Protein AF-A0A160P4H1-F1 (afdb_monomer_lite)

Sequence (996 aa):
MQSASEQPEQPEHAYPDHWEADVVLRDGGTARIRPITADDADRLVGFYEHVSDESKYYRFFAPYPRLSAKDVHRFTHHDFVDRVGLAATIGDDFIATVRYDRIAPDGRPASAPADEAEVAFLVQDAHQGRGVASALLEHIAAVARERGIRRFAAEVLPANTKMIKVFTDAGYTQKRSFEDGSVRLHLDLEPTDRSMAVQRAREQRAEARSVQRLLAPGSVAVIGVGRAPGGVGRTVLRNLLTAGYRGTVHAVNKNLGEGPHTLEGVPAHRGLADIGEPVDLAIVAVPADQVPAAVADCGEHGVRGLVVLSAGYAESGAEGRERQRALVRQARSYGMRIIGPNAFGIINTAEAVRLNASLAPQMPAAGRIGLFAQSGAIGIALLAGLHRHGAGVSSFISAGNRADVSGNDLLQHWYDDPATDVVLLYLESIGNPRKFTRLARRTAAVKPVVVVKGARHSGSAPPGHRVPVTRVPYATVSALLRQAGVIRVDTITELVDTGLLLADQPLPAGPRVAILGNSESLGLLAYDACLTEGLRPQRPLDLTTGATPDDFRAALAAALADDGCDAVVVTAIPRVGEDGAGEGGGEGGRGTSRGVDVLAAALRAAVAAAPGPAKPVVVVHVEMGALAEALSAVTRTRPTGTASVAVAPPQAVAPAPTPTPALVPEPAAPRAAADSAVPVPVPAAEPTTPGAIPAYPAAERAVRALAESVRYADWRRRSATDPGRVPEFDRIDESAAAGLIARVLRTRDAHARGVTLDCDETTDLLGHYGIRVLPTLPAPAPTRPSGPPPASVSRSRSRPPRPICATAPTSAASGSTWPPRGSCAPRTPNSPRPSASPRSSSPSSRRWCRAASTPSSAPPSTPPSAPCSPSAWRVPPPNCSATCPTGWSPPPTGTPPTSSVPSAPRPSSSAGAARRPSTRPRSKSCCCGSPGSSTTIPRSSRSPSNRWSSRRAVCPCSAPASASPRPALTRHRPRPAPPPLLLIGAAGPGPPVRGS

Organism: Streptomyces laurentii (NCBI:txid39478)

Structure (mmCIF, N/CA/C/O backbone):
data_AF-A0A160P4H1-F1
#
_entry.id   AF-A0A160P4H1-F1
#
loop_
_atom_site.group_PDB
_atom_site.id
_atom_site.type_symbol
_atom_site.label_atom_id
_atom_site.label_alt_id
_atom_site.label_comp_id
_atom_site.label_asym_id
_atom_site.label_entity_id
_atom_site.label_seq_id
_atom_site.pdbx_PDB_ins_code
_atom_site.Cartn_x
_atom_site.Cartn_y
_atom_site.Cartn_z
_atom_site.occupancy
_atom_site.B_iso_or_equiv
_atom_site.auth_seq_id
_atom_site.auth_comp_id
_atom_site.auth_asym_id
_atom_site.auth_atom_id
_atom_site.pdbx_PDB_model_num
ATOM 1 N N . MET A 1 1 ? -8.805 -14.725 73.179 1.00 34.69 1 MET A N 1
ATOM 2 C CA . MET A 1 1 ? -8.474 -14.019 71.923 1.00 34.69 1 MET A CA 1
ATOM 3 C C . MET A 1 1 ? -7.742 -14.995 71.022 1.00 34.69 1 MET A C 1
ATOM 5 O O . MET A 1 1 ? -6.741 -15.543 71.460 1.00 34.69 1 MET A O 1
ATOM 9 N N . GLN A 1 2 ? -8.241 -15.232 69.813 1.00 27.00 2 GLN A N 1
ATOM 10 C CA . GLN A 1 2 ? -7.506 -15.879 68.724 1.00 27.00 2 GLN A CA 1
ATOM 11 C C . GLN A 1 2 ? -7.770 -15.028 67.482 1.00 27.00 2 GLN A C 1
ATOM 13 O O . GLN A 1 2 ? -8.910 -14.626 67.250 1.00 27.00 2 GLN A O 1
ATOM 18 N N . SER A 1 3 ? -6.713 -14.669 66.760 1.00 26.88 3 SER A N 1
ATOM 19 C CA . SER A 1 3 ? -6.796 -13.837 65.561 1.00 26.88 3 SER A CA 1
ATOM 20 C C . SER A 1 3 ? -7.458 -14.617 64.431 1.00 26.88 3 SER A C 1
ATOM 22 O O . SER A 1 3 ? -6.998 -15.711 64.099 1.00 26.88 3 SER A O 1
ATOM 24 N N . ALA A 1 4 ? -8.500 -14.049 63.824 1.00 32.16 4 ALA A N 1
ATOM 25 C CA . ALA A 1 4 ? -8.987 -14.540 62.542 1.00 32.16 4 ALA A CA 1
ATOM 26 C C . ALA A 1 4 ? -7.860 -14.421 61.506 1.00 32.16 4 ALA A C 1
ATOM 28 O O . ALA A 1 4 ? -7.157 -13.412 61.466 1.00 32.16 4 ALA A O 1
ATOM 29 N N . SER A 1 5 ? -7.663 -15.463 60.704 1.00 28.73 5 SER A N 1
ATOM 30 C CA . SER A 1 5 ? -6.696 -15.451 59.615 1.00 28.73 5 SER A CA 1
ATOM 31 C C . SER A 1 5 ? -7.258 -14.655 58.442 1.00 28.73 5 SER A C 1
ATOM 33 O O . SER A 1 5 ? -8.178 -15.109 57.764 1.00 28.73 5 SER A O 1
ATOM 35 N N . GLU A 1 6 ? -6.681 -13.482 58.188 1.00 33.12 6 GLU A N 1
ATOM 36 C CA . GLU A 1 6 ? -6.878 -12.763 56.931 1.00 33.12 6 GLU A CA 1
ATOM 37 C C . GLU A 1 6 ? -6.386 -13.657 55.785 1.00 33.12 6 GLU A C 1
ATOM 39 O O . GLU A 1 6 ? -5.189 -13.908 55.627 1.00 33.12 6 GLU A O 1
ATOM 44 N N . GLN A 1 7 ? -7.324 -14.191 55.002 1.00 27.56 7 GLN A N 1
ATOM 45 C CA . GLN A 1 7 ? -6.996 -14.737 53.692 1.00 27.56 7 GLN A CA 1
ATOM 46 C C . GLN A 1 7 ? -6.718 -13.544 52.769 1.00 27.56 7 GLN A C 1
ATOM 48 O O . GLN A 1 7 ? -7.515 -12.606 52.770 1.00 27.56 7 GLN A O 1
ATOM 53 N N . PRO A 1 8 ? -5.619 -13.540 51.996 1.00 32.91 8 PRO A N 1
ATOM 54 C CA . PRO A 1 8 ? -5.377 -12.468 51.045 1.00 32.91 8 PRO A CA 1
ATOM 55 C C . PRO A 1 8 ? -6.467 -12.502 49.973 1.00 32.91 8 PRO A C 1
ATOM 57 O O . PRO A 1 8 ? -6.635 -13.517 49.291 1.00 32.91 8 PRO A O 1
ATOM 60 N N . GLU A 1 9 ? -7.198 -11.398 49.831 1.00 31.25 9 GLU A N 1
ATOM 61 C CA . GLU A 1 9 ? -8.182 -11.224 48.766 1.00 31.25 9 GLU A CA 1
ATOM 62 C C . GLU A 1 9 ? -7.492 -11.424 47.412 1.00 31.25 9 GLU A C 1
ATOM 64 O O . GLU A 1 9 ? -6.486 -10.782 47.094 1.00 31.25 9 GLU A O 1
ATOM 69 N N . GLN A 1 10 ? -8.005 -12.364 46.615 1.00 31.45 10 GLN A N 1
ATOM 70 C CA . GLN A 1 10 ? -7.559 -12.512 45.235 1.00 31.45 10 GLN A CA 1
ATOM 71 C C . GLN A 1 10 ? -8.099 -11.308 44.452 1.00 31.45 10 GLN A C 1
ATOM 73 O O . GLN A 1 10 ? -9.285 -11.010 44.590 1.00 31.45 10 GLN A O 1
ATOM 78 N N . PRO A 1 11 ? -7.272 -10.605 43.656 1.00 40.00 11 PRO A N 1
ATOM 79 C CA . PRO A 1 11 ? -7.713 -9.396 42.974 1.00 40.00 11 PRO A CA 1
ATOM 80 C C . PRO A 1 11 ? -8.852 -9.725 42.007 1.00 40.00 11 PRO A C 1
ATOM 82 O O . PRO A 1 11 ? -8.669 -10.521 41.082 1.00 40.00 11 PRO A O 1
ATOM 85 N N . GLU A 1 12 ? -10.018 -9.113 42.225 1.00 50.41 12 GLU A N 1
ATOM 86 C CA . GLU A 1 12 ? -11.191 -9.305 41.377 1.00 50.41 12 GLU A CA 1
ATOM 87 C C . GLU A 1 12 ? -10.860 -8.940 39.923 1.00 50.41 12 GLU A C 1
ATOM 89 O O . GLU A 1 12 ? -10.504 -7.804 39.619 1.00 50.41 12 GLU A O 1
ATOM 94 N N . HIS A 1 13 ? -10.963 -9.938 39.040 1.00 65.12 13 HIS A N 1
ATOM 95 C CA . HIS A 1 13 ? -11.042 -9.825 37.581 1.00 65.12 13 HIS A CA 1
ATOM 96 C C . HIS A 1 13 ? -10.226 -8.677 36.952 1.00 65.12 13 HIS A C 1
ATOM 98 O O . HIS A 1 13 ? -10.768 -7.711 36.417 1.00 65.12 13 HIS A O 1
ATOM 104 N N . ALA A 1 14 ? -8.895 -8.809 36.994 1.00 76.00 14 ALA A N 1
ATOM 105 C CA . ALA A 1 14 ? -7.962 -7.826 36.442 1.00 76.00 14 ALA A CA 1
ATOM 106 C C . ALA A 1 14 ? -8.272 -7.434 34.978 1.00 76.00 14 ALA A C 1
ATOM 108 O O . ALA A 1 14 ? -8.589 -8.284 34.142 1.00 76.00 14 ALA A O 1
ATOM 109 N N . TYR A 1 15 ? -8.121 -6.139 34.673 1.00 83.31 15 TYR A N 1
ATOM 110 C CA . TYR A 1 15 ? -8.454 -5.536 33.377 1.00 83.31 15 TYR A CA 1
ATOM 111 C C . TYR A 1 15 ? -7.760 -6.245 32.190 1.00 83.31 15 TYR A C 1
ATOM 113 O O . TYR A 1 15 ? -6.530 -6.372 32.184 1.00 83.31 15 TYR A O 1
ATOM 121 N N . PRO A 1 16 ? -8.509 -6.692 31.163 1.00 85.75 16 PRO A N 1
ATOM 122 C CA . PRO A 1 16 ? -7.953 -7.463 30.054 1.00 85.75 16 PRO A CA 1
ATOM 123 C C . PRO A 1 16 ? -7.329 -6.562 28.971 1.00 85.75 16 PRO A C 1
ATOM 125 O O . PRO A 1 16 ? -7.899 -6.357 27.898 1.00 85.75 16 PRO A O 1
ATOM 128 N N . ASP A 1 17 ? -6.110 -6.072 29.229 1.00 81.12 17 ASP A N 1
ATOM 129 C CA . ASP A 1 17 ? -5.276 -5.270 28.304 1.00 81.12 17 ASP A CA 1
ATOM 130 C C . ASP A 1 17 ? -5.196 -5.838 26.870 1.00 81.12 17 ASP A C 1
ATOM 132 O O . ASP A 1 17 ? -5.034 -5.101 25.891 1.00 81.12 17 ASP A O 1
ATOM 136 N N . HIS A 1 18 ? -5.254 -7.166 26.715 1.00 83.69 18 HIS A N 1
ATOM 137 C CA . HIS A 1 18 ? -5.149 -7.835 25.414 1.00 83.69 18 HIS A CA 1
ATOM 138 C C . HIS A 1 18 ? -6.413 -7.716 24.557 1.00 83.69 18 HIS A C 1
ATOM 140 O O . HIS A 1 18 ? -6.346 -8.000 23.360 1.00 83.69 18 HIS A O 1
ATOM 146 N N . TRP A 1 19 ? -7.530 -7.255 25.127 1.00 88.56 19 TRP A N 1
ATOM 147 C CA . TRP A 1 19 ? -8.749 -6.915 24.391 1.00 88.56 19 TRP A CA 1
ATOM 148 C C . TRP A 1 19 ? -8.719 -5.499 23.799 1.00 88.56 19 TRP A C 1
ATOM 150 O O . TRP A 1 19 ? -9.643 -5.146 23.069 1.00 88.56 19 TRP A O 1
ATOM 160 N N . GLU A 1 20 ? -7.682 -4.689 24.038 1.00 89.19 20 GLU A N 1
ATOM 161 C CA . GLU A 1 20 ? -7.561 -3.383 23.381 1.00 89.19 20 GLU A CA 1
ATOM 162 C C . GLU A 1 20 ? -7.050 -3.489 21.935 1.00 89.19 20 GLU A C 1
ATOM 164 O O . GLU A 1 20 ? -5.937 -3.962 21.671 1.00 89.19 20 GLU A O 1
ATOM 169 N N . ALA A 1 21 ? -7.832 -2.971 20.985 1.00 87.94 21 ALA A N 1
ATOM 170 C CA . ALA A 1 21 ? -7.517 -2.992 19.559 1.00 87.94 21 ALA A CA 1
ATOM 171 C C . ALA A 1 21 ? -7.802 -1.651 18.874 1.00 87.94 21 ALA A C 1
ATOM 173 O O . ALA A 1 21 ? -8.761 -0.957 19.190 1.00 87.94 21 ALA A O 1
ATOM 174 N N . ASP A 1 22 ? -6.988 -1.312 17.875 1.00 88.38 22 ASP A N 1
ATOM 175 C CA . ASP A 1 22 ? -7.274 -0.211 16.954 1.00 88.38 22 ASP A CA 1
ATOM 176 C C . ASP A 1 22 ? -7.889 -0.797 15.681 1.00 88.38 22 ASP A C 1
ATOM 178 O O . ASP A 1 22 ? -7.253 -1.626 15.021 1.00 88.38 22 ASP A O 1
ATOM 182 N N . VAL A 1 23 ? -9.101 -0.372 15.329 1.00 89.75 23 VAL A N 1
ATOM 183 C CA . VAL A 1 23 ? -9.818 -0.848 14.136 1.00 89.75 23 VAL A CA 1
ATOM 184 C C . VAL A 1 23 ? -9.884 0.225 13.060 1.00 89.75 23 VAL A C 1
ATOM 186 O O . VAL A 1 23 ? -9.984 1.415 13.356 1.00 89.75 23 VAL A O 1
ATOM 189 N N . VAL A 1 24 ? -9.854 -0.203 11.796 1.00 90.00 24 VAL A N 1
ATOM 190 C CA . VAL A 1 24 ? -10.100 0.663 10.637 1.00 90.00 24 VAL A CA 1
ATOM 191 C C . VAL A 1 24 ? -11.580 0.571 10.275 1.00 90.00 24 VAL A C 1
ATOM 193 O O . VAL A 1 24 ? -12.108 -0.517 10.044 1.00 90.00 24 VAL A O 1
ATOM 196 N N . LEU A 1 25 ? -12.257 1.713 10.241 1.00 90.75 25 LEU A N 1
ATOM 197 C CA . LEU A 1 25 ? -13.679 1.826 9.934 1.00 90.75 25 LEU A CA 1
ATOM 198 C C . LEU A 1 25 ? -13.933 1.790 8.418 1.00 90.75 25 LEU A C 1
ATOM 200 O O . LEU A 1 25 ? -13.047 2.075 7.611 1.00 90.75 25 LEU A O 1
ATOM 204 N N . ARG A 1 26 ? -15.175 1.494 8.011 1.00 88.88 26 ARG A N 1
ATOM 205 C CA . ARG A 1 26 ? -15.593 1.404 6.594 1.00 88.88 26 ARG A CA 1
ATOM 206 C C . ARG A 1 26 ? -15.361 2.706 5.820 1.00 88.88 26 ARG A C 1
ATOM 208 O O . ARG A 1 26 ? -15.195 2.672 4.602 1.00 88.88 26 ARG A O 1
ATOM 215 N N . ASP A 1 27 ? -15.366 3.849 6.507 1.00 85.31 27 ASP A N 1
ATOM 216 C CA . ASP A 1 27 ? -15.073 5.144 5.894 1.00 85.31 27 ASP A CA 1
ATOM 217 C C . ASP A 1 27 ? -13.571 5.363 5.639 1.00 85.31 27 ASP A C 1
ATOM 219 O O . ASP A 1 27 ? -13.232 6.170 4.777 1.00 85.31 27 ASP A O 1
ATOM 223 N N . GLY A 1 28 ? -12.691 4.637 6.342 1.00 84.56 28 GLY A N 1
ATOM 224 C CA . GLY A 1 28 ? -11.228 4.704 6.247 1.00 84.56 28 GLY A CA 1
ATOM 225 C C . GLY A 1 28 ? -10.519 5.367 7.440 1.00 84.56 28 GLY A C 1
ATOM 226 O O . GLY A 1 28 ? -9.289 5.407 7.448 1.00 84.56 28 GLY A O 1
ATOM 227 N N . GLY A 1 29 ? -11.250 5.899 8.430 1.00 84.75 29 GLY A N 1
ATOM 228 C CA . GLY A 1 29 ? -10.671 6.393 9.695 1.00 84.75 29 GLY A CA 1
ATOM 229 C C . GLY A 1 29 ? -10.419 5.264 10.702 1.00 84.75 29 GLY A C 1
ATOM 230 O O . GLY A 1 29 ? -10.773 4.116 10.426 1.00 84.75 29 GLY A O 1
ATOM 231 N N . THR A 1 30 ? -9.843 5.567 11.869 1.00 89.69 30 THR A N 1
ATOM 232 C CA . THR A 1 30 ? -9.703 4.586 12.968 1.00 89.69 30 THR A CA 1
ATOM 233 C C . THR A 1 30 ? -10.606 4.872 14.163 1.00 89.69 30 THR A C 1
ATOM 235 O O . THR A 1 30 ? -11.080 5.990 14.346 1.00 89.69 30 THR A O 1
ATOM 238 N N . ALA A 1 31 ? -10.821 3.844 14.984 1.00 91.25 31 ALA A N 1
ATOM 239 C CA . ALA A 1 31 ? -11.379 3.943 16.331 1.00 91.25 31 ALA A CA 1
ATOM 240 C C . ALA A 1 31 ? -10.651 2.964 17.269 1.00 91.25 31 ALA A C 1
ATOM 242 O O . ALA A 1 31 ? -10.140 1.930 16.819 1.00 91.25 31 ALA A O 1
ATOM 243 N N . ARG A 1 32 ? -10.620 3.271 18.568 1.00 91.88 32 ARG A N 1
ATOM 244 C CA . ARG A 1 32 ? -10.096 2.386 19.619 1.00 91.88 32 ARG A CA 1
ATOM 245 C C . ARG A 1 32 ? -11.233 1.530 20.164 1.00 91.88 32 ARG A C 1
ATOM 247 O O . ARG A 1 32 ? -12.209 2.085 20.645 1.00 91.88 32 ARG A O 1
ATOM 254 N N . ILE A 1 33 ? -11.114 0.206 20.126 1.00 94.06 33 ILE A N 1
ATOM 255 C CA . ILE A 1 33 ? -11.965 -0.701 20.908 1.00 94.06 33 ILE A CA 1
ATOM 256 C C . ILE A 1 33 ? -11.224 -1.041 22.201 1.00 94.06 33 ILE A C 1
ATOM 258 O O . ILE A 1 33 ? -10.061 -1.451 22.150 1.00 94.06 33 ILE A O 1
ATOM 262 N N . ARG A 1 34 ? -11.889 -0.890 23.350 1.00 94.19 34 ARG A N 1
ATOM 263 C CA . ARG A 1 34 ? -11.388 -1.331 24.663 1.00 94.19 34 ARG A CA 1
ATOM 264 C C . ARG A 1 34 ? -12.525 -1.773 25.596 1.00 94.19 34 ARG A C 1
ATOM 266 O O . ARG A 1 34 ? -13.674 -1.397 25.346 1.00 94.19 34 ARG A O 1
ATOM 273 N N . PRO A 1 35 ? -12.238 -2.535 26.667 1.00 95.38 35 PRO A N 1
ATOM 274 C CA . PRO A 1 35 ? -13.194 -2.772 27.746 1.00 95.38 35 PRO A CA 1
ATOM 275 C C . PRO A 1 35 ? -13.682 -1.475 28.408 1.00 95.38 35 PRO A C 1
ATOM 277 O O . PRO A 1 35 ? -12.959 -0.476 28.458 1.00 95.38 35 PRO A O 1
ATOM 280 N N . ILE A 1 36 ? -14.918 -1.508 28.912 1.00 95.25 36 ILE A N 1
ATOM 281 C CA . ILE A 1 36 ? -15.527 -0.431 29.707 1.00 95.25 36 ILE A CA 1
ATOM 282 C C . ILE A 1 36 ? -15.213 -0.670 31.190 1.00 95.25 36 ILE A C 1
ATOM 284 O O . ILE A 1 36 ? -15.453 -1.776 31.685 1.00 95.25 36 ILE A O 1
ATOM 288 N N . THR A 1 37 ? -14.720 0.353 31.891 1.00 93.75 37 THR A N 1
ATOM 289 C CA . THR A 1 37 ? -14.434 0.331 33.339 1.00 93.75 37 THR A CA 1
ATOM 290 C C . THR A 1 37 ? -15.427 1.191 34.124 1.00 93.75 37 THR A C 1
ATOM 292 O O . THR A 1 37 ? -16.198 1.956 33.546 1.00 93.75 37 THR A O 1
ATOM 295 N N . ALA A 1 38 ? -15.391 1.105 35.458 1.00 91.88 38 ALA A N 1
ATOM 296 C CA . ALA A 1 38 ? -16.190 1.949 36.350 1.00 91.88 38 ALA A CA 1
ATOM 297 C C . ALA A 1 38 ? -15.995 3.462 36.097 1.00 91.88 38 ALA A C 1
ATOM 299 O O . ALA A 1 38 ? -16.961 4.221 36.187 1.00 91.88 38 ALA A O 1
ATOM 300 N N . ASP A 1 39 ? -14.779 3.878 35.722 1.00 92.69 39 ASP A N 1
ATOM 301 C CA . ASP A 1 39 ? -14.400 5.276 35.458 1.00 92.69 39 ASP A CA 1
ATOM 302 C C . ASP A 1 39 ? -15.055 5.864 34.195 1.00 92.69 39 ASP A C 1
ATOM 304 O O . ASP A 1 39 ? -15.058 7.078 33.997 1.00 92.69 39 ASP A O 1
ATOM 308 N N . ASP A 1 40 ? -15.640 5.024 33.334 1.00 94.50 40 ASP A N 1
ATOM 309 C CA . ASP A 1 40 ? -16.313 5.453 32.106 1.00 94.50 40 ASP A CA 1
ATOM 310 C C . ASP A 1 40 ? -17.728 6.016 32.338 1.00 94.50 40 ASP A C 1
ATOM 312 O O . ASP A 1 40 ? -18.420 6.332 31.371 1.00 94.50 40 ASP A O 1
ATOM 316 N N . ALA A 1 41 ? -18.181 6.149 33.590 1.00 93.56 41 ALA A N 1
ATOM 317 C CA . ALA A 1 41 ? -19.537 6.589 33.932 1.00 93.56 41 ALA A CA 1
ATOM 318 C C . ALA A 1 41 ? -19.942 7.901 33.232 1.00 93.56 41 ALA A C 1
ATOM 320 O O . ALA A 1 41 ? -20.954 7.933 32.528 1.00 93.56 41 ALA A O 1
ATOM 321 N N . ASP A 1 42 ? -19.120 8.945 33.349 1.00 93.69 42 ASP A N 1
ATOM 322 C CA . ASP A 1 42 ? -19.398 10.254 32.743 1.00 93.69 42 ASP A CA 1
ATOM 323 C C . ASP A 1 42 ? -19.297 10.210 31.208 1.00 93.69 42 ASP A C 1
ATOM 325 O O . ASP A 1 42 ? -20.092 10.841 30.510 1.00 93.69 42 ASP A O 1
ATOM 329 N N . ARG A 1 43 ? -18.372 9.404 30.662 1.00 94.06 43 ARG A N 1
ATOM 330 C CA . ARG A 1 43 ? -18.212 9.203 29.207 1.00 94.06 43 ARG A CA 1
ATOM 331 C C . ARG A 1 43 ? -19.428 8.509 28.602 1.00 94.06 43 ARG A C 1
ATOM 333 O O . ARG A 1 43 ? -19.889 8.891 27.528 1.00 94.06 43 ARG A O 1
ATOM 340 N N . LEU A 1 44 ? -19.958 7.504 29.299 1.00 94.38 44 LEU A N 1
ATOM 341 C CA . LEU A 1 44 ? -21.155 6.771 28.907 1.00 94.38 44 LEU A CA 1
ATOM 342 C C . LEU A 1 44 ? -22.392 7.678 28.928 1.00 94.38 44 LEU A C 1
ATOM 344 O O . LEU A 1 44 ? -23.193 7.608 27.998 1.00 94.38 44 LEU A O 1
ATOM 348 N N . VAL A 1 45 ? -22.534 8.533 29.949 1.00 93.94 45 VAL A N 1
ATOM 349 C CA . VAL A 1 45 ? -23.620 9.525 30.030 1.00 93.94 45 VAL A CA 1
ATOM 350 C C . VAL A 1 45 ? -23.500 10.555 28.905 1.00 93.94 45 VAL A C 1
ATOM 352 O O . VAL A 1 45 ? -24.465 10.736 28.164 1.00 93.94 45 VAL A O 1
ATOM 355 N N . GLY A 1 46 ? -22.320 11.151 28.702 1.00 93.12 46 GLY A N 1
ATOM 356 C CA . GLY A 1 46 ? -22.086 12.124 27.629 1.00 93.12 46 GLY A CA 1
ATOM 357 C C . GLY A 1 46 ? -22.364 11.555 26.234 1.00 93.12 46 GLY A C 1
ATOM 358 O O . GLY A 1 46 ? -23.045 12.190 25.431 1.00 93.12 46 GLY A O 1
ATOM 359 N N . PHE A 1 47 ? -21.936 10.320 25.954 1.00 94.88 47 PHE A N 1
ATOM 360 C CA . PHE A 1 47 ? -22.319 9.604 24.729 1.00 94.88 47 PHE A CA 1
ATOM 361 C C . PHE A 1 47 ? -23.835 9.421 24.618 1.00 94.88 47 PHE A C 1
ATOM 363 O O . PHE A 1 47 ? -24.396 9.667 23.553 1.00 94.88 47 PHE A O 1
ATOM 370 N N . TYR A 1 48 ? -24.510 9.037 25.705 1.00 94.06 48 TYR A N 1
ATOM 371 C CA . TYR A 1 48 ? -25.951 8.782 25.708 1.00 94.06 48 TYR A CA 1
ATOM 372 C C . TYR A 1 48 ? -26.792 10.018 25.357 1.00 94.06 48 TYR A C 1
ATOM 374 O O . TYR A 1 48 ? -27.815 9.897 24.681 1.00 94.06 48 TYR A O 1
ATOM 382 N N . GLU A 1 49 ? -26.353 11.206 25.776 1.00 92.94 49 GLU A N 1
ATOM 383 C CA . GLU A 1 49 ? -26.998 12.479 25.427 1.00 92.94 49 GLU A CA 1
ATOM 384 C C . GLU A 1 49 ? -26.909 12.792 23.923 1.00 92.94 49 GLU A C 1
ATOM 386 O O . GLU A 1 49 ? -27.823 13.404 23.374 1.00 92.94 49 GLU A O 1
ATOM 391 N N . HIS A 1 50 ? -25.871 12.301 23.237 1.00 93.56 50 HIS A N 1
ATOM 392 C CA . HIS A 1 50 ? -25.661 12.483 21.795 1.00 93.56 50 HIS A CA 1
ATOM 393 C C . HIS A 1 50 ? -26.277 11.374 20.915 1.00 93.56 50 HIS A C 1
ATOM 395 O O . HIS A 1 50 ? -26.109 11.402 19.692 1.00 93.56 50 HIS A O 1
ATOM 401 N N . VAL A 1 51 ? -26.978 10.397 21.502 1.00 94.88 51 VAL A N 1
ATOM 402 C CA . VAL A 1 51 ? -27.756 9.382 20.767 1.00 94.88 51 VAL A CA 1
ATOM 403 C C . VAL A 1 51 ? -29.188 9.888 20.547 1.00 94.88 51 VAL A C 1
ATOM 405 O O . VAL A 1 51 ? -29.795 10.469 21.449 1.00 94.88 51 VAL A O 1
ATOM 408 N N . SER A 1 52 ? -29.755 9.643 19.365 1.00 94.00 52 SER A N 1
ATOM 409 C CA . SER A 1 52 ? -31.146 9.988 19.050 1.00 94.00 52 SER A CA 1
ATOM 410 C C . SER A 1 52 ? -32.152 9.157 19.852 1.00 94.00 52 SER A C 1
ATOM 412 O O . SER A 1 52 ? -31.899 8.003 20.205 1.00 94.00 52 SER A O 1
ATOM 414 N N . ASP A 1 53 ? -33.337 9.711 20.105 1.00 92.94 53 ASP A N 1
ATOM 415 C CA . ASP A 1 53 ? -34.384 8.985 20.833 1.00 92.94 53 ASP A CA 1
ATOM 416 C C . ASP A 1 53 ? -34.946 7.793 20.032 1.00 92.94 53 ASP A C 1
ATOM 418 O O . ASP A 1 53 ? -35.383 6.814 20.635 1.00 92.94 53 ASP A O 1
ATOM 422 N N . GLU A 1 54 ? -34.825 7.801 18.695 1.00 92.19 54 GLU A N 1
ATOM 423 C CA . GLU A 1 54 ? -35.052 6.622 17.839 1.00 92.19 54 GLU A CA 1
ATOM 424 C C . GLU A 1 54 ? -34.039 5.508 18.167 1.00 92.19 54 GLU A C 1
ATOM 426 O O . GLU A 1 54 ? -34.422 4.377 18.474 1.00 92.19 54 GLU A O 1
ATOM 431 N N . SER A 1 55 ? -32.740 5.828 18.172 1.00 92.88 55 SER A N 1
ATOM 432 C CA . SER A 1 55 ? -31.673 4.870 18.489 1.00 92.88 55 SER A CA 1
ATOM 433 C C . SER A 1 55 ? -31.733 4.372 19.944 1.00 92.88 55 SER A C 1
ATOM 435 O O . SER A 1 55 ? -31.396 3.213 20.202 1.00 92.88 55 SER A O 1
ATOM 437 N N . LYS A 1 56 ? -32.223 5.186 20.893 1.00 93.38 56 LYS A N 1
ATOM 438 C CA . LYS A 1 56 ? -32.539 4.743 22.267 1.00 93.38 56 LYS A CA 1
ATOM 439 C C . LYS A 1 56 ? -33.743 3.797 22.279 1.00 93.38 56 LYS A C 1
ATOM 441 O O . LYS A 1 56 ? -33.641 2.700 22.830 1.00 93.38 56 LYS A O 1
ATOM 446 N N . TYR A 1 57 ? -34.851 4.164 21.634 1.00 92.12 57 TYR A N 1
ATOM 447 C CA . TYR A 1 57 ? -36.053 3.328 21.555 1.00 92.12 57 TYR A CA 1
ATOM 448 C C . TYR A 1 57 ? -35.756 1.953 20.936 1.00 92.12 57 TYR A C 1
ATOM 450 O O . TYR A 1 57 ? -36.107 0.927 21.514 1.00 92.12 57 TYR A O 1
ATOM 458 N N . TYR A 1 58 ? -34.997 1.897 19.838 1.00 91.06 58 TYR A N 1
ATOM 459 C CA . TYR A 1 58 ? -34.569 0.633 19.230 1.00 91.06 58 TYR A CA 1
ATOM 460 C C . TYR A 1 58 ? -33.610 -0.210 20.091 1.00 91.06 58 TYR A C 1
ATOM 462 O O . TYR A 1 58 ? -33.418 -1.384 19.773 1.00 91.06 58 TYR A O 1
ATOM 470 N N . ARG A 1 59 ? -33.006 0.348 21.152 1.00 90.50 59 ARG A N 1
ATOM 471 C CA . ARG A 1 59 ? -32.157 -0.394 22.101 1.00 90.50 59 ARG A CA 1
ATOM 472 C C . ARG A 1 59 ? -32.916 -0.876 23.338 1.00 90.50 59 ARG A C 1
ATOM 474 O O . ARG A 1 59 ? -32.594 -1.955 23.827 1.00 90.50 59 ARG A O 1
ATOM 481 N N . PHE A 1 60 ? -33.854 -0.094 23.868 1.00 90.19 60 PHE A N 1
ATOM 482 C CA . PHE A 1 60 ? -34.542 -0.395 25.138 1.00 90.19 60 PHE A CA 1
ATOM 483 C C . PHE A 1 60 ? -36.019 -0.786 24.970 1.00 90.19 60 PHE A C 1
ATOM 485 O O . PHE A 1 60 ? -36.682 -1.084 25.957 1.00 90.19 60 PHE A O 1
ATOM 492 N N . PHE A 1 61 ? -36.531 -0.756 23.736 1.00 89.69 61 PHE A N 1
ATOM 493 C CA . PHE A 1 61 ? -37.916 -1.044 23.324 1.00 89.69 61 PHE A CA 1
ATOM 494 C C . PHE A 1 61 ? -38.986 -0.157 23.997 1.00 89.69 61 PHE A C 1
ATOM 496 O O . PHE A 1 61 ? -40.186 -0.374 23.842 1.00 89.69 61 PHE A O 1
ATOM 503 N N . ALA A 1 62 ? -38.550 0.893 24.696 1.00 87.88 62 ALA A N 1
ATOM 504 C CA . ALA A 1 62 ? -39.362 1.863 25.415 1.00 87.88 62 ALA A CA 1
ATOM 505 C C . ALA A 1 62 ? -38.709 3.261 25.345 1.00 87.88 62 ALA A C 1
ATOM 507 O O . ALA A 1 62 ? -37.502 3.356 25.095 1.00 87.88 62 ALA A O 1
ATOM 508 N N . PRO A 1 63 ? -39.462 4.356 25.569 1.00 85.06 63 PRO A N 1
ATOM 509 C CA . PRO A 1 63 ? -38.896 5.699 25.680 1.00 85.06 63 PRO A CA 1
ATOM 510 C C . PRO A 1 63 ? -37.913 5.782 26.856 1.00 85.06 63 PRO A C 1
ATOM 512 O O . PRO A 1 63 ? -38.310 5.698 28.017 1.00 85.06 63 PRO A O 1
ATOM 515 N N . TYR A 1 64 ? -36.624 5.946 26.555 1.00 90.62 64 TYR A N 1
ATOM 516 C CA . TYR A 1 64 ? -35.543 5.876 27.543 1.00 90.62 64 TYR A CA 1
ATOM 517 C C . TYR A 1 64 ? -34.649 7.130 27.469 1.00 90.62 64 TYR A C 1
ATOM 519 O O . TYR A 1 64 ? -33.507 7.055 27.035 1.00 90.62 64 TYR A O 1
ATOM 527 N N . PRO A 1 65 ? -35.158 8.331 27.806 1.00 84.75 65 PRO A N 1
ATOM 528 C CA . PRO A 1 65 ? -34.495 9.594 27.456 1.00 84.75 65 PRO A CA 1
ATOM 529 C C . PRO A 1 65 ? -33.154 9.830 28.174 1.00 84.75 65 PRO A C 1
ATOM 531 O O . PRO A 1 65 ? -32.306 10.554 27.654 1.00 84.75 65 PRO A O 1
ATOM 534 N N . ARG A 1 66 ? -32.952 9.231 29.356 1.00 89.75 66 ARG A N 1
ATOM 535 C CA . ARG A 1 66 ? -31.721 9.299 30.165 1.00 89.75 66 ARG A CA 1
ATOM 536 C C . ARG A 1 66 ? -31.482 7.960 30.864 1.00 89.75 66 ARG A C 1
ATOM 538 O O . ARG A 1 66 ? -32.440 7.264 31.188 1.00 89.75 66 ARG A O 1
ATOM 545 N N . LEU A 1 67 ? -30.221 7.643 31.154 1.00 91.00 67 LEU A N 1
ATOM 546 C CA . LEU A 1 67 ? -29.849 6.523 32.024 1.00 91.00 67 LEU A CA 1
ATOM 547 C C . LEU A 1 67 ? -30.098 6.881 33.499 1.00 91.00 67 LEU A C 1
ATOM 549 O O . LEU A 1 67 ? -29.827 8.012 33.905 1.00 91.00 67 LEU A O 1
ATOM 553 N N . SER A 1 68 ? -30.557 5.932 34.323 1.00 92.38 68 SER A N 1
ATOM 554 C CA . SER A 1 68 ? -30.514 6.106 35.781 1.00 92.38 68 SER A CA 1
ATOM 555 C C . SER A 1 68 ? -29.123 5.762 36.325 1.00 92.38 68 SER A C 1
ATOM 557 O O . SER A 1 68 ? -28.350 5.043 35.688 1.00 92.38 68 SER A O 1
ATOM 559 N N . ALA A 1 69 ? -28.809 6.201 37.548 1.00 90.44 69 ALA A N 1
ATOM 560 C CA . ALA A 1 69 ? -27.551 5.844 38.215 1.00 90.44 69 ALA A CA 1
ATOM 561 C C . ALA A 1 69 ? -27.347 4.316 38.339 1.00 90.44 69 ALA A C 1
ATOM 563 O O . ALA A 1 69 ? -26.216 3.834 38.293 1.00 90.44 69 ALA A O 1
ATOM 564 N N . LYS A 1 70 ? -28.440 3.541 38.436 1.00 91.94 70 LYS A N 1
ATOM 565 C CA . LYS A 1 70 ? -28.406 2.071 38.458 1.00 91.94 70 LYS A CA 1
ATOM 566 C C . LYS A 1 70 ? -27.993 1.486 37.103 1.00 91.94 70 LYS A C 1
ATOM 568 O O . LYS A 1 70 ? -27.266 0.494 37.070 1.00 91.94 70 LYS A O 1
ATOM 573 N N . ASP A 1 71 ? -28.431 2.100 36.006 1.00 91.75 71 ASP A N 1
ATOM 574 C CA . ASP A 1 71 ? -28.093 1.658 34.650 1.00 91.75 71 ASP A CA 1
ATOM 575 C C . ASP A 1 71 ? -26.654 2.026 34.315 1.00 91.75 71 ASP A C 1
ATOM 577 O O . ASP A 1 71 ? -25.912 1.162 33.863 1.00 91.75 71 ASP A O 1
ATOM 581 N N . VAL A 1 72 ? -26.225 3.257 34.628 1.00 93.38 72 VAL A N 1
ATOM 582 C CA . VAL A 1 72 ? -24.821 3.681 34.486 1.00 93.38 72 VAL A CA 1
ATOM 583 C C . VAL A 1 72 ? -23.903 2.709 35.230 1.00 93.38 72 VAL A C 1
ATOM 585 O O . VAL A 1 72 ? -22.986 2.172 34.618 1.00 93.38 72 VAL A O 1
ATOM 588 N N . HIS A 1 73 ? -24.203 2.381 36.493 1.00 92.31 73 HIS A N 1
ATOM 589 C CA . HIS A 1 73 ? -23.448 1.381 37.254 1.00 92.31 73 HIS A CA 1
ATOM 590 C C . HIS A 1 73 ? -23.466 -0.010 36.585 1.00 92.31 73 HIS A C 1
ATOM 592 O O . HIS A 1 73 ? -22.398 -0.563 36.324 1.00 92.31 73 HIS A O 1
ATOM 598 N N . ARG A 1 74 ? -24.637 -0.561 36.206 1.00 89.62 74 ARG A N 1
ATOM 599 C CA . ARG A 1 74 ? -24.725 -1.865 35.501 1.00 89.62 74 ARG A CA 1
ATOM 600 C C . ARG A 1 74 ? -23.963 -1.878 34.167 1.00 89.62 74 ARG A C 1
ATOM 602 O O . ARG A 1 74 ? -23.546 -2.948 33.715 1.00 89.62 74 ARG A O 1
ATOM 609 N N . PHE A 1 75 ? -23.849 -0.727 33.507 1.00 92.88 75 PHE A N 1
ATOM 610 C CA . PHE A 1 75 ? -23.284 -0.573 32.165 1.00 92.88 75 PHE A CA 1
ATOM 611 C C . PHE A 1 75 ? -21.801 -0.175 32.166 1.00 92.88 75 PHE A C 1
ATOM 613 O O . PHE A 1 75 ? -21.213 -0.119 31.087 1.00 92.88 75 PHE A O 1
ATOM 620 N N . THR A 1 76 ? -21.199 0.068 33.335 1.00 93.62 76 THR A N 1
ATOM 621 C CA . THR A 1 76 ? -19.750 0.272 33.509 1.00 93.62 76 THR A CA 1
ATOM 622 C C . THR A 1 76 ? -19.084 -0.817 34.346 1.00 93.62 76 THR A C 1
ATOM 624 O O . THR A 1 76 ? -17.927 -1.151 34.101 1.00 93.62 76 THR A O 1
ATOM 627 N N . HIS A 1 77 ? -19.809 -1.414 35.297 1.00 92.44 77 HIS A N 1
ATOM 628 C CA . HIS A 1 77 ? -19.292 -2.456 36.180 1.00 92.44 77 HIS A CA 1
ATOM 629 C C . HIS A 1 77 ? -19.528 -3.839 35.548 1.00 92.44 77 HIS A C 1
ATOM 631 O O . HIS A 1 77 ? -20.660 -4.336 35.461 1.00 92.44 77 HIS A O 1
ATOM 637 N N . HIS A 1 78 ? -18.429 -4.431 35.081 1.00 91.62 78 HIS A N 1
ATOM 638 C CA . HIS A 1 78 ? -18.344 -5.699 34.359 1.00 91.62 78 HIS A CA 1
ATOM 639 C C . HIS A 1 78 ? -17.351 -6.628 35.070 1.00 91.62 78 HIS A C 1
ATOM 641 O O . HIS A 1 78 ? -16.341 -6.160 35.585 1.00 91.62 78 HIS A O 1
ATOM 647 N N . ASP A 1 79 ? -17.618 -7.933 35.068 1.00 90.56 79 ASP A N 1
ATOM 648 C CA . ASP A 1 79 ? -16.738 -8.958 35.660 1.00 90.56 79 ASP A CA 1
ATOM 649 C C . ASP A 1 79 ? -15.710 -9.528 34.661 1.00 90.56 79 ASP A C 1
ATOM 651 O O . ASP A 1 79 ? -14.836 -10.308 35.030 1.00 90.56 79 ASP A O 1
ATOM 655 N N . PHE A 1 80 ? -15.800 -9.143 33.384 1.00 91.00 80 PHE A N 1
ATOM 656 C CA . PHE A 1 80 ? -14.931 -9.610 32.297 1.00 91.00 80 PHE A CA 1
ATOM 657 C C . PHE A 1 80 ? -14.946 -11.141 32.070 1.00 91.00 80 PHE A C 1
ATOM 659 O O . PHE A 1 80 ? -14.004 -11.681 31.474 1.00 91.00 80 PHE A O 1
ATOM 666 N N . VAL A 1 81 ? -16.000 -11.849 32.499 1.00 88.88 81 VAL A N 1
ATOM 667 C CA . VAL A 1 81 ? -16.170 -13.312 32.369 1.00 88.88 81 VAL A CA 1
ATOM 668 C C . VAL A 1 81 ? -17.570 -13.676 31.861 1.00 88.88 81 VAL A C 1
ATOM 670 O O . VAL A 1 81 ? -17.701 -14.267 30.784 1.00 88.88 81 VAL A O 1
ATOM 673 N N . ASP A 1 82 ? -18.600 -13.297 32.610 1.00 91.62 82 ASP A N 1
ATOM 674 C CA . ASP A 1 82 ? -20.018 -13.545 32.333 1.00 91.62 82 ASP A CA 1
ATOM 675 C C . ASP A 1 82 ? -20.726 -12.270 31.863 1.00 91.62 82 ASP A C 1
ATOM 677 O O . ASP A 1 82 ? -21.640 -12.345 31.041 1.00 91.62 82 ASP A O 1
ATOM 681 N N . ARG A 1 83 ? -20.266 -11.097 32.311 1.00 93.12 83 ARG A N 1
ATOM 682 C CA . ARG A 1 83 ? -20.732 -9.783 31.864 1.00 93.12 83 ARG A CA 1
ATOM 683 C C . ARG A 1 83 ? -19.563 -8.984 31.306 1.00 93.12 83 ARG A C 1
ATOM 685 O O . ARG A 1 83 ? -18.619 -8.651 32.024 1.00 93.12 83 ARG A O 1
ATOM 692 N N . VAL A 1 84 ? -19.634 -8.635 30.024 1.00 95.56 84 VAL A N 1
ATOM 693 C CA . VAL A 1 84 ? -18.565 -7.918 29.312 1.00 95.56 84 VAL A CA 1
ATOM 694 C C . VAL A 1 84 ? -19.135 -6.729 28.559 1.00 95.56 84 VAL A C 1
ATOM 696 O O . VAL A 1 84 ? -20.075 -6.881 27.784 1.00 95.56 84 VAL A O 1
ATOM 699 N N . GLY A 1 85 ? -18.516 -5.560 28.722 1.00 95.94 85 GLY A N 1
ATOM 700 C CA . GLY A 1 85 ? -18.775 -4.381 27.904 1.00 95.94 85 GLY A CA 1
ATOM 701 C C . GLY A 1 85 ? -17.514 -3.866 27.224 1.00 95.94 85 GLY A C 1
ATOM 702 O O . GLY A 1 85 ? -16.451 -3.801 27.841 1.00 95.94 85 GLY A O 1
ATOM 703 N N . LEU A 1 86 ? -17.649 -3.476 25.957 1.00 97.06 86 LEU A N 1
ATOM 704 C CA . LEU A 1 86 ? -16.616 -2.810 25.168 1.00 97.06 86 LEU A CA 1
ATOM 705 C C . LEU A 1 86 ? -17.159 -1.486 24.616 1.00 97.06 86 LEU A C 1
ATOM 707 O O . LEU A 1 86 ? -18.300 -1.419 24.147 1.00 97.06 86 LEU A O 1
ATOM 711 N N . ALA A 1 87 ? -16.319 -0.458 24.600 1.00 96.38 87 ALA A N 1
ATOM 712 C CA . ALA A 1 87 ? -16.579 0.796 23.905 1.00 96.38 87 ALA A CA 1
ATOM 713 C C . ALA A 1 87 ? -15.700 0.907 22.658 1.00 96.38 87 ALA A C 1
ATOM 715 O O . ALA A 1 87 ? -14.547 0.473 22.662 1.00 96.38 87 ALA A O 1
ATOM 716 N N . ALA A 1 88 ? -16.243 1.523 21.608 1.00 96.06 88 ALA A N 1
ATOM 717 C CA . ALA A 1 88 ? -15.457 2.114 20.535 1.00 96.06 88 ALA A CA 1
ATOM 718 C C . ALA A 1 88 ? -15.328 3.618 20.806 1.00 96.06 88 ALA A C 1
ATOM 720 O O . ALA A 1 88 ? -16.350 4.285 20.990 1.00 96.06 88 ALA A O 1
ATOM 721 N N . THR A 1 89 ? -14.106 4.153 20.800 1.00 93.94 89 THR A N 1
ATOM 722 C CA . THR A 1 89 ? -13.832 5.579 21.035 1.00 93.94 89 THR A CA 1
ATOM 723 C C . THR A 1 89 ? -13.086 6.237 19.876 1.00 93.94 89 THR A C 1
ATOM 725 O O . THR A 1 89 ? -12.340 5.584 19.135 1.00 93.94 89 THR A O 1
ATOM 728 N N . ILE A 1 90 ? -13.295 7.545 19.730 1.00 89.81 90 ILE A N 1
ATOM 729 C CA . ILE A 1 90 ? -12.447 8.469 18.964 1.00 89.81 90 ILE A CA 1
ATOM 730 C C . ILE A 1 90 ? -12.191 9.661 19.890 1.00 89.81 90 ILE A C 1
ATOM 732 O O . ILE A 1 90 ? -13.100 10.125 20.565 1.00 89.81 90 ILE A O 1
ATOM 736 N N . GLY A 1 91 ? -10.939 10.099 19.991 1.00 82.62 91 GLY A N 1
ATOM 737 C CA . GLY A 1 91 ? -10.467 10.845 21.151 1.00 82.62 91 GLY A CA 1
ATOM 738 C C . GLY A 1 91 ? -10.654 10.013 22.423 1.00 82.62 91 GLY A C 1
ATOM 739 O O . GLY A 1 91 ? -10.417 8.799 22.433 1.00 82.62 91 GLY A O 1
ATOM 740 N N . ASP A 1 92 ? -11.127 10.673 23.475 1.00 81.50 92 ASP A N 1
ATOM 741 C CA . ASP A 1 92 ? -11.623 10.034 24.693 1.00 81.50 92 ASP A CA 1
ATOM 742 C C . ASP A 1 92 ? -13.134 9.709 24.626 1.00 81.50 92 ASP A C 1
ATOM 744 O O . ASP A 1 92 ? -13.649 9.007 25.504 1.00 81.50 92 ASP A O 1
ATOM 748 N N . ASP A 1 93 ? -13.829 10.160 23.576 1.00 89.25 93 ASP A N 1
ATOM 749 C CA . ASP A 1 93 ? -15.285 10.109 23.444 1.00 89.25 93 ASP A CA 1
ATOM 750 C C . ASP A 1 93 ? -15.787 8.742 22.971 1.00 89.25 93 ASP A C 1
ATOM 752 O O . ASP A 1 93 ? -15.278 8.146 22.017 1.00 89.25 93 ASP A O 1
ATOM 756 N N . PHE A 1 94 ? -16.835 8.244 23.625 1.00 94.94 94 PHE A N 1
ATOM 757 C CA . PHE A 1 94 ? -17.531 7.025 23.220 1.00 94.94 94 PHE A CA 1
ATOM 758 C C . PHE A 1 94 ? -18.365 7.303 21.962 1.00 94.94 94 PHE A C 1
ATOM 760 O O . PHE A 1 94 ? -19.240 8.161 21.977 1.00 94.94 94 PHE A O 1
ATOM 767 N N . ILE A 1 95 ? -18.137 6.541 20.888 1.00 94.88 95 ILE A N 1
ATOM 768 C CA . ILE A 1 95 ? -18.910 6.633 19.632 1.00 94.88 95 ILE A CA 1
ATOM 769 C C . ILE A 1 95 ? -19.885 5.458 19.456 1.00 94.88 95 ILE A C 1
ATOM 771 O O . ILE A 1 95 ? -20.853 5.528 18.693 1.00 94.88 95 ILE A O 1
ATOM 775 N N . ALA A 1 96 ? -19.622 4.352 20.155 1.00 96.62 96 ALA A N 1
ATOM 776 C CA . ALA A 1 96 ? -20.492 3.190 20.247 1.00 96.62 96 ALA A CA 1
ATOM 777 C C . ALA A 1 96 ? -20.120 2.315 21.450 1.00 96.62 96 ALA A C 1
ATOM 779 O O . ALA A 1 96 ? -18.977 2.318 21.908 1.00 96.62 96 ALA A O 1
ATOM 780 N N . THR A 1 97 ? -21.066 1.496 21.899 1.00 97.06 97 THR A N 1
ATOM 781 C CA . THR A 1 97 ? -20.854 0.449 22.904 1.00 97.06 97 THR A CA 1
ATOM 782 C C . THR A 1 97 ? -21.467 -0.872 22.447 1.00 97.06 97 THR A C 1
ATOM 784 O O . THR A 1 97 ? -22.454 -0.905 21.706 1.00 97.06 97 THR A O 1
ATOM 787 N N . VAL A 1 98 ? -20.880 -1.974 22.905 1.00 96.44 98 VAL A N 1
ATOM 788 C CA . VAL A 1 98 ? -21.453 -3.322 22.837 1.00 96.44 98 VAL A CA 1
ATOM 789 C C . VAL A 1 98 ? -21.295 -3.984 24.197 1.00 96.44 98 VAL A C 1
ATOM 791 O O . VAL A 1 98 ? -20.300 -3.755 24.888 1.00 96.44 98 VAL A O 1
ATOM 794 N N . ARG A 1 99 ? -22.262 -4.809 24.589 1.00 96.06 99 ARG A N 1
ATOM 795 C CA . ARG A 1 99 ? -22.144 -5.672 25.766 1.00 96.06 99 ARG A CA 1
ATOM 796 C C . ARG A 1 99 ? -22.682 -7.064 25.476 1.00 96.06 99 ARG A C 1
ATOM 798 O O . ARG A 1 99 ? -23.564 -7.194 24.627 1.00 96.06 99 ARG A O 1
ATOM 805 N N . TYR A 1 100 ? -22.214 -8.050 26.237 1.00 95.62 100 TYR A N 1
ATOM 806 C CA . TYR A 1 100 ? -22.986 -9.260 26.500 1.00 95.62 100 TYR A CA 1
ATOM 807 C C . TYR A 1 100 ? -23.151 -9.509 28.003 1.00 95.62 100 TYR A C 1
ATOM 809 O O . TYR A 1 100 ? -22.260 -9.183 28.789 1.00 95.62 100 TYR A O 1
ATOM 817 N N . ASP A 1 101 ? -24.277 -10.115 28.373 1.00 95.06 101 ASP A N 1
ATOM 818 C CA . ASP A 1 101 ? -24.497 -10.773 29.665 1.00 95.06 101 ASP A CA 1
ATOM 819 C C . ASP A 1 101 ? -24.781 -12.273 29.358 1.00 95.06 101 ASP A C 1
ATOM 821 O O . ASP A 1 101 ? -25.614 -12.579 28.500 1.00 95.06 101 ASP A O 1
ATOM 825 N N . ARG A 1 102 ? -24.064 -13.224 29.980 1.00 95.50 102 ARG A N 1
ATOM 826 C CA . ARG A 1 102 ? -24.240 -14.680 29.759 1.00 95.50 102 ARG A CA 1
ATOM 827 C C . ARG A 1 102 ? -25.606 -15.143 30.276 1.00 95.50 102 ARG A C 1
ATOM 829 O O . ARG A 1 102 ? -26.022 -14.739 31.362 1.00 95.50 102 ARG A O 1
ATOM 836 N N . ILE A 1 103 ? -26.281 -16.012 29.520 1.00 93.81 103 ILE A N 1
ATOM 837 C CA . ILE A 1 103 ? -27.632 -16.498 29.832 1.00 93.81 103 ILE A CA 1
ATOM 838 C C . ILE A 1 103 ? -27.738 -18.027 29.831 1.00 93.81 103 ILE A C 1
ATOM 840 O O . ILE A 1 103 ? -27.004 -18.734 29.142 1.00 93.81 103 ILE A O 1
ATOM 844 N N . ALA A 1 104 ? -28.689 -18.537 30.606 1.00 89.62 104 ALA A N 1
ATOM 845 C CA . ALA A 1 104 ? -29.202 -19.894 30.480 1.00 89.62 104 ALA A CA 1
ATOM 846 C C . ALA A 1 104 ? -30.244 -19.978 29.336 1.00 89.62 104 ALA A C 1
ATOM 848 O O . ALA A 1 104 ? -30.743 -18.945 28.882 1.00 89.62 104 ALA A O 1
ATOM 849 N N . PRO A 1 105 ? -30.634 -21.189 28.883 1.00 82.25 105 PRO A N 1
ATOM 850 C CA . PRO A 1 105 ? -31.627 -21.365 27.813 1.00 82.25 105 PRO A CA 1
ATOM 851 C C . PRO A 1 105 ? -33.037 -20.815 28.104 1.00 82.25 105 PRO A C 1
ATOM 853 O O . PRO A 1 105 ? -33.870 -20.785 27.205 1.00 82.25 105 PRO A O 1
ATOM 856 N N . ASP A 1 106 ? -33.320 -20.394 29.341 1.00 82.75 106 ASP A N 1
ATOM 857 C CA . ASP A 1 106 ? -34.554 -19.708 29.749 1.00 82.75 106 ASP A CA 1
ATOM 858 C C . ASP A 1 106 ? -34.430 -18.167 29.740 1.00 82.75 106 ASP A C 1
ATOM 860 O O . ASP A 1 106 ? -35.323 -17.469 30.221 1.00 82.75 106 ASP A O 1
ATOM 864 N N . GLY A 1 107 ? -33.316 -17.632 29.225 1.00 81.06 107 GLY A N 1
ATOM 865 C CA . GLY A 1 107 ? -33.024 -16.199 29.149 1.00 81.06 107 GLY A CA 1
ATOM 866 C C . GLY A 1 107 ? -32.536 -15.565 30.456 1.00 81.06 107 GLY A C 1
ATOM 867 O O . GLY A 1 107 ? -32.285 -14.360 30.486 1.00 81.06 107 GLY A O 1
ATOM 868 N N . ARG A 1 108 ? -32.392 -16.324 31.551 1.00 88.50 108 ARG A N 1
ATOM 869 C CA . ARG A 1 108 ? -31.924 -15.772 32.835 1.00 88.50 108 ARG A CA 1
ATOM 870 C C . ARG A 1 108 ? -30.395 -15.647 32.874 1.00 88.50 108 ARG A C 1
ATOM 872 O O . ARG A 1 108 ? -29.721 -16.505 32.307 1.00 88.50 108 ARG A O 1
ATOM 879 N N . PRO A 1 109 ? -29.831 -14.643 33.579 1.00 90.25 109 PRO A N 1
ATOM 880 C CA . PRO A 1 109 ? -28.386 -14.529 33.775 1.00 90.25 109 PRO A CA 1
ATOM 881 C C . PRO A 1 109 ? -27.776 -15.805 34.365 1.00 90.25 109 PRO A C 1
ATOM 883 O O . PRO A 1 109 ? -28.315 -16.365 35.323 1.00 90.25 109 PRO A O 1
ATOM 886 N N . ALA A 1 110 ? -26.650 -16.245 33.808 1.00 91.12 110 ALA A N 1
ATOM 887 C CA . ALA A 1 110 ? -25.986 -17.491 34.174 1.00 91.12 110 ALA A CA 1
ATOM 888 C C . ALA A 1 110 ? -24.457 -17.367 34.127 1.00 91.12 110 ALA A C 1
ATOM 890 O O . ALA A 1 110 ? -23.914 -16.454 33.512 1.00 91.12 110 ALA A O 1
ATOM 891 N N . SER A 1 111 ? -23.776 -18.343 34.724 1.00 89.50 111 SER A N 1
ATOM 892 C CA . SER A 1 111 ? -22.322 -18.522 34.647 1.00 89.50 111 SER A CA 1
ATOM 893 C C . SER A 1 111 ? -21.960 -19.765 33.828 1.00 89.50 111 SER A C 1
ATOM 895 O O . SER A 1 111 ? -22.831 -20.535 33.407 1.00 89.50 111 SER A O 1
ATOM 897 N N . ALA A 1 112 ? -20.664 -19.991 33.597 1.00 79.50 112 ALA A N 1
ATOM 898 C CA . ALA A 1 112 ? -20.179 -21.261 33.051 1.00 79.50 112 ALA A CA 1
ATOM 899 C C . ALA A 1 112 ? -20.744 -22.461 33.860 1.00 79.50 112 ALA A C 1
ATOM 901 O O . ALA A 1 112 ? -20.781 -22.395 35.091 1.00 79.50 112 ALA A O 1
ATOM 902 N N . PRO A 1 113 ? -21.186 -23.559 33.212 1.00 85.44 113 PRO A N 1
ATOM 903 C CA . PRO A 1 113 ? -20.853 -23.975 31.848 1.00 85.44 113 PRO A CA 1
ATOM 904 C C . PRO A 1 113 ? -21.826 -23.523 30.740 1.00 85.44 113 PRO A C 1
ATOM 906 O O . PRO A 1 113 ? -21.731 -24.055 29.638 1.00 85.44 113 PRO A O 1
ATOM 909 N N . ALA A 1 114 ? -22.750 -22.583 30.982 1.00 89.50 114 ALA A N 1
ATOM 910 C CA . ALA A 1 114 ? -23.623 -22.076 29.915 1.00 89.50 114 ALA A CA 1
ATOM 911 C C . ALA A 1 114 ? -22.807 -21.411 28.783 1.00 89.50 114 ALA A C 1
ATOM 913 O O . ALA A 1 114 ? -21.870 -20.653 29.054 1.00 89.50 114 ALA A O 1
ATOM 914 N N . ASP A 1 115 ? -23.152 -21.684 27.522 1.00 91.19 115 ASP A N 1
ATOM 915 C CA . ASP A 1 115 ? -22.401 -21.250 26.335 1.00 91.19 115 ASP A CA 1
ATOM 916 C C . ASP A 1 115 ? -23.178 -20.290 25.412 1.00 91.19 115 ASP A C 1
ATOM 918 O O . ASP A 1 115 ? -22.744 -20.028 24.287 1.00 91.19 115 ASP A O 1
ATOM 922 N N . GLU A 1 116 ? -24.273 -19.700 25.901 1.00 93.00 116 GLU A N 1
ATOM 923 C CA . GLU A 1 116 ? -25.044 -18.650 25.225 1.00 93.00 116 GLU A CA 1
ATOM 924 C C . GLU A 1 116 ? -25.018 -17.326 26.022 1.00 93.00 116 GLU A C 1
ATOM 926 O O . GLU A 1 116 ? -24.947 -17.318 27.252 1.00 93.00 116 GLU A O 1
ATOM 931 N N . ALA A 1 117 ? -25.037 -16.184 25.328 1.00 94.69 117 ALA A N 1
ATOM 932 C CA . ALA A 1 117 ? -25.108 -14.852 25.939 1.00 94.69 117 ALA A CA 1
ATOM 933 C C . ALA A 1 117 ? -26.034 -13.910 25.155 1.00 94.69 117 ALA A C 1
ATOM 935 O O . ALA A 1 117 ? -26.056 -13.949 23.924 1.00 94.69 117 ALA A O 1
ATOM 936 N N . GLU A 1 118 ? -26.766 -13.034 25.847 1.00 93.44 118 GLU A N 1
ATOM 937 C CA . GLU A 1 118 ? -27.508 -11.941 25.205 1.00 93.44 118 GLU A CA 1
ATOM 938 C C . GLU A 1 118 ? -26.510 -10.850 24.791 1.00 93.44 118 GLU A C 1
ATOM 940 O O . GLU A 1 118 ? -25.772 -10.355 25.642 1.00 93.44 118 GLU A O 1
ATOM 945 N N . VAL A 1 119 ? -26.476 -10.458 23.512 1.00 94.44 119 VAL A N 1
ATOM 946 C CA . VAL A 1 119 ? -25.591 -9.401 22.990 1.00 94.44 119 VAL A CA 1
ATOM 947 C C . VAL A 1 119 ? -26.387 -8.188 22.509 1.00 94.44 119 VAL A C 1
ATOM 949 O O . VAL A 1 119 ? -27.374 -8.313 21.783 1.00 94.44 119 VAL A O 1
ATOM 952 N N . ALA A 1 120 ? -25.931 -6.986 22.864 1.00 93.06 120 ALA A N 1
ATOM 953 C CA . ALA A 1 120 ? -26.623 -5.751 22.507 1.00 93.06 120 ALA A CA 1
ATOM 954 C C . ALA A 1 120 ? -25.680 -4.568 22.242 1.00 93.06 120 ALA A C 1
ATOM 956 O O . ALA A 1 120 ? -24.614 -4.444 22.844 1.00 93.06 120 ALA A O 1
ATOM 957 N N . PHE A 1 121 ? -26.116 -3.670 21.354 1.00 93.94 121 PHE A N 1
ATOM 958 C CA . PHE A 1 121 ? -25.306 -2.610 20.744 1.00 93.94 121 PHE A CA 1
ATOM 959 C C . PHE A 1 121 ? -25.988 -1.245 20.862 1.00 93.94 121 PHE A C 1
ATOM 961 O O . PHE A 1 121 ? -27.209 -1.156 20.744 1.00 93.94 121 PHE A O 1
ATOM 968 N N . LEU A 1 122 ? -25.205 -0.175 21.006 1.00 95.19 122 LEU A N 1
ATOM 969 C CA . LEU A 1 122 ? -25.671 1.205 20.842 1.00 95.19 122 LEU A CA 1
ATOM 970 C C . LEU A 1 122 ? -24.614 2.006 20.072 1.00 95.19 122 LEU A C 1
ATOM 972 O O . LEU A 1 122 ? -23.432 1.932 20.399 1.00 95.19 122 LEU A O 1
ATOM 976 N N . VAL A 1 123 ? -25.018 2.750 19.040 1.00 95.69 123 VAL A N 1
ATOM 977 C CA . VAL A 1 123 ? -24.113 3.498 18.145 1.00 95.69 123 VAL A CA 1
ATOM 978 C C . VAL A 1 123 ? -24.662 4.903 17.946 1.00 95.69 123 VAL A C 1
ATOM 980 O O . VAL A 1 123 ? -25.803 5.050 17.507 1.00 95.69 123 VAL A O 1
ATOM 983 N N . GLN A 1 124 ? -23.836 5.915 18.218 1.00 95.12 124 GLN A N 1
ATOM 984 C CA . GLN A 1 124 ? -24.182 7.319 18.002 1.00 95.12 124 GLN A CA 1
ATOM 985 C C . GLN A 1 124 ? -24.528 7.557 16.529 1.00 95.12 124 GLN A C 1
ATOM 987 O O . GLN A 1 124 ? -23.834 7.073 15.632 1.00 95.12 124 GLN A O 1
ATOM 992 N N . ASP A 1 125 ? -25.591 8.307 16.262 1.00 93.69 125 ASP A N 1
ATOM 993 C CA . ASP A 1 125 ? -26.194 8.410 14.931 1.00 93.69 125 ASP A CA 1
ATOM 994 C C . ASP A 1 125 ? -25.222 8.980 13.881 1.00 93.69 125 ASP A C 1
ATOM 996 O O . ASP A 1 125 ? -25.111 8.431 12.784 1.00 93.69 125 ASP A O 1
ATOM 1000 N N . ALA A 1 126 ? -24.395 9.962 14.262 1.00 90.81 126 ALA A N 1
ATOM 1001 C CA . ALA A 1 126 ? -23.309 10.511 13.435 1.00 90.81 126 ALA A CA 1
ATOM 1002 C C . ALA A 1 126 ? -22.192 9.495 13.079 1.00 90.81 126 ALA A C 1
ATOM 1004 O O . ALA A 1 126 ? -21.382 9.738 12.183 1.00 90.81 126 ALA A O 1
ATOM 1005 N N . HIS A 1 127 ? -22.140 8.345 13.760 1.00 91.62 127 HIS A N 1
ATOM 1006 C CA . HIS A 1 127 ? -21.167 7.270 13.542 1.00 91.62 127 HIS A CA 1
ATOM 1007 C C . HIS A 1 127 ? -21.790 6.006 12.916 1.00 91.62 127 HIS A C 1
ATOM 1009 O O . HIS A 1 127 ? -21.071 5.046 12.608 1.00 91.62 127 HIS A O 1
ATOM 1015 N N . GLN A 1 128 ? -23.103 6.003 12.651 1.00 91.00 128 GLN A N 1
ATOM 1016 C CA . GLN A 1 128 ? -23.773 4.935 11.902 1.00 91.00 128 GLN A CA 1
ATOM 1017 C C . GLN A 1 128 ? -23.265 4.868 10.445 1.00 91.00 128 GLN A C 1
ATOM 1019 O O . GLN A 1 128 ? -22.626 5.781 9.927 1.00 91.00 128 GLN A O 1
ATOM 1024 N N . GLY A 1 129 ? -23.448 3.723 9.780 1.00 87.81 129 GLY A N 1
ATOM 1025 C CA . GLY A 1 129 ? -22.941 3.479 8.417 1.00 87.81 129 GLY A CA 1
ATOM 1026 C C . GLY A 1 129 ? -21.417 3.275 8.297 1.00 87.81 129 GLY A C 1
ATOM 1027 O O . GLY A 1 129 ? -20.976 2.518 7.428 1.00 87.81 129 GLY A O 1
ATOM 1028 N N . ARG A 1 130 ? -20.610 3.832 9.215 1.00 89.81 130 ARG A N 1
ATOM 1029 C CA . ARG A 1 130 ? -19.134 3.704 9.267 1.00 89.81 130 ARG A CA 1
ATOM 1030 C C . ARG A 1 130 ? -18.628 2.296 9.626 1.00 89.81 130 ARG A C 1
ATOM 1032 O O . ARG A 1 130 ? -17.425 2.063 9.646 1.00 89.81 130 ARG A O 1
ATOM 1039 N N . GLY A 1 131 ? -19.519 1.338 9.887 1.00 89.62 131 GLY A N 1
ATOM 1040 C CA . GLY A 1 131 ? -19.173 -0.062 10.181 1.00 89.62 131 GLY A CA 1
ATOM 1041 C C . GLY A 1 131 ? -18.794 -0.354 11.638 1.00 89.62 131 GLY A C 1
ATOM 1042 O O . GLY A 1 131 ? -18.422 -1.484 11.938 1.00 89.62 131 GLY A O 1
ATOM 1043 N N . VAL A 1 132 ? -18.929 0.623 12.546 1.00 91.94 132 VAL A N 1
ATOM 1044 C CA . VAL A 1 132 ? -18.550 0.500 13.970 1.00 91.94 132 VAL A CA 1
ATOM 1045 C C . VAL A 1 132 ? -19.222 -0.703 14.644 1.00 91.94 132 VAL A C 1
ATOM 1047 O O . VAL A 1 132 ? -18.546 -1.484 15.304 1.00 91.94 132 VAL A O 1
ATOM 1050 N N . ALA A 1 133 ? -20.525 -0.912 14.412 1.00 91.38 133 ALA A N 1
ATOM 1051 C CA . ALA A 1 133 ? -21.261 -2.062 14.948 1.00 91.38 133 ALA A CA 1
ATOM 1052 C C . ALA A 1 133 ? -20.686 -3.412 14.483 1.00 91.38 133 ALA A C 1
ATOM 1054 O O . ALA A 1 133 ? -20.602 -4.341 15.277 1.00 91.38 133 ALA A O 1
ATOM 1055 N N . SER A 1 134 ? -20.249 -3.520 13.222 1.00 89.62 134 SER A N 1
ATOM 1056 C CA . SER A 1 134 ? -19.625 -4.740 12.694 1.00 89.62 134 SER A CA 1
ATOM 1057 C C . SER A 1 134 ? -18.258 -5.002 13.328 1.00 89.62 134 SER A C 1
ATOM 1059 O O . SER A 1 134 ? -17.977 -6.139 13.686 1.00 89.62 134 SER A O 1
ATOM 1061 N N . ALA A 1 135 ? -17.440 -3.963 13.525 1.00 90.38 135 ALA A N 1
ATOM 1062 C CA . ALA A 1 135 ? -16.144 -4.095 14.191 1.00 90.38 135 ALA A CA 1
ATOM 1063 C C . ALA A 1 135 ? -16.294 -4.462 15.680 1.00 90.38 135 ALA A C 1
ATOM 1065 O O . ALA A 1 135 ? -15.610 -5.359 16.164 1.00 90.38 135 ALA A O 1
ATOM 1066 N N . LEU A 1 136 ? -17.234 -3.825 16.392 1.00 93.56 136 LEU A N 1
ATOM 1067 C CA . LEU A 1 136 ? -17.579 -4.182 17.772 1.00 93.56 136 LEU A CA 1
ATOM 1068 C C . LEU A 1 136 ? -18.116 -5.615 17.881 1.00 93.56 136 LEU A C 1
ATOM 1070 O O . LEU A 1 136 ? -17.740 -6.324 18.809 1.00 93.56 136 LEU A O 1
ATOM 1074 N N . LEU A 1 137 ? -18.949 -6.053 16.931 1.00 90.69 137 LEU A N 1
ATOM 1075 C CA . LEU A 1 137 ? -19.475 -7.418 16.860 1.00 90.69 137 LEU A CA 1
ATOM 1076 C C . LEU A 1 137 ? -18.360 -8.453 16.646 1.00 90.69 137 LEU A C 1
ATOM 1078 O O . LEU A 1 137 ? -18.288 -9.447 17.364 1.00 90.69 137 LEU A O 1
ATOM 1082 N N . GLU A 1 138 ? -17.482 -8.221 15.670 1.00 88.81 138 GLU A N 1
ATOM 1083 C CA . GLU A 1 138 ? -16.355 -9.113 15.372 1.00 88.81 138 GLU A CA 1
ATOM 1084 C C . GLU A 1 138 ? -15.395 -9.223 16.573 1.00 88.81 138 GLU A C 1
ATOM 1086 O O . GLU A 1 138 ? -14.885 -10.308 16.859 1.00 88.81 138 GLU A O 1
ATOM 1091 N N . HIS A 1 139 ? -15.211 -8.132 17.325 1.00 91.69 139 HIS A N 1
ATOM 1092 C CA . HIS A 1 139 ? -14.344 -8.105 18.505 1.00 91.69 139 HIS A CA 1
ATOM 1093 C C . HIS A 1 139 ? -14.988 -8.735 19.750 1.00 91.69 139 HIS A C 1
ATOM 1095 O O . HIS A 1 139 ? -14.357 -9.572 20.396 1.00 91.69 139 HIS A O 1
ATOM 1101 N N . ILE A 1 140 ? -16.253 -8.420 20.067 1.00 94.00 140 ILE A N 1
ATOM 1102 C CA . ILE A 1 140 ? -16.957 -9.040 21.205 1.00 94.00 140 ILE A CA 1
ATOM 1103 C C . ILE A 1 140 ? -17.155 -10.549 20.989 1.00 94.00 140 ILE A C 1
ATOM 1105 O O . ILE A 1 140 ? -17.074 -11.313 21.945 1.00 94.00 140 ILE A O 1
ATOM 1109 N N . ALA A 1 141 ? -17.334 -11.005 19.743 1.00 90.75 141 ALA A N 1
ATOM 1110 C CA . ALA A 1 141 ? -17.394 -12.427 19.403 1.00 90.75 141 ALA A CA 1
ATOM 1111 C C . ALA A 1 141 ? -16.078 -13.160 19.724 1.00 90.75 141 ALA A C 1
ATOM 1113 O O . ALA A 1 141 ? -16.100 -14.263 20.271 1.00 90.75 141 ALA A O 1
ATOM 1114 N N . ALA A 1 142 ? -14.924 -12.550 19.431 1.00 89.25 142 ALA A N 1
ATOM 1115 C CA . ALA A 1 142 ? -13.622 -13.115 19.792 1.00 89.25 142 ALA A CA 1
ATOM 1116 C C . ALA A 1 142 ? -13.433 -13.186 21.320 1.00 89.25 142 ALA A C 1
ATOM 1118 O O . ALA A 1 142 ? -12.988 -14.210 21.838 1.00 89.25 142 ALA A O 1
ATOM 1119 N N . VAL A 1 143 ? -13.841 -12.132 22.032 1.00 92.38 143 VAL A N 1
ATOM 1120 C CA . VAL A 1 143 ? -13.821 -12.053 23.502 1.00 92.38 143 VAL A CA 1
ATOM 1121 C C . VAL A 1 143 ? -14.722 -13.113 24.150 1.00 92.38 143 VAL A C 1
ATOM 1123 O O . VAL A 1 143 ? -14.291 -13.829 25.051 1.00 92.38 143 VAL A O 1
ATOM 1126 N N . ALA A 1 144 ? -15.951 -13.276 23.661 1.00 92.25 144 ALA A N 1
ATOM 1127 C CA . ALA A 1 144 ? -16.909 -14.238 24.197 1.00 92.25 144 ALA A CA 1
ATOM 1128 C C . ALA A 1 144 ? -16.438 -15.695 24.014 1.00 92.25 144 ALA A C 1
ATOM 1130 O O . ALA A 1 144 ? -16.587 -16.513 24.925 1.00 92.25 144 ALA A O 1
ATOM 1131 N N . ARG A 1 145 ? -15.774 -16.008 22.892 1.00 89.44 145 ARG A N 1
ATOM 1132 C CA . ARG A 1 145 ? -15.120 -17.314 22.677 1.00 89.44 145 ARG A CA 1
ATOM 1133 C C . ARG A 1 145 ? -13.983 -17.577 23.669 1.00 89.44 145 ARG A C 1
ATOM 1135 O O . ARG A 1 145 ? -13.856 -18.700 24.145 1.00 89.44 145 ARG A O 1
ATOM 1142 N N . GLU A 1 146 ? -13.209 -16.555 24.050 1.00 88.75 146 GLU A N 1
ATOM 1143 C CA . GLU A 1 146 ? -12.206 -16.648 25.134 1.00 88.75 146 GLU A CA 1
ATOM 1144 C C . GLU A 1 146 ? -12.848 -16.951 26.508 1.00 88.75 146 GLU A C 1
ATOM 1146 O O . GLU A 1 146 ? -12.168 -17.384 27.438 1.00 88.75 146 GLU A O 1
ATOM 1151 N N . ARG A 1 147 ? -14.166 -16.750 26.645 1.00 90.12 147 ARG A N 1
ATOM 1152 C CA . ARG A 1 147 ? -14.980 -17.067 27.833 1.00 90.12 147 ARG A CA 1
ATOM 1153 C C . ARG A 1 147 ? -15.929 -18.256 27.633 1.00 90.12 147 ARG A C 1
ATOM 1155 O O . ARG A 1 147 ? -16.867 -18.441 28.415 1.00 90.12 147 ARG A O 1
ATOM 1162 N N . GLY A 1 148 ? -15.670 -19.081 26.616 1.00 88.62 148 GLY A N 1
ATOM 1163 C CA . GLY A 1 148 ? -16.387 -20.332 26.359 1.00 88.62 148 GLY A CA 1
ATOM 1164 C C . GLY A 1 148 ? -17.806 -20.171 25.808 1.00 88.62 148 GLY A C 1
ATOM 1165 O O . GLY A 1 148 ? -18.529 -21.160 25.740 1.00 88.62 148 GLY A O 1
ATOM 1166 N N . ILE A 1 149 ? -18.212 -18.962 25.411 1.00 91.62 149 ILE A N 1
ATOM 1167 C CA . ILE A 1 149 ? -19.473 -18.749 24.695 1.00 91.62 149 ILE A CA 1
ATOM 1168 C C . ILE A 1 149 ? -19.341 -19.337 23.285 1.00 91.62 149 ILE A C 1
ATOM 1170 O O . ILE A 1 149 ? -18.366 -19.067 22.575 1.00 91.62 149 ILE A O 1
ATOM 1174 N N . ARG A 1 150 ? -20.343 -20.116 22.875 1.00 89.50 150 ARG A N 1
ATOM 1175 C CA . ARG A 1 150 ? -20.544 -20.595 21.502 1.00 89.50 150 ARG A CA 1
ATOM 1176 C C . ARG A 1 150 ? -21.601 -19.804 20.750 1.00 89.50 150 ARG A C 1
ATOM 1178 O O . ARG A 1 150 ? -21.517 -19.728 19.530 1.00 89.50 150 ARG A O 1
ATOM 1185 N N . ARG A 1 151 ? -22.579 -19.211 21.441 1.00 89.56 151 ARG A N 1
ATOM 1186 C CA . ARG A 1 151 ? -23.719 -18.543 20.805 1.00 89.56 151 ARG A CA 1
ATOM 1187 C C . ARG A 1 151 ? -23.998 -17.161 21.384 1.00 89.56 151 ARG A C 1
ATOM 1189 O O . ARG A 1 151 ? -23.936 -16.966 22.593 1.00 89.56 151 ARG A O 1
ATOM 1196 N N . PHE A 1 152 ? -24.388 -16.219 20.530 1.00 91.69 152 PHE A N 1
ATOM 1197 C CA . PHE A 1 152 ? -25.127 -15.042 20.988 1.00 91.69 152 PHE A CA 1
ATOM 1198 C C . PHE A 1 152 ? -26.608 -15.152 20.635 1.00 91.69 152 PHE A C 1
ATOM 1200 O O . PHE A 1 152 ? -26.941 -15.522 19.508 1.00 91.69 152 PHE A O 1
ATOM 1207 N N . ALA A 1 153 ? -27.467 -14.736 21.561 1.00 89.56 153 ALA A N 1
ATOM 1208 C CA . ALA A 1 153 ? -28.835 -14.317 21.291 1.00 89.56 153 ALA A CA 1
ATOM 1209 C C . ALA A 1 153 ? -28.881 -12.783 21.182 1.00 89.56 153 ALA A C 1
ATOM 1211 O O . ALA A 1 153 ? -28.164 -12.083 21.896 1.00 89.56 153 ALA A O 1
ATOM 1212 N N . ALA A 1 154 ? -29.720 -12.242 20.305 1.00 88.62 154 ALA A N 1
ATOM 1213 C CA . ALA A 1 154 ? -29.990 -10.809 20.215 1.00 88.62 154 ALA A CA 1
ATOM 1214 C C . ALA A 1 154 ? -31.460 -10.577 19.862 1.00 88.62 154 ALA A C 1
ATOM 1216 O O . ALA A 1 154 ? -31.986 -11.228 18.960 1.00 88.62 154 ALA A O 1
ATOM 1217 N N . GLU A 1 155 ? -32.108 -9.624 20.525 1.00 87.06 155 GLU A N 1
ATOM 1218 C CA . GLU A 1 155 ? -33.461 -9.190 20.173 1.00 87.06 155 GLU A CA 1
ATOM 1219 C C . GLU A 1 155 ? -33.429 -7.833 19.476 1.00 87.06 155 GLU A C 1
ATOM 1221 O O . GLU A 1 155 ? -32.665 -6.937 19.841 1.00 87.06 155 GLU A O 1
ATOM 1226 N N . VAL A 1 156 ? -34.246 -7.690 18.433 1.00 88.25 156 VAL A N 1
ATOM 1227 C CA . VAL A 1 156 ? -34.285 -6.495 17.586 1.00 88.25 156 VAL A CA 1
ATOM 1228 C C . VAL A 1 156 ? -35.727 -6.210 17.185 1.00 88.25 156 VAL A C 1
ATOM 1230 O O . VAL A 1 156 ? -36.402 -7.093 16.663 1.00 88.25 156 VAL A O 1
ATOM 1233 N N . LEU A 1 157 ? -36.211 -4.979 17.372 1.00 88.62 157 LEU A N 1
ATOM 1234 C CA . LEU A 1 157 ? -37.527 -4.591 16.850 1.00 88.62 157 LEU A CA 1
ATOM 1235 C C . LEU A 1 157 ? -37.545 -4.689 15.309 1.00 88.62 157 LEU A C 1
ATOM 1237 O O . LEU A 1 157 ? -36.588 -4.226 14.680 1.00 88.62 157 LEU A O 1
ATOM 1241 N N . PRO A 1 158 ? -38.624 -5.200 14.676 1.00 85.19 158 PRO A N 1
ATOM 1242 C CA . PRO A 1 158 ? -38.717 -5.365 13.219 1.00 85.19 158 PRO A CA 1
ATOM 1243 C C . PRO A 1 158 ? -38.376 -4.107 12.401 1.00 85.19 158 PRO A C 1
ATOM 1245 O O . PRO A 1 158 ? -37.822 -4.210 11.307 1.00 85.19 158 PRO A O 1
ATOM 1248 N N . ALA A 1 159 ? -38.669 -2.919 12.942 1.00 87.31 159 ALA A N 1
ATOM 1249 C CA . ALA A 1 159 ? -38.375 -1.628 12.320 1.00 87.31 159 ALA A CA 1
ATOM 1250 C C . ALA A 1 159 ? -36.867 -1.310 12.212 1.00 87.31 159 ALA A C 1
ATOM 1252 O O . ALA A 1 159 ? -36.455 -0.588 11.302 1.00 87.31 159 ALA A O 1
ATOM 1253 N N . ASN A 1 160 ? -36.017 -1.873 13.083 1.00 88.00 160 ASN A N 1
ATOM 1254 C CA . ASN A 1 160 ? -34.571 -1.625 13.095 1.00 88.00 160 ASN A CA 1
ATOM 1255 C C . ASN A 1 160 ? -33.840 -2.463 12.024 1.00 88.00 160 ASN A C 1
ATOM 1257 O O . ASN A 1 160 ? -32.954 -3.282 12.290 1.00 88.00 160 ASN A O 1
ATOM 1261 N N . THR A 1 161 ? -34.206 -2.209 10.768 1.00 86.69 161 THR A N 1
ATOM 1262 C CA . THR A 1 161 ? -33.606 -2.793 9.560 1.00 86.69 161 THR A CA 1
ATOM 1263 C C . THR A 1 161 ? -32.088 -2.597 9.504 1.00 86.69 161 THR A C 1
ATOM 1265 O O . THR A 1 161 ? -31.381 -3.474 9.006 1.00 86.69 161 THR A O 1
ATOM 1268 N N . LYS A 1 162 ? -31.565 -1.498 10.076 1.00 87.62 162 LYS A N 1
ATOM 1269 C CA . LYS A 1 162 ? -30.124 -1.223 10.221 1.00 87.62 162 LYS A CA 1
ATOM 1270 C C . LYS A 1 162 ? -29.416 -2.346 10.995 1.00 87.62 162 LYS A C 1
ATOM 1272 O O . LYS A 1 162 ? -28.452 -2.914 10.480 1.00 87.62 162 LYS A O 1
ATOM 1277 N N . MET A 1 163 ? -29.889 -2.692 12.197 1.00 86.25 163 MET A N 1
ATOM 1278 C CA . MET A 1 163 ? -29.278 -3.752 13.016 1.00 86.25 163 MET A CA 1
ATOM 1279 C C . MET A 1 163 ? -29.545 -5.150 12.464 1.00 86.25 163 MET A C 1
ATOM 1281 O O . MET A 1 163 ? -28.617 -5.957 12.422 1.00 86.25 163 MET A O 1
ATOM 1285 N N . ILE A 1 164 ? -30.756 -5.414 11.955 1.00 85.00 164 ILE A N 1
ATOM 1286 C CA . ILE A 1 164 ? -31.061 -6.676 11.258 1.00 85.00 164 ILE A CA 1
ATOM 1287 C C . ILE A 1 164 ? -30.046 -6.897 10.126 1.00 85.00 164 ILE A C 1
ATOM 1289 O O . ILE A 1 164 ? -29.461 -7.974 10.035 1.00 85.00 164 ILE A O 1
ATOM 1293 N N . LYS A 1 165 ? -29.736 -5.863 9.328 1.00 84.56 165 LYS A N 1
ATOM 1294 C CA . LYS A 1 165 ? -28.724 -5.955 8.268 1.00 84.56 165 LYS A CA 1
ATOM 1295 C C . LYS A 1 165 ? -27.305 -6.178 8.803 1.00 84.56 165 LYS A C 1
ATOM 1297 O O . LYS A 1 165 ? -26.585 -6.981 8.222 1.00 84.56 165 LYS A O 1
ATOM 1302 N N . VAL A 1 166 ? -26.885 -5.512 9.885 1.00 84.88 166 VAL A N 1
ATOM 1303 C CA . VAL A 1 166 ? -25.551 -5.735 10.496 1.00 84.88 166 VAL A CA 1
ATOM 1304 C C . VAL A 1 166 ? -25.360 -7.205 10.879 1.00 84.88 166 VAL A C 1
ATOM 1306 O O . VAL A 1 166 ? -24.295 -7.771 10.614 1.00 84.88 166 VAL A O 1
ATOM 1309 N N . PHE A 1 167 ? -26.405 -7.817 11.438 1.00 81.56 167 PHE A N 1
ATOM 1310 C CA . PHE A 1 167 ? -26.446 -9.232 11.778 1.00 81.56 167 PHE A CA 1
ATOM 1311 C C . PHE A 1 167 ? -26.485 -10.126 10.526 1.00 81.56 167 PHE A C 1
ATOM 1313 O O . PHE A 1 167 ? -25.568 -10.920 10.319 1.00 81.56 167 PHE A O 1
ATOM 1320 N N . THR A 1 168 ? -27.449 -9.961 9.614 1.00 79.06 168 THR A N 1
ATOM 1321 C CA . THR A 1 168 ? -27.520 -10.765 8.375 1.00 79.06 168 THR A CA 1
ATOM 1322 C C . THR A 1 168 ? -26.229 -10.692 7.548 1.00 79.06 168 THR A C 1
ATOM 1324 O O . THR A 1 168 ? -25.717 -11.732 7.132 1.00 79.06 168 THR A O 1
ATOM 1327 N N . ASP A 1 169 ? -25.636 -9.502 7.381 1.00 77.75 169 ASP A N 1
ATOM 1328 C CA . ASP A 1 169 ? -24.366 -9.315 6.665 1.00 77.75 169 ASP A CA 1
ATOM 1329 C C . ASP A 1 169 ? -23.211 -10.094 7.310 1.00 77.75 169 ASP A C 1
ATOM 1331 O O . ASP A 1 169 ? -22.279 -10.476 6.610 1.00 77.75 169 ASP A O 1
ATOM 1335 N N . ALA A 1 170 ? -23.233 -10.302 8.630 1.00 71.50 170 ALA A N 1
ATOM 1336 C CA . ALA A 1 170 ? -22.208 -11.043 9.363 1.00 71.50 170 ALA A CA 1
ATOM 1337 C C . ALA A 1 170 ? -22.398 -12.579 9.318 1.00 71.50 170 ALA A C 1
ATOM 1339 O O . ALA A 1 170 ? -21.554 -13.301 9.845 1.00 71.50 170 ALA A O 1
ATOM 1340 N N . GLY A 1 171 ? -23.443 -13.081 8.640 1.00 63.69 171 GLY A N 1
ATOM 1341 C CA . GLY A 1 171 ? -23.638 -14.509 8.343 1.00 63.69 171 GLY A CA 1
ATOM 1342 C C . GLY A 1 171 ? -24.692 -15.232 9.190 1.00 63.69 171 GLY A C 1
ATOM 1343 O O . GLY A 1 171 ? -24.590 -16.442 9.363 1.00 63.69 171 GLY A O 1
ATOM 1344 N N . TYR A 1 172 ? -25.673 -14.514 9.740 1.00 65.50 172 TYR A N 1
ATOM 1345 C CA . TYR A 1 172 ? -26.592 -15.040 10.758 1.00 65.50 172 TYR A CA 1
ATOM 1346 C C . TYR A 1 172 ? -27.750 -15.869 10.177 1.00 65.50 172 TYR A C 1
ATOM 1348 O O . TYR A 1 172 ? -28.440 -15.435 9.251 1.00 65.50 172 TYR A O 1
ATOM 1356 N N . THR A 1 173 ? -28.042 -17.013 10.800 1.00 57.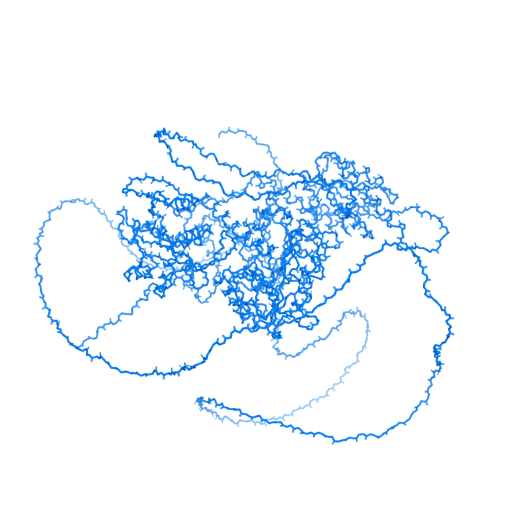75 173 THR A N 1
ATOM 1357 C CA . THR A 1 173 ? -29.175 -17.885 10.445 1.00 57.75 173 THR A CA 1
ATOM 1358 C C . THR A 1 173 ? -30.456 -17.410 11.134 1.00 57.75 173 THR A C 1
ATOM 1360 O O . THR A 1 173 ? -30.674 -17.663 12.319 1.00 57.75 173 THR A O 1
ATOM 1363 N N . GLN A 1 174 ? -31.328 -16.714 10.399 1.00 58.97 174 GLN A N 1
ATOM 1364 C CA . GLN A 1 174 ? -32.514 -16.070 10.973 1.00 58.97 174 GLN A CA 1
ATOM 1365 C C . GLN A 1 174 ? -33.640 -17.064 11.333 1.00 58.97 174 GLN A C 1
ATOM 1367 O O . GLN A 1 174 ? -34.590 -17.251 10.572 1.00 58.97 174 GLN A O 1
ATOM 1372 N N . LYS A 1 175 ? -33.590 -17.646 12.537 1.00 56.97 175 LYS A N 1
ATOM 1373 C CA . LYS A 1 175 ? -34.751 -18.300 13.163 1.00 56.97 175 LYS A CA 1
ATOM 1374 C C . LYS A 1 175 ? -35.737 -17.242 13.674 1.00 56.97 175 LYS A C 1
ATOM 1376 O O . LYS A 1 175 ? -35.643 -16.822 14.819 1.00 56.97 175 LYS A O 1
ATOM 1381 N N . ARG A 1 176 ? -36.672 -16.806 12.824 1.00 55.41 176 ARG A N 1
ATOM 1382 C CA . ARG A 1 176 ? -37.765 -15.906 13.233 1.00 55.41 176 ARG A CA 1
ATOM 1383 C C . ARG A 1 176 ? -38.752 -16.656 14.136 1.00 55.41 176 ARG A C 1
ATOM 1385 O O . ARG A 1 176 ? -39.624 -17.346 13.613 1.00 55.41 176 ARG A O 1
ATOM 1392 N N . SER A 1 177 ? -38.659 -16.487 15.453 1.00 58.47 177 SER A N 1
ATOM 1393 C CA . SER A 1 177 ? -39.881 -16.434 16.260 1.00 58.47 177 SER A CA 1
ATOM 1394 C C . SER A 1 177 ? -40.423 -15.002 16.205 1.00 58.47 177 SER A C 1
ATOM 1396 O O . SER A 1 177 ? -39.658 -14.037 16.212 1.00 58.47 177 SER A O 1
ATOM 1398 N N . PHE A 1 178 ? -41.741 -14.876 16.062 1.00 55.88 178 PHE A N 1
ATOM 1399 C CA . PHE A 1 178 ? -42.467 -13.619 16.236 1.00 55.88 178 PHE A CA 1
ATOM 1400 C C . PHE A 1 178 ? -43.171 -13.699 17.590 1.00 55.88 178 PHE A C 1
ATOM 1402 O O . PHE A 1 178 ? -44.365 -13.975 17.672 1.00 55.88 178 PHE A O 1
ATOM 1409 N N . GLU A 1 179 ? -42.385 -13.535 18.647 1.00 53.59 179 GLU A N 1
ATOM 1410 C CA . GLU A 1 179 ? -42.846 -13.496 20.034 1.00 53.59 179 GLU A CA 1
ATOM 1411 C C . GLU A 1 179 ? -42.792 -12.032 20.498 1.00 53.59 179 GLU A C 1
ATOM 1413 O O . GLU A 1 179 ? -41.837 -11.315 20.200 1.00 53.59 179 GLU A O 1
ATOM 1418 N N . ASP A 1 180 ? -43.863 -11.563 21.142 1.00 57.50 180 ASP A N 1
ATOM 1419 C CA . ASP A 1 180 ? -43.990 -10.243 21.785 1.00 57.50 180 ASP A CA 1
ATOM 1420 C C . ASP A 1 180 ? -43.555 -9.012 20.952 1.00 57.50 180 ASP A C 1
ATOM 1422 O O . ASP A 1 180 ? -43.184 -7.964 21.479 1.00 57.50 180 ASP A O 1
ATOM 1426 N N . GLY A 1 181 ? -43.643 -9.110 19.621 1.00 71.50 181 GLY A N 1
ATOM 1427 C CA . GLY A 1 181 ? -43.370 -8.011 18.688 1.00 71.50 181 GLY A CA 1
ATOM 1428 C C . GLY A 1 181 ? -41.887 -7.715 18.430 1.00 71.50 181 GLY A C 1
ATOM 1429 O O . GLY A 1 181 ? -41.587 -6.789 17.670 1.00 71.50 181 GLY A O 1
ATOM 1430 N N . SER A 1 182 ? -40.961 -8.491 19.001 1.00 75.00 182 SER A N 1
ATOM 1431 C CA . SER A 1 182 ? -39.530 -8.430 18.679 1.00 75.00 182 SER A CA 1
ATOM 1432 C C . SER A 1 182 ? -39.149 -9.498 17.637 1.00 75.00 182 SER A C 1
ATOM 1434 O O . SER A 1 182 ? -39.949 -10.357 17.260 1.00 75.00 182 SER A O 1
ATOM 1436 N N . VAL A 1 183 ? -37.927 -9.420 17.107 1.00 77.50 183 VAL A N 1
ATOM 1437 C CA . VAL A 1 183 ? -37.301 -10.489 16.321 1.00 77.50 183 VAL A CA 1
ATOM 1438 C C . VAL A 1 183 ? -36.096 -10.992 17.102 1.00 77.50 183 VAL A C 1
ATOM 1440 O O . VAL A 1 183 ? -35.081 -10.294 17.192 1.00 77.50 183 VAL A O 1
ATOM 1443 N N . ARG A 1 184 ? -36.183 -12.216 17.630 1.00 79.56 184 ARG A N 1
ATOM 1444 C CA . ARG A 1 184 ? -35.030 -12.903 18.217 1.00 79.56 184 ARG A CA 1
ATOM 1445 C C . ARG A 1 184 ? -34.127 -13.454 17.108 1.00 79.56 184 ARG A C 1
ATOM 1447 O O . ARG A 1 184 ? -34.587 -13.971 16.089 1.00 79.56 184 ARG A O 1
ATOM 1454 N N . LEU A 1 185 ? -32.822 -13.303 17.290 1.00 82.19 185 LEU A N 1
ATOM 1455 C CA . LEU A 1 185 ? -31.762 -13.719 16.376 1.00 82.19 185 LEU A CA 1
ATOM 1456 C C . LEU A 1 185 ? -30.727 -14.523 17.164 1.00 82.19 185 LEU A C 1
ATOM 1458 O O . LEU A 1 185 ? -30.371 -14.132 18.271 1.00 82.19 185 LEU A O 1
ATOM 1462 N N . HIS A 1 186 ? -30.197 -15.594 16.572 1.00 84.88 186 HIS A N 1
ATOM 1463 C CA . HIS A 1 186 ? -29.071 -16.335 17.143 1.00 84.88 186 HIS A CA 1
ATOM 1464 C C . HIS A 1 186 ? -27.868 -16.307 16.189 1.00 84.88 186 HIS A C 1
ATOM 1466 O O . HIS A 1 186 ? -28.026 -16.414 14.969 1.00 84.88 186 HIS A O 1
ATOM 1472 N N . LEU A 1 187 ? -26.669 -16.186 16.755 1.00 82.50 187 LEU A N 1
ATOM 1473 C CA . LEU A 1 187 ? -25.379 -16.269 16.072 1.00 82.50 187 LEU A CA 1
ATOM 1474 C C . LEU A 1 187 ? -24.579 -17.432 16.639 1.00 82.50 187 LEU A C 1
ATOM 1476 O O . LEU A 1 187 ? -24.318 -17.440 17.837 1.00 82.50 187 LEU A O 1
ATOM 1480 N N . ASP A 1 188 ? -24.094 -18.323 15.780 1.00 84.00 188 ASP A N 1
ATOM 1481 C CA . ASP A 1 188 ? -22.995 -19.211 16.152 1.00 84.00 188 ASP A CA 1
ATOM 1482 C C . ASP A 1 188 ? -21.644 -18.481 16.038 1.00 84.00 188 ASP A C 1
ATOM 1484 O O . ASP A 1 188 ? -21.373 -17.813 15.036 1.00 84.00 188 ASP A O 1
ATOM 1488 N N . LEU A 1 189 ? -20.813 -18.564 17.076 1.00 83.06 189 LEU A N 1
ATOM 1489 C CA . LEU A 1 189 ? -19.503 -17.910 17.132 1.00 83.06 189 LEU A CA 1
ATOM 1490 C C . LEU A 1 189 ? -18.402 -18.739 16.450 1.00 83.06 189 LEU A C 1
ATOM 1492 O O . LEU A 1 189 ? -17.287 -18.235 16.276 1.00 83.06 189 LEU A O 1
ATOM 1496 N N . GLU A 1 190 ? -18.678 -19.984 16.051 1.00 78.81 190 GLU A N 1
ATOM 1497 C CA . GLU A 1 190 ? -17.733 -20.798 15.288 1.00 78.81 190 GLU A CA 1
ATOM 1498 C C . GLU A 1 190 ? -17.456 -20.178 13.893 1.00 78.81 190 GLU A C 1
ATOM 1500 O O . GLU A 1 190 ? -18.387 -19.930 13.118 1.00 78.81 190 GLU A O 1
ATOM 1505 N N . PRO A 1 191 ? -16.189 -19.870 13.534 1.00 72.56 191 PRO A N 1
ATOM 1506 C CA . PRO A 1 191 ? -15.895 -19.192 12.272 1.00 72.56 191 PRO A CA 1
ATOM 1507 C C . PRO A 1 191 ? -16.137 -20.082 11.046 1.00 72.56 191 PRO A C 1
ATOM 1509 O O . PRO A 1 191 ? -15.353 -20.978 10.748 1.00 72.56 191 PRO A O 1
ATOM 1512 N N . THR A 1 192 ? -17.182 -19.777 10.278 1.00 76.19 192 THR A N 1
ATOM 1513 C CA . THR A 1 192 ? -17.452 -20.414 8.980 1.00 76.19 192 THR A CA 1
ATOM 1514 C C . THR A 1 192 ? -16.673 -19.734 7.854 1.00 76.19 192 THR A C 1
ATOM 1516 O O . THR A 1 192 ? -16.356 -18.544 7.931 1.00 76.19 192 THR A O 1
ATOM 1519 N N . ASP A 1 193 ? -16.429 -20.433 6.740 1.00 75.25 193 ASP A N 1
ATOM 1520 C CA . ASP A 1 193 ? -15.804 -19.813 5.561 1.00 75.25 193 ASP A CA 1
ATOM 1521 C C . ASP A 1 193 ? -16.583 -18.594 5.046 1.00 75.25 193 ASP A C 1
ATOM 1523 O O . ASP A 1 193 ? -15.975 -17.615 4.609 1.00 75.25 193 ASP A O 1
ATOM 1527 N N . ARG A 1 194 ? -17.920 -18.599 5.162 1.00 75.50 194 ARG A N 1
ATOM 1528 C CA . ARG A 1 194 ? -18.769 -17.458 4.786 1.00 75.50 194 ARG A CA 1
ATOM 1529 C C . ARG A 1 194 ? -18.526 -16.247 5.692 1.00 75.50 194 ARG A C 1
ATOM 1531 O O . ARG A 1 194 ? -18.312 -15.153 5.167 1.00 75.50 194 ARG A O 1
ATOM 1538 N N . SER A 1 195 ? -18.522 -16.410 7.020 1.00 74.06 195 SER A N 1
ATOM 1539 C CA . SER A 1 195 ? -18.272 -15.280 7.930 1.00 74.06 195 SER A CA 1
ATOM 1540 C C . SER A 1 195 ? -16.822 -14.795 7.830 1.00 74.06 195 SER A C 1
ATOM 1542 O O . SER A 1 195 ? -16.582 -13.589 7.735 1.00 74.06 195 SER A O 1
ATOM 1544 N N . MET A 1 196 ? -15.857 -15.710 7.696 1.00 79.75 196 MET A N 1
ATOM 1545 C CA . MET A 1 196 ? -14.449 -15.379 7.453 1.00 79.75 196 MET A CA 1
ATOM 1546 C C . MET A 1 196 ? -14.232 -14.651 6.117 1.00 79.75 196 MET A C 1
ATOM 1548 O O . MET A 1 196 ? -13.425 -13.721 6.056 1.00 79.75 196 MET A O 1
ATOM 1552 N N . ALA A 1 197 ? -14.940 -15.019 5.045 1.00 80.31 197 ALA A N 1
ATOM 1553 C CA . ALA A 1 197 ? -14.888 -14.307 3.765 1.00 80.31 197 ALA A CA 1
ATOM 1554 C C . ALA A 1 197 ? -15.448 -12.880 3.881 1.00 80.31 197 ALA A C 1
ATOM 1556 O O . ALA A 1 197 ? -14.811 -11.938 3.399 1.00 80.31 197 ALA A O 1
ATOM 1557 N N . VAL A 1 198 ? -16.577 -12.696 4.579 1.00 82.12 198 VAL A N 1
ATOM 1558 C CA . VAL A 1 198 ? -17.139 -11.364 4.862 1.00 82.12 198 VAL A CA 1
ATOM 1559 C C . VAL A 1 198 ? -16.154 -10.507 5.657 1.00 82.12 198 VAL A C 1
ATOM 1561 O O . VAL A 1 198 ? -15.868 -9.388 5.234 1.00 82.12 198 VAL A O 1
ATOM 1564 N N . GLN A 1 199 ? -15.592 -11.018 6.758 1.00 82.25 199 GLN A N 1
ATOM 1565 C CA . GLN A 1 199 ? -14.609 -10.297 7.580 1.00 82.25 199 GLN A CA 1
ATOM 1566 C C . GLN A 1 199 ? -13.396 -9.856 6.745 1.00 82.25 199 GLN A C 1
ATOM 1568 O O . GLN A 1 199 ? -13.040 -8.678 6.733 1.00 82.25 199 GLN A O 1
ATOM 1573 N N . ARG A 1 200 ? -12.811 -10.768 5.953 1.00 87.06 200 ARG A N 1
ATOM 1574 C CA . ARG A 1 200 ? -11.683 -10.469 5.044 1.00 87.06 200 ARG A CA 1
ATOM 1575 C C . ARG A 1 200 ? -12.041 -9.397 4.000 1.00 87.06 200 ARG A C 1
ATOM 1577 O O . ARG A 1 200 ? -11.179 -8.602 3.629 1.00 87.06 200 ARG A O 1
ATOM 1584 N N . ALA A 1 201 ? -13.292 -9.353 3.538 1.00 86.19 201 ALA A N 1
ATOM 1585 C CA . ALA A 1 201 ? -13.785 -8.356 2.586 1.00 86.19 201 ALA A CA 1
ATOM 1586 C C . ALA A 1 201 ? -14.220 -7.026 3.248 1.00 86.19 201 ALA A C 1
ATOM 1588 O O . ALA A 1 201 ? -14.297 -5.999 2.569 1.00 86.19 201 ALA A O 1
ATOM 1589 N N . ARG A 1 202 ? -14.504 -7.007 4.557 1.00 87.50 202 ARG A N 1
ATOM 1590 C CA . ARG A 1 202 ? -14.666 -5.778 5.358 1.00 87.50 202 ARG A CA 1
ATOM 1591 C C . ARG A 1 202 ? -13.298 -5.149 5.633 1.00 87.50 202 ARG A C 1
ATOM 1593 O O . ARG A 1 202 ? -13.092 -3.989 5.284 1.00 87.50 202 ARG A O 1
ATOM 1600 N N . GLU A 1 203 ? -12.360 -5.951 6.145 1.00 89.06 203 GLU A N 1
ATOM 1601 C CA . GLU A 1 203 ? -10.951 -5.599 6.379 1.00 89.06 203 GLU A CA 1
ATOM 1602 C C . GLU A 1 203 ? -10.324 -4.960 5.130 1.00 89.06 203 GLU A C 1
ATOM 1604 O O . GLU A 1 203 ? -9.775 -3.863 5.206 1.00 89.06 203 GLU A O 1
ATOM 1609 N N . GLN A 1 204 ? -10.459 -5.612 3.967 1.00 90.50 204 GLN A N 1
ATOM 1610 C CA . GLN A 1 204 ? -9.890 -5.117 2.715 1.00 90.50 204 GLN A CA 1
ATOM 1611 C C . GLN A 1 204 ? -10.426 -3.738 2.323 1.00 90.50 204 GLN A C 1
ATOM 1613 O O . GLN A 1 204 ? -9.621 -2.838 2.100 1.00 90.50 204 GLN A O 1
ATOM 1618 N N . ARG A 1 205 ? -11.749 -3.536 2.287 1.00 90.25 205 ARG A N 1
ATOM 1619 C CA . ARG A 1 205 ? -12.333 -2.251 1.860 1.00 90.25 205 ARG A CA 1
ATOM 1620 C C . ARG A 1 205 ? -12.021 -1.116 2.835 1.00 90.25 205 ARG A C 1
ATOM 1622 O O . ARG A 1 205 ? -11.785 0.009 2.398 1.00 90.25 205 ARG A O 1
ATOM 1629 N N . ALA A 1 206 ? -11.999 -1.408 4.137 1.00 90.69 206 ALA A N 1
ATOM 1630 C CA . ALA A 1 206 ? -11.636 -0.442 5.170 1.00 90.69 206 ALA A CA 1
ATOM 1631 C C . ALA A 1 206 ? -10.166 -0.004 5.032 1.00 90.69 206 ALA A C 1
ATOM 1633 O O . ALA A 1 206 ? -9.888 1.191 4.930 1.00 90.69 206 ALA A O 1
ATOM 1634 N N . GLU A 1 207 ? -9.227 -0.952 4.942 1.00 92.19 207 GLU A N 1
ATOM 1635 C CA . GLU A 1 207 ? -7.793 -0.655 4.796 1.00 92.19 207 GLU A CA 1
ATOM 1636 C C . GLU A 1 207 ? -7.473 0.011 3.445 1.00 92.19 207 GLU A C 1
ATOM 1638 O O . GLU A 1 207 ? -6.758 1.015 3.415 1.00 92.19 207 GLU A O 1
ATOM 1643 N N . ALA A 1 208 ? -8.078 -0.456 2.347 1.00 93.31 208 ALA A N 1
ATOM 1644 C CA . ALA A 1 208 ? -7.932 0.131 1.013 1.00 93.31 208 ALA A CA 1
ATOM 1645 C C . ALA A 1 208 ? -8.375 1.601 0.959 1.00 93.31 208 ALA A C 1
ATOM 1647 O O . ALA A 1 208 ? -7.699 2.432 0.343 1.00 93.31 208 ALA A O 1
ATOM 1648 N N . ARG A 1 209 ? -9.489 1.943 1.624 1.00 92.69 209 ARG A N 1
ATOM 1649 C CA . ARG A 1 209 ? -9.991 3.322 1.701 1.00 92.69 209 ARG A CA 1
ATOM 1650 C C . ARG A 1 209 ? -9.233 4.180 2.717 1.00 92.69 209 ARG A C 1
ATOM 1652 O O . ARG A 1 209 ? -9.071 5.378 2.494 1.00 92.69 209 ARG A O 1
ATOM 1659 N N . SER A 1 210 ? -8.714 3.574 3.784 1.00 93.88 210 SER A N 1
ATOM 1660 C CA . SER A 1 210 ? -7.794 4.226 4.723 1.00 93.88 210 SER A CA 1
ATOM 1661 C C . SER A 1 210 ? -6.526 4.704 4.006 1.00 93.88 210 SER A C 1
ATOM 1663 O O . SER A 1 210 ? -6.142 5.858 4.154 1.00 93.88 210 SER A O 1
ATOM 1665 N N . VAL A 1 211 ? -5.951 3.874 3.126 1.00 95.56 211 VAL A N 1
ATOM 1666 C CA . VAL A 1 211 ? -4.853 4.269 2.222 1.00 95.56 211 VAL A CA 1
ATOM 1667 C C . VAL A 1 211 ? -5.299 5.304 1.185 1.00 95.56 211 VAL A C 1
ATOM 1669 O O . VAL A 1 211 ? -4.595 6.291 0.979 1.00 95.56 211 VAL A O 1
ATOM 1672 N N . GLN A 1 212 ? -6.467 5.123 0.555 1.00 94.06 212 GLN A N 1
ATOM 1673 C CA . GLN A 1 212 ? -6.977 6.038 -0.477 1.00 94.06 212 GLN A CA 1
ATOM 1674 C C . GLN A 1 212 ? -7.044 7.494 0.020 1.00 94.06 212 GLN A C 1
ATOM 1676 O O . GLN A 1 212 ? -6.630 8.398 -0.700 1.00 94.06 212 GLN A O 1
ATOM 1681 N N . ARG A 1 213 ? -7.482 7.717 1.269 1.00 92.62 213 ARG A N 1
ATOM 1682 C CA . ARG A 1 213 ? -7.511 9.045 1.917 1.00 92.62 213 ARG A CA 1
ATOM 1683 C C . ARG A 1 213 ? -6.135 9.710 2.049 1.00 92.62 213 ARG A C 1
ATOM 1685 O O . ARG A 1 213 ? -6.068 10.931 2.111 1.00 92.62 213 ARG A O 1
ATOM 1692 N N . LEU A 1 214 ? -5.059 8.926 2.110 1.00 95.81 214 LEU A N 1
ATOM 1693 C CA . LEU A 1 214 ? -3.686 9.426 2.239 1.00 95.81 214 LEU A CA 1
ATOM 1694 C C . LEU A 1 214 ? -3.063 9.736 0.874 1.00 95.81 214 LEU A C 1
ATOM 1696 O O . LEU A 1 214 ? -2.287 10.678 0.756 1.00 95.81 214 LEU A O 1
ATOM 1700 N N . LEU A 1 215 ? -3.398 8.944 -0.150 1.00 96.62 215 LEU A N 1
ATOM 1701 C CA . LEU A 1 215 ? -2.870 9.097 -1.510 1.00 96.62 215 LEU A CA 1
ATOM 1702 C C . LEU A 1 215 ? -3.667 10.093 -2.364 1.00 96.62 215 LEU A C 1
ATOM 1704 O O . LEU A 1 215 ? -3.120 10.619 -3.331 1.00 96.62 215 LEU A O 1
ATOM 1708 N N . ALA A 1 216 ? -4.932 10.352 -2.031 1.00 96.19 216 ALA A N 1
ATOM 1709 C CA . ALA A 1 216 ? -5.795 11.323 -2.704 1.00 96.19 216 ALA A CA 1
ATOM 1710 C C . ALA A 1 216 ? -6.510 12.254 -1.693 1.00 96.19 216 ALA A C 1
ATOM 1712 O O . ALA A 1 216 ? -7.735 12.183 -1.554 1.00 96.19 216 ALA A O 1
ATOM 1713 N N . PRO A 1 217 ? -5.762 13.103 -0.960 1.00 97.19 217 PRO A N 1
ATOM 1714 C CA . PRO A 1 217 ? -6.344 14.212 -0.207 1.00 97.19 217 PRO A CA 1
ATOM 1715 C C . PRO A 1 217 ? -6.915 15.281 -1.154 1.00 97.19 217 PRO A C 1
ATOM 1717 O O . PRO A 1 217 ? -6.494 15.389 -2.306 1.00 97.19 217 PRO A O 1
ATOM 1720 N N . GLY A 1 218 ? -7.848 16.089 -0.647 1.00 96.38 218 GLY A N 1
ATOM 1721 C CA . GLY A 1 218 ? -8.266 17.359 -1.243 1.00 96.38 218 GLY A CA 1
ATOM 1722 C C . GLY A 1 218 ? -7.538 18.564 -0.635 1.00 96.38 218 GLY A C 1
ATOM 1723 O O . GLY A 1 218 ? -7.263 19.518 -1.354 1.00 96.38 218 GLY A O 1
ATOM 1724 N N . SER A 1 219 ? -7.155 18.505 0.646 1.00 97.75 219 SER A N 1
ATOM 1725 C CA . SER A 1 219 ? -6.452 19.590 1.360 1.00 97.75 219 SER A CA 1
ATOM 1726 C C . SER A 1 219 ? -5.204 19.096 2.105 1.00 97.75 219 SER A C 1
ATOM 1728 O O . SER A 1 219 ? -5.261 18.100 2.835 1.00 97.75 219 SER A O 1
ATOM 1730 N N . VAL A 1 220 ? -4.066 19.781 1.932 1.00 98.38 220 VAL A N 1
ATOM 1731 C CA . VAL A 1 220 ? -2.760 19.404 2.512 1.00 98.38 220 VAL A CA 1
ATOM 1732 C C . VAL A 1 220 ? -2.145 20.552 3.316 1.00 98.38 220 VAL A C 1
ATOM 1734 O O . VAL A 1 220 ? -1.835 21.606 2.765 1.00 98.38 220 VAL A O 1
ATOM 1737 N N . ALA A 1 221 ? -1.855 20.324 4.599 1.00 98.25 221 ALA A N 1
ATOM 1738 C CA . ALA A 1 221 ? -1.071 21.252 5.420 1.00 98.25 221 ALA A CA 1
ATOM 1739 C C . ALA A 1 221 ? 0.386 20.783 5.551 1.00 98.25 221 ALA A C 1
ATOM 1741 O O . ALA A 1 221 ? 0.653 19.630 5.891 1.00 98.25 221 ALA A O 1
ATOM 1742 N N . VAL A 1 222 ? 1.353 21.676 5.332 1.00 98.06 222 VAL A N 1
ATOM 1743 C CA . VAL A 1 222 ? 2.787 21.392 5.505 1.00 98.06 222 VAL A CA 1
ATOM 1744 C C . VAL A 1 222 ? 3.289 22.082 6.772 1.00 98.06 222 VAL A C 1
ATOM 1746 O O . VAL A 1 222 ? 3.394 23.307 6.820 1.00 98.06 222 VAL A O 1
ATOM 1749 N N . ILE A 1 223 ? 3.608 21.305 7.807 1.00 97.31 223 ILE A N 1
ATOM 1750 C CA . ILE A 1 223 ? 3.999 21.799 9.134 1.00 97.31 223 ILE A CA 1
ATOM 1751 C C . ILE A 1 223 ? 5.523 21.818 9.259 1.00 97.31 223 ILE A C 1
ATOM 1753 O O . ILE A 1 223 ? 6.180 20.782 9.146 1.00 97.31 223 ILE A O 1
ATOM 1757 N N . GLY A 1 224 ? 6.088 22.998 9.532 1.00 93.62 224 GLY A N 1
ATOM 1758 C CA . GLY A 1 224 ? 7.539 23.215 9.607 1.00 93.62 224 GLY A CA 1
ATOM 1759 C C . GLY A 1 224 ? 8.130 23.895 8.367 1.00 93.62 224 GLY A C 1
ATOM 1760 O O . GLY A 1 224 ? 9.302 23.689 8.044 1.00 93.62 224 GLY A O 1
ATOM 1761 N N . VAL A 1 225 ? 7.344 24.700 7.643 1.00 92.56 225 VAL A N 1
ATOM 1762 C CA . VAL A 1 225 ? 7.831 25.447 6.470 1.00 92.56 225 VAL A CA 1
ATOM 1763 C C . VAL A 1 225 ? 8.664 26.650 6.923 1.00 92.56 225 VAL A C 1
ATOM 1765 O O . VAL A 1 225 ? 8.136 27.663 7.383 1.00 92.56 225 VAL A O 1
ATOM 1768 N N . GLY A 1 226 ? 9.988 26.550 6.787 1.00 86.62 226 GLY A N 1
ATOM 1769 C CA . GLY A 1 226 ? 10.922 27.624 7.136 1.00 86.62 226 GLY A CA 1
ATOM 1770 C C . GLY A 1 226 ? 10.712 28.912 6.328 1.00 86.62 226 GLY A C 1
ATOM 1771 O O . GLY A 1 226 ? 10.257 28.880 5.184 1.00 86.62 226 GLY A O 1
ATOM 1772 N N . ARG A 1 227 ? 11.070 30.064 6.917 1.00 80.19 227 ARG A N 1
ATOM 1773 C CA . ARG A 1 227 ? 11.089 31.365 6.214 1.00 80.19 227 ARG A CA 1
ATOM 1774 C C . ARG A 1 227 ? 12.304 31.508 5.289 1.00 80.19 227 ARG A C 1
ATOM 1776 O O . ARG A 1 227 ? 12.168 32.077 4.213 1.00 80.19 227 ARG A O 1
ATOM 1783 N N . ALA A 1 228 ? 13.457 30.987 5.710 1.00 78.69 228 ALA A N 1
ATOM 1784 C CA . ALA A 1 228 ? 14.673 30.913 4.904 1.00 78.69 228 ALA A CA 1
ATOM 1785 C C . ALA A 1 228 ? 14.537 29.868 3.773 1.00 78.69 228 ALA A C 1
ATOM 1787 O O . ALA A 1 228 ? 13.755 28.923 3.920 1.00 78.69 228 ALA A O 1
ATOM 1788 N N . PRO A 1 229 ? 15.291 29.998 2.665 1.00 69.19 229 PRO A N 1
ATOM 1789 C CA . PRO A 1 229 ? 15.360 28.960 1.641 1.00 69.19 229 PRO A CA 1
ATOM 1790 C C . PRO A 1 229 ? 16.021 27.684 2.189 1.00 69.19 229 PRO A C 1
ATOM 1792 O O . PRO A 1 229 ? 17.034 27.743 2.885 1.00 69.19 229 PRO A O 1
ATOM 1795 N N . GLY A 1 230 ? 15.459 26.526 1.836 1.00 75.12 230 GLY A N 1
ATOM 1796 C CA . GLY A 1 230 ? 15.908 25.210 2.303 1.00 75.12 230 GLY A CA 1
ATOM 1797 C C . GLY A 1 230 ? 15.148 24.672 3.524 1.00 75.12 230 GLY A C 1
ATOM 1798 O O . GLY A 1 230 ? 14.279 25.328 4.094 1.00 75.12 230 GLY A O 1
ATOM 1799 N N . GLY A 1 231 ? 15.469 23.433 3.909 1.00 88.75 231 GLY A N 1
ATOM 1800 C CA . GLY A 1 231 ? 14.787 22.692 4.976 1.00 88.75 231 GLY A CA 1
ATOM 1801 C C . GLY A 1 231 ? 13.641 21.798 4.480 1.00 88.75 231 GLY A C 1
ATOM 1802 O O . GLY A 1 231 ? 12.988 22.085 3.479 1.00 88.75 231 GLY A O 1
ATOM 1803 N N . VAL A 1 232 ? 13.398 20.697 5.203 1.00 93.31 232 VAL A N 1
ATOM 1804 C CA . VAL A 1 232 ? 12.514 19.579 4.806 1.00 93.31 232 VAL A CA 1
ATOM 1805 C C . VAL A 1 232 ? 11.112 20.050 4.397 1.00 93.31 232 VAL A C 1
ATOM 1807 O O . VAL A 1 232 ? 10.684 19.776 3.278 1.00 93.31 232 VAL A O 1
ATOM 1810 N N . GLY A 1 233 ? 10.419 20.811 5.253 1.00 94.31 233 GLY A N 1
ATOM 1811 C CA . GLY A 1 233 ? 9.067 21.302 4.959 1.00 94.31 233 GLY A CA 1
ATOM 1812 C C . GLY A 1 233 ? 9.008 22.247 3.753 1.00 94.31 233 GLY A C 1
ATOM 1813 O O . GLY A 1 233 ? 8.063 22.188 2.970 1.00 94.31 233 GLY A O 1
ATOM 1814 N N . ARG A 1 234 ? 10.043 23.073 3.543 1.00 93.00 234 ARG A N 1
ATOM 1815 C CA . ARG A 1 234 ? 10.126 23.990 2.393 1.00 93.00 234 ARG A CA 1
ATOM 1816 C C . ARG A 1 234 ? 10.332 23.226 1.081 1.00 93.00 234 ARG A C 1
ATOM 1818 O O . ARG A 1 234 ? 9.693 23.555 0.085 1.00 93.00 234 ARG A O 1
ATOM 1825 N N . THR A 1 235 ? 11.157 22.176 1.098 1.00 94.38 235 THR A N 1
ATOM 1826 C CA . THR A 1 235 ? 11.336 21.266 -0.044 1.00 94.38 235 THR A CA 1
ATOM 1827 C C . THR A 1 235 ? 10.024 20.586 -0.428 1.00 94.38 235 THR A C 1
ATOM 1829 O O . THR A 1 235 ? 9.656 20.626 -1.597 1.00 94.38 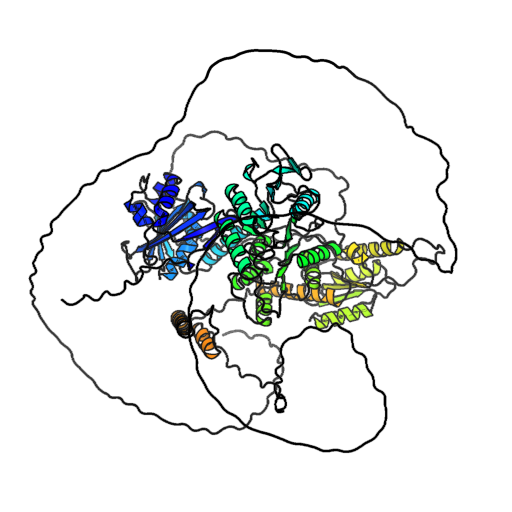235 THR A O 1
ATOM 1832 N N . VAL A 1 236 ? 9.286 20.009 0.530 1.00 95.75 236 VAL A N 1
ATOM 1833 C CA . VAL A 1 236 ? 8.036 19.292 0.210 1.00 95.75 236 VAL A CA 1
ATOM 1834 C C . VAL A 1 236 ? 6.923 20.241 -0.245 1.00 95.75 236 VAL A C 1
ATOM 1836 O O . VAL A 1 236 ? 6.217 19.915 -1.195 1.00 95.75 236 VAL A O 1
ATOM 1839 N N . LEU A 1 237 ? 6.815 21.443 0.339 1.00 96.12 237 LEU A N 1
ATOM 1840 C CA . LEU A 1 237 ? 5.895 22.476 -0.152 1.00 96.12 237 LEU A CA 1
ATOM 1841 C C . LEU A 1 237 ? 6.167 22.813 -1.627 1.00 96.12 237 LEU A C 1
ATOM 1843 O O . LEU A 1 237 ? 5.250 22.787 -2.444 1.00 96.12 237 LEU A O 1
ATOM 1847 N N . ARG A 1 238 ? 7.434 23.056 -1.991 1.00 94.69 238 ARG A N 1
ATOM 1848 C CA . ARG A 1 238 ? 7.813 23.302 -3.389 1.00 94.69 238 ARG A CA 1
ATOM 1849 C C . ARG A 1 238 ? 7.514 22.092 -4.280 1.00 94.69 238 ARG A C 1
ATOM 1851 O O . ARG A 1 238 ? 6.989 22.268 -5.371 1.00 94.69 238 ARG A O 1
ATOM 1858 N N . ASN A 1 239 ? 7.803 20.876 -3.818 1.00 95.38 239 ASN A N 1
ATOM 1859 C CA . ASN A 1 239 ? 7.582 19.650 -4.588 1.00 95.38 239 ASN A CA 1
ATOM 1860 C C . ASN A 1 239 ? 6.094 19.413 -4.914 1.00 95.38 239 ASN A C 1
ATOM 1862 O O . ASN A 1 239 ? 5.791 19.018 -6.038 1.00 95.38 239 ASN A O 1
ATOM 1866 N N . LEU A 1 240 ? 5.175 19.709 -3.984 1.00 96.19 240 LEU A N 1
ATOM 1867 C CA . LEU A 1 240 ? 3.723 19.686 -4.223 1.00 96.19 240 LEU A CA 1
ATOM 1868 C C . LEU A 1 240 ? 3.310 20.664 -5.334 1.00 96.19 240 LEU A C 1
ATOM 1870 O O . LEU A 1 240 ? 2.590 20.290 -6.260 1.00 96.19 240 LEU A O 1
ATOM 1874 N N . LEU A 1 241 ? 3.803 21.903 -5.258 1.00 95.56 241 LEU A N 1
ATOM 1875 C CA . LEU A 1 241 ? 3.483 22.969 -6.211 1.00 95.56 241 LEU A CA 1
ATOM 1876 C C . LEU A 1 241 ? 4.061 22.672 -7.603 1.00 95.56 241 LEU A C 1
ATOM 1878 O O . LEU A 1 241 ? 3.347 22.741 -8.599 1.00 95.56 241 LEU A O 1
ATOM 1882 N N . THR A 1 242 ? 5.331 22.262 -7.681 1.00 94.69 242 THR A N 1
ATOM 1883 C CA . THR A 1 242 ? 6.001 21.896 -8.942 1.00 94.69 242 THR A CA 1
ATOM 1884 C C . THR A 1 242 ? 5.419 20.626 -9.578 1.00 94.69 242 THR A C 1
ATOM 1886 O O . THR A 1 242 ? 5.440 20.499 -10.799 1.00 94.69 242 THR A O 1
ATOM 1889 N N . ALA A 1 243 ? 4.852 19.698 -8.797 1.00 94.25 243 ALA A N 1
ATOM 1890 C CA . ALA A 1 243 ? 4.131 18.543 -9.341 1.00 94.25 243 ALA A CA 1
ATOM 1891 C C . ALA A 1 243 ? 2.782 18.914 -9.990 1.00 94.25 243 ALA A C 1
ATOM 1893 O O . ALA A 1 243 ? 2.275 18.142 -10.814 1.00 94.25 243 ALA A O 1
ATOM 1894 N N . GLY A 1 244 ? 2.223 20.085 -9.660 1.00 95.12 244 GLY A N 1
ATOM 1895 C CA . GLY A 1 244 ? 0.900 20.525 -10.105 1.00 95.12 244 GLY A CA 1
ATOM 1896 C C . GLY A 1 244 ? -0.244 19.863 -9.334 1.00 95.12 244 GLY A C 1
ATOM 1897 O O . GLY A 1 244 ? -1.252 19.514 -9.948 1.00 95.12 244 GLY A O 1
ATOM 1898 N N . TYR A 1 245 ? -0.069 19.647 -8.023 1.00 97.50 245 TYR A N 1
ATOM 1899 C CA . TYR A 1 245 ? -1.090 19.072 -7.139 1.00 97.50 245 TYR A CA 1
ATOM 1900 C C . TYR A 1 245 ? -2.440 19.801 -7.273 1.00 97.50 245 TYR A C 1
ATOM 1902 O O . TYR A 1 245 ? -2.489 21.028 -7.358 1.00 97.50 245 TYR A O 1
ATOM 1910 N N . ARG A 1 246 ? -3.532 19.030 -7.334 1.00 96.62 246 ARG A N 1
ATOM 1911 C CA . ARG A 1 246 ? -4.869 19.521 -7.719 1.00 96.62 246 ARG A CA 1
ATOM 1912 C C . ARG A 1 246 ? -5.733 20.042 -6.565 1.00 96.62 246 ARG A C 1
ATOM 1914 O O . ARG A 1 246 ? -6.758 20.660 -6.832 1.00 96.62 246 ARG A O 1
ATOM 1921 N N . GLY A 1 247 ? -5.346 19.782 -5.318 1.00 96.25 247 GLY A N 1
ATOM 1922 C CA . GLY A 1 247 ? -6.070 20.223 -4.123 1.00 96.25 247 GLY A CA 1
ATOM 1923 C C . GLY A 1 247 ? -5.521 21.511 -3.497 1.00 96.25 247 GLY A C 1
ATOM 1924 O O . GLY A 1 247 ? -4.547 22.090 -3.980 1.00 96.25 247 GLY A O 1
ATOM 1925 N N . THR A 1 248 ? -6.111 21.942 -2.380 1.00 97.06 248 THR A N 1
ATOM 1926 C CA . THR A 1 248 ? -5.621 23.090 -1.601 1.00 97.06 248 THR A CA 1
ATOM 1927 C C . THR A 1 248 ? -4.366 22.735 -0.801 1.00 97.06 248 THR A C 1
ATOM 1929 O O . THR A 1 248 ? -4.163 21.596 -0.369 1.00 97.06 248 THR A O 1
ATOM 1932 N N . VAL A 1 249 ? -3.492 23.726 -0.614 1.00 97.75 249 VAL A N 1
ATOM 1933 C CA . VAL A 1 249 ? -2.246 23.596 0.149 1.00 97.75 249 VAL A CA 1
ATOM 1934 C C . VAL A 1 249 ? -2.167 24.739 1.155 1.00 97.75 249 VAL A C 1
ATOM 1936 O O . VAL A 1 249 ? -2.501 25.874 0.826 1.00 97.75 249 VAL A O 1
ATOM 1939 N N . HIS A 1 250 ? -1.684 24.448 2.362 1.00 97.25 250 HIS A N 1
ATOM 1940 C CA . HIS A 1 250 ? -1.449 25.427 3.423 1.00 97.25 250 HIS A CA 1
ATOM 1941 C C . HIS A 1 250 ? -0.042 25.240 3.997 1.00 97.25 250 HIS A C 1
ATOM 1943 O O . HIS A 1 250 ? 0.395 24.114 4.253 1.00 97.25 250 HIS A O 1
ATOM 1949 N N . ALA A 1 251 ? 0.683 26.331 4.235 1.00 96.81 251 ALA A N 1
ATOM 1950 C CA . ALA A 1 251 ? 1.956 26.298 4.951 1.00 96.81 251 ALA A CA 1
ATOM 1951 C C . ALA A 1 251 ? 1.729 26.615 6.438 1.00 96.81 251 ALA A C 1
ATOM 1953 O O . ALA A 1 251 ? 0.996 27.542 6.765 1.00 96.81 251 ALA A O 1
ATOM 1954 N N . VAL A 1 252 ? 2.373 25.885 7.353 1.00 95.81 252 VAL A N 1
ATOM 1955 C CA . VAL A 1 252 ? 2.219 26.094 8.803 1.00 95.81 252 VAL A CA 1
ATOM 1956 C C . VAL A 1 252 ? 3.581 26.299 9.465 1.00 95.81 252 VAL A C 1
ATOM 1958 O O . VAL A 1 252 ? 4.496 25.471 9.344 1.00 95.81 252 VAL A O 1
ATOM 1961 N N . ASN A 1 253 ? 3.723 27.418 10.177 1.00 93.06 253 ASN A N 1
ATOM 1962 C CA . ASN A 1 253 ? 4.943 27.805 10.880 1.00 93.06 253 ASN A CA 1
ATOM 1963 C C . ASN A 1 253 ? 4.625 28.686 12.103 1.00 93.06 253 ASN A C 1
ATOM 1965 O O . ASN A 1 253 ? 4.318 29.872 11.973 1.00 93.06 253 ASN A O 1
ATOM 1969 N N . LYS A 1 254 ? 4.819 28.124 13.305 1.00 88.19 254 LYS A N 1
ATOM 1970 C CA . LYS A 1 254 ? 4.559 28.780 14.602 1.00 88.19 254 LYS A CA 1
ATOM 1971 C C . LYS A 1 254 ? 5.385 30.064 14.851 1.00 88.19 254 LYS A C 1
ATOM 1973 O O . LYS A 1 254 ? 5.075 30.800 15.780 1.00 88.19 254 LYS A O 1
ATOM 1978 N N . ASN A 1 255 ? 6.397 30.355 14.021 1.00 88.25 255 ASN A N 1
ATOM 1979 C CA . ASN A 1 255 ? 7.265 31.543 14.093 1.00 88.25 255 ASN A CA 1
ATOM 1980 C C . ASN A 1 255 ? 6.908 32.653 13.074 1.00 88.25 255 ASN A C 1
ATOM 1982 O O . ASN A 1 255 ? 7.735 33.528 12.793 1.00 88.25 255 ASN A O 1
ATOM 1986 N N . LEU A 1 256 ? 5.723 32.606 12.459 1.00 87.19 256 LEU A N 1
ATOM 1987 C CA . LEU A 1 256 ? 5.202 33.725 11.664 1.00 87.19 256 LEU A CA 1
ATOM 1988 C C . LEU A 1 256 ? 4.764 34.892 12.564 1.00 87.19 256 LEU A C 1
ATOM 1990 O O . LEU A 1 256 ? 4.589 34.737 13.773 1.00 87.19 256 LEU A O 1
ATOM 1994 N N . GLY A 1 257 ? 4.626 36.080 11.972 1.00 80.88 257 GLY A N 1
ATOM 1995 C CA . GLY A 1 257 ? 4.113 37.262 12.670 1.00 80.88 257 GLY A CA 1
ATOM 1996 C C . GLY A 1 257 ? 2.608 37.171 12.932 1.00 80.88 257 GLY A C 1
ATOM 1997 O O . GLY A 1 257 ? 2.000 36.113 12.788 1.00 80.88 257 GLY A O 1
ATOM 1998 N N . GLU A 1 258 ? 1.999 38.287 13.311 1.00 75.81 258 GLU A N 1
ATOM 1999 C CA . GLU A 1 258 ? 0.550 38.477 13.168 1.00 75.81 258 GLU A CA 1
ATOM 2000 C C . GLU A 1 258 ? 0.228 38.956 11.738 1.00 75.81 258 GLU A C 1
ATOM 2002 O O . GLU A 1 258 ? 1.140 39.287 10.973 1.00 75.81 258 GLU A O 1
ATOM 2007 N N . GLY A 1 259 ? -1.053 38.963 11.358 1.00 76.75 259 GLY A N 1
ATOM 2008 C CA . GLY A 1 259 ? -1.500 39.290 9.997 1.00 76.75 259 GLY A CA 1
ATOM 2009 C C . GLY A 1 259 ? -1.331 38.144 8.981 1.00 76.75 259 GLY A C 1
ATOM 2010 O O . GLY A 1 259 ? -0.906 37.050 9.353 1.00 76.75 259 GLY A O 1
ATOM 2011 N N . PRO A 1 260 ? -1.690 38.366 7.702 1.00 82.31 260 PRO A N 1
ATOM 2012 C CA . PRO A 1 260 ? -1.584 37.358 6.648 1.00 82.31 260 PRO A CA 1
ATOM 2013 C C . PRO A 1 260 ? -0.135 37.180 6.171 1.00 82.31 260 PRO A C 1
ATOM 2015 O O . PRO A 1 260 ? 0.572 38.157 5.922 1.00 82.31 260 PRO A O 1
ATOM 2018 N N . HIS A 1 261 ? 0.291 35.928 5.984 1.00 89.50 261 HIS A N 1
ATOM 2019 C CA . HIS A 1 261 ? 1.609 35.569 5.445 1.00 89.50 261 HIS A CA 1
ATOM 2020 C C . HIS A 1 261 ? 1.459 34.609 4.263 1.00 89.50 261 HIS A C 1
ATOM 2022 O O . HIS A 1 261 ? 0.481 33.868 4.174 1.00 89.50 261 HIS A O 1
ATOM 2028 N N . THR A 1 262 ? 2.459 34.572 3.382 1.00 91.44 262 THR A N 1
ATOM 2029 C CA . THR A 1 262 ? 2.551 33.585 2.293 1.00 91.44 262 THR A CA 1
ATOM 2030 C C . THR A 1 262 ? 3.953 32.992 2.197 1.00 91.44 262 THR A C 1
ATOM 2032 O O . THR A 1 262 ? 4.942 33.706 2.383 1.00 91.44 262 THR A O 1
ATOM 2035 N N . LEU A 1 263 ? 4.061 31.706 1.861 1.00 90.44 263 LEU A N 1
ATOM 2036 C CA . LEU A 1 263 ? 5.327 30.987 1.659 1.00 90.44 263 LEU A CA 1
ATOM 2037 C C . LEU A 1 263 ? 5.214 30.168 0.361 1.00 90.44 263 LEU A C 1
ATOM 2039 O O . LEU A 1 263 ? 4.235 29.456 0.186 1.00 90.44 263 LEU A O 1
ATOM 2043 N N . GLU A 1 264 ? 6.168 30.300 -0.570 1.00 88.44 264 GLU A N 1
ATOM 2044 C CA . GLU A 1 264 ? 6.055 29.762 -1.952 1.00 88.44 264 GLU A CA 1
ATOM 2045 C C . GLU A 1 264 ? 4.752 30.177 -2.686 1.00 88.44 264 GLU A C 1
ATOM 2047 O O . GLU A 1 264 ? 4.227 29.440 -3.512 1.00 88.44 264 GLU A O 1
ATOM 2052 N N . GLY A 1 265 ? 4.197 31.356 -2.366 1.00 89.94 265 GLY A N 1
ATOM 2053 C CA . GLY A 1 265 ? 2.917 31.841 -2.914 1.00 89.94 265 GLY A CA 1
ATOM 2054 C C . GLY A 1 265 ? 1.659 31.247 -2.261 1.00 89.94 265 GLY A C 1
ATOM 2055 O O . GLY A 1 265 ? 0.552 31.656 -2.594 1.00 89.94 265 GLY A O 1
ATOM 2056 N N . VAL A 1 266 ? 1.817 30.327 -1.307 1.00 93.69 266 VAL A N 1
ATOM 2057 C CA . VAL A 1 266 ? 0.731 29.620 -0.610 1.00 93.69 266 VAL A CA 1
ATOM 2058 C C . VAL A 1 266 ? 0.382 30.324 0.712 1.00 93.69 266 VAL A C 1
ATOM 2060 O O . VAL A 1 266 ? 1.309 30.806 1.375 1.00 93.69 266 VAL A O 1
ATOM 2063 N N . PRO A 1 267 ? -0.900 30.373 1.141 1.00 94.62 267 PRO A N 1
ATOM 2064 C CA . PRO A 1 267 ? -1.294 30.879 2.458 1.00 94.62 267 PRO A CA 1
ATOM 2065 C C . PRO A 1 267 ? -0.507 30.228 3.601 1.00 94.62 267 PRO A C 1
ATOM 2067 O O . PRO A 1 267 ? -0.336 29.005 3.642 1.00 94.62 267 PRO A O 1
ATOM 2070 N N . ALA A 1 268 ? -0.004 31.054 4.520 1.00 95.06 268 ALA A N 1
ATOM 2071 C CA . ALA A 1 268 ? 0.862 30.621 5.607 1.00 95.06 268 ALA A CA 1
ATOM 2072 C C . ALA A 1 268 ? 0.306 31.014 6.986 1.00 95.06 268 ALA A C 1
ATOM 2074 O O . ALA A 1 268 ? 0.107 32.191 7.287 1.00 95.06 268 ALA A O 1
ATOM 2075 N N . HIS A 1 269 ? 0.099 30.000 7.821 1.00 94.62 269 HIS A N 1
ATOM 2076 C CA . HIS A 1 269 ? -0.622 30.037 9.092 1.00 94.62 269 HIS A CA 1
ATOM 2077 C C . HIS A 1 269 ? 0.323 29.751 10.275 1.00 94.62 269 HIS A C 1
ATOM 2079 O O . HIS A 1 269 ? 1.373 29.117 10.107 1.00 94.62 269 HIS A O 1
ATOM 2085 N N . ARG A 1 270 ? -0.022 30.201 11.488 1.00 92.75 270 ARG A N 1
ATOM 2086 C CA . ARG A 1 270 ? 0.793 29.957 12.692 1.00 92.75 270 ARG A CA 1
ATOM 2087 C C . ARG A 1 270 ? 0.521 28.557 13.244 1.00 92.75 270 ARG A C 1
ATOM 2089 O O . ARG A 1 270 ? 1.476 27.837 13.532 1.00 92.75 270 ARG A O 1
ATOM 2096 N N . GLY A 1 271 ? -0.747 28.167 13.350 1.00 91.88 271 GLY A N 1
ATOM 2097 C CA . GLY A 1 271 ? -1.218 26.821 13.697 1.00 91.88 271 GLY A CA 1
ATOM 2098 C C . GLY A 1 271 ? -2.199 26.262 12.660 1.00 91.88 271 GLY A C 1
ATOM 2099 O O . GLY A 1 271 ? -2.449 26.892 11.637 1.00 91.88 271 GLY A O 1
ATOM 2100 N N . LEU A 1 272 ? -2.757 25.073 12.920 1.00 93.38 272 LEU A N 1
ATOM 2101 C CA . LEU A 1 272 ? -3.813 24.502 12.067 1.00 93.38 272 LEU A CA 1
ATOM 2102 C C . LEU A 1 272 ? -5.164 25.185 12.300 1.00 93.38 272 LEU A C 1
ATOM 2104 O O . LEU A 1 272 ? -5.859 25.471 11.336 1.00 93.38 272 LEU A O 1
ATOM 2108 N N . ALA A 1 273 ? -5.473 25.557 13.545 1.00 91.69 273 ALA A N 1
ATOM 2109 C CA . ALA A 1 273 ? -6.711 26.252 13.909 1.00 91.69 273 ALA A CA 1
ATOM 2110 C C . ALA A 1 273 ? -6.905 27.631 13.231 1.00 91.69 273 ALA A C 1
ATOM 2112 O O . ALA A 1 273 ? -8.013 28.160 13.239 1.00 91.69 273 ALA A O 1
ATOM 2113 N N . ASP A 1 274 ? -5.861 28.210 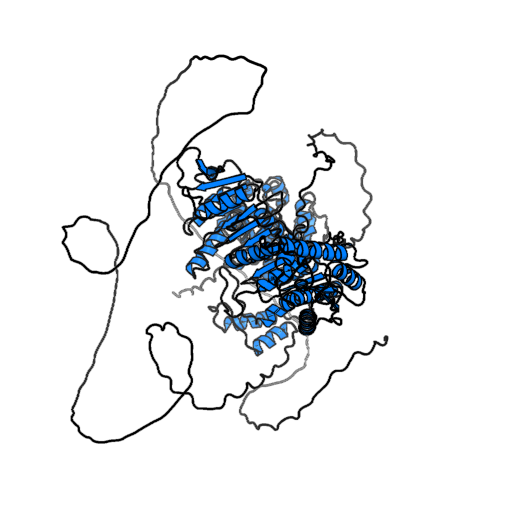12.619 1.00 91.94 274 ASP A N 1
ATOM 2114 C CA . ASP A 1 274 ? -5.978 29.428 11.799 1.00 91.94 274 ASP A CA 1
ATOM 2115 C C . ASP A 1 274 ? -6.512 29.138 10.375 1.00 91.94 274 ASP A C 1
ATOM 2117 O O . ASP A 1 274 ? -6.701 30.066 9.583 1.00 91.94 274 ASP A O 1
ATOM 2121 N N . ILE A 1 275 ? -6.660 27.865 9.990 1.00 93.75 275 ILE A N 1
ATOM 2122 C CA . ILE A 1 275 ? -7.139 27.425 8.676 1.00 93.75 275 ILE A CA 1
ATOM 2123 C C . ILE A 1 275 ? -8.656 27.235 8.779 1.00 93.75 275 ILE A C 1
ATOM 2125 O O . ILE A 1 275 ? -9.122 26.249 9.333 1.00 93.75 275 ILE A O 1
ATOM 2129 N N . GLY A 1 276 ? -9.450 28.151 8.223 1.00 88.50 276 GLY A N 1
ATOM 2130 C CA . GLY A 1 276 ? -10.922 28.080 8.272 1.00 88.50 276 GLY A CA 1
ATOM 2131 C C . GLY A 1 276 ? -11.567 26.939 7.463 1.00 88.50 276 GLY A C 1
ATOM 2132 O O . GLY A 1 276 ? -12.781 26.941 7.281 1.00 88.50 276 GLY A O 1
ATOM 2133 N N . GLU A 1 277 ? -10.775 25.993 6.957 1.00 92.31 277 GLU A N 1
ATOM 2134 C CA . GLU A 1 277 ? -11.177 24.917 6.050 1.00 92.31 277 GLU A CA 1
ATOM 2135 C C . GLU A 1 277 ? -10.672 23.546 6.553 1.00 92.31 277 GLU A C 1
ATOM 2137 O O . GLU A 1 277 ? -9.649 23.472 7.249 1.00 92.31 277 GLU A O 1
ATOM 2142 N N . PRO A 1 278 ? -11.348 22.433 6.203 1.00 93.94 278 PRO A N 1
ATOM 2143 C CA . PRO A 1 278 ? -10.872 21.091 6.529 1.00 93.94 278 PRO A CA 1
ATOM 2144 C C . PRO A 1 278 ? -9.504 20.783 5.904 1.00 93.94 278 PRO A C 1
ATOM 2146 O O . PRO A 1 278 ? -9.251 21.083 4.736 1.00 93.94 278 PRO A O 1
ATOM 2149 N N . VAL A 1 279 ? -8.639 20.110 6.666 1.00 96.94 279 VAL A N 1
ATOM 2150 C CA . VAL A 1 279 ? -7.340 19.601 6.200 1.00 96.94 279 VAL A CA 1
ATOM 2151 C C . VAL A 1 279 ? -7.369 18.078 6.218 1.00 96.94 279 VAL A C 1
ATOM 2153 O O . VAL A 1 279 ? -7.680 17.474 7.238 1.00 96.94 279 VAL A O 1
ATOM 2156 N N . ASP A 1 280 ? -7.014 17.431 5.109 1.00 96.31 280 ASP A N 1
ATOM 2157 C CA . ASP A 1 280 ? -7.049 15.968 5.017 1.00 96.31 280 ASP A CA 1
ATOM 2158 C C . ASP A 1 280 ? -5.752 15.318 5.479 1.00 96.31 280 ASP A C 1
ATOM 2160 O O . ASP A 1 280 ? -5.772 14.309 6.189 1.00 96.31 280 ASP A O 1
ATOM 2164 N N . LEU A 1 281 ? -4.630 15.894 5.052 1.00 98.19 281 LEU A N 1
ATOM 2165 C CA . LEU A 1 281 ? -3.301 15.330 5.224 1.00 98.19 281 LEU A CA 1
ATOM 2166 C C . LEU A 1 281 ? -2.351 16.392 5.779 1.00 98.19 281 LEU A C 1
ATOM 2168 O O . LEU A 1 281 ? -2.123 17.420 5.140 1.00 98.19 281 LEU A O 1
ATOM 2172 N N . ALA A 1 282 ? -1.742 16.124 6.933 1.00 98.38 282 ALA A N 1
ATOM 2173 C CA . ALA A 1 282 ? -0.673 16.960 7.467 1.00 98.38 282 ALA A CA 1
ATOM 2174 C C . ALA A 1 282 ? 0.704 16.323 7.223 1.00 98.38 282 ALA A C 1
ATOM 2176 O O . ALA A 1 282 ? 0.979 15.189 7.625 1.00 98.38 282 ALA A O 1
ATOM 2177 N N . ILE A 1 283 ? 1.598 17.071 6.582 1.00 98.38 283 ILE A N 1
ATOM 2178 C CA . ILE A 1 283 ? 2.999 16.696 6.379 1.00 98.38 283 ILE A CA 1
ATOM 2179 C C . ILE A 1 283 ? 3.813 17.303 7.518 1.00 98.38 283 ILE A C 1
ATOM 2181 O O . ILE A 1 283 ? 3.979 18.520 7.598 1.00 98.38 283 ILE A O 1
ATOM 2185 N N . VAL A 1 284 ? 4.323 16.457 8.409 1.00 98.12 284 VAL A N 1
ATOM 2186 C CA . VAL A 1 284 ? 5.007 16.871 9.636 1.00 98.12 284 VAL A CA 1
ATOM 2187 C C . VAL A 1 284 ? 6.520 16.845 9.415 1.00 98.12 284 VAL A C 1
ATOM 2189 O O . VAL A 1 284 ? 7.128 15.777 9.306 1.00 98.12 284 VAL A O 1
ATOM 2192 N N . ALA A 1 285 ? 7.121 18.037 9.353 1.00 96.75 285 ALA A N 1
ATOM 2193 C CA . ALA A 1 285 ? 8.543 18.268 9.090 1.00 96.75 285 ALA A CA 1
ATOM 2194 C C . ALA A 1 285 ? 9.235 19.091 10.203 1.00 96.75 285 ALA A C 1
ATOM 2196 O O . ALA A 1 285 ? 10.169 19.849 9.939 1.00 96.75 285 ALA A O 1
ATOM 2197 N N . VAL A 1 286 ? 8.771 18.950 11.451 1.00 95.81 286 VAL A N 1
ATOM 2198 C CA . VAL A 1 286 ? 9.317 19.617 12.653 1.00 95.81 286 VAL A CA 1
ATOM 2199 C C . VAL A 1 286 ? 10.239 18.686 13.467 1.00 95.81 286 VAL A C 1
ATOM 2201 O O . VAL A 1 286 ? 10.170 17.466 13.293 1.00 95.81 286 VAL A O 1
ATOM 2204 N N . PRO A 1 287 ? 11.097 19.210 14.366 1.00 94.88 287 PRO A N 1
ATOM 2205 C CA . PRO A 1 287 ? 11.884 18.399 15.302 1.00 94.88 287 PRO A CA 1
ATOM 2206 C C . PRO A 1 287 ? 11.044 17.397 16.119 1.00 94.88 287 PRO A C 1
ATOM 2208 O O . PRO A 1 287 ? 9.881 17.652 16.428 1.00 94.88 287 PRO A O 1
ATOM 2211 N N . ALA A 1 288 ? 11.625 16.242 16.465 1.00 94.38 288 ALA A N 1
ATOM 2212 C CA . ALA A 1 288 ? 10.909 15.095 17.051 1.00 94.38 288 ALA A CA 1
ATOM 2213 C C . ALA A 1 288 ? 10.256 15.371 18.422 1.00 94.38 288 ALA A C 1
ATOM 2215 O O . ALA A 1 288 ? 9.293 14.703 18.797 1.00 94.38 288 ALA A O 1
ATOM 2216 N N . ASP A 1 289 ? 10.778 16.351 19.156 1.00 94.81 289 ASP A N 1
ATOM 2217 C CA . ASP A 1 289 ? 10.240 16.911 20.399 1.00 94.81 289 ASP A CA 1
ATOM 2218 C C . ASP A 1 289 ? 8.978 17.767 20.182 1.00 94.81 289 ASP A C 1
ATOM 2220 O O . ASP A 1 289 ? 8.140 17.862 21.075 1.00 94.81 289 ASP A O 1
ATOM 2224 N N . GLN A 1 290 ? 8.804 18.338 18.986 1.00 95.75 290 GLN A N 1
ATOM 2225 C CA . GLN A 1 290 ? 7.672 19.201 18.618 1.00 95.75 290 GLN A CA 1
ATOM 2226 C C . GLN A 1 290 ? 6.550 18.434 17.908 1.00 95.75 290 GLN A C 1
ATOM 2228 O O . GLN A 1 290 ? 5.411 18.902 17.874 1.00 95.75 290 GLN A O 1
ATOM 2233 N N . VAL A 1 291 ? 6.840 17.241 17.373 1.00 97.12 291 VAL A N 1
ATOM 2234 C CA . VAL A 1 291 ? 5.843 16.381 16.713 1.00 97.12 291 VAL A CA 1
ATOM 2235 C C . VAL A 1 291 ? 4.622 16.090 17.603 1.00 97.12 291 VAL A C 1
ATOM 2237 O O . VAL A 1 291 ? 3.521 16.223 17.080 1.00 97.12 291 VAL A O 1
ATOM 2240 N N . PRO A 1 292 ? 4.725 15.766 18.912 1.00 96.75 292 PRO A N 1
ATOM 2241 C CA . PRO A 1 292 ? 3.538 15.514 19.739 1.00 96.75 292 PRO A CA 1
ATOM 2242 C C . PRO A 1 292 ? 2.576 16.707 19.818 1.00 96.75 292 PRO A C 1
ATOM 2244 O O . PRO A 1 292 ? 1.364 16.512 19.819 1.00 96.75 292 PRO A O 1
ATOM 2247 N N . ALA A 1 293 ? 3.092 17.941 19.819 1.00 95.69 293 ALA A N 1
ATOM 2248 C CA . ALA A 1 293 ? 2.253 19.137 19.757 1.00 95.69 293 ALA A CA 1
ATOM 2249 C C . ALA A 1 293 ? 1.597 19.283 18.375 1.00 95.69 293 ALA A C 1
ATOM 2251 O O . ALA A 1 293 ? 0.395 19.494 18.296 1.00 95.69 293 ALA A O 1
ATOM 2252 N N . ALA A 1 294 ? 2.352 19.076 17.289 1.00 96.38 294 ALA A N 1
ATOM 2253 C CA . ALA A 1 294 ? 1.797 19.089 15.932 1.00 96.38 294 ALA A CA 1
ATOM 2254 C C . ALA A 1 294 ? 0.716 18.009 15.715 1.00 96.38 294 ALA A C 1
ATOM 2256 O O . ALA A 1 294 ? -0.236 18.238 14.979 1.00 96.38 294 ALA A O 1
ATOM 2257 N N . VAL A 1 295 ? 0.834 16.846 16.364 1.00 96.81 295 VAL A N 1
ATOM 2258 C CA . VAL A 1 295 ? -0.171 15.767 16.317 1.00 96.81 295 VAL A CA 1
ATOM 2259 C C . VAL A 1 295 ? -1.437 16.142 17.093 1.00 96.81 295 VAL A C 1
ATOM 2261 O O . VAL A 1 295 ? -2.523 15.794 16.639 1.00 96.81 295 VAL A O 1
ATOM 2264 N N . ALA A 1 296 ? -1.323 16.873 18.208 1.00 95.38 296 ALA A N 1
ATOM 2265 C CA . ALA A 1 296 ? -2.484 17.443 18.897 1.00 95.38 296 ALA A CA 1
ATOM 2266 C C . ALA A 1 296 ? -3.169 18.510 18.025 1.00 95.38 296 ALA A C 1
ATOM 2268 O O . ALA A 1 296 ? -4.355 18.368 17.744 1.00 95.38 296 ALA A O 1
ATOM 2269 N N . ASP A 1 297 ? -2.402 19.471 17.477 1.00 95.50 297 ASP A N 1
ATOM 2270 C CA . ASP A 1 297 ? -2.919 20.492 16.547 1.00 95.50 297 ASP A CA 1
ATOM 2271 C C . ASP A 1 297 ? -3.685 19.846 15.363 1.00 95.50 297 ASP A C 1
ATOM 2273 O O . ASP A 1 297 ? -4.697 20.369 14.908 1.00 95.50 297 ASP A O 1
ATOM 2277 N N . CYS A 1 298 ? -3.202 18.705 14.846 1.00 96.38 298 CYS A N 1
ATOM 2278 C CA . CYS A 1 298 ? -3.854 17.949 13.767 1.00 96.38 298 CYS A CA 1
ATOM 2279 C C . CYS A 1 298 ? -5.125 17.221 14.220 1.00 96.38 298 CYS A C 1
ATOM 2281 O O . CYS A 1 298 ? -6.105 17.188 13.477 1.00 96.38 298 CYS A O 1
ATOM 2283 N N . GLY A 1 299 ? -5.104 16.620 15.410 1.00 93.19 299 GLY A N 1
ATOM 2284 C CA . GLY A 1 299 ? -6.235 15.877 15.960 1.00 93.19 299 GLY A CA 1
ATOM 2285 C C . GLY A 1 299 ? -7.418 16.777 16.305 1.00 93.19 299 GLY A C 1
ATOM 2286 O O . GLY A 1 299 ? -8.551 16.461 15.952 1.00 93.19 299 GLY A O 1
ATOM 2287 N N . GLU A 1 300 ? -7.142 17.932 16.912 1.00 93.06 300 GLU A N 1
ATOM 2288 C CA . GLU A 1 300 ? -8.140 18.966 17.221 1.00 93.06 300 GLU A CA 1
ATOM 2289 C C . GLU A 1 300 ? -8.741 19.588 15.947 1.00 93.06 300 GLU A C 1
ATOM 2291 O O . GLU A 1 300 ? -9.924 19.918 15.924 1.00 93.06 300 GLU A O 1
ATOM 2296 N N . HIS A 1 301 ? -7.968 19.663 14.854 1.00 95.12 301 HIS A N 1
ATOM 2297 C CA . HIS A 1 301 ? -8.446 20.108 13.534 1.00 95.12 301 HIS A CA 1
ATOM 2298 C C . HIS A 1 301 ? -9.168 19.016 12.719 1.00 95.12 301 HIS A C 1
ATOM 2300 O O . HIS A 1 301 ? -9.606 19.264 11.596 1.00 95.12 301 HIS A O 1
ATOM 2306 N N . GLY A 1 302 ? -9.270 17.786 13.235 1.00 92.19 302 GLY A N 1
ATOM 2307 C CA . GLY A 1 302 ? -9.917 16.669 12.535 1.00 92.19 302 GLY A CA 1
ATOM 2308 C C . GLY A 1 302 ? -9.163 16.153 11.299 1.00 92.19 302 GLY A C 1
ATOM 2309 O O . GLY A 1 302 ? -9.784 15.581 10.398 1.00 92.19 302 GLY A O 1
ATOM 2310 N N . VAL A 1 303 ? -7.837 16.344 11.238 1.00 95.75 303 VAL A N 1
ATOM 2311 C CA . VAL A 1 303 ? -6.986 15.840 10.145 1.00 95.75 303 VAL A CA 1
ATOM 2312 C C . VAL A 1 303 ? -7.134 14.324 10.005 1.00 95.75 303 VAL A C 1
ATOM 2314 O O . VAL A 1 303 ? -7.214 13.599 10.990 1.00 95.75 303 VAL A O 1
ATOM 2317 N N . ARG A 1 304 ? -7.159 13.810 8.770 1.00 92.31 304 ARG A N 1
ATOM 2318 C CA . ARG A 1 304 ? -7.433 12.384 8.500 1.00 92.31 304 ARG A CA 1
ATOM 2319 C C . ARG A 1 304 ? -6.164 11.527 8.442 1.00 92.31 304 ARG A C 1
ATOM 2321 O O . ARG A 1 304 ? -6.225 10.318 8.680 1.00 92.31 304 ARG A O 1
ATOM 2328 N N . GLY A 1 305 ? -5.010 12.129 8.149 1.00 95.50 305 GLY A N 1
ATOM 2329 C CA . GLY A 1 305 ? -3.739 11.416 8.052 1.00 95.50 305 GLY A CA 1
ATOM 2330 C C . GLY A 1 305 ? -2.487 12.273 8.204 1.00 95.50 305 GLY A C 1
ATOM 2331 O O . GLY A 1 305 ? -2.485 13.472 7.939 1.00 95.50 305 GLY A O 1
ATOM 2332 N N . LEU A 1 306 ? -1.394 11.620 8.598 1.00 97.88 306 LEU A N 1
ATOM 2333 C CA . LEU A 1 306 ? -0.105 12.241 8.891 1.00 97.88 306 LEU A CA 1
ATOM 2334 C C . LEU A 1 306 ? 1.021 11.614 8.054 1.00 97.88 306 LEU A C 1
ATOM 2336 O O . LEU A 1 306 ? 1.189 10.392 8.043 1.00 97.88 306 LEU A O 1
ATOM 2340 N N . VAL A 1 307 ? 1.855 12.446 7.425 1.00 98.25 307 VAL A N 1
ATOM 2341 C CA . VAL A 1 307 ? 3.140 12.036 6.830 1.00 98.25 307 VAL A CA 1
ATOM 2342 C C . VAL A 1 307 ? 4.263 12.584 7.706 1.00 98.25 307 VAL A C 1
ATOM 2344 O O . VAL A 1 307 ? 4.611 13.759 7.617 1.00 98.25 307 VAL A O 1
ATOM 2347 N N . VAL A 1 308 ? 4.823 11.747 8.581 1.00 97.94 308 VAL A N 1
ATOM 2348 C CA . VAL A 1 308 ? 5.844 12.167 9.555 1.00 97.94 308 VAL A CA 1
ATOM 2349 C C . VAL A 1 308 ? 7.239 11.919 8.983 1.00 97.94 308 VAL A C 1
ATOM 2351 O O . VAL A 1 308 ? 7.768 10.804 9.019 1.00 97.94 308 VAL A O 1
ATOM 2354 N N . LEU A 1 309 ? 7.840 12.981 8.449 1.00 96.75 309 LEU A N 1
ATOM 2355 C CA . LEU A 1 309 ? 9.176 12.952 7.843 1.00 96.75 309 LEU A CA 1
ATOM 2356 C C . LEU A 1 309 ? 10.290 12.957 8.905 1.00 96.75 309 LEU A C 1
ATOM 2358 O O . LEU A 1 309 ? 11.410 12.522 8.648 1.00 96.75 309 LEU A O 1
ATOM 2362 N N . SER A 1 310 ? 9.981 13.428 10.113 1.00 95.94 310 SER A N 1
ATOM 2363 C CA . SER A 1 310 ? 10.912 13.556 11.235 1.00 95.94 310 SER A CA 1
ATOM 2364 C C . SER A 1 310 ? 11.528 12.213 11.656 1.00 95.94 310 SER A C 1
ATOM 2366 O O . SER A 1 310 ? 10.811 11.260 11.969 1.00 95.94 310 SER A O 1
ATOM 2368 N N . ALA A 1 311 ? 12.861 12.154 11.711 1.00 92.88 311 ALA A N 1
ATOM 2369 C CA . ALA A 1 311 ? 13.628 11.088 12.367 1.00 92.88 311 ALA A CA 1
ATOM 2370 C C . ALA A 1 311 ? 13.716 11.318 13.895 1.00 92.88 311 ALA A C 1
ATOM 2372 O O . ALA A 1 311 ? 13.150 12.284 14.405 1.00 92.88 311 ALA A O 1
ATOM 2373 N N . GLY A 1 312 ? 14.420 10.456 14.638 1.00 90.56 312 GLY A N 1
ATOM 2374 C CA . GLY A 1 312 ? 14.526 10.537 16.103 1.00 90.56 312 GLY A CA 1
ATOM 2375 C C . GLY A 1 312 ? 13.567 9.591 16.835 1.00 90.56 312 GLY A C 1
ATOM 2376 O O . GLY A 1 312 ? 13.066 9.924 17.911 1.00 90.56 312 GLY A O 1
ATOM 2377 N N . TYR A 1 313 ? 13.282 8.434 16.241 1.00 92.12 313 TYR A N 1
ATOM 2378 C CA . TYR A 1 313 ? 12.279 7.462 16.668 1.00 92.12 313 TYR A CA 1
ATOM 2379 C C . TYR A 1 313 ? 12.906 6.068 16.819 1.00 92.12 313 TYR A C 1
ATOM 2381 O O . TYR A 1 313 ? 13.967 5.934 17.428 1.00 92.12 313 TYR A O 1
ATOM 2389 N N . ALA A 1 314 ? 12.254 4.990 16.379 1.00 87.50 314 ALA A N 1
ATOM 2390 C CA . ALA A 1 314 ? 12.695 3.635 16.696 1.00 87.50 314 ALA A CA 1
ATOM 2391 C C . ALA A 1 314 ? 14.081 3.249 16.138 1.00 87.50 314 ALA A C 1
ATOM 2393 O O . ALA A 1 314 ? 14.700 2.323 16.665 1.00 87.50 314 ALA A O 1
ATOM 2394 N N . GLU A 1 315 ? 14.577 3.949 15.118 1.00 85.12 315 GLU A N 1
ATOM 2395 C CA . GLU A 1 315 ? 15.948 3.832 14.602 1.00 85.12 315 GLU A CA 1
ATOM 2396 C C . GLU A 1 315 ? 16.994 4.402 15.581 1.00 85.12 315 GLU A C 1
ATOM 2398 O O . GLU A 1 315 ? 18.118 3.912 15.639 1.00 85.12 315 GLU A O 1
ATOM 2403 N N . SER A 1 316 ? 16.585 5.345 16.437 1.00 87.50 316 SER A N 1
ATOM 2404 C CA . SER A 1 316 ? 17.375 5.927 17.530 1.00 87.50 316 SER A CA 1
ATOM 2405 C C . SER A 1 316 ? 17.368 5.074 18.818 1.00 87.50 316 SER A C 1
ATOM 2407 O O . SER A 1 316 ? 17.794 5.525 19.880 1.00 87.50 316 SER A O 1
ATOM 2409 N N . GLY A 1 317 ? 16.899 3.820 18.762 1.00 84.31 317 GLY A N 1
ATOM 2410 C CA . GLY A 1 317 ? 17.127 2.824 19.818 1.00 84.31 317 GLY A CA 1
ATOM 2411 C C . GLY A 1 317 ? 15.957 2.581 20.782 1.00 84.31 317 GLY A C 1
ATOM 2412 O O . GLY A 1 317 ? 14.856 2.214 20.374 1.00 84.31 317 GLY A O 1
ATOM 2413 N N . ALA A 1 318 ? 16.207 2.614 22.096 1.00 84.50 318 ALA A N 1
ATOM 2414 C CA . ALA A 1 318 ? 15.215 2.223 23.111 1.00 84.50 318 ALA A CA 1
ATOM 2415 C C . ALA A 1 318 ? 14.191 3.328 23.414 1.00 84.50 318 ALA A C 1
ATOM 2417 O O . ALA A 1 318 ? 12.992 3.077 23.324 1.00 84.50 318 ALA A O 1
ATOM 2418 N N . GLU A 1 319 ? 14.658 4.540 23.706 1.00 87.00 319 GLU A N 1
ATOM 2419 C CA . GLU A 1 319 ? 13.802 5.692 24.011 1.00 87.00 319 GLU A CA 1
ATOM 2420 C C . GLU A 1 319 ? 12.942 6.085 22.800 1.00 87.00 319 GLU A C 1
ATOM 2422 O O . GLU A 1 319 ? 11.720 6.172 22.896 1.00 87.00 319 GLU A O 1
ATOM 2427 N N . GLY A 1 320 ? 13.561 6.208 21.621 1.00 89.56 320 GLY A N 1
ATOM 2428 C CA . GLY A 1 320 ? 12.857 6.542 20.384 1.00 89.56 320 GLY A CA 1
ATOM 2429 C C . GLY A 1 320 ? 11.821 5.493 19.947 1.00 89.56 320 GLY A C 1
ATOM 2430 O O . GLY A 1 320 ? 10.844 5.839 19.282 1.00 89.56 320 GLY A O 1
ATOM 2431 N N . ARG A 1 321 ? 11.943 4.227 20.387 1.00 86.12 321 ARG A N 1
ATOM 2432 C CA . ARG A 1 321 ? 10.868 3.225 20.241 1.00 86.12 321 ARG A CA 1
ATOM 2433 C C . ARG A 1 321 ? 9.654 3.534 21.114 1.00 86.12 321 ARG A C 1
ATOM 2435 O O . ARG A 1 321 ? 8.541 3.299 20.654 1.00 86.12 321 ARG A O 1
ATOM 2442 N N . GLU A 1 322 ? 9.828 4.053 22.330 1.00 87.88 322 GLU A N 1
ATOM 2443 C CA . GLU A 1 322 ? 8.686 4.495 23.143 1.00 87.88 322 GLU A CA 1
ATOM 2444 C C . GLU A 1 322 ? 8.102 5.806 22.613 1.00 87.88 322 GLU A C 1
ATOM 2446 O O . GLU A 1 322 ? 6.886 5.908 22.471 1.00 87.88 322 GLU A O 1
ATOM 2451 N N . ARG A 1 323 ? 8.949 6.748 22.177 1.00 92.19 323 ARG A N 1
ATOM 2452 C CA . ARG A 1 323 ? 8.521 7.968 21.469 1.00 92.19 323 ARG A CA 1
ATOM 2453 C C . ARG A 1 323 ? 7.659 7.643 20.239 1.00 92.19 323 ARG A C 1
ATOM 2455 O O . ARG A 1 323 ? 6.647 8.295 20.003 1.00 92.19 323 ARG A O 1
ATOM 2462 N N . GLN A 1 324 ? 8.004 6.586 19.496 1.00 92.75 324 GLN A N 1
ATOM 2463 C CA . GLN A 1 324 ? 7.211 6.111 18.357 1.00 92.75 324 GLN A CA 1
ATOM 2464 C C . GLN A 1 324 ? 5.891 5.443 18.774 1.00 92.75 324 GLN A C 1
ATOM 2466 O O . GLN A 1 324 ? 4.887 5.610 18.086 1.00 92.75 324 GLN A O 1
ATOM 2471 N N . ARG A 1 325 ? 5.854 4.712 19.897 1.00 88.69 325 ARG A N 1
ATOM 2472 C CA . ARG A 1 325 ? 4.594 4.169 20.441 1.00 88.69 325 ARG A CA 1
ATOM 2473 C C . ARG A 1 325 ? 3.671 5.284 20.919 1.00 88.69 325 ARG A C 1
ATOM 2475 O O . ARG A 1 325 ? 2.481 5.213 20.647 1.00 88.69 325 ARG A O 1
ATOM 2482 N N . ALA A 1 326 ? 4.210 6.309 21.580 1.00 91.88 326 ALA A N 1
ATOM 2483 C CA . ALA A 1 326 ? 3.455 7.489 21.994 1.00 91.88 326 ALA A CA 1
ATOM 2484 C C . ALA A 1 326 ? 2.833 8.202 20.784 1.00 91.88 326 ALA A C 1
ATOM 2486 O O . ALA A 1 326 ? 1.623 8.398 20.772 1.00 91.88 326 ALA A O 1
ATOM 2487 N N . LEU A 1 327 ? 3.626 8.458 19.735 1.00 94.75 327 LEU A N 1
ATOM 2488 C CA . LEU A 1 327 ? 3.156 9.012 18.460 1.00 94.75 327 LEU A CA 1
ATOM 2489 C C . LEU A 1 327 ? 1.996 8.197 17.851 1.00 94.75 327 LEU A C 1
ATOM 2491 O O . LEU A 1 327 ? 0.974 8.770 17.488 1.00 94.75 327 LEU A O 1
ATOM 2495 N N . VAL A 1 328 ? 2.121 6.865 17.766 1.00 91.75 328 VAL A N 1
ATOM 2496 C CA . VAL A 1 328 ? 1.053 6.017 17.200 1.00 91.75 328 VAL A CA 1
ATOM 2497 C C . VAL A 1 328 ? -0.193 5.980 18.087 1.00 91.75 328 VAL A C 1
ATOM 2499 O O . VAL A 1 328 ? -1.294 6.059 17.552 1.00 91.75 328 VAL A O 1
ATOM 2502 N N . ARG A 1 329 ? -0.045 5.900 19.419 1.00 87.94 329 ARG A N 1
ATOM 2503 C CA . ARG A 1 329 ? -1.183 5.966 20.358 1.00 87.94 329 ARG A CA 1
ATOM 2504 C C . ARG A 1 329 ? -1.939 7.290 20.207 1.00 87.94 329 ARG A C 1
ATOM 2506 O O . ARG A 1 329 ? -3.151 7.263 20.042 1.00 87.94 329 ARG A O 1
ATOM 2513 N N . GLN A 1 330 ? -1.217 8.412 20.196 1.00 92.19 330 GLN A N 1
ATOM 2514 C CA . GLN A 1 330 ? -1.791 9.755 20.092 1.00 92.19 330 GLN A CA 1
ATOM 2515 C C . GLN A 1 330 ? -2.488 9.988 18.744 1.00 92.19 330 GLN A C 1
ATOM 2517 O O . GLN A 1 330 ? -3.586 10.524 18.709 1.00 92.19 330 GLN A O 1
ATOM 2522 N N . ALA A 1 331 ? -1.898 9.574 17.620 1.00 92.62 331 ALA A N 1
ATOM 2523 C CA . ALA A 1 331 ? -2.557 9.749 16.325 1.00 92.62 331 ALA A CA 1
ATOM 2524 C C . ALA A 1 331 ? -3.815 8.871 16.192 1.00 92.62 331 ALA A C 1
ATOM 2526 O O . ALA A 1 331 ? -4.849 9.342 15.720 1.00 92.62 331 ALA A O 1
ATOM 2527 N N . ARG A 1 332 ? -3.747 7.611 16.649 1.00 87.62 332 ARG A N 1
ATOM 2528 C CA . ARG A 1 332 ? -4.873 6.672 16.556 1.00 87.62 332 ARG A CA 1
ATOM 2529 C C . ARG A 1 332 ? -6.035 7.018 17.482 1.00 87.62 332 ARG A C 1
ATOM 2531 O O . ARG A 1 332 ? -7.164 6.723 17.095 1.00 87.62 332 ARG A O 1
ATOM 2538 N N . SER A 1 333 ? -5.799 7.659 18.637 1.00 86.81 333 SER A N 1
ATOM 2539 C CA . SER A 1 333 ? -6.898 8.166 19.471 1.00 86.81 333 SER A CA 1
ATOM 2540 C C . SER A 1 333 ? -7.721 9.191 18.692 1.00 86.81 333 SER A C 1
ATOM 2542 O O . SER A 1 333 ? -8.914 8.978 18.527 1.00 86.81 333 SER A O 1
ATOM 2544 N N . TYR A 1 334 ? -7.103 10.199 18.067 1.00 89.38 334 TYR A N 1
ATOM 2545 C CA . TYR A 1 334 ? -7.796 11.151 17.176 1.00 89.38 334 TYR A CA 1
ATOM 2546 C C . TYR A 1 334 ? -8.300 10.547 15.839 1.00 89.38 334 TYR A C 1
ATOM 2548 O O . TYR A 1 334 ? -8.696 11.279 14.938 1.00 89.38 334 TYR A O 1
ATOM 2556 N N . GLY A 1 335 ? -8.287 9.220 15.662 1.00 87.31 335 GLY A N 1
ATOM 2557 C CA . GLY A 1 335 ? -8.792 8.559 14.452 1.00 87.31 335 GLY A CA 1
ATOM 2558 C C . GLY A 1 335 ? -7.865 8.622 13.225 1.00 87.31 335 GLY A C 1
ATOM 2559 O O . GLY A 1 335 ? -8.284 8.220 12.133 1.00 87.31 335 GLY A O 1
ATOM 2560 N N . MET A 1 336 ? -6.630 9.118 13.387 1.00 92.06 336 MET A N 1
ATOM 2561 C CA . MET A 1 336 ? -5.675 9.387 12.304 1.00 92.06 336 MET A CA 1
ATOM 2562 C C . MET A 1 336 ? -4.783 8.185 11.961 1.00 92.06 336 MET A C 1
ATOM 2564 O O . MET A 1 336 ? -4.384 7.404 12.829 1.00 92.06 336 MET A O 1
ATOM 2568 N N . ARG A 1 337 ? -4.364 8.098 10.690 1.00 94.19 337 ARG A N 1
ATOM 2569 C CA . ARG A 1 337 ? -3.287 7.193 10.233 1.00 94.19 337 ARG A CA 1
ATOM 2570 C C . ARG A 1 337 ? -1.935 7.907 10.122 1.00 94.19 337 ARG A C 1
ATOM 2572 O O . ARG A 1 337 ? -1.889 9.097 9.817 1.00 94.19 337 ARG A O 1
ATOM 2579 N N . ILE A 1 338 ? -0.831 7.172 10.284 1.00 95.19 338 ILE A N 1
ATOM 2580 C CA . ILE A 1 338 ? 0.547 7.664 10.100 1.00 95.19 338 ILE A CA 1
ATOM 2581 C C . ILE A 1 338 ? 1.287 6.879 9.011 1.00 95.19 338 ILE A C 1
ATOM 2583 O O . ILE A 1 338 ? 1.455 5.658 9.093 1.00 95.19 338 ILE A O 1
ATOM 2587 N N . ILE A 1 339 ? 1.869 7.616 8.067 1.00 96.12 339 ILE A N 1
ATOM 2588 C CA . ILE A 1 339 ? 2.994 7.180 7.237 1.00 96.12 339 ILE A CA 1
ATOM 2589 C C . ILE A 1 339 ? 4.280 7.719 7.881 1.00 96.12 339 ILE A C 1
ATOM 2591 O O . ILE A 1 339 ? 4.424 8.927 8.067 1.00 96.12 339 ILE A O 1
ATOM 2595 N N . GLY A 1 340 ? 5.210 6.829 8.240 1.00 92.12 340 GLY A N 1
ATOM 2596 C CA . GLY A 1 340 ? 6.413 7.168 9.011 1.00 92.12 340 GLY A CA 1
ATOM 2597 C C . GLY A 1 340 ? 6.440 6.537 10.413 1.00 92.12 340 GLY A C 1
ATOM 2598 O O . GLY A 1 340 ? 5.868 5.457 10.606 1.00 92.12 340 GLY A O 1
ATOM 2599 N N . PRO A 1 341 ? 7.115 7.166 11.399 1.00 94.19 341 PRO A N 1
ATOM 2600 C CA . PRO A 1 341 ? 7.985 8.337 11.253 1.00 94.19 341 PRO A CA 1
ATOM 2601 C C . PRO A 1 341 ? 9.267 7.990 10.476 1.00 94.19 341 PRO A C 1
ATOM 2603 O O . PRO A 1 341 ? 9.429 6.849 10.028 1.00 94.19 341 PRO A O 1
ATOM 2606 N N . ASN A 1 342 ? 10.173 8.959 10.305 1.00 94.25 342 ASN A N 1
ATOM 2607 C CA . ASN A 1 342 ? 11.351 8.833 9.438 1.00 94.25 342 ASN A CA 1
ATOM 2608 C C . ASN A 1 342 ? 10.959 8.467 7.984 1.00 94.25 342 ASN A C 1
ATOM 2610 O O . ASN A 1 342 ? 11.648 7.707 7.302 1.00 94.25 342 ASN A O 1
ATOM 2614 N N . ALA A 1 343 ? 9.790 8.940 7.530 1.00 94.75 343 ALA A N 1
ATOM 2615 C CA . ALA A 1 343 ? 9.323 8.736 6.163 1.00 94.75 343 ALA A CA 1
ATOM 2616 C C . ALA A 1 343 ? 10.077 9.643 5.180 1.00 94.75 343 ALA A C 1
ATOM 2618 O O . ALA A 1 343 ? 10.478 10.755 5.511 1.00 94.75 343 ALA A O 1
ATOM 2619 N N . PHE A 1 344 ? 10.195 9.192 3.933 1.00 95.12 344 PHE A N 1
ATOM 2620 C CA . PHE A 1 344 ? 10.636 10.039 2.814 1.00 95.12 344 PHE A CA 1
ATOM 2621 C C . PHE A 1 344 ? 9.438 10.666 2.068 1.00 95.12 344 PHE A C 1
ATOM 2623 O O . PHE A 1 344 ? 9.604 11.631 1.323 1.00 95.12 344 PHE A O 1
ATOM 2630 N N . GLY A 1 345 ? 8.226 10.158 2.327 1.00 95.69 345 GLY A N 1
ATOM 2631 C CA . GLY A 1 345 ? 6.950 10.723 1.887 1.00 95.69 345 GLY A CA 1
ATOM 2632 C C . GLY A 1 345 ? 6.166 9.821 0.934 1.00 95.69 345 GLY A C 1
ATOM 2633 O O . GLY A 1 345 ? 6.422 8.613 0.859 1.00 95.69 345 GLY A O 1
ATOM 2634 N N . ILE A 1 346 ? 5.201 10.422 0.234 1.00 97.56 346 ILE A N 1
ATOM 2635 C CA . ILE A 1 346 ? 4.295 9.752 -0.711 1.00 97.56 346 ILE A CA 1
ATOM 2636 C C . ILE A 1 346 ? 4.112 10.535 -2.014 1.00 97.56 346 ILE A C 1
ATOM 2638 O O . ILE A 1 346 ? 4.232 11.760 -2.043 1.00 97.56 346 ILE A O 1
ATOM 2642 N N . ILE A 1 347 ? 3.789 9.811 -3.083 1.00 97.88 347 ILE A N 1
ATOM 2643 C CA . ILE A 1 347 ? 3.494 10.338 -4.417 1.00 97.88 347 ILE A CA 1
ATOM 2644 C C . ILE A 1 347 ? 2.255 9.621 -4.969 1.00 97.88 347 ILE A C 1
ATOM 2646 O O . ILE A 1 347 ? 2.131 8.406 -4.808 1.00 97.88 347 ILE A O 1
ATOM 2650 N N . ASN A 1 348 ? 1.377 10.355 -5.653 1.00 97.69 348 ASN A N 1
ATOM 2651 C CA . ASN A 1 348 ? 0.294 9.820 -6.483 1.00 97.69 348 ASN A CA 1
ATOM 2652 C C . ASN A 1 348 ? 0.293 10.561 -7.828 1.00 97.69 348 ASN A C 1
ATOM 2654 O O . ASN A 1 348 ? 0.154 11.787 -7.862 1.00 97.69 348 ASN A O 1
ATOM 2658 N N . THR A 1 349 ? 0.482 9.829 -8.927 1.00 96.81 349 THR A N 1
ATOM 2659 C CA . THR A 1 349 ? 0.661 10.413 -10.267 1.00 96.81 349 THR A CA 1
ATOM 2660 C C . THR A 1 349 ? -0.642 10.622 -11.030 1.00 96.81 349 THR A C 1
ATOM 2662 O O . THR A 1 349 ? -0.616 11.299 -12.057 1.00 96.81 349 THR A O 1
ATOM 2665 N N . ALA A 1 350 ? -1.774 10.116 -10.523 1.00 95.62 350 ALA A N 1
ATOM 2666 C CA . ALA A 1 350 ? -3.080 10.274 -11.156 1.00 95.62 350 ALA A CA 1
ATOM 2667 C C . ALA A 1 350 ? -3.384 11.755 -11.442 1.00 95.62 350 ALA A C 1
ATOM 2669 O O . ALA A 1 350 ? -3.254 12.606 -10.560 1.00 95.62 350 ALA A O 1
ATOM 2670 N N . GLU A 1 351 ? -3.810 12.065 -12.670 1.00 93.69 351 GLU A N 1
ATOM 2671 C CA . GLU A 1 351 ? -3.899 13.446 -13.176 1.00 93.69 351 GLU A CA 1
ATOM 2672 C C . GLU A 1 351 ? -4.890 14.330 -12.395 1.00 93.69 351 GLU A C 1
ATOM 2674 O O . GLU A 1 351 ? -4.684 15.537 -12.249 1.00 93.69 351 GLU A O 1
ATOM 2679 N N . ALA A 1 352 ? -5.921 13.709 -11.816 1.00 95.06 352 ALA A N 1
ATOM 2680 C CA . ALA A 1 352 ? -6.891 14.349 -10.927 1.00 95.06 352 ALA A CA 1
ATOM 2681 C C . ALA A 1 352 ? -6.341 14.682 -9.522 1.00 95.06 352 ALA A C 1
ATOM 2683 O O . ALA A 1 352 ? -7.035 15.329 -8.744 1.00 95.06 352 ALA A O 1
ATOM 2684 N N . VAL A 1 353 ? -5.120 14.246 -9.180 1.00 96.25 353 VAL A N 1
ATOM 2685 C CA . VAL A 1 353 ? -4.518 14.404 -7.843 1.00 96.25 353 VAL A CA 1
ATOM 2686 C C . VAL A 1 353 ? -3.142 15.071 -7.915 1.00 96.25 353 VAL A C 1
ATOM 2688 O O . VAL A 1 353 ? -2.953 16.128 -7.318 1.00 96.25 353 VAL A O 1
ATOM 2691 N N . ARG A 1 354 ? -2.187 14.486 -8.656 1.00 96.44 354 ARG A N 1
ATOM 2692 C CA . ARG A 1 354 ? -0.825 15.021 -8.881 1.00 96.44 354 ARG A CA 1
ATOM 2693 C C . ARG A 1 354 ? -0.029 15.327 -7.596 1.00 96.44 354 ARG A C 1
ATOM 2695 O O . ARG A 1 354 ? 0.713 16.303 -7.518 1.00 96.44 354 ARG A O 1
ATOM 2702 N N . LEU A 1 355 ? -0.169 14.481 -6.575 1.00 97.69 355 LEU A N 1
ATOM 2703 C CA . LEU A 1 355 ? 0.468 14.649 -5.263 1.00 97.69 355 LEU A CA 1
ATOM 2704 C C . LEU A 1 355 ? 1.959 14.271 -5.305 1.00 97.69 355 LEU A C 1
ATOM 2706 O O . LEU A 1 355 ? 2.289 13.122 -5.586 1.00 97.69 355 LEU A O 1
ATOM 2710 N N . ASN A 1 356 ? 2.847 15.187 -4.905 1.00 97.19 356 ASN A N 1
ATOM 2711 C CA . ASN A 1 356 ? 4.231 14.881 -4.506 1.00 97.19 356 ASN A CA 1
ATOM 2712 C C . ASN A 1 356 ? 4.502 15.359 -3.069 1.00 97.19 356 ASN A C 1
ATOM 2714 O O . ASN A 1 356 ? 5.240 16.313 -2.825 1.00 97.19 356 ASN A O 1
ATOM 2718 N N . ALA A 1 357 ? 3.892 14.675 -2.102 1.00 96.88 357 ALA A N 1
ATOM 2719 C CA . ALA A 1 357 ? 4.110 14.867 -0.670 1.00 96.88 357 ALA A CA 1
ATOM 2720 C C . ALA A 1 357 ? 5.383 14.127 -0.204 1.00 96.88 357 ALA A C 1
ATOM 2722 O O . ALA A 1 357 ? 5.355 13.337 0.746 1.00 96.88 357 ALA A O 1
ATOM 2723 N N . SER A 1 358 ? 6.501 14.328 -0.910 1.00 95.44 358 SER A N 1
ATOM 2724 C CA . SER A 1 358 ? 7.755 13.609 -0.674 1.00 95.44 358 SER A CA 1
ATOM 2725 C C . SER A 1 358 ? 9.002 14.457 -0.911 1.00 95.44 358 SER A C 1
ATOM 2727 O O . SER A 1 358 ? 8.953 15.544 -1.488 1.00 95.44 358 SER A O 1
ATOM 2729 N N . LEU A 1 359 ? 10.147 13.926 -0.485 1.00 93.12 359 LEU A N 1
ATOM 2730 C CA . LEU A 1 359 ? 11.470 14.500 -0.730 1.00 93.12 359 LEU A CA 1
ATOM 2731 C C . LEU A 1 359 ? 12.071 14.092 -2.094 1.00 93.12 359 LEU A C 1
ATOM 2733 O O . LEU A 1 359 ? 13.252 14.345 -2.335 1.00 93.12 359 LEU A O 1
ATOM 2737 N N . ALA A 1 360 ? 11.289 13.494 -3.003 1.00 90.06 360 ALA A N 1
ATOM 2738 C CA . ALA A 1 360 ? 11.719 13.252 -4.380 1.00 90.06 360 ALA A CA 1
ATOM 2739 C C . ALA A 1 360 ? 11.900 14.591 -5.126 1.00 90.06 360 ALA A C 1
ATOM 2741 O O . ALA A 1 360 ? 10.972 15.401 -5.137 1.00 90.06 360 ALA A O 1
ATOM 2742 N N . PRO A 1 361 ? 13.062 14.849 -5.761 1.00 77.56 361 PRO A N 1
ATOM 2743 C CA . PRO A 1 361 ? 13.384 16.161 -6.335 1.00 77.56 361 PRO A CA 1
ATOM 2744 C C . PRO A 1 361 ? 12.569 16.510 -7.589 1.00 77.56 361 PRO A C 1
ATOM 2746 O O . PRO A 1 361 ? 12.527 17.671 -7.983 1.00 77.56 361 PRO A O 1
ATOM 2749 N N . GLN A 1 362 ? 11.932 15.515 -8.207 1.00 84.31 362 GLN A N 1
ATOM 2750 C CA . GLN A 1 362 ? 11.083 15.651 -9.384 1.00 84.31 362 GLN A CA 1
ATOM 2751 C C . GLN A 1 362 ? 9.865 14.733 -9.254 1.00 84.31 362 GLN A C 1
ATOM 2753 O O . GLN A 1 362 ? 9.923 13.708 -8.571 1.00 84.31 362 GLN A O 1
ATOM 2758 N N . MET A 1 363 ? 8.777 15.092 -9.932 1.00 90.00 363 MET A N 1
ATOM 2759 C CA . MET A 1 363 ? 7.608 14.228 -10.071 1.00 90.00 363 MET A CA 1
ATOM 2760 C C . MET A 1 363 ? 7.948 13.064 -11.024 1.00 90.00 363 MET A C 1
ATOM 2762 O O . MET A 1 363 ? 8.424 13.329 -12.130 1.00 90.00 363 MET A O 1
ATOM 2766 N N . PRO A 1 364 ? 7.742 11.791 -10.639 1.00 90.88 364 PRO A N 1
ATOM 2767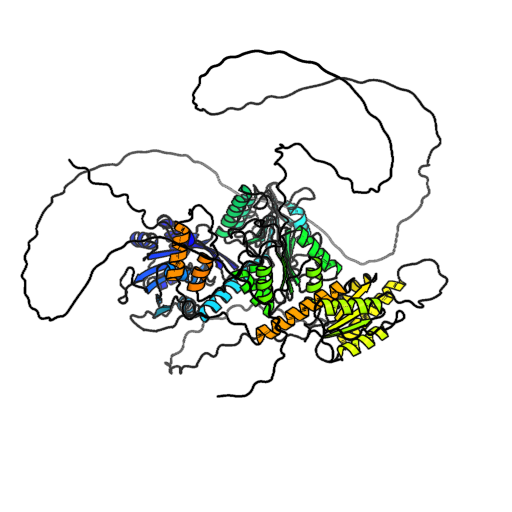 C CA . PRO A 1 364 ? 7.831 10.662 -11.562 1.00 90.88 364 PRO A CA 1
ATOM 2768 C C . PRO A 1 364 ? 6.808 10.782 -12.697 1.00 90.88 364 PRO A C 1
ATOM 2770 O O . PRO A 1 364 ? 5.769 11.424 -12.540 1.00 90.88 364 PRO A O 1
ATOM 2773 N N . ALA A 1 365 ? 7.065 10.104 -13.817 1.00 90.00 365 ALA A N 1
ATOM 2774 C CA . ALA A 1 365 ? 6.029 9.888 -14.821 1.00 90.00 365 ALA A CA 1
ATOM 2775 C C . ALA A 1 365 ? 4.854 9.094 -14.219 1.00 90.00 365 ALA A C 1
ATOM 2777 O O . ALA A 1 365 ? 5.042 8.300 -13.290 1.00 90.00 365 ALA A O 1
ATOM 2778 N N . ALA A 1 366 ? 3.653 9.282 -14.769 1.00 92.00 366 ALA A N 1
ATOM 2779 C CA . ALA A 1 366 ? 2.541 8.379 -14.502 1.00 92.00 366 ALA A CA 1
ATOM 2780 C C . ALA A 1 366 ? 2.808 7.013 -15.154 1.00 92.00 366 ALA A C 1
ATOM 2782 O O . ALA A 1 366 ? 3.388 6.936 -16.236 1.00 92.00 366 ALA A O 1
ATOM 2783 N N . GLY A 1 367 ? 2.421 5.936 -14.477 1.00 90.69 367 GLY A N 1
ATOM 2784 C CA . GLY A 1 367 ? 2.603 4.565 -14.945 1.00 90.69 367 GLY A CA 1
ATOM 2785 C C . GLY A 1 367 ? 1.827 3.570 -14.086 1.00 90.69 367 GLY A C 1
ATOM 2786 O O . GLY A 1 367 ? 1.104 3.963 -13.177 1.00 90.69 367 GLY A O 1
ATOM 2787 N N . ARG A 1 368 ? 1.992 2.277 -14.371 1.00 91.88 368 ARG A N 1
ATOM 2788 C CA . ARG A 1 368 ? 1.139 1.186 -13.854 1.00 91.88 368 ARG A CA 1
ATOM 2789 C C . ARG A 1 368 ? 1.697 0.482 -12.606 1.00 91.88 368 ARG A C 1
ATOM 2791 O O . ARG A 1 368 ? 1.201 -0.566 -12.192 1.00 91.88 368 ARG A O 1
ATOM 2798 N N . ILE A 1 369 ? 2.768 1.031 -12.030 1.00 96.25 369 ILE A N 1
ATOM 2799 C CA . ILE A 1 369 ? 3.573 0.399 -10.976 1.00 96.25 369 ILE A CA 1
ATOM 2800 C C . ILE A 1 369 ? 3.291 1.041 -9.611 1.00 96.25 369 ILE A C 1
ATOM 2802 O O . ILE A 1 369 ? 3.586 2.219 -9.401 1.00 96.25 369 ILE A O 1
ATOM 2806 N N . GLY A 1 370 ? 2.792 0.252 -8.660 1.00 97.75 370 GLY A N 1
ATOM 2807 C CA . GLY A 1 370 ? 2.670 0.624 -7.249 1.00 97.75 370 GLY A CA 1
ATOM 2808 C C . GLY A 1 370 ? 3.957 0.294 -6.492 1.00 97.75 370 GLY A C 1
ATOM 2809 O O . GLY A 1 370 ? 4.361 -0.870 -6.429 1.00 97.75 370 GLY A O 1
ATOM 2810 N N . LEU A 1 371 ? 4.624 1.302 -5.922 1.00 97.62 371 LEU A N 1
ATOM 2811 C CA . LEU A 1 371 ? 5.978 1.171 -5.367 1.00 97.62 371 LEU A CA 1
ATOM 2812 C C . LEU A 1 371 ? 6.027 1.431 -3.852 1.00 97.62 371 LEU A C 1
ATOM 2814 O O . LEU A 1 371 ? 5.735 2.530 -3.380 1.00 97.62 371 LEU A O 1
ATOM 2818 N N . PHE A 1 372 ? 6.469 0.441 -3.072 1.00 97.06 372 PHE A N 1
ATOM 2819 C CA . PHE A 1 372 ? 6.635 0.551 -1.619 1.00 97.06 372 PHE A CA 1
ATOM 2820 C C . PHE A 1 372 ? 8.097 0.394 -1.189 1.00 97.06 372 PHE A C 1
ATOM 2822 O O . PHE A 1 372 ? 8.746 -0.596 -1.532 1.00 97.06 372 PHE A O 1
ATOM 2829 N N . ALA A 1 373 ? 8.595 1.304 -0.349 1.00 93.81 373 ALA A N 1
ATOM 2830 C CA . ALA A 1 373 ? 9.928 1.208 0.246 1.00 93.81 373 ALA A CA 1
ATOM 2831 C C . ALA A 1 373 ? 9.913 1.445 1.766 1.00 93.81 373 ALA A C 1
ATOM 2833 O O . ALA A 1 373 ? 9.299 2.382 2.272 1.00 93.81 373 ALA A O 1
ATOM 2834 N N . GLN A 1 374 ? 10.635 0.612 2.521 1.00 89.50 374 GLN A N 1
ATOM 2835 C CA . GLN A 1 374 ? 10.885 0.861 3.952 1.00 89.50 374 GLN A CA 1
ATOM 2836 C C . GLN A 1 374 ? 12.069 1.819 4.190 1.00 89.50 374 GLN A C 1
ATOM 2838 O O . GLN A 1 374 ? 12.111 2.488 5.215 1.00 89.50 374 GLN A O 1
ATOM 2843 N N . SER A 1 375 ? 12.986 1.955 3.225 1.00 88.31 375 SER A N 1
ATOM 2844 C CA . SER A 1 375 ? 14.122 2.883 3.287 1.00 88.31 375 SER A CA 1
ATOM 2845 C C . SER A 1 375 ? 14.013 3.963 2.211 1.00 88.31 375 SER A C 1
ATOM 2847 O O . SER A 1 375 ? 13.898 3.647 1.025 1.00 88.31 375 SER A O 1
ATOM 2849 N N . GLY A 1 376 ? 14.102 5.235 2.615 1.00 87.62 376 GLY A N 1
ATOM 2850 C CA . GLY A 1 376 ? 14.013 6.383 1.705 1.00 87.62 376 GLY A CA 1
ATOM 2851 C C . GLY A 1 376 ? 15.121 6.411 0.650 1.00 87.62 376 GLY A C 1
ATOM 2852 O O . GLY A 1 376 ? 14.842 6.666 -0.516 1.00 87.62 376 GLY A O 1
ATOM 2853 N N . ALA A 1 377 ? 16.356 6.052 1.019 1.00 88.06 377 ALA A N 1
ATOM 2854 C CA . ALA A 1 377 ? 17.473 5.969 0.074 1.00 88.06 377 ALA A CA 1
ATOM 2855 C C . ALA A 1 377 ? 17.233 4.913 -1.022 1.00 88.06 377 ALA A C 1
ATOM 2857 O O . ALA A 1 377 ? 17.559 5.135 -2.187 1.00 88.06 377 ALA A O 1
ATOM 2858 N N . ILE A 1 378 ? 16.603 3.788 -0.663 1.00 90.00 378 ILE A N 1
ATOM 2859 C CA . ILE A 1 378 ? 16.223 2.749 -1.628 1.00 90.00 378 ILE A CA 1
ATOM 2860 C C . ILE A 1 378 ? 15.012 3.191 -2.462 1.00 90.00 378 ILE A C 1
ATOM 2862 O O . ILE A 1 378 ? 14.971 2.919 -3.657 1.00 90.00 378 ILE A O 1
ATOM 2866 N N . GLY A 1 379 ? 14.077 3.949 -1.878 1.00 91.25 379 GLY A N 1
ATOM 2867 C CA . GLY A 1 379 ? 12.992 4.608 -2.612 1.00 91.25 379 GLY A CA 1
ATOM 2868 C C . GLY A 1 379 ? 13.500 5.556 -3.706 1.00 91.25 379 GLY A C 1
ATOM 2869 O O . GLY A 1 379 ? 13.054 5.454 -4.846 1.00 91.25 379 GLY A O 1
ATOM 2870 N N . ILE A 1 380 ? 14.491 6.406 -3.400 1.00 90.38 380 ILE A N 1
ATOM 2871 C CA . ILE A 1 380 ? 15.168 7.261 -4.395 1.00 90.38 380 ILE A CA 1
ATOM 2872 C C . ILE A 1 380 ? 15.797 6.404 -5.501 1.00 90.38 380 ILE A C 1
ATOM 2874 O O . ILE A 1 380 ? 15.589 6.682 -6.680 1.00 90.38 380 ILE A O 1
ATOM 2878 N N . ALA A 1 381 ? 16.541 5.353 -5.137 1.00 90.81 381 ALA A N 1
ATOM 2879 C CA . ALA A 1 381 ? 17.210 4.482 -6.104 1.00 90.81 381 ALA A CA 1
ATOM 2880 C C . ALA A 1 381 ? 16.224 3.757 -7.041 1.00 90.81 381 ALA A C 1
ATOM 2882 O O . ALA A 1 381 ? 16.504 3.625 -8.231 1.00 90.81 381 ALA A O 1
ATOM 2883 N N . LEU A 1 382 ? 15.063 3.337 -6.524 1.00 92.88 382 LEU A N 1
ATOM 2884 C CA . LEU A 1 382 ? 13.993 2.695 -7.292 1.00 92.88 382 LEU A CA 1
ATOM 2885 C C . LEU A 1 382 ? 13.280 3.681 -8.229 1.00 92.88 382 LEU A C 1
ATOM 2887 O O . LEU A 1 382 ? 13.134 3.382 -9.412 1.00 92.88 382 LEU A O 1
ATOM 2891 N N . LEU A 1 383 ? 12.911 4.874 -7.745 1.00 92.62 383 LEU A N 1
ATOM 2892 C CA . LEU A 1 383 ? 12.313 5.926 -8.580 1.00 92.62 383 LEU A CA 1
ATOM 2893 C C . LEU A 1 383 ? 13.268 6.384 -9.692 1.00 92.62 383 LEU A C 1
ATOM 2895 O O . LEU A 1 383 ? 12.862 6.505 -10.845 1.00 92.62 383 LEU A O 1
ATOM 2899 N N . ALA A 1 384 ? 14.548 6.589 -9.368 1.00 88.56 384 ALA A N 1
ATOM 2900 C CA . ALA A 1 384 ? 15.575 6.919 -10.354 1.00 88.56 384 ALA A CA 1
ATOM 2901 C C . ALA A 1 384 ? 15.846 5.755 -11.325 1.00 88.56 384 ALA A C 1
ATOM 2903 O O . ALA A 1 384 ? 16.216 5.996 -12.470 1.00 88.56 384 ALA A O 1
ATOM 2904 N N . GLY A 1 385 ? 15.673 4.506 -10.879 1.00 87.62 385 GLY A N 1
ATOM 2905 C CA . GLY A 1 385 ? 15.712 3.312 -11.723 1.00 87.62 385 GLY A CA 1
ATOM 2906 C C . GLY A 1 385 ? 14.616 3.337 -12.781 1.00 87.62 385 GLY A C 1
ATOM 2907 O O . GLY A 1 385 ? 14.928 3.415 -13.965 1.00 87.62 385 GLY A O 1
ATOM 2908 N N . LEU A 1 386 ? 13.351 3.353 -12.350 1.00 88.62 386 LEU A N 1
ATOM 2909 C CA . LEU A 1 386 ? 12.185 3.409 -13.240 1.00 88.62 386 LEU A CA 1
ATOM 2910 C C . LEU A 1 386 ? 12.277 4.583 -14.227 1.00 88.62 386 LEU A C 1
ATOM 2912 O O . LEU A 1 386 ? 12.126 4.383 -15.429 1.00 88.62 386 LEU A O 1
ATOM 2916 N N . HIS A 1 387 ? 12.646 5.775 -13.742 1.00 84.56 387 HIS A N 1
ATOM 2917 C CA . HIS A 1 387 ? 12.783 6.968 -14.577 1.00 84.56 387 HIS A CA 1
ATOM 2918 C C . HIS A 1 387 ? 13.823 6.824 -15.703 1.00 84.56 387 HIS A C 1
ATOM 2920 O O . HIS A 1 387 ? 13.546 7.247 -16.823 1.00 84.56 387 HIS A O 1
ATOM 2926 N N . ARG A 1 388 ? 14.984 6.190 -15.454 1.00 81.88 388 ARG A N 1
ATOM 2927 C CA . ARG A 1 388 ? 15.986 5.915 -16.510 1.00 81.88 388 ARG A CA 1
ATOM 2928 C C . ARG A 1 388 ? 15.491 4.930 -17.569 1.00 81.88 388 ARG A C 1
ATOM 2930 O O . ARG A 1 388 ? 15.948 4.990 -18.699 1.00 81.88 388 ARG A O 1
ATOM 2937 N N . HIS A 1 389 ? 14.560 4.048 -17.217 1.00 78.25 389 HIS A N 1
ATOM 2938 C CA . HIS A 1 389 ? 13.906 3.140 -18.162 1.00 78.25 389 HIS A CA 1
ATOM 2939 C C . HIS A 1 389 ? 12.615 3.739 -18.755 1.00 78.25 389 HIS A C 1
ATOM 2941 O O . HIS A 1 389 ? 11.807 3.011 -19.323 1.00 78.25 389 HIS A O 1
ATOM 2947 N N . GLY A 1 390 ? 12.397 5.055 -18.618 1.00 75.19 390 GLY A N 1
ATOM 2948 C CA . GLY A 1 390 ? 11.221 5.771 -19.130 1.00 75.19 390 GLY A CA 1
ATOM 2949 C C . GLY A 1 390 ? 9.912 5.505 -18.376 1.00 75.19 390 GLY A C 1
ATOM 2950 O O . GLY A 1 390 ? 8.895 6.111 -18.705 1.00 75.19 390 GLY A O 1
ATOM 2951 N N . ALA A 1 391 ? 9.928 4.637 -17.363 1.00 83.12 391 ALA A N 1
ATOM 2952 C CA . ALA A 1 391 ? 8.735 4.141 -16.696 1.00 83.12 391 ALA A CA 1
ATOM 2953 C C . ALA A 1 391 ? 8.255 5.046 -15.554 1.00 83.12 391 ALA A C 1
ATOM 2955 O O . ALA A 1 391 ? 9.035 5.679 -14.832 1.00 83.12 391 ALA A O 1
ATOM 2956 N N . GLY A 1 392 ? 6.936 5.060 -15.374 1.00 89.12 392 GLY A N 1
ATOM 2957 C CA . GLY A 1 392 ? 6.257 5.761 -14.294 1.00 89.12 392 GLY A CA 1
ATOM 2958 C C . GLY A 1 392 ? 5.820 4.861 -13.140 1.00 89.12 392 GLY A C 1
ATOM 2959 O O . GLY A 1 392 ? 5.869 3.634 -13.216 1.00 89.12 392 GLY A O 1
ATOM 2960 N N . VAL A 1 393 ? 5.325 5.493 -12.079 1.00 95.19 393 VAL A N 1
ATOM 2961 C CA . VAL A 1 393 ? 4.584 4.827 -10.993 1.00 95.19 393 VAL A CA 1
ATOM 2962 C C . VAL A 1 393 ? 3.138 5.307 -10.992 1.00 95.19 393 VAL A C 1
ATOM 2964 O O . VAL A 1 393 ? 2.868 6.414 -11.445 1.00 95.19 393 VAL A O 1
ATOM 2967 N N . SER A 1 394 ? 2.220 4.519 -10.442 1.00 96.62 394 SER A N 1
ATOM 2968 C CA . SER A 1 394 ? 0.853 4.963 -10.127 1.00 96.62 394 SER A CA 1
ATOM 2969 C C . SER A 1 394 ? 0.869 5.736 -8.806 1.00 96.62 394 SER A C 1
ATOM 2971 O O . SER A 1 394 ? 0.387 6.861 -8.674 1.00 96.62 394 SER A O 1
ATOM 2973 N N . SER A 1 395 ? 1.538 5.140 -7.823 1.00 97.38 395 SER A N 1
ATOM 2974 C CA . SER A 1 395 ? 1.718 5.649 -6.476 1.00 97.38 395 SER A CA 1
ATOM 2975 C C . SER A 1 395 ? 3.018 5.113 -5.880 1.00 97.38 395 SER A C 1
ATOM 2977 O O . SER A 1 395 ? 3.417 3.970 -6.114 1.00 97.38 395 SER A O 1
ATOM 2979 N N . PHE A 1 396 ? 3.688 5.948 -5.091 1.00 97.56 396 PHE A N 1
ATOM 2980 C CA . PHE A 1 396 ? 4.901 5.580 -4.366 1.00 97.56 396 PHE A CA 1
ATOM 2981 C C . PHE A 1 396 ? 4.779 5.962 -2.894 1.00 97.56 396 PHE A C 1
ATOM 2983 O O . PHE A 1 396 ? 4.345 7.065 -2.564 1.00 97.56 396 PHE A O 1
ATOM 2990 N N . ILE A 1 397 ? 5.176 5.048 -2.008 1.00 97.06 397 ILE A N 1
ATOM 2991 C CA . ILE A 1 397 ? 5.112 5.225 -0.559 1.00 97.06 397 ILE A CA 1
ATOM 2992 C C . ILE A 1 397 ? 6.433 4.786 0.067 1.00 97.06 397 ILE A C 1
ATOM 2994 O O . ILE A 1 397 ? 6.797 3.608 0.012 1.00 97.06 397 ILE A O 1
ATOM 2998 N N . SER A 1 398 ? 7.116 5.714 0.742 1.00 94.69 398 SER A N 1
ATOM 2999 C CA . SER A 1 398 ? 8.290 5.399 1.559 1.00 94.69 398 SER A CA 1
ATOM 3000 C C . SER A 1 398 ? 8.004 5.595 3.046 1.00 94.69 398 SER A C 1
ATOM 3002 O O . SER A 1 398 ? 8.268 6.658 3.615 1.00 94.69 398 SER A O 1
ATOM 3004 N N . ALA A 1 399 ? 7.488 4.538 3.677 1.00 88.69 399 ALA A N 1
ATOM 3005 C CA . ALA A 1 399 ? 6.924 4.558 5.029 1.00 88.69 399 ALA A CA 1
ATOM 3006 C C . ALA A 1 399 ? 7.948 4.610 6.182 1.00 88.69 399 ALA A C 1
ATOM 3008 O O . ALA A 1 399 ? 7.535 4.639 7.342 1.00 88.69 399 ALA A O 1
ATOM 3009 N N . GLY A 1 400 ? 9.255 4.598 5.897 1.00 89.94 400 GLY A N 1
ATOM 3010 C CA . GLY A 1 400 ? 10.305 4.712 6.915 1.00 89.94 400 GLY A CA 1
ATOM 3011 C C . GLY A 1 400 ? 10.206 3.621 7.984 1.00 89.94 400 GLY A C 1
ATOM 3012 O O . GLY A 1 400 ? 10.099 2.432 7.676 1.00 89.94 400 GLY A O 1
ATOM 3013 N N . ASN A 1 401 ? 10.136 4.034 9.253 1.00 88.44 401 ASN A N 1
ATOM 3014 C CA . ASN A 1 401 ? 9.970 3.128 10.395 1.00 88.44 401 ASN A CA 1
ATOM 3015 C C . ASN A 1 401 ? 8.624 2.372 10.406 1.00 88.44 401 ASN A C 1
ATOM 3017 O O . ASN A 1 401 ? 8.434 1.504 11.262 1.00 88.44 401 ASN A O 1
ATOM 3021 N N . ARG A 1 402 ? 7.688 2.701 9.500 1.00 89.50 402 ARG A N 1
ATOM 3022 C CA . ARG A 1 402 ? 6.457 1.943 9.215 1.00 89.50 402 ARG A CA 1
ATOM 3023 C C . ARG A 1 402 ? 5.671 1.604 10.490 1.00 89.50 402 ARG A C 1
ATOM 3025 O O . ARG A 1 402 ? 5.392 0.437 10.778 1.00 89.50 402 ARG A O 1
ATOM 3032 N N . ALA A 1 403 ? 5.394 2.639 11.286 1.00 87.62 403 ALA A N 1
ATOM 3033 C CA . ALA A 1 403 ? 4.829 2.526 12.630 1.00 87.62 403 ALA A CA 1
ATOM 3034 C C . ALA A 1 403 ? 3.348 2.129 12.652 1.00 87.62 403 ALA A C 1
ATOM 3036 O O . ALA A 1 403 ? 2.899 1.494 13.604 1.00 87.62 403 ALA A O 1
ATOM 3037 N N . ASP A 1 404 ? 2.616 2.524 11.611 1.00 89.75 404 ASP A N 1
ATOM 3038 C CA . ASP A 1 404 ? 1.182 2.305 11.454 1.00 89.75 404 ASP A CA 1
ATOM 3039 C C . ASP A 1 404 ? 0.872 1.791 10.039 1.00 89.75 404 ASP A C 1
ATOM 3041 O O . ASP A 1 404 ? 0.747 0.580 9.858 1.00 89.75 404 ASP A O 1
ATOM 3045 N N . VAL A 1 405 ? 0.815 2.669 9.028 1.00 91.56 405 VAL A N 1
ATOM 3046 C CA . VAL A 1 405 ? 0.548 2.263 7.636 1.00 91.56 405 VAL A CA 1
ATOM 3047 C C . VAL A 1 405 ? 1.698 1.405 7.105 1.00 91.56 405 VAL A C 1
ATOM 3049 O O . VAL A 1 405 ? 2.877 1.745 7.246 1.00 91.56 405 VAL A O 1
ATOM 3052 N N . SER A 1 406 ? 1.364 0.272 6.486 1.00 89.06 406 SER A N 1
ATOM 3053 C CA . SER A 1 406 ? 2.318 -0.754 6.072 1.00 89.06 406 SER A CA 1
ATOM 3054 C C . SER A 1 406 ? 2.046 -1.297 4.667 1.00 89.06 406 SER A C 1
ATOM 3056 O O . SER A 1 406 ? 0.979 -1.096 4.099 1.00 89.06 406 SER A O 1
ATOM 3058 N N . GLY A 1 407 ? 2.991 -2.072 4.120 1.00 89.94 407 GLY A N 1
ATOM 3059 C CA . GLY A 1 407 ? 2.800 -2.768 2.842 1.00 89.94 407 GLY A CA 1
ATOM 3060 C C . GLY A 1 407 ? 1.595 -3.726 2.814 1.00 89.94 407 GLY A C 1
ATOM 3061 O O . GLY A 1 407 ? 1.140 -4.069 1.731 1.00 89.94 407 GLY A O 1
ATOM 3062 N N . ASN A 1 408 ? 1.044 -4.125 3.970 1.00 91.31 408 ASN A N 1
ATOM 3063 C CA . ASN A 1 408 ? -0.225 -4.860 4.024 1.00 91.31 408 ASN A CA 1
ATOM 3064 C C . ASN A 1 408 ? -1.401 -3.960 3.624 1.00 91.31 408 ASN A C 1
ATOM 3066 O O . ASN A 1 408 ? -2.206 -4.353 2.789 1.00 91.31 408 ASN A O 1
ATOM 3070 N N . ASP A 1 409 ? -1.473 -2.752 4.187 1.00 92.38 409 ASP A N 1
ATOM 3071 C CA . ASP A 1 409 ? -2.485 -1.743 3.871 1.00 92.38 409 ASP A CA 1
ATOM 3072 C C . ASP A 1 409 ? -2.408 -1.371 2.374 1.00 92.38 409 ASP A C 1
ATOM 3074 O O . ASP A 1 409 ? -3.428 -1.336 1.687 1.00 92.38 409 ASP A O 1
ATOM 3078 N N . LEU A 1 410 ? -1.192 -1.189 1.835 1.00 95.06 410 LEU A N 1
ATOM 3079 C CA . LEU A 1 410 ? -0.990 -0.924 0.403 1.00 95.06 410 LEU A CA 1
ATOM 3080 C C . LEU A 1 410 ? -1.406 -2.109 -0.487 1.00 95.06 410 LEU A C 1
ATOM 3082 O O . LEU A 1 410 ? -2.047 -1.890 -1.510 1.00 95.06 410 LEU A O 1
ATOM 3086 N N . LEU A 1 411 ? -1.133 -3.362 -0.098 1.00 95.75 411 LEU A N 1
ATOM 3087 C CA . LEU A 1 411 ? -1.622 -4.543 -0.831 1.00 95.75 411 LEU A CA 1
ATOM 3088 C C . LEU A 1 411 ? -3.158 -4.652 -0.838 1.00 95.75 411 LEU A C 1
ATOM 3090 O O . LEU A 1 411 ? -3.714 -5.215 -1.780 1.00 95.75 411 LEU A O 1
ATOM 3094 N N . GLN A 1 412 ? -3.852 -4.128 0.179 1.00 94.12 412 GLN A N 1
ATOM 3095 C CA . GLN A 1 412 ? -5.322 -4.073 0.212 1.00 94.12 412 GLN A CA 1
ATOM 3096 C C . GLN A 1 412 ? -5.870 -3.016 -0.754 1.00 94.12 412 GLN A C 1
ATOM 3098 O O . GLN A 1 412 ? -6.896 -3.259 -1.388 1.00 94.12 412 GLN A O 1
ATOM 3103 N N . HIS A 1 413 ? -5.171 -1.883 -0.880 1.00 95.62 413 HIS A N 1
ATOM 3104 C CA . HIS A 1 413 ? -5.478 -0.795 -1.809 1.00 95.62 413 HIS A CA 1
ATOM 3105 C C . HIS A 1 413 ? -5.211 -1.186 -3.272 1.00 95.62 413 HIS A C 1
ATOM 3107 O O . HIS A 1 413 ? -6.132 -1.196 -4.086 1.00 95.62 413 HIS A O 1
ATOM 3113 N N . TRP A 1 414 ? -3.982 -1.605 -3.589 1.00 96.75 414 TRP A N 1
ATOM 3114 C CA . TRP A 1 414 ? -3.570 -1.980 -4.948 1.00 96.75 414 TRP A CA 1
ATOM 3115 C C . TRP A 1 414 ? -4.271 -3.226 -5.500 1.00 96.75 414 TRP A C 1
ATOM 3117 O O . TRP A 1 414 ? -4.245 -3.456 -6.706 1.00 96.75 414 TRP A O 1
ATOM 3127 N N . TYR A 1 415 ? -4.931 -4.017 -4.649 1.00 95.06 415 TYR A N 1
ATOM 3128 C CA . TYR A 1 415 ? -5.798 -5.109 -5.091 1.00 95.06 415 TYR A CA 1
ATOM 3129 C C . TYR A 1 415 ? -6.931 -4.602 -6.005 1.00 95.06 415 TYR A C 1
ATOM 3131 O O . TYR A 1 415 ? -7.062 -5.107 -7.118 1.00 95.06 415 TYR A O 1
ATOM 3139 N N . ASP A 1 416 ? -7.655 -3.556 -5.586 1.00 91.00 416 ASP A N 1
ATOM 3140 C CA . ASP A 1 416 ? -8.801 -2.998 -6.328 1.00 91.00 416 ASP A CA 1
ATOM 3141 C C . ASP A 1 416 ? -8.436 -1.793 -7.219 1.00 91.00 416 ASP A C 1
ATOM 3143 O O . ASP A 1 416 ? -9.180 -1.483 -8.143 1.00 91.00 416 ASP A O 1
ATOM 3147 N N . ASP A 1 417 ? -7.322 -1.095 -6.960 1.00 94.12 417 ASP A N 1
ATOM 3148 C CA . ASP A 1 417 ? -6.937 0.124 -7.697 1.00 94.12 417 ASP A CA 1
ATOM 3149 C C . ASP A 1 417 ? -6.676 -0.139 -9.200 1.00 94.12 417 ASP A C 1
ATOM 3151 O O . ASP A 1 417 ? -5.698 -0.821 -9.521 1.00 94.12 417 ASP A O 1
ATOM 3155 N N . PRO A 1 418 ? -7.474 0.409 -10.137 1.00 92.50 418 PRO A N 1
ATOM 3156 C CA . PRO A 1 418 ? -7.283 0.187 -11.570 1.00 92.50 418 PRO A CA 1
ATOM 3157 C C . PRO A 1 418 ? -6.061 0.917 -12.149 1.00 92.50 418 PRO A C 1
ATOM 3159 O O . PRO A 1 418 ? -5.664 0.609 -13.266 1.00 92.50 418 PRO A O 1
ATOM 3162 N N . ALA A 1 419 ? -5.444 1.858 -11.422 1.00 92.94 419 ALA A N 1
ATOM 3163 C CA . ALA A 1 419 ? -4.216 2.521 -11.868 1.00 92.94 419 ALA A CA 1
ATOM 3164 C C . ALA A 1 419 ? -2.942 1.692 -11.598 1.00 92.94 419 ALA A C 1
ATOM 3166 O O . ALA A 1 419 ? -1.864 2.066 -12.059 1.00 92.94 419 ALA A O 1
ATOM 3167 N N . THR A 1 420 ? -3.042 0.590 -10.844 1.00 96.19 420 THR A N 1
ATOM 3168 C CA . THR A 1 420 ? -1.903 -0.256 -10.465 1.00 96.19 420 THR A CA 1
ATOM 3169 C C . THR A 1 420 ? -2.089 -1.686 -10.955 1.00 96.19 420 THR A C 1
ATOM 3171 O O . THR A 1 420 ? -2.984 -2.388 -10.485 1.00 96.19 420 THR A O 1
ATOM 3174 N N . ASP A 1 421 ? -1.182 -2.151 -11.810 1.00 95.19 421 ASP A N 1
ATOM 3175 C CA . ASP A 1 421 ? -1.137 -3.527 -12.316 1.00 95.19 421 ASP A CA 1
ATOM 3176 C C . ASP A 1 421 ? -0.016 -4.349 -11.669 1.00 95.19 421 ASP A C 1
ATOM 3178 O O . ASP A 1 421 ? -0.208 -5.529 -11.383 1.00 95.19 421 ASP A O 1
ATOM 3182 N N . VAL A 1 422 ? 1.137 -3.728 -11.390 1.00 97.12 422 VAL A N 1
ATOM 3183 C CA . VAL A 1 422 ? 2.313 -4.388 -10.799 1.00 97.12 422 VAL A CA 1
ATOM 3184 C C . VAL A 1 422 ? 2.675 -3.742 -9.470 1.00 97.12 422 VAL A C 1
ATOM 3186 O O . VAL A 1 422 ? 2.739 -2.519 -9.351 1.00 97.12 422 VAL A O 1
ATOM 3189 N N . VAL A 1 423 ? 2.956 -4.569 -8.464 1.00 98.19 423 VAL A N 1
ATOM 3190 C CA . VAL A 1 423 ? 3.308 -4.134 -7.109 1.00 98.19 423 VAL A CA 1
ATOM 3191 C C . VAL A 1 423 ? 4.766 -4.476 -6.806 1.00 98.19 423 VAL A C 1
ATOM 3193 O O . VAL A 1 423 ? 5.134 -5.650 -6.758 1.00 98.19 423 VAL A O 1
ATOM 3196 N N . LEU A 1 424 ? 5.589 -3.460 -6.537 1.00 97.81 424 LEU A N 1
ATOM 3197 C CA . LEU A 1 424 ? 7.007 -3.601 -6.187 1.00 97.81 424 LEU A CA 1
ATOM 3198 C C . LEU A 1 424 ? 7.239 -3.223 -4.718 1.00 97.81 424 LEU A C 1
ATOM 3200 O O . LEU A 1 424 ? 6.991 -2.086 -4.312 1.00 97.81 424 LEU A O 1
ATOM 3204 N N . LEU A 1 425 ? 7.746 -4.159 -3.910 1.00 96.00 425 LEU A N 1
ATOM 3205 C CA . LEU A 1 425 ? 7.960 -3.960 -2.473 1.00 96.00 425 LEU A CA 1
ATOM 3206 C C . LEU A 1 425 ? 9.434 -4.164 -2.078 1.00 96.00 425 LEU A C 1
ATOM 3208 O O . LEU A 1 425 ? 9.947 -5.286 -2.079 1.00 96.00 425 LEU A O 1
ATOM 3212 N N . TYR A 1 426 ? 10.098 -3.104 -1.613 1.00 93.56 426 TYR A N 1
ATOM 3213 C CA . TYR A 1 426 ? 11.325 -3.224 -0.822 1.00 93.56 426 TYR A CA 1
ATOM 3214 C C . TYR A 1 426 ? 10.976 -3.341 0.672 1.00 93.56 426 TYR A C 1
ATOM 3216 O O . TYR A 1 426 ? 10.495 -2.390 1.302 1.00 93.56 426 TYR A O 1
ATOM 3224 N N . LEU A 1 427 ? 11.218 -4.523 1.246 1.00 87.81 427 LEU A N 1
ATOM 3225 C CA . LEU A 1 427 ? 10.835 -4.883 2.613 1.00 87.81 427 LEU A CA 1
ATOM 3226 C C . LEU A 1 427 ? 12.058 -5.234 3.469 1.00 87.81 427 LEU A C 1
ATOM 3228 O O . LEU A 1 427 ? 12.812 -6.152 3.153 1.00 87.81 427 LEU A O 1
ATOM 3232 N N . GLU A 1 428 ? 12.206 -4.586 4.623 1.00 80.38 428 GLU A N 1
ATOM 3233 C CA . GLU A 1 428 ? 13.177 -4.978 5.654 1.00 80.38 428 GLU A CA 1
ATOM 3234 C C . GLU A 1 428 ? 12.518 -5.880 6.706 1.00 80.38 428 GLU A C 1
ATOM 3236 O O . GLU A 1 428 ? 13.111 -6.876 7.126 1.00 80.38 428 GLU A O 1
ATOM 3241 N N . SER A 1 429 ? 11.243 -5.622 7.026 1.00 75.75 429 SER A N 1
ATOM 3242 C CA . SER A 1 429 ? 10.346 -6.554 7.722 1.00 75.75 429 SER A CA 1
ATOM 3243 C C . SER A 1 429 ? 9.080 -6.858 6.927 1.00 75.75 429 SER A C 1
ATOM 3245 O O . SER A 1 429 ? 8.576 -6.007 6.194 1.00 75.75 429 SER A O 1
ATOM 3247 N N . ILE A 1 430 ? 8.520 -8.041 7.178 1.00 72.44 430 ILE A N 1
ATOM 3248 C CA . ILE A 1 430 ? 7.187 -8.467 6.726 1.00 72.44 430 ILE A CA 1
ATOM 3249 C C . ILE A 1 430 ? 6.110 -8.122 7.786 1.00 72.44 430 ILE A C 1
ATOM 3251 O O . ILE A 1 430 ? 4.923 -8.024 7.482 1.00 72.44 430 ILE A O 1
ATOM 3255 N N . GLY A 1 431 ? 6.505 -7.864 9.041 1.00 71.88 431 GLY A N 1
ATOM 3256 C CA . GLY A 1 431 ? 5.576 -7.542 10.128 1.00 71.88 431 GLY A CA 1
ATOM 3257 C C . GLY A 1 431 ? 4.801 -8.773 10.604 1.00 71.88 431 GLY A C 1
ATOM 3258 O O . GLY A 1 431 ? 5.367 -9.615 11.293 1.00 71.88 431 GLY A O 1
ATOM 3259 N N . ASN A 1 432 ? 3.518 -8.880 10.248 1.00 74.06 432 ASN A N 1
ATOM 3260 C CA . ASN A 1 432 ? 2.706 -10.077 10.490 1.00 74.06 432 ASN A CA 1
ATOM 3261 C C . ASN A 1 432 ? 2.765 -10.989 9.246 1.00 74.06 432 ASN A C 1
ATOM 3263 O O . ASN A 1 432 ? 2.087 -10.686 8.261 1.00 74.06 432 ASN A O 1
ATOM 3267 N N . PRO A 1 433 ? 3.523 -12.105 9.263 1.00 75.75 433 PRO A N 1
ATOM 3268 C CA . PRO A 1 433 ? 3.675 -12.957 8.086 1.00 75.75 433 PRO A CA 1
ATOM 3269 C C . PRO A 1 433 ? 2.375 -13.669 7.694 1.00 75.75 433 PRO A C 1
ATOM 3271 O O . PRO A 1 433 ? 2.125 -13.829 6.507 1.00 75.75 433 PRO A O 1
ATOM 3274 N N . ARG A 1 434 ? 1.500 -14.036 8.646 1.00 78.88 434 ARG A N 1
ATOM 3275 C CA . ARG A 1 434 ? 0.206 -14.669 8.323 1.00 78.88 434 ARG A CA 1
ATOM 3276 C C . ARG A 1 434 ? -0.704 -13.711 7.545 1.00 78.88 434 ARG A C 1
ATOM 3278 O O . ARG A 1 434 ? -1.305 -14.119 6.554 1.00 78.88 434 ARG A O 1
ATOM 3285 N N . LYS A 1 435 ? -0.780 -12.435 7.956 1.00 84.50 435 LYS A N 1
ATOM 3286 C CA . LYS A 1 435 ? -1.529 -11.405 7.212 1.00 84.50 435 LYS A CA 1
ATOM 3287 C C . LYS A 1 435 ? -0.866 -11.107 5.866 1.00 84.50 435 LYS A C 1
ATOM 3289 O O . LYS A 1 435 ? -1.556 -11.175 4.855 1.00 84.50 435 LYS A O 1
ATOM 3294 N N . PHE A 1 436 ? 0.449 -10.879 5.832 1.00 87.44 436 PHE A N 1
ATOM 3295 C CA . PHE A 1 436 ? 1.159 -10.594 4.582 1.00 87.44 436 PHE A CA 1
ATOM 3296 C C . PHE A 1 436 ? 0.983 -11.707 3.545 1.00 87.44 436 PHE A C 1
ATOM 3298 O O . PHE A 1 436 ? 0.536 -11.428 2.441 1.00 87.44 436 PHE A O 1
ATOM 3305 N N . THR A 1 437 ? 1.257 -12.970 3.889 1.00 87.38 437 THR A N 1
ATOM 3306 C CA . THR A 1 437 ? 1.162 -14.098 2.945 1.00 87.38 437 THR A CA 1
ATOM 3307 C C . THR A 1 437 ? -0.268 -14.288 2.420 1.00 87.38 437 THR A C 1
ATOM 3309 O O . THR A 1 437 ? -0.446 -14.565 1.236 1.00 87.38 437 THR A O 1
ATOM 3312 N N . ARG A 1 438 ? -1.299 -14.068 3.254 1.00 89.56 438 ARG A N 1
ATOM 3313 C CA . ARG A 1 438 ? -2.712 -14.070 2.821 1.00 89.56 438 ARG A CA 1
ATOM 3314 C C . ARG A 1 438 ? -3.005 -12.964 1.805 1.00 89.56 438 ARG A C 1
ATOM 3316 O O . ARG A 1 438 ? -3.630 -13.232 0.781 1.00 89.56 438 ARG A O 1
ATOM 3323 N N . LEU A 1 439 ? -2.590 -11.733 2.101 1.00 92.69 439 LEU A N 1
ATOM 3324 C CA . LEU A 1 439 ? -2.847 -10.579 1.238 1.00 92.69 439 LEU A CA 1
ATOM 3325 C C . LEU A 1 439 ? -2.059 -10.671 -0.066 1.00 92.69 439 LEU A C 1
ATOM 3327 O O . LEU A 1 439 ? -2.640 -10.528 -1.135 1.00 92.69 439 LEU A O 1
ATOM 3331 N N . ALA A 1 440 ? -0.776 -11.015 0.021 1.00 93.31 440 ALA A N 1
ATOM 3332 C CA . ALA A 1 440 ? 0.084 -11.234 -1.127 1.00 93.31 440 ALA A CA 1
ATOM 3333 C C . ALA A 1 440 ? -0.456 -12.344 -2.043 1.00 93.31 440 ALA A C 1
ATOM 3335 O O . ALA A 1 440 ? -0.530 -12.105 -3.239 1.00 93.31 440 ALA A O 1
ATOM 3336 N N . ARG A 1 441 ? -0.944 -13.485 -1.514 1.00 92.94 441 ARG A N 1
ATOM 3337 C CA . ARG A 1 441 ? -1.584 -14.536 -2.339 1.00 92.94 441 ARG A CA 1
ATOM 3338 C C . ARG A 1 441 ? -2.835 -14.030 -3.061 1.00 92.94 441 ARG A C 1
ATOM 3340 O O . ARG A 1 441 ? -3.038 -14.376 -4.222 1.00 92.94 441 ARG A O 1
ATOM 3347 N N . ARG A 1 442 ? -3.667 -13.213 -2.399 1.00 91.88 442 ARG A N 1
ATOM 3348 C CA . ARG A 1 442 ? -4.874 -12.635 -3.017 1.00 91.88 442 ARG A CA 1
ATOM 3349 C C . ARG A 1 442 ? -4.519 -11.626 -4.114 1.00 91.88 442 ARG A C 1
ATOM 3351 O O . ARG A 1 442 ? -5.133 -11.661 -5.173 1.00 91.88 442 ARG A O 1
ATOM 3358 N N . THR A 1 443 ? -3.527 -10.765 -3.884 1.00 94.88 443 THR A N 1
ATOM 3359 C CA . THR A 1 443 ? -3.067 -9.791 -4.886 1.00 94.88 443 THR A CA 1
ATOM 3360 C C . THR A 1 443 ? -2.349 -10.482 -6.045 1.00 94.88 443 THR A C 1
ATOM 3362 O O . THR A 1 443 ? -2.741 -10.268 -7.185 1.00 94.88 443 THR A O 1
ATOM 3365 N N . ALA A 1 444 ? -1.420 -11.404 -5.780 1.00 95.06 444 ALA A N 1
ATOM 3366 C CA . ALA A 1 444 ? -0.677 -12.157 -6.795 1.00 95.06 444 ALA A CA 1
ATOM 3367 C C . ALA A 1 444 ? -1.570 -12.955 -7.762 1.00 95.06 444 ALA A C 1
ATOM 3369 O O . ALA A 1 444 ? -1.184 -13.159 -8.910 1.00 95.06 444 ALA A O 1
ATOM 3370 N N . ALA A 1 445 ? -2.772 -13.377 -7.352 1.00 92.50 445 ALA A N 1
ATOM 3371 C CA . ALA A 1 445 ? -3.727 -14.042 -8.244 1.00 92.50 445 ALA A CA 1
ATOM 3372 C C . ALA A 1 445 ? -4.222 -13.139 -9.400 1.00 92.50 445 ALA A C 1
ATOM 3374 O O . ALA A 1 445 ? -4.538 -13.638 -10.485 1.00 92.50 445 ALA A O 1
ATOM 3375 N N . VAL A 1 446 ? -4.265 -11.818 -9.185 1.00 92.31 446 VAL A N 1
ATOM 3376 C CA . VAL A 1 446 ? -4.748 -10.823 -10.161 1.00 92.31 446 VAL A CA 1
ATOM 3377 C C . VAL A 1 446 ? -3.641 -9.927 -10.726 1.00 92.31 446 VAL A C 1
ATOM 3379 O O . VAL A 1 446 ? -3.703 -9.589 -11.902 1.00 92.31 446 VAL A O 1
ATOM 3382 N N . LYS A 1 447 ? -2.640 -9.573 -9.912 1.00 95.56 447 LYS A N 1
ATOM 3383 C CA . LYS A 1 447 ? -1.638 -8.524 -10.158 1.00 95.56 447 LYS A CA 1
ATOM 3384 C C . LYS A 1 447 ? -0.260 -8.969 -9.645 1.00 95.56 447 LYS A C 1
ATOM 3386 O O . LYS A 1 447 ? -0.177 -9.350 -8.474 1.00 95.56 447 LYS A O 1
ATOM 3391 N N . PRO A 1 448 ? 0.820 -8.946 -10.448 1.00 97.44 448 PRO A N 1
ATOM 3392 C CA . PRO A 1 448 ? 2.126 -9.434 -10.008 1.00 97.44 448 PRO A CA 1
ATOM 3393 C C . PRO A 1 448 ? 2.670 -8.676 -8.787 1.00 97.44 448 PRO A C 1
ATOM 3395 O O . PRO A 1 448 ? 2.667 -7.445 -8.748 1.00 97.44 448 PRO A O 1
ATOM 3398 N N . VAL A 1 449 ? 3.177 -9.417 -7.795 1.00 97.88 449 VAL A N 1
ATOM 3399 C CA . VAL A 1 449 ? 3.792 -8.859 -6.577 1.00 97.88 449 VAL A CA 1
ATOM 3400 C C . VAL A 1 449 ? 5.265 -9.255 -6.538 1.00 97.88 449 VAL A C 1
ATOM 3402 O O . VAL A 1 449 ? 5.586 -10.420 -6.297 1.00 97.88 449 VAL A O 1
ATOM 3405 N N . VAL A 1 450 ? 6.161 -8.289 -6.743 1.00 97.56 450 VAL A N 1
ATOM 3406 C CA . VAL A 1 450 ? 7.617 -8.483 -6.722 1.00 97.56 450 VAL A CA 1
ATOM 3407 C C . VAL A 1 450 ? 8.201 -7.931 -5.416 1.00 97.56 450 VAL A C 1
ATOM 3409 O O . VAL A 1 450 ? 7.890 -6.814 -5.000 1.00 97.56 450 VAL A O 1
ATOM 3412 N N . VAL A 1 451 ? 9.048 -8.711 -4.739 1.00 94.69 451 VAL A N 1
ATOM 3413 C CA . VAL A 1 451 ? 9.596 -8.390 -3.411 1.00 94.69 451 VAL A CA 1
ATOM 3414 C C . VAL A 1 451 ? 11.115 -8.519 -3.376 1.00 94.69 451 VAL A C 1
ATOM 3416 O O . VAL A 1 451 ? 11.653 -9.611 -3.556 1.00 94.69 451 VAL A O 1
ATOM 3419 N N . VAL A 1 452 ? 11.793 -7.441 -2.966 1.00 91.50 452 VAL A N 1
ATOM 3420 C CA . VAL A 1 452 ? 13.155 -7.513 -2.413 1.00 91.50 452 VAL A CA 1
ATOM 3421 C C . VAL A 1 452 ? 13.074 -7.538 -0.895 1.00 91.50 452 VAL A C 1
ATOM 3423 O O . VAL A 1 452 ? 12.682 -6.561 -0.254 1.00 91.50 452 VAL A O 1
ATOM 3426 N N . LYS A 1 453 ? 13.529 -8.643 -0.297 1.00 83.88 453 LYS A N 1
ATOM 3427 C CA . LYS A 1 453 ? 13.793 -8.718 1.144 1.00 83.88 453 LYS A CA 1
ATOM 3428 C C . LYS A 1 453 ? 15.200 -8.183 1.434 1.00 83.88 453 LYS A C 1
ATOM 3430 O O . LYS A 1 453 ? 16.191 -8.867 1.163 1.00 83.88 453 LYS A O 1
ATOM 3435 N N . GLY A 1 454 ? 15.290 -6.982 2.005 1.00 73.00 454 GLY A N 1
ATOM 3436 C CA . GLY A 1 454 ? 16.509 -6.454 2.632 1.00 73.00 454 GLY A CA 1
ATOM 3437 C C . GLY A 1 454 ? 16.842 -7.193 3.937 1.00 73.00 454 GLY A C 1
ATOM 3438 O O . GLY A 1 454 ? 16.108 -8.096 4.342 1.00 73.00 454 GLY A O 1
ATOM 3439 N N . ALA A 1 455 ? 17.933 -6.825 4.621 1.00 64.38 455 ALA A N 1
ATOM 3440 C CA . ALA A 1 455 ? 18.287 -7.344 5.957 1.00 64.38 455 ALA A CA 1
ATOM 3441 C C . ALA A 1 455 ? 18.181 -8.888 6.086 1.00 64.38 455 ALA A C 1
ATOM 3443 O O . ALA A 1 455 ? 17.407 -9.417 6.888 1.00 64.38 455 ALA A O 1
ATOM 3444 N N . ARG A 1 456 ? 18.898 -9.624 5.221 1.00 57.50 456 ARG A N 1
ATOM 3445 C CA . ARG A 1 456 ? 18.759 -11.091 5.057 1.00 57.50 456 ARG A CA 1
ATOM 3446 C C . ARG A 1 456 ? 19.428 -11.910 6.155 1.00 57.50 456 ARG A C 1
ATOM 3448 O O . ARG A 1 456 ? 18.894 -12.935 6.558 1.00 57.50 456 ARG A O 1
ATOM 3455 N N . HIS A 1 457 ? 20.584 -11.442 6.622 1.00 51.75 457 HIS A N 1
ATOM 3456 C CA . HIS A 1 457 ? 21.465 -12.175 7.539 1.00 51.75 457 HIS A CA 1
ATOM 3457 C C . HIS A 1 457 ? 21.679 -11.457 8.879 1.00 51.75 457 HIS A C 1
ATOM 3459 O O . HIS A 1 457 ? 22.265 -12.024 9.791 1.00 51.75 457 HIS A O 1
ATOM 3465 N N . SER A 1 458 ? 21.212 -10.212 9.018 1.00 48.47 458 SER A N 1
ATOM 3466 C CA . SER A 1 458 ? 21.512 -9.365 10.181 1.00 48.47 458 SER A CA 1
ATOM 3467 C C . SER A 1 458 ? 20.756 -9.751 11.454 1.00 48.47 458 SER A C 1
ATOM 3469 O O . SER A 1 458 ? 21.152 -9.324 12.534 1.00 48.47 458 SER A O 1
ATOM 3471 N N . GLY A 1 459 ? 19.631 -10.475 11.348 1.00 44.91 459 GLY A N 1
ATOM 3472 C CA . GLY A 1 459 ? 18.742 -10.777 12.485 1.00 44.91 459 GLY A CA 1
ATOM 3473 C C . GLY A 1 459 ? 18.202 -9.533 13.215 1.00 44.91 459 GLY A C 1
ATOM 3474 O O . GLY A 1 459 ? 17.639 -9.639 14.303 1.00 44.91 459 GLY A O 1
ATOM 3475 N N . SER A 1 460 ? 18.402 -8.347 12.639 1.00 42.69 460 SER A N 1
ATOM 3476 C CA . SER A 1 460 ? 18.157 -7.052 13.261 1.00 42.69 460 SER A CA 1
ATOM 3477 C C . SER A 1 460 ? 16.666 -6.761 13.303 1.00 42.69 460 SER A C 1
ATOM 3479 O O . SER A 1 460 ? 16.027 -6.762 12.253 1.00 42.69 460 SER A O 1
ATOM 3481 N N . ALA A 1 461 ? 16.128 -6.464 14.489 1.00 50.56 461 ALA A N 1
ATOM 3482 C CA . ALA A 1 461 ? 14.753 -5.999 14.650 1.00 50.56 461 ALA A CA 1
ATOM 3483 C C . ALA A 1 461 ? 14.527 -4.729 13.813 1.00 50.56 461 ALA A C 1
ATOM 3485 O O . ALA A 1 461 ? 15.109 -3.696 14.153 1.00 50.56 461 ALA A O 1
ATOM 3486 N N . PRO A 1 462 ? 13.706 -4.763 12.747 1.00 50.78 462 PRO A N 1
ATOM 3487 C CA . PRO A 1 462 ? 13.452 -3.561 11.969 1.00 50.78 462 PRO A CA 1
ATOM 3488 C C . PRO A 1 462 ? 12.697 -2.557 12.857 1.00 50.78 462 PRO A C 1
ATOM 3490 O O . PRO A 1 462 ? 11.822 -2.986 13.623 1.00 50.78 462 PRO A O 1
ATOM 3493 N N . PRO A 1 463 ? 13.053 -1.259 12.827 1.00 49.31 463 PRO A N 1
ATOM 3494 C CA . PRO A 1 463 ? 12.504 -0.265 13.742 1.00 49.31 463 PRO A CA 1
ATOM 3495 C C . PRO A 1 463 ? 10.971 -0.298 13.851 1.00 49.31 463 PRO A C 1
ATOM 3497 O O . PRO A 1 463 ? 10.259 -0.472 12.868 1.00 49.31 463 PRO A O 1
ATOM 3500 N N . GLY A 1 464 ? 10.454 -0.103 15.068 1.00 46.50 464 GLY A N 1
ATOM 3501 C CA . GLY A 1 464 ? 9.067 0.331 15.266 1.00 46.50 464 GLY A CA 1
ATOM 3502 C C . GLY A 1 464 ? 7.993 -0.724 15.534 1.00 46.50 464 GLY A C 1
ATOM 3503 O O . GLY A 1 464 ? 6.822 -0.365 15.559 1.00 46.50 464 GLY A O 1
ATOM 3504 N N . HIS A 1 465 ? 8.324 -2.005 15.719 1.00 53.44 465 HIS A N 1
ATOM 3505 C CA . HIS A 1 465 ? 7.315 -3.078 15.814 1.00 53.44 465 HIS A CA 1
ATOM 3506 C C . HIS A 1 465 ? 7.015 -3.599 17.234 1.00 53.44 465 HIS A C 1
ATOM 3508 O O . HIS A 1 465 ? 7.907 -3.695 18.078 1.00 53.44 465 HIS A O 1
ATOM 3514 N N . ARG A 1 466 ? 5.745 -3.989 17.473 1.00 47.50 466 ARG A N 1
ATOM 3515 C CA . ARG A 1 466 ? 5.327 -4.851 18.609 1.00 47.50 466 ARG A CA 1
ATOM 3516 C C . ARG A 1 466 ? 5.673 -6.329 18.369 1.00 47.50 466 ARG A C 1
ATOM 3518 O O . ARG A 1 466 ? 5.958 -7.039 19.325 1.00 47.50 466 ARG A O 1
ATOM 3525 N N . VAL A 1 467 ? 5.637 -6.787 17.113 1.00 49.12 467 VAL A N 1
ATOM 3526 C CA . VAL A 1 467 ? 5.879 -8.194 16.743 1.00 49.12 467 VAL A CA 1
ATOM 3527 C C . VAL A 1 467 ? 7.352 -8.568 17.000 1.00 49.12 467 VAL A C 1
ATOM 3529 O O . VAL A 1 467 ? 8.230 -7.819 16.563 1.00 49.12 467 VAL A O 1
ATOM 3532 N N . PRO A 1 468 ? 7.650 -9.701 17.670 1.00 48.50 468 PRO A N 1
ATOM 3533 C CA . PRO A 1 468 ? 9.019 -10.185 17.857 1.00 48.50 468 PRO A CA 1
ATOM 3534 C C . PRO A 1 468 ? 9.765 -10.415 16.539 1.00 48.50 468 PRO A C 1
ATOM 3536 O O . PRO A 1 468 ? 9.162 -10.715 15.508 1.00 48.50 468 PRO A O 1
ATOM 3539 N N . VAL A 1 469 ? 11.101 -10.346 16.578 1.00 52.38 469 VAL A N 1
ATOM 3540 C CA . VAL A 1 469 ? 11.927 -10.685 15.411 1.00 52.38 469 VAL A CA 1
ATOM 3541 C C . VAL A 1 469 ? 11.742 -12.157 15.077 1.00 52.38 469 VAL A C 1
ATOM 3543 O O . VAL A 1 469 ? 12.148 -13.039 15.834 1.00 52.38 469 VAL A O 1
ATOM 3546 N N . THR A 1 470 ? 11.139 -12.427 13.927 1.00 51.22 470 THR A N 1
ATOM 3547 C CA . THR A 1 470 ? 10.897 -13.787 13.463 1.00 51.22 470 THR A CA 1
ATOM 3548 C C . THR A 1 470 ? 12.225 -14.433 13.056 1.00 51.22 470 THR A C 1
ATOM 3550 O O . THR A 1 470 ? 12.753 -14.141 11.988 1.00 51.22 470 THR A O 1
ATOM 3553 N N . ARG A 1 471 ? 12.763 -15.335 13.888 1.00 57.56 471 ARG A N 1
ATOM 3554 C CA . ARG A 1 471 ? 13.991 -16.116 13.605 1.00 57.56 471 ARG A CA 1
ATOM 3555 C C . ARG A 1 471 ? 13.786 -17.253 12.582 1.00 57.56 471 ARG A C 1
ATOM 3557 O O . ARG A 1 471 ? 14.593 -18.173 12.518 1.00 57.56 471 ARG A O 1
ATOM 3564 N N . VAL A 1 472 ? 12.697 -17.222 11.813 1.00 62.56 472 VAL A N 1
ATOM 3565 C CA . VAL A 1 472 ? 12.379 -18.248 10.808 1.00 62.56 472 VAL A CA 1
ATOM 3566 C C . VAL A 1 472 ? 13.456 -18.241 9.711 1.00 62.56 472 VAL A C 1
ATOM 3568 O O . VAL A 1 472 ? 13.803 -17.158 9.232 1.00 62.56 472 VAL A O 1
ATOM 3571 N N . PRO A 1 473 ? 13.986 -19.409 9.295 1.00 67.81 473 PRO A N 1
ATOM 3572 C CA . PRO A 1 473 ? 15.035 -19.482 8.284 1.00 67.81 473 PRO A CA 1
ATOM 3573 C C . PRO A 1 473 ? 14.665 -18.786 6.971 1.00 67.81 473 PRO A C 1
ATOM 3575 O O . PRO A 1 473 ? 13.529 -18.855 6.498 1.00 67.81 473 PRO A O 1
ATOM 3578 N N . TYR A 1 474 ? 15.665 -18.175 6.332 1.00 70.31 474 TYR A N 1
ATOM 3579 C CA . TYR A 1 474 ? 15.530 -17.488 5.042 1.00 70.31 474 TYR A CA 1
ATOM 3580 C C . TYR A 1 474 ? 14.854 -18.359 3.971 1.00 70.31 474 TYR A C 1
ATOM 3582 O O . TYR A 1 474 ? 13.976 -17.880 3.256 1.00 70.31 474 TYR A O 1
ATOM 3590 N N . ALA A 1 475 ? 15.210 -19.646 3.903 1.00 76.56 475 ALA A N 1
ATOM 3591 C CA . ALA A 1 475 ? 14.607 -20.609 2.983 1.00 76.56 475 ALA A CA 1
ATOM 3592 C C . ALA A 1 475 ? 13.093 -20.777 3.214 1.00 76.56 475 ALA A C 1
ATOM 3594 O O . ALA A 1 475 ? 12.324 -20.766 2.257 1.00 76.56 475 ALA A O 1
ATOM 3595 N N . THR A 1 476 ? 12.649 -20.848 4.473 1.00 77.25 476 THR A N 1
ATOM 3596 C CA . THR A 1 476 ? 11.228 -20.941 4.839 1.00 77.25 476 THR A CA 1
ATOM 3597 C C . THR A 1 476 ? 10.465 -19.673 4.451 1.00 77.25 476 THR A C 1
ATOM 3599 O O . THR A 1 476 ? 9.367 -19.767 3.908 1.00 77.25 476 THR A O 1
ATOM 3602 N N . VAL A 1 477 ? 11.051 -18.485 4.653 1.00 75.75 477 VAL A N 1
ATOM 3603 C CA . VAL A 1 477 ? 10.442 -17.220 4.196 1.00 75.75 477 VAL A CA 1
ATOM 3604 C C . VAL A 1 477 ? 10.319 -17.200 2.669 1.00 75.75 477 VAL A C 1
ATOM 3606 O O . VAL A 1 477 ? 9.246 -16.901 2.153 1.00 75.75 477 VAL A O 1
ATOM 3609 N N . SER A 1 478 ? 11.373 -17.574 1.938 1.00 79.81 478 SER A N 1
ATOM 3610 C CA . SER A 1 478 ? 11.344 -17.665 0.471 1.00 79.81 478 SER A CA 1
ATOM 3611 C C . SER A 1 478 ? 10.304 -18.673 -0.036 1.00 79.81 478 SER A C 1
ATOM 3613 O O . SER A 1 478 ? 9.595 -18.380 -0.995 1.00 79.81 478 SER A O 1
ATOM 3615 N N . ALA A 1 479 ? 10.162 -19.829 0.623 1.00 83.38 479 ALA A N 1
ATOM 3616 C CA . ALA A 1 479 ? 9.163 -20.837 0.273 1.00 83.38 479 ALA A CA 1
ATOM 3617 C C . ALA A 1 479 ? 7.725 -20.329 0.475 1.00 83.38 479 ALA A C 1
ATOM 3619 O O . ALA A 1 479 ? 6.901 -20.483 -0.425 1.00 83.38 479 ALA A O 1
ATOM 3620 N N . LEU A 1 480 ? 7.440 -19.667 1.604 1.00 83.69 480 LEU A N 1
ATOM 3621 C CA . LEU A 1 480 ? 6.125 -19.078 1.892 1.00 83.69 480 LEU A CA 1
ATOM 3622 C C . LEU A 1 480 ? 5.762 -17.950 0.914 1.00 83.69 480 LEU A C 1
ATOM 3624 O O . LEU A 1 480 ? 4.614 -17.863 0.484 1.00 83.69 480 LEU A O 1
ATOM 3628 N N . LEU A 1 481 ? 6.733 -17.110 0.537 1.00 86.75 481 LEU A N 1
ATOM 3629 C CA . LEU A 1 481 ? 6.543 -16.069 -0.479 1.00 86.75 481 LEU A CA 1
ATOM 3630 C C . LEU A 1 481 ? 6.222 -16.691 -1.848 1.00 86.75 481 LEU A C 1
ATOM 3632 O O . LEU A 1 481 ? 5.202 -16.353 -2.447 1.00 86.75 481 LEU A O 1
ATOM 3636 N N . ARG A 1 482 ? 7.016 -17.674 -2.295 1.00 87.88 482 ARG A N 1
ATOM 3637 C CA . ARG A 1 482 ? 6.795 -18.381 -3.569 1.00 87.88 482 ARG A CA 1
ATOM 3638 C C . ARG A 1 482 ? 5.460 -19.136 -3.605 1.00 87.88 482 ARG A C 1
ATOM 3640 O O . ARG A 1 482 ? 4.796 -19.149 -4.634 1.00 87.88 482 ARG A O 1
ATOM 3647 N N . GLN A 1 483 ? 5.033 -19.739 -2.492 1.00 87.06 483 GLN A N 1
ATOM 3648 C CA . GLN A 1 483 ? 3.721 -20.394 -2.383 1.00 87.06 483 GLN A CA 1
ATOM 3649 C C . GLN A 1 483 ? 2.560 -19.391 -2.515 1.00 87.06 483 GLN A C 1
ATOM 3651 O O . GLN A 1 483 ? 1.510 -19.734 -3.057 1.00 87.06 483 GLN A O 1
ATOM 3656 N N . ALA A 1 484 ? 2.761 -18.148 -2.073 1.00 90.00 484 ALA A N 1
ATOM 3657 C CA . ALA A 1 484 ? 1.826 -17.039 -2.234 1.00 90.00 484 ALA A CA 1
ATOM 3658 C C . ALA A 1 484 ? 1.955 -16.290 -3.576 1.00 90.00 484 ALA A C 1
ATOM 3660 O O . ALA A 1 484 ? 1.395 -15.206 -3.701 1.00 90.00 484 ALA A O 1
ATOM 3661 N N . GLY A 1 485 ? 2.686 -16.824 -4.561 1.00 92.69 485 GLY A N 1
ATOM 3662 C CA . GLY A 1 485 ? 2.828 -16.200 -5.883 1.00 92.69 485 GLY A CA 1
ATOM 3663 C C . GLY A 1 485 ? 3.677 -14.931 -5.898 1.00 92.69 485 GLY A C 1
ATOM 3664 O O . GLY A 1 485 ? 3.674 -14.205 -6.888 1.00 92.69 485 GLY A O 1
ATOM 3665 N N . VAL A 1 486 ? 4.401 -14.651 -4.810 1.00 95.00 486 VAL A N 1
ATOM 3666 C CA . VAL A 1 486 ? 5.309 -13.508 -4.730 1.00 95.00 486 VAL A CA 1
ATOM 3667 C C . VAL A 1 486 ? 6.595 -13.827 -5.480 1.00 95.00 486 VAL A C 1
ATOM 3669 O O . VAL A 1 486 ? 7.325 -14.755 -5.121 1.00 95.00 486 VAL A O 1
ATOM 3672 N N . ILE A 1 487 ? 6.901 -12.992 -6.466 1.00 96.19 487 ILE A N 1
ATOM 3673 C CA . ILE A 1 487 ? 8.154 -13.017 -7.213 1.00 96.19 487 ILE A CA 1
ATOM 3674 C C . ILE A 1 487 ? 9.241 -12.419 -6.317 1.00 96.19 487 ILE A C 1
ATOM 3676 O O . ILE A 1 487 ? 9.144 -11.279 -5.864 1.00 96.19 487 ILE A O 1
ATOM 3680 N N . ARG A 1 488 ? 10.260 -13.206 -5.978 1.00 92.31 488 ARG A N 1
ATOM 3681 C CA . ARG A 1 488 ? 11.116 -12.948 -4.810 1.00 92.31 488 ARG A CA 1
ATOM 3682 C C . ARG A 1 488 ? 12.572 -12.767 -5.229 1.00 92.31 488 ARG A C 1
ATOM 3684 O O . ARG A 1 488 ? 13.404 -13.645 -5.017 1.00 92.31 488 ARG A O 1
ATOM 3691 N N . VAL A 1 489 ? 12.861 -11.602 -5.799 1.00 93.25 489 VAL A N 1
ATOM 3692 C CA . VAL A 1 489 ? 14.153 -11.273 -6.422 1.00 93.25 489 VAL A CA 1
ATOM 3693 C C . VAL A 1 489 ? 15.248 -10.899 -5.412 1.00 93.25 489 VAL A C 1
ATOM 3695 O O . VAL A 1 489 ? 14.999 -10.680 -4.216 1.00 93.25 489 VAL A O 1
ATOM 3698 N N . ASP A 1 490 ? 16.494 -10.856 -5.882 1.00 88.81 490 ASP A N 1
ATOM 3699 C CA . ASP A 1 490 ? 17.678 -10.684 -5.051 1.00 88.81 490 ASP A CA 1
ATOM 3700 C C . ASP A 1 490 ? 18.226 -9.256 -5.008 1.00 88.81 490 ASP A C 1
ATOM 3702 O O . ASP A 1 490 ? 18.675 -8.845 -3.933 1.00 88.81 490 ASP A O 1
ATOM 3706 N N . THR A 1 491 ? 18.128 -8.471 -6.080 1.00 91.12 491 THR A N 1
ATOM 3707 C CA . THR A 1 491 ? 18.641 -7.087 -6.115 1.00 91.12 491 THR A CA 1
ATOM 3708 C C . THR A 1 491 ? 17.567 -6.032 -6.391 1.00 91.12 491 THR A C 1
ATOM 3710 O O . THR A 1 491 ? 16.476 -6.311 -6.877 1.00 91.12 491 THR A O 1
ATOM 3713 N N . ILE A 1 492 ? 17.897 -4.775 -6.069 1.00 91.06 492 ILE A N 1
ATOM 3714 C CA . ILE A 1 492 ? 17.101 -3.586 -6.428 1.00 91.06 492 ILE A CA 1
ATOM 3715 C C . ILE A 1 492 ? 16.989 -3.455 -7.955 1.00 91.06 492 ILE A C 1
ATOM 3717 O O . ILE A 1 492 ? 15.944 -3.057 -8.457 1.00 91.06 492 ILE A O 1
ATOM 3721 N N . THR A 1 493 ? 18.047 -3.836 -8.675 1.00 91.06 493 THR A N 1
ATOM 3722 C CA . THR A 1 493 ? 18.083 -3.903 -10.138 1.00 91.06 493 THR A CA 1
ATOM 3723 C C . THR A 1 493 ? 17.050 -4.899 -10.658 1.00 91.06 493 THR A C 1
ATOM 3725 O O . THR A 1 493 ? 16.175 -4.506 -11.417 1.00 91.06 493 THR A O 1
ATOM 3728 N N . GLU A 1 494 ? 17.054 -6.139 -10.158 1.00 93.81 494 GLU A N 1
ATOM 3729 C CA . GLU A 1 494 ? 16.055 -7.155 -10.531 1.00 93.81 494 GLU A CA 1
ATOM 3730 C C . GLU A 1 494 ? 14.613 -6.739 -10.195 1.00 93.81 494 GLU A C 1
ATOM 3732 O O . GLU A 1 494 ? 13.690 -7.117 -10.913 1.00 93.81 494 GLU A O 1
ATOM 3737 N N . LEU A 1 495 ? 14.397 -5.957 -9.127 1.00 95.31 495 LEU A N 1
ATOM 3738 C CA . LEU A 1 495 ? 13.066 -5.451 -8.763 1.00 95.31 495 LEU A CA 1
ATOM 3739 C C . LEU A 1 495 ? 12.512 -4.481 -9.811 1.00 95.31 495 LEU A C 1
ATOM 3741 O O . LEU A 1 495 ? 11.316 -4.511 -10.089 1.00 95.31 495 LEU A O 1
ATOM 3745 N N . VAL A 1 496 ? 13.378 -3.647 -10.392 1.00 93.44 496 VAL A N 1
ATOM 3746 C CA . VAL A 1 496 ? 13.031 -2.774 -11.521 1.00 93.44 496 VAL A CA 1
ATOM 3747 C C . VAL A 1 496 ? 12.897 -3.608 -12.794 1.00 93.44 496 VAL A C 1
ATOM 3749 O O . VAL A 1 496 ? 11.836 -3.593 -13.406 1.00 93.44 496 VAL A O 1
ATOM 3752 N N . ASP A 1 497 ? 13.911 -4.401 -13.140 1.00 93.38 497 ASP A N 1
ATOM 3753 C CA . ASP A 1 497 ? 13.977 -5.203 -14.370 1.00 93.38 497 ASP A CA 1
ATOM 3754 C C . ASP A 1 497 ? 12.760 -6.119 -14.563 1.00 93.38 497 ASP A C 1
ATOM 3756 O O . ASP A 1 497 ? 12.185 -6.184 -15.652 1.00 93.38 497 ASP A O 1
ATOM 3760 N N . THR A 1 498 ? 12.359 -6.806 -13.491 1.00 95.69 498 THR A N 1
ATOM 3761 C CA . THR A 1 498 ? 11.204 -7.716 -13.478 1.00 95.69 498 THR A CA 1
ATOM 3762 C C . THR A 1 498 ? 9.891 -6.936 -13.399 1.00 95.69 498 THR A C 1
ATOM 3764 O O . THR A 1 498 ? 8.893 -7.343 -13.986 1.00 95.69 498 THR A O 1
ATOM 3767 N N . GLY A 1 499 ? 9.882 -5.796 -12.700 1.00 94.31 499 GLY A N 1
ATOM 3768 C CA . GLY A 1 499 ? 8.714 -4.925 -12.583 1.00 94.31 499 GLY A CA 1
ATOM 3769 C C . GLY A 1 499 ? 8.299 -4.274 -13.901 1.00 94.31 499 GLY A C 1
ATOM 3770 O O . GLY A 1 499 ? 7.109 -4.225 -14.193 1.00 94.31 499 GLY A O 1
ATOM 3771 N N . LEU A 1 500 ? 9.277 -3.834 -14.700 1.00 90.94 500 LEU A N 1
ATOM 3772 C CA . LEU A 1 500 ? 9.077 -3.310 -16.055 1.00 90.94 500 LEU A CA 1
ATOM 3773 C C . LEU A 1 500 ? 8.475 -4.384 -16.968 1.00 90.94 500 LEU A C 1
ATOM 3775 O O . LEU A 1 500 ? 7.409 -4.180 -17.542 1.00 90.94 500 LEU A O 1
ATOM 3779 N N . LEU A 1 501 ? 9.096 -5.571 -17.015 1.00 93.50 501 LEU A N 1
ATOM 3780 C CA . LEU A 1 501 ? 8.605 -6.689 -17.826 1.00 93.50 501 LEU A CA 1
ATOM 3781 C C . LEU A 1 501 ? 7.133 -7.007 -17.544 1.00 93.50 501 LEU A C 1
ATOM 3783 O O . LEU A 1 501 ? 6.343 -7.174 -18.464 1.00 93.50 501 LEU A O 1
ATOM 3787 N N . LEU A 1 502 ? 6.760 -7.071 -16.268 1.00 94.44 502 LEU A N 1
ATOM 3788 C CA . LEU A 1 502 ? 5.408 -7.429 -15.841 1.00 94.44 502 LEU A CA 1
ATOM 3789 C C . LEU A 1 502 ? 4.371 -6.311 -16.041 1.00 94.44 502 LEU A C 1
ATOM 3791 O O . LEU A 1 502 ? 3.177 -6.591 -15.955 1.00 94.44 502 LEU A O 1
ATOM 3795 N N . ALA A 1 503 ? 4.805 -5.063 -16.248 1.00 90.56 503 ALA A N 1
ATOM 3796 C CA . ALA A 1 503 ? 3.925 -3.914 -16.468 1.00 90.56 503 ALA A CA 1
ATOM 3797 C C . ALA A 1 503 ? 3.654 -3.666 -17.961 1.00 90.56 503 ALA A C 1
ATOM 3799 O O . ALA A 1 503 ? 2.555 -3.229 -18.323 1.00 90.56 503 ALA A O 1
ATOM 3800 N N . ASP A 1 504 ? 4.648 -3.963 -18.804 1.00 88.00 504 ASP A N 1
ATOM 3801 C CA . ASP A 1 504 ? 4.664 -3.608 -20.223 1.00 88.00 504 ASP A CA 1
ATOM 3802 C C . ASP A 1 504 ? 4.555 -4.813 -21.183 1.00 88.00 504 ASP A C 1
ATOM 3804 O O . ASP A 1 504 ? 4.275 -4.614 -22.364 1.00 88.00 504 ASP A O 1
ATOM 3808 N N . GLN A 1 505 ? 4.736 -6.057 -20.714 1.00 90.75 505 GLN A N 1
ATOM 3809 C CA . GLN A 1 505 ? 4.669 -7.271 -21.546 1.00 90.75 505 GLN A CA 1
ATOM 3810 C C . GLN A 1 505 ? 3.661 -8.316 -21.017 1.00 90.75 505 GLN A C 1
ATOM 3812 O O . GLN A 1 505 ? 3.424 -8.411 -19.809 1.00 90.75 505 GLN A O 1
ATOM 3817 N N . PRO A 1 506 ? 3.057 -9.133 -21.905 1.00 92.31 506 PRO A N 1
ATOM 3818 C CA . PRO A 1 506 ? 2.117 -10.189 -21.527 1.00 92.31 506 PRO A CA 1
ATOM 3819 C C . PRO A 1 506 ? 2.799 -11.353 -20.788 1.00 92.31 506 PRO A C 1
ATOM 3821 O O . PRO A 1 506 ? 4.000 -11.593 -20.907 1.00 92.31 506 PRO A O 1
ATOM 3824 N N . LEU A 1 507 ? 2.015 -12.128 -20.033 1.00 93.69 507 LEU A N 1
ATOM 3825 C CA . LEU A 1 507 ? 2.521 -13.308 -19.327 1.00 93.69 507 LEU A CA 1
ATOM 3826 C C . LEU A 1 507 ? 2.742 -14.485 -20.299 1.00 93.69 507 LEU A C 1
ATOM 3828 O O . LEU A 1 507 ? 1.798 -14.863 -20.994 1.00 93.69 507 LEU A O 1
ATOM 3832 N N . PRO A 1 508 ? 3.925 -15.127 -20.309 1.00 94.12 508 PRO A N 1
ATOM 3833 C CA . PRO A 1 508 ? 4.229 -16.198 -21.255 1.00 94.12 508 PRO A CA 1
ATOM 3834 C C . PRO A 1 508 ? 3.407 -17.472 -21.000 1.00 94.12 508 PRO A C 1
ATOM 3836 O O . PRO A 1 508 ? 3.147 -17.881 -19.857 1.00 94.12 508 PRO A O 1
ATOM 3839 N N . ALA A 1 509 ? 3.021 -18.142 -22.088 1.00 93.19 509 ALA A N 1
ATOM 3840 C CA . ALA A 1 509 ? 2.236 -19.379 -22.053 1.00 93.19 509 ALA A CA 1
ATOM 3841 C C . ALA A 1 509 ? 3.007 -20.560 -21.427 1.00 93.19 509 ALA A C 1
ATOM 3843 O O . ALA A 1 509 ? 2.415 -21.403 -20.751 1.00 93.19 509 ALA A O 1
ATOM 3844 N N . GLY A 1 510 ? 4.332 -20.570 -21.565 1.00 94.69 510 GLY A N 1
ATOM 3845 C CA . GLY A 1 510 ? 5.226 -21.634 -21.118 1.00 94.69 510 GLY A CA 1
ATOM 3846 C C . GLY A 1 510 ? 6.693 -21.178 -21.082 1.00 94.69 510 GLY A C 1
ATOM 3847 O O . GLY A 1 510 ? 6.957 -19.977 -21.106 1.00 94.69 510 GLY A O 1
ATOM 3848 N N . PRO A 1 511 ? 7.653 -22.113 -20.965 1.00 96.88 511 PRO A N 1
ATOM 3849 C CA . PRO A 1 511 ? 9.074 -21.808 -20.806 1.00 96.88 511 PRO A CA 1
ATOM 3850 C C . PRO A 1 511 ? 9.866 -21.738 -22.126 1.00 96.88 511 PRO A C 1
ATOM 3852 O O . PRO A 1 511 ? 11.094 -21.685 -22.066 1.00 96.88 511 PRO A O 1
ATOM 3855 N N . ARG A 1 512 ? 9.231 -21.836 -23.302 1.00 97.81 512 ARG A N 1
ATOM 3856 C CA . ARG A 1 512 ? 9.930 -21.924 -24.598 1.00 97.81 512 ARG A CA 1
ATOM 3857 C C . ARG A 1 512 ? 10.306 -20.536 -25.108 1.00 97.81 512 ARG A C 1
ATOM 3859 O O . ARG A 1 512 ? 9.448 -19.662 -25.178 1.00 97.81 512 ARG A O 1
ATOM 3866 N N . VAL A 1 513 ? 11.562 -20.337 -25.496 1.00 98.12 513 VAL A N 1
ATOM 3867 C CA . VAL A 1 513 ? 12.095 -19.011 -25.852 1.00 98.12 513 VAL A CA 1
ATOM 3868 C C . VAL A 1 513 ? 12.715 -19.041 -27.245 1.00 98.12 513 VAL A C 1
ATOM 3870 O O . VAL A 1 513 ? 13.648 -19.804 -27.475 1.00 98.12 513 VAL A O 1
ATOM 3873 N N . ALA A 1 514 ? 12.240 -18.204 -28.164 1.00 98.00 514 ALA A N 1
ATOM 3874 C CA . ALA A 1 514 ? 12.970 -17.912 -29.396 1.00 98.00 514 ALA A CA 1
ATOM 3875 C C . ALA A 1 514 ? 14.067 -16.872 -29.107 1.00 98.00 514 ALA A C 1
ATOM 3877 O O . ALA A 1 514 ? 13.837 -15.926 -28.353 1.00 98.00 514 ALA A O 1
ATOM 3878 N N . ILE A 1 515 ? 15.253 -17.036 -29.695 1.00 98.19 515 ILE A N 1
ATOM 3879 C CA . ILE A 1 515 ? 16.373 -16.092 -29.567 1.00 98.19 515 ILE A CA 1
ATOM 3880 C C . ILE A 1 515 ? 16.779 -15.663 -30.976 1.00 98.19 515 ILE A C 1
ATOM 3882 O O . ILE A 1 515 ? 17.054 -16.523 -31.810 1.00 98.19 515 ILE A O 1
ATOM 3886 N N . LEU A 1 516 ? 16.819 -14.359 -31.250 1.00 97.69 516 LEU A N 1
ATOM 3887 C CA . LEU A 1 516 ? 17.205 -13.809 -32.555 1.00 97.69 516 LEU A CA 1
ATOM 3888 C C . LEU A 1 516 ? 18.014 -12.519 -32.398 1.00 97.69 516 LEU A C 1
ATOM 3890 O O . LEU A 1 516 ? 17.782 -11.775 -31.449 1.00 97.69 516 LEU A O 1
ATOM 3894 N N . GLY A 1 517 ? 18.922 -12.211 -33.320 1.00 95.62 517 GLY A N 1
ATOM 3895 C CA . GLY A 1 517 ? 19.633 -10.930 -33.290 1.00 95.62 517 GLY A CA 1
ATOM 3896 C C . GLY A 1 517 ? 20.912 -10.888 -34.112 1.00 95.62 517 GLY A C 1
ATOM 3897 O O . GLY A 1 517 ? 21.272 -11.869 -34.744 1.00 95.62 517 GLY A O 1
ATOM 3898 N N . ASN A 1 518 ? 21.608 -9.751 -34.110 1.00 94.00 518 ASN A N 1
ATOM 3899 C CA . ASN A 1 518 ? 22.776 -9.491 -34.969 1.00 94.00 518 ASN A CA 1
ATOM 3900 C C . ASN A 1 518 ? 24.133 -9.820 -34.309 1.00 94.00 518 ASN A C 1
ATOM 3902 O O . ASN A 1 518 ? 25.150 -9.185 -34.604 1.00 94.00 518 ASN A O 1
ATOM 3906 N N . SER A 1 519 ? 24.144 -10.762 -33.363 1.00 92.75 519 SER A N 1
ATOM 3907 C CA . SER A 1 519 ? 25.343 -11.177 -32.631 1.00 92.75 519 SER A CA 1
ATOM 3908 C C . SER A 1 519 ? 25.199 -12.600 -32.088 1.00 92.75 519 SER A C 1
ATOM 3910 O O . SER A 1 519 ? 24.531 -12.817 -31.071 1.00 92.75 519 SER A O 1
ATOM 3912 N N . GLU A 1 520 ? 25.885 -13.556 -32.724 1.00 92.44 520 GLU A N 1
ATOM 3913 C CA . GLU A 1 520 ? 25.975 -14.951 -32.268 1.00 92.44 520 GLU A CA 1
ATOM 3914 C C . GLU A 1 520 ? 26.409 -15.045 -30.794 1.00 92.44 520 GLU A C 1
ATOM 3916 O O . GLU A 1 520 ? 25.743 -15.705 -29.998 1.00 92.44 520 GLU A O 1
ATOM 3921 N N . SER A 1 521 ? 27.454 -14.314 -30.386 1.00 92.06 521 SER A N 1
ATOM 3922 C CA . SER A 1 521 ? 27.973 -14.334 -29.009 1.00 92.06 521 SER A CA 1
ATOM 3923 C C . SER A 1 521 ? 26.940 -13.906 -27.958 1.00 92.06 521 SER A C 1
ATOM 3925 O O . SER A 1 521 ? 26.869 -14.514 -26.890 1.00 92.06 521 SER A O 1
ATOM 3927 N N . LEU A 1 522 ? 26.110 -12.892 -28.241 1.00 92.31 522 LEU A N 1
ATOM 3928 C CA . LEU A 1 522 ? 25.003 -12.526 -27.346 1.00 92.31 522 LEU A CA 1
ATOM 3929 C C . LEU A 1 522 ? 23.863 -13.549 -27.399 1.00 92.31 522 LEU A C 1
ATOM 3931 O O . LEU A 1 522 ? 23.230 -13.797 -26.374 1.00 92.31 522 LEU A O 1
ATOM 3935 N N . GLY A 1 523 ? 23.610 -14.150 -28.565 1.00 95.19 523 GLY A N 1
ATOM 3936 C CA . GLY A 1 523 ? 22.647 -15.241 -28.717 1.00 95.19 523 GLY A CA 1
ATOM 3937 C C . GLY A 1 523 ? 23.012 -16.460 -27.865 1.00 95.19 523 GLY A C 1
ATOM 3938 O O . GLY A 1 523 ? 22.147 -17.008 -27.185 1.00 95.19 523 GLY A O 1
ATOM 3939 N N . LEU A 1 524 ? 24.296 -16.831 -27.830 1.00 95.75 524 LEU A N 1
ATOM 3940 C CA . LEU A 1 524 ? 24.830 -17.906 -26.988 1.00 95.75 524 LEU A CA 1
ATOM 3941 C C . LEU A 1 524 ? 24.742 -17.567 -25.491 1.00 95.75 524 LEU A C 1
ATOM 3943 O O . LEU A 1 524 ? 24.238 -18.378 -24.719 1.00 95.75 524 LEU A O 1
ATOM 3947 N N . LEU A 1 525 ? 25.118 -16.351 -25.076 1.00 96.12 525 LEU A N 1
ATOM 3948 C CA . LEU A 1 525 ? 24.961 -15.920 -23.677 1.00 96.12 525 LEU A CA 1
ATOM 3949 C C . LEU A 1 525 ? 23.487 -15.915 -23.228 1.00 96.12 525 LEU A C 1
ATOM 3951 O O . LEU A 1 525 ? 23.179 -16.322 -22.108 1.00 96.12 525 LEU A O 1
ATOM 3955 N N . ALA A 1 526 ? 22.560 -15.507 -24.100 1.00 96.69 526 ALA A N 1
ATOM 3956 C CA . ALA A 1 526 ? 21.125 -15.595 -23.832 1.00 96.69 526 ALA A CA 1
ATOM 3957 C C . ALA A 1 526 ? 20.627 -17.051 -23.761 1.00 96.69 526 ALA A C 1
ATOM 3959 O O . ALA A 1 526 ? 19.778 -17.364 -22.924 1.00 96.69 526 ALA A O 1
ATOM 3960 N N . TYR A 1 527 ? 21.167 -17.943 -24.594 1.00 97.88 527 TYR A N 1
ATOM 3961 C CA . TYR A 1 527 ? 20.845 -19.371 -24.614 1.00 97.88 527 TYR A CA 1
ATOM 3962 C C . TYR A 1 527 ? 21.294 -20.077 -23.322 1.00 97.88 527 TYR A C 1
ATOM 3964 O O . TYR A 1 527 ? 20.480 -20.724 -22.657 1.00 97.88 527 TYR A O 1
ATOM 3972 N N . ASP A 1 528 ? 22.543 -19.874 -22.898 1.00 97.50 528 ASP A N 1
ATOM 3973 C CA . ASP A 1 528 ? 23.091 -20.462 -21.668 1.00 97.50 528 ASP A CA 1
ATOM 3974 C C . ASP A 1 528 ? 22.419 -19.894 -20.408 1.00 97.50 528 ASP A C 1
ATOM 3976 O O . ASP A 1 528 ? 22.109 -20.640 -19.470 1.00 97.50 528 ASP A O 1
ATOM 3980 N N . ALA A 1 529 ? 22.097 -18.595 -20.397 1.00 97.19 529 ALA A N 1
ATOM 3981 C CA . ALA A 1 529 ? 21.278 -17.999 -19.344 1.00 97.19 529 ALA A CA 1
ATOM 3982 C C . ALA A 1 529 ? 19.873 -18.630 -19.289 1.00 97.19 529 ALA A C 1
ATOM 3984 O O . ALA A 1 529 ? 19.364 -18.897 -18.197 1.00 97.19 529 ALA A O 1
ATOM 3985 N N . CYS A 1 530 ? 19.251 -18.911 -20.444 1.00 98.06 530 CYS A N 1
ATOM 3986 C CA . CYS A 1 530 ? 17.927 -19.538 -20.500 1.00 98.06 530 CYS A CA 1
ATOM 3987 C C . CYS A 1 530 ? 17.961 -20.947 -19.902 1.00 98.06 530 CYS A C 1
ATOM 3989 O O . CYS A 1 530 ? 17.118 -21.266 -19.063 1.00 98.06 530 CYS A O 1
ATOM 3991 N N . LEU A 1 531 ? 18.955 -21.762 -20.265 1.00 97.62 531 LEU A N 1
ATOM 3992 C CA . LEU A 1 531 ? 19.143 -23.091 -19.675 1.00 97.62 531 LEU A CA 1
ATOM 3993 C C . LEU A 1 531 ? 19.398 -23.016 -18.160 1.00 97.62 531 LEU A C 1
ATOM 3995 O O . LEU A 1 531 ? 18.819 -23.795 -17.402 1.00 97.62 531 LEU A O 1
ATOM 3999 N N . THR A 1 532 ? 20.202 -22.048 -17.709 1.00 97.25 532 THR A N 1
ATOM 4000 C CA . THR A 1 532 ? 20.546 -21.848 -16.289 1.00 97.25 532 THR A CA 1
ATOM 4001 C C . THR A 1 532 ? 19.326 -21.506 -15.425 1.00 97.25 532 THR A C 1
ATOM 4003 O O . THR A 1 532 ? 19.193 -22.019 -14.315 1.00 97.25 532 THR A O 1
ATOM 4006 N N . GLU A 1 533 ? 18.405 -20.682 -15.929 1.00 96.44 533 GLU A N 1
ATOM 4007 C CA . GLU A 1 533 ? 17.157 -20.319 -15.234 1.00 96.44 533 GLU A CA 1
ATOM 4008 C C . GLU A 1 533 ? 16.001 -21.328 -15.455 1.00 96.44 533 GLU A C 1
ATOM 4010 O O . GLU A 1 533 ? 14.898 -21.146 -14.925 1.00 96.44 533 GLU A O 1
ATOM 4015 N N . GLY A 1 534 ? 16.243 -22.422 -16.192 1.00 96.06 534 GLY A N 1
ATOM 4016 C CA . GLY A 1 534 ? 15.283 -23.510 -16.425 1.00 96.06 534 GLY A CA 1
ATOM 4017 C C . GLY A 1 534 ? 14.285 -23.274 -17.567 1.00 96.06 534 GLY A C 1
ATOM 4018 O O . GLY A 1 534 ? 13.261 -23.960 -17.640 1.00 96.06 534 GLY A O 1
ATOM 4019 N N . LEU A 1 535 ? 14.565 -22.312 -18.448 1.00 97.75 535 LEU A N 1
ATOM 4020 C CA . LEU A 1 535 ? 13.827 -22.081 -19.690 1.00 97.75 535 LEU A CA 1
ATOM 4021 C C . LEU A 1 535 ? 14.274 -23.057 -20.792 1.00 97.75 535 LEU A C 1
ATOM 4023 O O . LEU A 1 535 ? 15.246 -23.801 -20.654 1.00 97.75 535 LEU A O 1
ATOM 4027 N N . ARG A 1 536 ? 13.529 -23.080 -21.899 1.00 98.06 536 ARG A N 1
ATOM 4028 C CA . ARG A 1 536 ? 13.754 -23.957 -23.056 1.00 98.06 536 ARG A CA 1
ATOM 4029 C C . ARG A 1 536 ? 14.023 -23.107 -24.301 1.00 98.06 536 ARG A C 1
ATOM 4031 O O . ARG A 1 536 ? 13.086 -22.845 -25.059 1.00 98.06 536 ARG A O 1
ATOM 4038 N N . PRO A 1 537 ? 15.257 -22.622 -24.496 1.00 97.56 537 PRO A N 1
ATOM 4039 C CA . PRO A 1 537 ? 15.586 -21.831 -25.668 1.00 97.56 537 PRO A CA 1
ATOM 4040 C C . PRO A 1 537 ? 15.580 -22.697 -26.937 1.00 97.56 537 PRO A C 1
ATOM 4042 O O . PRO A 1 537 ? 16.018 -23.848 -26.929 1.00 97.56 537 PRO A O 1
ATOM 4045 N N . GLN A 1 538 ? 15.086 -22.132 -28.035 1.00 96.38 538 GLN A N 1
ATOM 4046 C CA . GLN A 1 538 ? 15.358 -22.612 -29.388 1.00 96.38 538 GLN A CA 1
ATOM 4047 C C . GLN A 1 538 ? 16.812 -22.274 -29.771 1.00 96.38 538 GLN A C 1
ATOM 4049 O O . GLN A 1 538 ? 17.472 -21.478 -29.098 1.00 96.38 538 GLN A O 1
ATOM 4054 N N . ARG A 1 539 ? 17.325 -22.852 -30.866 1.00 94.62 539 ARG A N 1
ATOM 4055 C CA . ARG A 1 539 ? 18.634 -22.454 -31.412 1.00 94.62 539 ARG A CA 1
ATOM 4056 C C . ARG A 1 539 ? 18.600 -20.954 -31.770 1.00 94.62 539 ARG A C 1
ATOM 4058 O O . ARG A 1 539 ? 17.670 -20.563 -32.472 1.00 94.62 539 ARG A O 1
ATOM 4065 N N . PRO A 1 540 ? 19.590 -20.137 -31.357 1.00 96.06 540 PRO A N 1
ATOM 4066 C CA . PRO A 1 540 ? 19.635 -18.728 -31.731 1.00 96.06 540 PRO A CA 1
ATOM 4067 C C . PRO A 1 540 ? 19.684 -18.521 -33.250 1.00 96.06 540 PRO A C 1
ATOM 4069 O O . PRO A 1 540 ? 20.455 -19.183 -33.950 1.00 96.06 540 PRO A O 1
ATOM 4072 N N . LEU A 1 541 ? 18.874 -17.583 -33.736 1.00 96.88 541 LEU A N 1
ATOM 4073 C CA . LEU A 1 541 ? 18.877 -17.086 -35.108 1.00 96.88 541 LEU A CA 1
ATOM 4074 C C . LEU A 1 541 ? 19.808 -15.870 -35.200 1.00 96.88 541 LEU A C 1
ATOM 4076 O O . LEU A 1 541 ? 19.415 -14.758 -34.841 1.00 96.88 541 LEU A O 1
ATOM 4080 N N . ASP A 1 542 ? 21.038 -16.082 -35.671 1.00 94.81 542 ASP A N 1
ATOM 4081 C CA . ASP A 1 542 ? 21.930 -14.971 -36.012 1.00 94.81 542 ASP A CA 1
ATOM 4082 C C . ASP A 1 542 ? 21.494 -14.328 -37.338 1.00 94.81 542 ASP A C 1
ATOM 4084 O O . ASP A 1 542 ? 21.336 -15.001 -38.357 1.00 94.81 542 ASP A O 1
ATOM 4088 N N . LEU A 1 543 ? 21.295 -13.012 -37.302 1.00 94.31 543 LEU A N 1
ATOM 4089 C CA . LEU A 1 543 ? 20.978 -12.151 -38.442 1.00 94.31 543 LEU A CA 1
ATOM 4090 C C . LEU A 1 543 ? 22.247 -11.539 -39.066 1.00 94.31 543 LEU A C 1
ATOM 4092 O O . LEU A 1 543 ? 22.160 -10.830 -40.068 1.00 94.31 543 LEU A O 1
ATOM 4096 N N . THR A 1 544 ? 23.422 -11.834 -38.497 1.00 91.44 544 THR A N 1
ATOM 4097 C CA . THR A 1 544 ? 24.743 -11.253 -38.787 1.00 91.44 544 THR A CA 1
ATOM 4098 C C . THR A 1 544 ? 24.869 -9.777 -38.403 1.00 91.44 544 THR A C 1
ATOM 4100 O O . THR A 1 544 ? 23.894 -9.028 -38.355 1.00 91.44 544 THR A O 1
ATOM 4103 N N . THR A 1 545 ? 26.098 -9.313 -38.171 1.00 89.06 545 THR A N 1
ATOM 4104 C CA . THR A 1 545 ? 26.399 -7.942 -37.709 1.00 89.06 545 THR A CA 1
ATOM 4105 C C . THR A 1 545 ? 25.962 -6.826 -38.672 1.00 89.06 545 THR A C 1
ATOM 4107 O O . THR A 1 545 ? 25.860 -5.667 -38.259 1.00 89.06 545 THR A O 1
ATOM 4110 N N . GLY A 1 546 ? 25.685 -7.158 -39.939 1.00 87.62 546 GLY A N 1
ATOM 4111 C CA . GLY A 1 546 ? 25.202 -6.233 -40.968 1.00 87.62 546 GLY A CA 1
ATOM 4112 C C . GLY A 1 546 ? 23.683 -6.009 -40.986 1.00 87.62 546 GLY A C 1
ATOM 4113 O O . GLY A 1 546 ? 23.232 -5.138 -41.738 1.00 87.62 546 GLY A O 1
ATOM 4114 N N . ALA A 1 547 ? 22.915 -6.758 -40.180 1.00 90.38 547 ALA A N 1
ATOM 4115 C CA . ALA A 1 547 ? 21.448 -6.770 -40.183 1.00 90.38 547 ALA A CA 1
ATOM 4116 C C . ALA A 1 547 ? 20.808 -5.374 -40.132 1.00 90.38 547 ALA A C 1
ATOM 4118 O O . ALA A 1 547 ? 21.225 -4.488 -39.376 1.00 90.38 547 ALA A O 1
ATOM 4119 N N . THR A 1 548 ? 19.751 -5.196 -40.918 1.00 92.19 548 THR A N 1
ATOM 4120 C CA . THR A 1 548 ? 18.945 -3.975 -40.971 1.00 92.19 548 THR A CA 1
ATOM 4121 C C . THR A 1 548 ? 17.761 -4.043 -39.993 1.00 92.19 548 THR A C 1
ATOM 4123 O O . THR A 1 548 ? 17.345 -5.130 -39.581 1.00 92.19 548 THR A O 1
ATOM 4126 N N . PRO A 1 549 ? 17.146 -2.897 -39.639 1.00 92.62 549 PRO A N 1
ATOM 4127 C CA . PRO A 1 549 ? 15.880 -2.867 -38.901 1.00 92.62 549 PRO A CA 1
ATOM 4128 C C . PRO A 1 549 ? 14.759 -3.710 -39.532 1.00 92.62 549 PRO A C 1
ATOM 4130 O O . PRO A 1 549 ? 13.911 -4.240 -38.815 1.00 92.62 549 PRO A O 1
ATOM 4133 N N . ASP A 1 550 ? 14.764 -3.865 -40.857 1.00 92.88 550 ASP A N 1
ATOM 4134 C CA . ASP A 1 550 ? 13.768 -4.643 -41.594 1.00 92.88 550 ASP A CA 1
ATOM 4135 C C . ASP A 1 550 ? 13.973 -6.156 -41.420 1.00 92.88 550 ASP A C 1
ATOM 4137 O O . ASP A 1 550 ? 12.988 -6.879 -41.249 1.00 92.88 550 ASP A O 1
ATOM 4141 N N . ASP A 1 551 ? 15.226 -6.620 -41.340 1.00 94.69 551 ASP A N 1
ATOM 4142 C CA . ASP A 1 551 ? 15.564 -8.013 -41.012 1.00 94.69 551 ASP A CA 1
ATOM 4143 C C . ASP A 1 551 ? 15.125 -8.356 -39.581 1.00 94.69 551 ASP A C 1
ATOM 4145 O O . ASP A 1 551 ? 14.473 -9.376 -39.347 1.00 94.69 551 ASP A O 1
ATOM 4149 N N . PHE A 1 552 ? 15.392 -7.455 -38.626 1.00 95.69 552 PHE A N 1
ATOM 4150 C CA . PHE A 1 552 ? 14.899 -7.569 -37.249 1.00 95.69 552 PHE A CA 1
ATOM 4151 C C . PHE A 1 552 ? 13.364 -7.624 -37.185 1.00 95.69 552 PHE A C 1
ATOM 4153 O O . PHE A 1 552 ? 12.814 -8.437 -36.440 1.00 95.69 552 PHE A O 1
ATOM 4160 N N . ARG A 1 553 ? 12.658 -6.795 -37.971 1.00 95.50 553 ARG A N 1
ATOM 4161 C CA . ARG A 1 553 ? 11.186 -6.812 -38.049 1.00 95.50 553 ARG A CA 1
ATOM 4162 C C . ARG A 1 553 ? 10.669 -8.141 -38.598 1.00 95.50 553 ARG A C 1
ATOM 4164 O O . ARG A 1 553 ? 9.734 -8.699 -38.027 1.00 95.50 553 ARG A O 1
ATOM 4171 N N . ALA A 1 554 ? 11.263 -8.646 -39.679 1.00 95.81 554 ALA A N 1
ATOM 4172 C CA . ALA A 1 554 ? 10.861 -9.903 -40.305 1.00 95.81 554 ALA A CA 1
ATOM 4173 C C . ALA A 1 554 ? 11.107 -11.107 -39.380 1.00 95.81 554 ALA A C 1
ATOM 4175 O O . ALA A 1 554 ? 10.199 -11.910 -39.160 1.00 95.81 554 ALA A O 1
ATOM 4176 N N . ALA A 1 555 ? 12.296 -11.193 -38.777 1.00 96.56 555 ALA A N 1
ATOM 4177 C CA . ALA A 1 555 ? 12.656 -12.259 -37.846 1.00 96.56 555 ALA A CA 1
ATOM 4178 C C . ALA A 1 555 ? 11.778 -12.251 -36.582 1.00 96.56 555 ALA A C 1
ATOM 4180 O O . ALA A 1 555 ? 11.299 -13.305 -36.161 1.00 96.56 555 ALA A O 1
ATOM 4181 N N . LEU A 1 556 ? 11.509 -11.074 -36.002 1.00 96.25 556 LEU A N 1
ATOM 4182 C CA . LEU A 1 556 ? 10.638 -10.958 -34.830 1.00 96.25 556 LEU A CA 1
ATOM 4183 C C . LEU A 1 556 ? 9.177 -11.294 -35.161 1.00 96.25 556 LEU A C 1
ATOM 4185 O O . LEU A 1 556 ? 8.533 -11.988 -34.380 1.00 96.25 556 LEU A O 1
ATOM 4189 N N . ALA A 1 557 ? 8.658 -10.873 -36.319 1.00 95.38 557 ALA A N 1
ATOM 4190 C CA . ALA A 1 557 ? 7.309 -11.245 -36.750 1.00 95.38 557 ALA A CA 1
ATOM 4191 C C . ALA A 1 557 ? 7.168 -12.766 -36.960 1.00 95.38 557 ALA A C 1
ATOM 4193 O O . ALA A 1 557 ? 6.176 -13.352 -36.526 1.00 95.38 557 ALA A O 1
ATOM 4194 N N . ALA A 1 558 ? 8.176 -13.417 -37.552 1.00 95.00 558 ALA A N 1
ATOM 4195 C CA . ALA A 1 558 ? 8.206 -14.870 -37.715 1.00 95.00 558 ALA A CA 1
ATOM 4196 C C . ALA A 1 558 ? 8.265 -15.609 -36.364 1.00 95.00 558 ALA A C 1
ATOM 4198 O O . ALA A 1 558 ? 7.491 -16.537 -36.143 1.00 95.00 558 ALA A O 1
ATOM 4199 N N . ALA A 1 559 ? 9.118 -15.165 -35.433 1.00 95.44 559 ALA A N 1
ATOM 4200 C CA . ALA A 1 559 ? 9.197 -15.739 -34.088 1.00 95.44 559 ALA A CA 1
ATOM 4201 C C . ALA A 1 559 ? 7.886 -15.558 -33.299 1.00 95.44 559 ALA A C 1
ATOM 4203 O O . ALA A 1 559 ? 7.422 -16.484 -32.641 1.00 95.44 559 ALA A O 1
ATOM 4204 N N . LEU A 1 560 ? 7.239 -14.392 -33.399 1.00 94.50 560 LEU A N 1
ATOM 4205 C CA . LEU A 1 560 ? 5.951 -14.151 -32.745 1.00 94.50 560 LEU A CA 1
ATOM 4206 C C . LEU A 1 560 ? 4.824 -15.020 -33.328 1.00 94.50 560 LEU A C 1
ATOM 4208 O O . LEU A 1 560 ? 3.965 -15.465 -32.567 1.00 94.50 560 LEU A O 1
ATOM 4212 N N . ALA A 1 561 ? 4.868 -15.342 -34.622 1.00 93.56 561 ALA A N 1
ATOM 4213 C CA . ALA A 1 561 ? 3.945 -16.285 -35.256 1.00 93.56 561 ALA A CA 1
ATOM 4214 C C . ALA A 1 561 ? 4.245 -17.772 -34.944 1.00 93.56 561 ALA A C 1
ATOM 4216 O O . ALA A 1 561 ? 3.348 -18.601 -35.068 1.00 93.56 561 ALA A O 1
ATOM 4217 N N . ASP A 1 562 ? 5.460 -18.132 -34.511 1.00 93.56 562 ASP A N 1
ATOM 4218 C CA . ASP A 1 562 ? 5.830 -19.524 -34.211 1.00 93.56 562 ASP A CA 1
ATOM 4219 C C . ASP A 1 562 ? 5.208 -20.028 -32.896 1.00 93.56 562 ASP A C 1
ATOM 4221 O O . ASP A 1 562 ? 5.649 -19.676 -31.797 1.00 93.56 562 ASP A O 1
ATOM 4225 N N . ASP A 1 563 ? 4.209 -20.907 -32.991 1.00 92.00 563 ASP A N 1
ATOM 4226 C CA . ASP A 1 563 ? 3.637 -21.643 -31.852 1.00 92.00 563 ASP A CA 1
ATOM 4227 C C . ASP A 1 563 ? 4.638 -22.588 -31.163 1.00 92.00 563 ASP A C 1
ATOM 4229 O O . ASP A 1 563 ? 4.356 -23.097 -30.073 1.00 92.00 563 ASP A O 1
ATOM 4233 N N . GLY A 1 564 ? 5.822 -22.802 -31.743 1.00 93.69 564 GLY A N 1
ATOM 4234 C CA . GLY A 1 564 ? 6.992 -23.428 -31.133 1.00 93.69 564 GLY A CA 1
ATOM 4235 C C . GLY A 1 564 ? 7.622 -22.635 -29.978 1.00 93.69 564 GLY A C 1
ATOM 4236 O O . GLY A 1 564 ? 8.334 -23.247 -29.171 1.00 93.69 564 GLY A O 1
ATOM 4237 N N . CYS A 1 565 ? 7.331 -21.336 -29.823 1.00 94.44 565 CYS A N 1
ATOM 4238 C CA . CYS A 1 565 ? 7.822 -20.498 -28.721 1.00 94.44 565 CYS A CA 1
ATOM 4239 C C . CYS A 1 565 ? 6.702 -19.846 -27.880 1.00 94.44 565 CYS A C 1
ATOM 4241 O O . CYS A 1 565 ? 5.572 -19.654 -28.329 1.00 94.44 565 CYS A O 1
ATOM 4243 N N . ASP A 1 566 ? 7.033 -19.504 -26.630 1.00 96.25 566 ASP A N 1
ATOM 4244 C CA . ASP A 1 566 ? 6.152 -18.834 -25.663 1.00 96.25 566 ASP A CA 1
ATOM 4245 C C . ASP A 1 566 ? 6.591 -17.385 -25.356 1.00 96.25 566 ASP A C 1
ATOM 4247 O O . ASP A 1 566 ? 5.847 -16.653 -24.703 1.00 96.25 566 ASP A O 1
ATOM 4251 N N . ALA A 1 567 ? 7.801 -16.996 -25.778 1.00 97.00 567 ALA A N 1
ATOM 4252 C CA . ALA A 1 567 ? 8.464 -15.709 -25.544 1.00 97.00 567 ALA A CA 1
ATOM 4253 C C . ALA A 1 567 ? 9.616 -15.496 -26.551 1.00 97.00 567 ALA A C 1
ATOM 4255 O O . ALA A 1 567 ? 10.146 -16.475 -27.086 1.00 97.00 567 ALA A O 1
ATOM 4256 N N . VAL A 1 568 ? 10.054 -14.247 -26.757 1.00 97.56 568 VAL A N 1
ATOM 4257 C CA . VAL A 1 568 ? 11.168 -13.905 -27.667 1.00 97.56 568 VAL A CA 1
ATOM 4258 C C . VAL A 1 568 ? 12.222 -13.023 -26.983 1.00 97.56 568 VAL A C 1
ATOM 4260 O O . VAL A 1 568 ? 11.896 -12.007 -26.368 1.00 97.56 568 VAL A O 1
ATOM 4263 N N . VAL A 1 569 ? 13.498 -13.385 -27.132 1.00 97.88 569 VAL A N 1
ATOM 4264 C CA . VAL A 1 569 ? 14.666 -12.573 -26.756 1.00 97.88 569 VAL A CA 1
ATOM 4265 C C . VAL A 1 569 ? 15.329 -12.048 -28.028 1.00 97.88 569 VAL A C 1
ATOM 4267 O O . VAL A 1 569 ? 15.754 -12.829 -28.880 1.00 97.88 569 VAL A O 1
ATOM 4270 N N . VAL A 1 570 ? 15.447 -10.727 -28.144 1.00 97.31 570 VAL A N 1
ATOM 4271 C CA . VAL A 1 570 ? 16.110 -10.050 -29.266 1.00 97.31 570 VAL A CA 1
ATOM 4272 C C . VAL A 1 570 ? 17.477 -9.536 -28.813 1.00 97.31 570 VAL A C 1
ATOM 4274 O O . VAL A 1 570 ? 17.537 -8.743 -27.876 1.00 97.31 570 VAL A O 1
ATOM 4277 N N . THR A 1 571 ? 18.573 -9.942 -29.456 1.00 95.38 571 THR A N 1
ATOM 4278 C CA . THR A 1 571 ? 19.926 -9.431 -29.166 1.00 95.38 571 THR A CA 1
ATOM 4279 C C . THR A 1 571 ? 20.338 -8.352 -30.175 1.00 95.38 571 THR A C 1
ATOM 4281 O O . THR A 1 571 ? 20.160 -8.505 -31.382 1.00 95.38 571 THR A O 1
ATOM 4284 N N . ALA A 1 572 ? 20.862 -7.227 -29.682 1.00 92.44 572 ALA A N 1
ATOM 4285 C CA . ALA A 1 572 ? 21.191 -6.058 -30.494 1.00 92.44 572 ALA A CA 1
ATOM 4286 C C . ALA A 1 572 ? 22.564 -5.464 -30.134 1.00 92.44 572 ALA A C 1
ATOM 4288 O O . ALA A 1 572 ? 22.801 -5.016 -29.008 1.00 92.44 572 ALA A O 1
ATOM 4289 N N . ILE A 1 573 ? 23.453 -5.410 -31.122 1.00 89.62 573 ILE A N 1
ATOM 4290 C CA . ILE A 1 573 ? 24.680 -4.602 -31.116 1.00 89.62 573 ILE A CA 1
ATOM 4291 C C . ILE A 1 573 ? 24.603 -3.519 -32.206 1.00 89.62 573 ILE A C 1
ATOM 4293 O O . ILE A 1 573 ? 23.810 -3.658 -33.144 1.00 89.62 573 ILE A O 1
ATOM 4297 N N . PRO A 1 574 ? 25.420 -2.449 -32.138 1.00 83.94 574 PRO A N 1
ATOM 4298 C CA . PRO A 1 574 ? 25.544 -1.496 -33.236 1.00 83.94 574 PRO A CA 1
ATOM 4299 C C . PRO A 1 574 ? 25.887 -2.205 -34.557 1.00 83.94 574 PRO A C 1
ATOM 4301 O O . PRO A 1 574 ? 26.773 -3.059 -34.591 1.00 83.94 574 PRO A O 1
ATOM 4304 N N . ARG A 1 575 ? 25.179 -1.853 -35.637 1.00 79.50 575 ARG A N 1
ATOM 4305 C CA . ARG A 1 575 ? 25.379 -2.424 -36.979 1.00 79.50 575 ARG A CA 1
ATOM 4306 C C . ARG A 1 575 ? 26.806 -2.161 -37.466 1.00 79.50 575 ARG A C 1
ATOM 4308 O O . ARG A 1 575 ? 27.287 -1.031 -37.390 1.00 79.50 575 ARG A O 1
ATOM 4315 N N . VAL A 1 576 ? 27.457 -3.187 -38.011 1.00 68.81 576 VAL A N 1
ATOM 4316 C CA . VAL A 1 576 ? 28.818 -3.096 -38.561 1.00 68.81 576 VAL A CA 1
ATOM 4317 C C . VAL A 1 576 ? 28.749 -3.183 -40.084 1.00 68.81 576 VAL A C 1
ATOM 4319 O O . VAL A 1 576 ? 28.792 -4.267 -40.657 1.00 68.81 576 VAL A O 1
ATOM 4322 N N . GLY A 1 577 ? 28.616 -2.032 -40.743 1.00 61.22 577 GLY A N 1
ATOM 4323 C CA . GLY A 1 577 ? 28.615 -1.936 -42.205 1.00 61.22 577 GLY A CA 1
ATOM 4324 C C . GLY A 1 577 ? 28.036 -0.614 -42.706 1.00 61.22 577 GLY A C 1
ATOM 4325 O O . GLY A 1 577 ? 26.971 -0.210 -42.255 1.00 61.22 577 GLY A O 1
ATOM 4326 N N . GLU A 1 578 ? 28.768 0.028 -43.617 1.00 45.44 578 GLU A N 1
ATOM 4327 C CA . GLU A 1 578 ? 28.434 1.221 -44.417 1.00 45.44 578 GLU A CA 1
ATOM 4328 C C . GLU A 1 578 ? 27.205 2.051 -43.990 1.00 45.44 578 GLU A C 1
ATOM 4330 O O . GLU A 1 578 ? 26.095 1.872 -44.494 1.00 45.44 578 GLU A O 1
ATOM 4335 N N . ASP A 1 579 ? 27.466 3.048 -43.141 1.00 46.94 579 ASP A N 1
ATOM 4336 C CA . ASP A 1 579 ? 26.824 4.366 -43.206 1.00 46.94 579 ASP A CA 1
ATOM 4337 C C . ASP A 1 579 ? 27.882 5.372 -43.702 1.00 46.94 579 ASP A C 1
ATOM 4339 O O . ASP A 1 579 ? 28.607 5.972 -42.913 1.00 46.94 579 ASP A O 1
ATOM 4343 N N . GLY A 1 580 ? 27.994 5.517 -45.027 1.00 41.34 580 GLY A N 1
ATOM 4344 C CA . GLY A 1 580 ? 28.665 6.635 -45.705 1.00 41.34 580 GLY A CA 1
ATOM 4345 C C . GLY A 1 580 ? 30.167 6.847 -45.452 1.00 41.34 580 GLY A C 1
ATOM 4346 O O . GLY A 1 580 ? 30.562 7.580 -44.547 1.00 41.34 580 GLY A O 1
ATOM 4347 N N . ALA A 1 581 ? 31.004 6.395 -46.392 1.00 34.91 581 ALA A N 1
ATOM 4348 C CA . ALA A 1 581 ? 32.325 6.988 -46.624 1.00 34.91 581 ALA A CA 1
ATOM 4349 C C . ALA A 1 581 ? 32.179 8.397 -47.249 1.00 34.91 581 ALA A C 1
ATOM 4351 O O . ALA A 1 581 ? 32.424 8.601 -48.435 1.00 34.91 581 ALA A O 1
ATOM 4352 N N . GLY A 1 582 ? 31.704 9.359 -46.453 1.00 36.41 582 GLY A N 1
ATOM 4353 C CA . GLY A 1 582 ? 31.573 10.768 -46.823 1.00 36.41 582 GLY A CA 1
ATOM 4354 C C . GLY A 1 582 ? 32.625 11.612 -46.112 1.00 36.41 582 GLY A C 1
ATOM 4355 O O . GLY A 1 582 ? 32.582 11.761 -44.892 1.00 36.41 582 GLY A O 1
ATOM 4356 N N . GLU A 1 583 ? 33.567 12.180 -46.864 1.00 43.03 583 GLU A N 1
ATOM 4357 C CA . GLU A 1 583 ? 34.601 13.061 -46.317 1.00 43.03 583 GLU A CA 1
ATOM 4358 C C . GLU A 1 583 ? 33.972 14.364 -45.790 1.00 43.03 583 GLU A C 1
ATOM 4360 O O . GLU A 1 583 ? 33.555 15.236 -46.550 1.00 43.03 583 GLU A O 1
ATOM 4365 N N . GLY A 1 584 ? 33.866 14.483 -44.464 1.00 33.75 584 GLY A N 1
ATOM 4366 C CA . GLY A 1 584 ? 33.137 15.574 -43.812 1.00 33.75 584 GLY A CA 1
ATOM 4367 C C . GLY A 1 584 ? 33.369 15.606 -42.304 1.00 33.75 584 GLY A C 1
ATOM 4368 O O . GLY A 1 584 ? 32.480 15.292 -41.514 1.00 33.75 584 GLY A O 1
ATOM 4369 N N . GLY A 1 585 ? 34.589 15.947 -41.887 1.00 41.53 585 GLY A N 1
ATOM 4370 C CA . GLY A 1 585 ? 34.967 15.957 -40.474 1.00 41.53 585 GLY A CA 1
ATOM 4371 C C . GLY A 1 585 ? 34.279 17.063 -39.667 1.00 41.53 585 GLY A C 1
ATOM 4372 O O . GLY A 1 585 ? 34.780 18.183 -39.634 1.00 41.53 585 GLY A O 1
ATOM 4373 N N . GLY A 1 586 ? 33.192 16.735 -38.955 1.00 38.22 586 GLY A N 1
ATOM 4374 C CA . GLY A 1 586 ? 32.676 17.584 -37.872 1.00 38.22 586 GLY A CA 1
ATOM 4375 C C . GLY A 1 586 ? 31.162 17.612 -37.638 1.00 38.22 586 GLY A C 1
ATOM 4376 O O . GLY A 1 586 ? 30.568 18.663 -37.821 1.00 38.22 586 GLY A O 1
ATOM 4377 N N . GLU A 1 587 ? 30.554 16.519 -37.152 1.00 37.03 587 GLU A N 1
ATOM 4378 C CA . GLU A 1 587 ? 29.401 16.549 -36.214 1.00 37.03 587 GLU A CA 1
ATOM 4379 C C . GLU A 1 587 ? 29.062 15.123 -35.701 1.00 37.03 587 GLU A C 1
ATOM 4381 O O . GLU A 1 587 ? 28.089 14.474 -36.094 1.00 37.03 587 GLU A O 1
ATOM 4386 N N . GLY A 1 588 ? 29.904 14.588 -34.811 1.00 36.44 588 GLY A N 1
ATOM 4387 C CA . GLY A 1 588 ? 29.724 13.245 -34.247 1.00 36.44 588 GLY A CA 1
ATOM 4388 C C . GLY A 1 588 ? 28.559 13.159 -33.254 1.00 36.44 588 GLY A C 1
ATOM 4389 O O . GLY A 1 588 ? 28.754 13.402 -32.067 1.00 36.44 588 GLY A O 1
ATOM 4390 N N . GLY A 1 589 ? 27.361 12.783 -33.720 1.00 42.25 589 GLY A N 1
ATOM 4391 C CA . GLY A 1 589 ? 26.240 12.455 -32.824 1.00 42.25 589 GLY A CA 1
ATOM 4392 C C . GLY A 1 589 ? 24.863 12.214 -33.458 1.00 42.25 589 GLY A C 1
ATOM 4393 O O . GLY A 1 589 ? 24.056 11.497 -32.872 1.00 42.25 589 GLY A O 1
ATOM 4394 N N . ARG A 1 590 ? 24.556 12.768 -34.644 1.00 39.97 590 ARG A N 1
ATOM 4395 C CA . ARG A 1 590 ? 23.182 12.685 -35.200 1.00 39.97 590 ARG A CA 1
ATOM 4396 C C . ARG A 1 590 ? 22.852 11.372 -35.924 1.00 39.97 590 ARG A C 1
ATOM 4398 O O . ARG A 1 590 ? 21.699 10.948 -35.895 1.00 39.97 590 ARG A O 1
ATOM 4405 N N . GLY A 1 591 ? 23.832 10.733 -36.569 1.00 44.31 591 GLY A N 1
ATOM 4406 C CA . GLY A 1 591 ? 23.607 9.520 -37.373 1.00 44.31 591 GLY A CA 1
ATOM 4407 C C . GLY A 1 591 ? 23.172 8.311 -36.537 1.00 44.31 591 GLY A C 1
ATOM 4408 O O . GLY A 1 591 ? 22.142 7.698 -36.811 1.00 44.31 591 GLY A O 1
ATOM 4409 N N . THR A 1 592 ? 23.906 8.027 -35.459 1.00 55.28 592 THR A N 1
ATOM 4410 C CA . THR A 1 592 ? 23.667 6.871 -34.577 1.00 55.28 592 THR A CA 1
ATOM 4411 C C . THR A 1 592 ? 22.304 6.905 -33.885 1.00 55.28 592 THR A C 1
ATOM 4413 O O . THR A 1 592 ? 21.662 5.862 -33.783 1.00 55.28 592 THR A O 1
ATOM 4416 N N . SER A 1 593 ? 21.811 8.085 -33.479 1.00 61.47 593 SER A N 1
ATOM 4417 C CA . SER A 1 593 ? 20.449 8.232 -32.933 1.00 61.47 593 SER A CA 1
ATOM 4418 C C . SER A 1 593 ? 19.394 7.753 -33.930 1.00 61.47 593 SER A C 1
ATOM 4420 O O . SER A 1 593 ? 18.531 6.952 -33.583 1.00 61.47 593 SER A O 1
ATOM 4422 N N . ARG A 1 594 ? 19.496 8.180 -35.196 1.00 68.62 594 ARG A N 1
ATOM 4423 C CA . ARG A 1 594 ? 18.487 7.878 -36.219 1.00 68.62 594 ARG A CA 1
ATOM 4424 C C . ARG A 1 594 ? 18.395 6.380 -36.524 1.00 68.62 594 ARG A C 1
ATOM 4426 O O . ARG A 1 594 ? 17.290 5.874 -36.693 1.00 68.62 594 ARG A O 1
ATOM 4433 N N . GLY A 1 595 ? 19.525 5.669 -36.559 1.00 75.75 595 GLY A N 1
ATOM 4434 C CA . GLY A 1 595 ? 19.536 4.209 -36.721 1.00 75.75 595 GLY A CA 1
ATOM 4435 C C . GLY A 1 595 ? 18.863 3.477 -35.552 1.00 75.75 595 GLY A C 1
ATOM 4436 O O . GLY A 1 595 ? 18.089 2.544 -35.764 1.00 75.75 595 GLY A O 1
ATOM 4437 N N . VAL A 1 596 ? 19.096 3.949 -34.322 1.00 81.75 596 VAL A N 1
ATOM 4438 C CA . VAL A 1 596 ? 18.464 3.423 -33.101 1.00 81.75 596 VAL A CA 1
ATOM 4439 C C . VAL A 1 596 ? 16.948 3.648 -33.100 1.00 81.75 596 VAL A C 1
ATOM 4441 O O . VAL A 1 596 ? 16.199 2.712 -32.813 1.00 81.75 596 VAL A O 1
ATOM 4444 N N . ASP A 1 597 ? 16.483 4.843 -33.472 1.00 82.94 597 ASP A N 1
ATOM 4445 C CA . ASP A 1 597 ? 15.052 5.165 -33.546 1.00 82.94 597 ASP A CA 1
ATOM 4446 C C . ASP A 1 597 ? 14.319 4.301 -34.590 1.00 82.94 597 ASP A C 1
ATOM 4448 O O . ASP A 1 597 ? 13.218 3.807 -34.330 1.00 82.94 597 ASP A O 1
ATOM 4452 N N . VAL A 1 598 ? 14.939 4.057 -35.753 1.00 86.50 598 VAL A N 1
ATOM 4453 C CA . VAL A 1 598 ? 14.370 3.189 -36.800 1.00 86.50 598 VAL A CA 1
ATOM 4454 C C . VAL A 1 598 ? 14.328 1.724 -36.350 1.00 86.50 598 VAL A C 1
ATOM 4456 O O . VAL A 1 598 ? 13.309 1.066 -36.559 1.00 86.50 598 VAL A O 1
ATOM 4459 N N . LEU A 1 599 ? 15.362 1.216 -35.666 1.00 88.12 599 LEU A N 1
ATOM 4460 C CA . LEU A 1 599 ? 15.332 -0.129 -35.072 1.00 88.12 599 LEU A CA 1
ATOM 4461 C C . LEU A 1 599 ? 14.225 -0.257 -34.012 1.00 88.12 599 LEU A C 1
ATOM 4463 O O . LEU A 1 599 ? 13.460 -1.223 -34.029 1.00 88.12 599 LEU A O 1
ATOM 4467 N N . ALA A 1 600 ? 14.074 0.739 -33.135 1.00 88.69 600 ALA A N 1
ATOM 4468 C CA . ALA A 1 600 ? 13.013 0.759 -32.129 1.00 88.69 600 ALA A CA 1
ATOM 4469 C C . ALA A 1 600 ? 11.604 0.814 -32.750 1.00 88.69 600 ALA A C 1
ATOM 4471 O O . ALA A 1 600 ? 10.672 0.193 -32.232 1.00 88.69 600 ALA A O 1
ATOM 4472 N N . ALA A 1 601 ? 11.430 1.536 -33.860 1.00 88.31 601 ALA A N 1
ATOM 4473 C CA . ALA A 1 601 ? 10.180 1.559 -34.616 1.00 88.31 601 ALA A CA 1
ATOM 4474 C C . ALA A 1 601 ? 9.896 0.212 -35.307 1.00 88.31 601 ALA A C 1
ATOM 4476 O O . ALA A 1 601 ? 8.770 -0.280 -35.246 1.00 88.31 601 ALA A O 1
ATOM 4477 N N . ALA A 1 602 ? 10.912 -0.413 -35.907 1.00 90.88 602 ALA A N 1
ATOM 4478 C CA . ALA A 1 602 ? 10.785 -1.685 -36.613 1.00 90.88 602 ALA A CA 1
ATOM 4479 C C . ALA A 1 602 ? 10.430 -2.854 -35.674 1.00 90.88 602 ALA A C 1
ATOM 4481 O O . ALA A 1 602 ? 9.524 -3.633 -35.978 1.00 90.88 602 ALA A O 1
ATOM 4482 N N . LEU A 1 603 ? 11.063 -2.927 -34.495 1.00 91.94 603 LEU A N 1
ATOM 4483 C CA . LEU A 1 603 ? 10.738 -3.917 -33.459 1.00 91.94 603 LEU A CA 1
ATOM 4484 C C . LEU A 1 603 ? 9.304 -3.740 -32.931 1.00 91.94 603 LEU A C 1
ATOM 4486 O O . LEU A 1 603 ? 8.559 -4.715 -32.828 1.00 91.94 603 LEU A O 1
ATOM 4490 N N . ARG A 1 604 ? 8.869 -2.497 -32.670 1.00 89.81 604 ARG A N 1
ATOM 4491 C CA . ARG A 1 604 ? 7.469 -2.212 -32.300 1.00 89.81 604 ARG A CA 1
ATOM 4492 C C . ARG A 1 604 ? 6.477 -2.589 -33.395 1.00 89.81 604 ARG A C 1
ATOM 4494 O O . ARG A 1 604 ? 5.412 -3.104 -33.074 1.00 89.81 604 ARG A O 1
ATOM 4501 N N . ALA A 1 605 ? 6.807 -2.341 -34.663 1.00 89.00 605 ALA A N 1
ATOM 4502 C CA . ALA A 1 605 ? 5.940 -2.687 -35.785 1.00 89.00 605 ALA A CA 1
ATOM 4503 C C . ALA A 1 605 ? 5.714 -4.205 -35.881 1.00 89.00 605 ALA A C 1
ATOM 4505 O O . ALA A 1 605 ? 4.584 -4.627 -36.108 1.00 89.00 605 ALA A O 1
ATOM 4506 N N . ALA A 1 606 ? 6.745 -5.024 -35.632 1.00 90.81 606 ALA A N 1
ATOM 4507 C CA . ALA A 1 606 ? 6.594 -6.479 -35.549 1.00 90.81 606 ALA A CA 1
ATOM 4508 C C . ALA A 1 606 ? 5.683 -6.910 -34.385 1.00 90.81 606 ALA A C 1
ATOM 4510 O O . ALA A 1 606 ? 4.794 -7.731 -34.588 1.00 90.81 606 ALA A O 1
ATOM 4511 N N . VAL A 1 607 ? 5.850 -6.326 -33.189 1.00 90.00 607 VAL A N 1
ATOM 4512 C CA . VAL A 1 607 ? 4.995 -6.629 -32.022 1.00 90.00 607 VAL A CA 1
ATOM 4513 C C . VAL A 1 607 ? 3.541 -6.205 -32.251 1.00 90.00 607 VAL A C 1
ATOM 4515 O O . VAL A 1 607 ? 2.626 -6.954 -31.924 1.00 90.00 607 VAL A O 1
ATOM 4518 N N . ALA A 1 608 ? 3.308 -5.032 -32.844 1.00 86.94 608 ALA A N 1
ATOM 4519 C CA . ALA A 1 608 ? 1.964 -4.520 -33.119 1.00 86.94 608 ALA A CA 1
ATOM 4520 C C . ALA A 1 608 ? 1.243 -5.252 -34.270 1.00 86.94 608 ALA A C 1
ATOM 4522 O O . ALA A 1 608 ? 0.017 -5.214 -34.332 1.00 86.94 608 ALA A O 1
ATOM 4523 N N . ALA A 1 609 ? 1.985 -5.908 -35.169 1.00 86.50 609 ALA A N 1
ATOM 4524 C CA . ALA A 1 609 ? 1.449 -6.695 -36.283 1.00 86.50 609 ALA A CA 1
ATOM 4525 C C . ALA A 1 609 ? 1.401 -8.214 -36.006 1.00 86.50 609 ALA A C 1
ATOM 4527 O O . ALA A 1 609 ? 1.066 -8.987 -36.904 1.00 86.50 609 ALA A O 1
ATOM 4528 N N . ALA A 1 610 ? 1.758 -8.654 -34.795 1.00 84.38 610 ALA A N 1
ATOM 4529 C CA . ALA A 1 610 ? 1.889 -10.066 -34.454 1.00 84.38 610 ALA A CA 1
ATOM 4530 C C . ALA A 1 610 ? 0.532 -10.808 -34.478 1.00 84.38 610 ALA A C 1
ATOM 4532 O O . ALA A 1 610 ? -0.382 -10.429 -33.740 1.00 84.38 610 ALA A O 1
ATOM 4533 N N . PRO A 1 611 ? 0.379 -11.883 -35.275 1.00 68.50 611 PRO A N 1
ATOM 4534 C CA . PRO A 1 611 ? -0.827 -12.701 -35.260 1.00 68.50 611 PRO A CA 1
ATOM 4535 C C . PRO A 1 611 ? -0.821 -13.680 -34.075 1.00 68.50 611 PRO A C 1
ATOM 4537 O O . PRO A 1 611 ? 0.190 -14.317 -33.789 1.00 68.50 611 PRO A O 1
ATOM 4540 N N . GLY A 1 612 ? -1.978 -13.863 -33.432 1.00 64.25 612 GLY A N 1
ATOM 4541 C CA . GLY A 1 612 ? -2.172 -14.864 -32.375 1.00 64.25 612 GLY A CA 1
ATOM 4542 C C . GLY A 1 612 ? -2.082 -14.312 -30.941 1.00 64.25 612 GLY A C 1
ATOM 4543 O O . GLY A 1 612 ? -2.281 -13.115 -30.722 1.00 64.25 612 GLY A O 1
ATOM 4544 N N . PRO A 1 613 ? -1.865 -15.176 -29.930 1.00 68.75 613 PRO A N 1
ATOM 4545 C CA . PRO A 1 613 ? -1.770 -14.755 -28.535 1.00 68.75 613 PRO A CA 1
ATOM 4546 C C . PRO A 1 613 ? -0.470 -13.978 -28.285 1.00 68.75 613 PRO A C 1
ATOM 4548 O O . PRO A 1 613 ? 0.611 -14.419 -28.668 1.00 68.75 613 PRO A O 1
ATOM 4551 N N . ALA A 1 614 ? -0.566 -12.836 -27.602 1.00 84.94 614 ALA A N 1
ATOM 4552 C CA . ALA A 1 614 ? 0.577 -11.958 -27.368 1.00 84.94 614 ALA A CA 1
ATOM 4553 C C . ALA A 1 614 ? 1.667 -12.645 -26.515 1.00 84.94 614 ALA A C 1
ATOM 4555 O O . ALA A 1 614 ? 1.445 -12.978 -25.348 1.00 84.94 614 ALA A O 1
ATOM 4556 N N . LYS A 1 615 ? 2.854 -12.830 -27.103 1.00 92.81 615 LYS A N 1
ATOM 4557 C CA . LYS A 1 615 ? 4.061 -13.387 -26.465 1.00 92.81 615 LYS A CA 1
ATOM 4558 C C . LYS A 1 615 ? 4.959 -12.235 -25.978 1.00 92.81 615 LYS A C 1
ATOM 4560 O O . LYS A 1 615 ? 5.094 -11.254 -26.709 1.00 92.81 615 LYS A O 1
ATOM 4565 N N . PRO A 1 616 ? 5.578 -12.310 -24.784 1.00 94.94 616 PRO A N 1
ATOM 4566 C CA . PRO A 1 616 ? 6.483 -11.268 -24.313 1.00 94.94 616 PRO A CA 1
ATOM 4567 C C . PRO A 1 616 ? 7.759 -11.202 -25.155 1.00 94.94 616 PRO A C 1
ATOM 4569 O O . PRO A 1 616 ? 8.364 -12.231 -25.470 1.00 94.94 616 PRO A O 1
ATOM 4572 N N . VAL A 1 617 ? 8.190 -9.977 -25.448 1.00 95.19 617 VAL A N 1
ATOM 4573 C CA . VAL A 1 617 ? 9.450 -9.665 -26.130 1.00 95.19 617 VAL A CA 1
ATOM 4574 C C . VAL A 1 617 ? 10.364 -8.898 -25.183 1.00 95.19 617 VAL A C 1
ATOM 4576 O O . VAL A 1 617 ? 9.941 -7.935 -24.544 1.00 95.19 617 VAL A O 1
ATOM 4579 N N . VAL A 1 618 ? 11.632 -9.302 -25.114 1.00 94.94 618 VAL A N 1
ATOM 4580 C CA . VAL A 1 618 ? 12.684 -8.591 -24.371 1.00 94.94 618 VAL A CA 1
ATOM 4581 C C . VAL A 1 618 ? 13.874 -8.303 -25.277 1.00 94.94 618 VAL A C 1
ATOM 4583 O O . VAL A 1 618 ? 14.240 -9.135 -26.106 1.00 94.94 618 VAL A O 1
ATOM 4586 N N . VAL A 1 619 ? 14.499 -7.137 -25.112 1.00 94.38 619 VAL A N 1
ATOM 4587 C CA . VAL A 1 619 ? 15.698 -6.745 -25.870 1.00 94.38 619 VAL A CA 1
ATOM 4588 C C . VAL A 1 619 ? 16.931 -6.809 -24.971 1.00 94.38 619 VAL A C 1
ATOM 4590 O O . VAL A 1 619 ? 16.940 -6.269 -23.867 1.00 94.38 619 VAL A O 1
ATOM 4593 N N . VAL A 1 620 ? 17.994 -7.440 -25.453 1.00 92.94 620 VAL A N 1
ATOM 4594 C CA . VAL A 1 620 ? 19.333 -7.443 -24.855 1.00 92.94 620 VAL A CA 1
ATOM 4595 C C . VAL A 1 620 ? 20.227 -6.572 -25.725 1.00 92.94 620 VAL A C 1
ATOM 4597 O O . VAL A 1 620 ? 20.328 -6.820 -26.924 1.00 92.94 620 VAL A O 1
ATOM 4600 N N . HIS A 1 621 ? 20.884 -5.570 -25.144 1.00 88.56 621 HIS A N 1
ATOM 4601 C CA . HIS A 1 621 ? 21.721 -4.636 -25.897 1.00 88.56 621 HIS A CA 1
ATOM 4602 C C . HIS A 1 621 ? 23.092 -4.399 -25.255 1.00 88.56 621 HIS A C 1
ATOM 4604 O O . HIS A 1 621 ? 23.237 -4.464 -24.037 1.00 88.56 621 HIS A O 1
ATOM 4610 N N . VAL A 1 622 ? 24.091 -4.062 -26.074 1.00 82.38 622 VAL A N 1
ATOM 4611 C CA . VAL A 1 622 ? 25.437 -3.651 -25.628 1.00 82.38 622 VAL A CA 1
ATOM 4612 C C . VAL A 1 622 ? 25.756 -2.279 -26.218 1.00 82.38 622 VAL A C 1
ATOM 4614 O O . VAL A 1 622 ? 25.534 -2.061 -27.404 1.00 82.38 622 VAL A O 1
ATOM 4617 N N . GLU A 1 623 ? 26.195 -1.330 -25.384 1.00 71.56 623 GLU A N 1
ATOM 4618 C CA . GLU A 1 623 ? 26.461 0.095 -25.698 1.00 71.56 623 GLU A CA 1
ATOM 4619 C C . GLU A 1 623 ? 25.315 0.914 -26.346 1.00 71.56 623 GLU A C 1
ATOM 4621 O O . GLU A 1 623 ? 25.373 2.139 -26.409 1.00 71.56 623 GLU A O 1
ATOM 4626 N N . MET A 1 624 ? 24.196 0.296 -26.734 1.00 72.50 624 MET A N 1
ATOM 4627 C CA . MET A 1 624 ? 23.026 0.982 -27.303 1.00 72.50 624 MET A CA 1
ATOM 4628 C C . MET A 1 624 ? 22.074 1.532 -26.224 1.00 72.50 624 MET A C 1
ATOM 4630 O O . MET A 1 624 ? 20.883 1.237 -26.238 1.00 72.50 624 MET A O 1
ATOM 4634 N N . GLY A 1 625 ? 22.566 2.329 -25.269 1.00 65.12 625 GLY A N 1
ATOM 4635 C CA . GLY A 1 625 ? 21.732 2.885 -24.184 1.00 65.12 625 GLY A CA 1
ATOM 4636 C C . GLY A 1 625 ? 20.496 3.655 -24.682 1.00 65.12 625 GLY A C 1
ATOM 4637 O O . GLY A 1 625 ? 19.404 3.503 -24.137 1.00 65.12 625 GLY A O 1
ATOM 4638 N N . ALA A 1 626 ? 20.641 4.386 -25.791 1.00 75.62 626 ALA A N 1
ATOM 4639 C CA . ALA A 1 626 ? 19.540 5.085 -26.454 1.00 75.62 626 ALA A CA 1
ATOM 4640 C C . ALA A 1 626 ? 18.440 4.145 -26.988 1.00 75.62 626 ALA A C 1
ATOM 4642 O O . ALA A 1 626 ? 17.294 4.569 -27.089 1.00 75.62 626 ALA A O 1
ATOM 4643 N N . LEU A 1 627 ? 18.739 2.871 -27.289 1.00 76.25 627 LEU A N 1
ATOM 4644 C CA . LEU A 1 627 ? 17.734 1.903 -27.749 1.00 76.25 627 LEU A CA 1
ATOM 4645 C C . LEU A 1 627 ? 16.734 1.574 -26.637 1.00 76.25 627 LEU A C 1
ATOM 4647 O O . LEU A 1 627 ? 15.547 1.428 -26.915 1.00 76.25 627 LEU A O 1
ATOM 4651 N N . ALA A 1 628 ? 17.182 1.534 -25.379 1.00 75.25 628 ALA A N 1
ATOM 4652 C CA . ALA A 1 628 ? 16.288 1.347 -24.242 1.00 75.25 628 ALA A CA 1
ATOM 4653 C C . ALA A 1 628 ? 15.323 2.531 -24.078 1.00 75.25 628 ALA A C 1
ATOM 4655 O O . ALA A 1 628 ? 14.118 2.326 -23.952 1.00 75.25 628 ALA A O 1
ATOM 4656 N N . GLU A 1 629 ? 15.816 3.770 -24.164 1.00 74.81 629 GLU A N 1
ATOM 4657 C CA . GLU A 1 629 ? 14.949 4.956 -24.150 1.00 74.81 629 GLU A CA 1
ATOM 4658 C C . GLU A 1 629 ? 13.994 4.980 -25.353 1.00 74.81 629 GLU A C 1
ATOM 4660 O O . GLU A 1 629 ? 12.790 5.204 -25.187 1.00 74.81 629 GLU A O 1
ATOM 4665 N N . ALA A 1 630 ? 14.509 4.694 -26.553 1.00 78.69 630 ALA A N 1
ATOM 4666 C CA . ALA A 1 630 ? 13.745 4.686 -27.794 1.00 78.69 630 ALA A CA 1
ATOM 4667 C C . ALA A 1 630 ? 12.639 3.620 -27.797 1.00 78.69 630 ALA A C 1
ATOM 4669 O O . ALA A 1 630 ? 11.567 3.893 -28.338 1.00 78.69 630 ALA A O 1
ATOM 4670 N N . LEU A 1 631 ? 12.840 2.455 -27.162 1.00 78.44 631 LEU A N 1
ATOM 4671 C CA . LEU A 1 631 ? 11.837 1.389 -26.986 1.00 78.44 631 LEU A CA 1
ATOM 4672 C C . LEU A 1 631 ? 10.845 1.667 -25.840 1.00 78.44 631 LEU A C 1
ATOM 4674 O O . LEU A 1 631 ? 9.649 1.394 -25.996 1.00 78.44 631 LEU A O 1
ATOM 4678 N N . SER A 1 632 ? 11.284 2.294 -24.746 1.00 68.31 632 SER A N 1
ATOM 4679 C CA . SER A 1 632 ? 10.402 2.704 -23.641 1.00 68.31 632 SER A CA 1
ATOM 4680 C C . SER A 1 632 ? 9.496 3.898 -23.962 1.00 68.31 632 SER A C 1
ATOM 4682 O O . SER A 1 632 ? 8.460 4.064 -23.328 1.00 68.31 632 SER A O 1
ATOM 4684 N N . ALA A 1 633 ? 9.835 4.738 -24.946 1.00 60.28 633 ALA A N 1
ATOM 4685 C CA . ALA A 1 633 ? 9.146 6.008 -25.232 1.00 60.28 633 ALA A CA 1
ATOM 4686 C C . ALA A 1 633 ? 7.718 5.919 -25.843 1.00 60.28 633 ALA A C 1
ATOM 4688 O O . ALA A 1 633 ? 7.297 6.837 -26.555 1.00 60.28 633 ALA A O 1
ATOM 4689 N N . VAL A 1 634 ? 6.953 4.854 -25.579 1.00 47.34 634 VAL A N 1
ATOM 4690 C CA . VAL A 1 634 ? 5.563 4.722 -26.053 1.00 47.34 634 VAL A CA 1
ATOM 4691 C C . VAL A 1 634 ? 4.698 5.850 -25.464 1.00 47.34 634 VAL A C 1
ATOM 4693 O O . VAL A 1 634 ? 4.758 6.154 -24.276 1.00 47.34 634 VAL A O 1
ATOM 4696 N N . THR A 1 635 ? 3.895 6.503 -26.311 1.00 39.31 635 THR A N 1
ATOM 4697 C CA . THR A 1 635 ? 3.005 7.633 -25.955 1.00 39.31 635 THR A CA 1
ATOM 4698 C C . THR A 1 635 ? 3.674 8.865 -25.317 1.00 39.31 635 THR A C 1
ATOM 4700 O O . THR A 1 635 ? 3.155 9.455 -24.374 1.00 39.31 635 THR A O 1
ATOM 4703 N N . ARG A 1 636 ? 4.767 9.366 -25.917 1.00 28.75 636 ARG A N 1
ATOM 4704 C CA . ARG A 1 636 ? 5.180 10.785 -25.758 1.00 28.75 636 ARG A CA 1
ATOM 4705 C C . ARG A 1 636 ? 4.590 11.737 -26.820 1.00 28.75 636 ARG A C 1
ATOM 4707 O O . ARG A 1 636 ? 4.975 12.902 -26.907 1.00 28.75 636 ARG A O 1
ATOM 4714 N N . THR A 1 637 ? 3.630 11.261 -27.615 1.00 23.62 637 THR A N 1
ATOM 4715 C CA . THR A 1 637 ? 2.875 12.038 -28.609 1.00 23.62 637 THR A CA 1
ATOM 4716 C C . THR A 1 637 ? 1.890 12.998 -27.941 1.00 23.62 637 THR A C 1
ATOM 4718 O O . THR A 1 637 ? 0.764 12.632 -27.607 1.00 23.62 637 THR A O 1
ATOM 4721 N N . ARG A 1 638 ? 2.314 14.257 -27.786 1.00 22.19 638 ARG A N 1
ATOM 4722 C CA . ARG A 1 638 ? 1.439 15.411 -27.523 1.00 22.19 638 ARG A CA 1
ATOM 4723 C C . ARG A 1 638 ? 0.258 15.396 -28.513 1.00 22.19 638 ARG A C 1
ATOM 4725 O O . ARG A 1 638 ? 0.526 15.319 -29.711 1.00 22.19 638 ARG A O 1
ATOM 4732 N N . PRO A 1 639 ? -1.008 15.505 -28.068 1.00 24.34 639 PRO A N 1
ATOM 4733 C CA . PRO A 1 639 ? -2.142 15.475 -28.983 1.00 24.34 639 PRO A CA 1
ATOM 4734 C C . PRO A 1 639 ? -2.122 16.700 -29.904 1.00 24.34 639 PRO A C 1
ATOM 4736 O O . PRO A 1 639 ? -2.293 17.839 -29.463 1.00 24.34 639 PRO A O 1
ATOM 4739 N N . THR A 1 640 ? -1.918 16.459 -31.198 1.00 23.12 640 THR A N 1
ATOM 4740 C CA . THR A 1 640 ? -2.352 17.369 -32.258 1.00 23.12 640 THR A CA 1
ATOM 4741 C C . THR A 1 640 ? -3.879 17.414 -32.252 1.00 23.12 640 THR A C 1
ATOM 4743 O O . THR A 1 640 ? -4.543 16.384 -32.134 1.00 23.12 640 THR A O 1
ATOM 4746 N N . GLY A 1 641 ? -4.445 18.621 -32.304 1.00 30.33 641 GLY A N 1
ATOM 4747 C CA . GLY A 1 641 ? -5.868 18.830 -32.045 1.00 30.33 641 GLY A CA 1
ATOM 4748 C C . GLY A 1 641 ? -6.775 18.135 -33.060 1.00 30.33 641 GLY A C 1
ATOM 4749 O O . GLY A 1 641 ? -6.779 18.489 -34.235 1.00 30.33 641 GLY A O 1
ATOM 4750 N N . THR A 1 642 ? -7.591 17.201 -32.579 1.00 23.53 642 THR A N 1
ATOM 4751 C CA . THR A 1 642 ? -8.791 16.688 -33.257 1.00 23.53 642 THR A CA 1
ATOM 4752 C C . THR A 1 642 ? -9.996 16.869 -32.328 1.00 23.53 642 THR A C 1
ATOM 4754 O O . THR A 1 642 ? -9.829 17.086 -31.126 1.00 23.53 642 THR A O 1
ATOM 4757 N N . ALA A 1 643 ? -11.199 16.952 -32.900 1.00 25.81 643 ALA A N 1
ATOM 4758 C CA . ALA A 1 643 ? -12.310 17.676 -32.281 1.00 25.81 643 ALA A CA 1
ATOM 4759 C C . ALA A 1 643 ? -12.859 17.054 -30.982 1.00 25.81 643 ALA A C 1
ATOM 4761 O O . ALA A 1 643 ? -12.964 15.839 -30.834 1.00 25.81 643 ALA A O 1
ATOM 4762 N N . SER A 1 644 ? -13.285 17.929 -30.067 1.00 22.61 644 SER A N 1
ATOM 4763 C CA . SER A 1 644 ? -14.009 17.554 -28.850 1.00 22.61 644 SER A CA 1
ATOM 4764 C C . SER A 1 644 ? -15.400 17.006 -29.180 1.00 22.61 644 SER A C 1
ATOM 4766 O O . SER A 1 644 ? -16.205 17.700 -29.803 1.00 22.61 644 SER A O 1
ATOM 4768 N N . VAL A 1 645 ? -15.711 15.805 -28.688 1.00 26.33 645 VAL A N 1
ATOM 4769 C CA . VAL A 1 645 ? -17.096 15.358 -28.488 1.00 26.33 645 VAL A CA 1
ATOM 4770 C C . VAL A 1 645 ? -17.462 15.676 -27.041 1.00 26.33 645 VAL A C 1
ATOM 4772 O O . VAL A 1 645 ? -16.999 15.020 -26.109 1.00 26.33 645 VAL A O 1
ATOM 4775 N N . ALA A 1 646 ? -18.258 16.726 -26.845 1.00 24.58 646 ALA A N 1
ATOM 4776 C CA . ALA A 1 646 ? -18.600 17.215 -25.517 1.00 24.58 646 ALA A CA 1
ATOM 4777 C C . ALA A 1 646 ? -19.622 16.299 -24.820 1.00 24.58 646 ALA A C 1
ATOM 4779 O O . ALA A 1 646 ? -20.805 16.300 -25.159 1.00 24.58 646 ALA A O 1
ATOM 4780 N N . VAL A 1 647 ? -19.180 15.566 -23.796 1.00 28.16 647 VAL A N 1
ATOM 4781 C CA . VAL A 1 647 ? -20.083 14.945 -22.816 1.00 28.16 647 VAL A CA 1
ATOM 4782 C C . VAL A 1 647 ? -20.491 16.018 -21.805 1.00 28.16 647 VAL A C 1
ATOM 4784 O O . VAL A 1 647 ? -19.642 16.585 -21.118 1.00 28.16 647 VAL A O 1
ATOM 4787 N N . ALA A 1 648 ? -21.786 16.329 -21.740 1.00 24.12 648 ALA A N 1
ATOM 4788 C CA . ALA A 1 648 ? -22.309 17.364 -20.852 1.00 24.12 648 ALA A CA 1
ATOM 4789 C C . ALA A 1 648 ? -22.216 16.953 -19.363 1.00 24.12 648 ALA A C 1
ATOM 4791 O O . ALA A 1 648 ? -22.398 15.776 -19.042 1.00 24.12 648 ALA A O 1
ATOM 4792 N N . PRO A 1 649 ? -21.965 17.899 -18.436 1.00 24.97 649 PRO A N 1
ATOM 4793 C CA . PRO A 1 649 ? -21.933 17.605 -17.007 1.00 24.97 649 PRO A CA 1
ATOM 4794 C C . PRO A 1 649 ? -23.340 17.280 -16.466 1.00 24.97 649 PRO A C 1
ATOM 4796 O O . PRO A 1 649 ? -24.325 17.860 -16.934 1.00 24.97 649 PRO A O 1
ATOM 4799 N N . PRO A 1 650 ? -23.462 16.404 -15.451 1.00 26.48 650 PRO A N 1
ATOM 4800 C CA . PRO A 1 650 ? -24.745 16.107 -14.824 1.00 26.48 650 PRO A CA 1
ATOM 4801 C C . PRO A 1 650 ? -25.277 17.339 -14.078 1.00 26.48 650 PRO A C 1
ATOM 4803 O O . PRO A 1 650 ? -24.604 17.891 -13.207 1.00 26.48 650 PRO A O 1
ATOM 4806 N N . GLN A 1 651 ? -26.496 17.767 -14.408 1.00 25.94 651 GLN A N 1
ATOM 4807 C CA . GLN A 1 651 ? -27.166 18.863 -13.707 1.00 25.94 651 GLN A CA 1
ATOM 4808 C C . GLN A 1 651 ? -27.648 18.421 -12.317 1.00 25.94 651 GLN A C 1
ATOM 4810 O O . GLN A 1 651 ? -28.105 17.293 -12.129 1.00 25.94 651 GLN A O 1
ATOM 4815 N N . ALA A 1 652 ? -27.574 19.329 -11.343 1.00 27.59 652 ALA A N 1
ATOM 4816 C CA . ALA A 1 652 ? -28.125 19.106 -10.012 1.00 27.59 652 ALA A CA 1
ATOM 4817 C C . ALA A 1 652 ? -29.661 19.190 -10.044 1.00 27.59 652 ALA A C 1
ATOM 4819 O O . ALA A 1 652 ? -30.222 20.178 -10.516 1.00 27.59 652 ALA A O 1
ATOM 4820 N N . VAL A 1 653 ? -30.337 18.170 -9.512 1.00 27.98 653 VAL A N 1
ATOM 4821 C CA . VAL A 1 653 ? -31.804 18.112 -9.432 1.00 27.98 653 VAL A CA 1
ATOM 4822 C C . VAL A 1 653 ? -32.266 18.599 -8.058 1.00 27.98 653 VAL A C 1
ATOM 4824 O O . VAL A 1 653 ? -31.903 18.025 -7.032 1.00 27.98 653 VAL A O 1
ATOM 4827 N N . ALA A 1 654 ? -33.074 19.660 -8.044 1.00 27.27 654 ALA A N 1
ATOM 4828 C CA . ALA A 1 654 ? -33.769 20.159 -6.857 1.00 27.27 654 ALA A CA 1
ATOM 4829 C C . ALA A 1 654 ? -35.024 19.304 -6.546 1.00 27.27 654 ALA A C 1
ATOM 4831 O O . ALA A 1 654 ? -35.565 18.672 -7.456 1.00 27.27 654 ALA A O 1
ATOM 4832 N N . PRO A 1 655 ? -35.503 19.249 -5.286 1.00 29.80 655 PRO A N 1
ATOM 4833 C CA . PRO A 1 655 ? -36.571 18.329 -4.893 1.00 29.80 655 PRO A CA 1
ATOM 4834 C C . PRO A 1 655 ? -37.959 18.732 -5.420 1.00 29.80 655 PRO A C 1
ATOM 4836 O O . PRO A 1 655 ? -38.312 19.910 -5.448 1.00 29.80 655 PRO A O 1
ATOM 4839 N N . ALA A 1 656 ? -38.764 17.723 -5.763 1.00 26.97 656 ALA A N 1
ATOM 4840 C CA . ALA A 1 656 ? -40.175 17.832 -6.147 1.00 26.97 656 ALA A CA 1
ATOM 4841 C C . ALA A 1 656 ? -41.089 17.195 -5.064 1.00 26.97 656 ALA A C 1
ATOM 4843 O O . ALA A 1 656 ? -40.591 16.420 -4.243 1.00 26.97 656 ALA A O 1
ATOM 4844 N N . PRO A 1 657 ? -42.390 17.550 -4.991 1.00 29.09 657 PRO A N 1
ATOM 4845 C CA . PRO A 1 657 ? -43.152 17.480 -3.738 1.00 29.09 657 PRO A CA 1
ATOM 4846 C C . PRO A 1 657 ? -43.844 16.140 -3.418 1.00 29.09 657 PRO A C 1
ATOM 4848 O O . PRO A 1 657 ? -43.990 15.247 -4.249 1.00 29.09 657 PRO A O 1
ATOM 4851 N N . THR A 1 658 ? -44.300 16.053 -2.167 1.00 33.84 658 THR A N 1
ATOM 4852 C CA . THR A 1 658 ? -44.951 14.912 -1.506 1.00 33.84 658 THR A CA 1
ATOM 4853 C C . THR A 1 658 ? -46.302 14.500 -2.120 1.00 33.84 658 THR A C 1
ATOM 4855 O O . THR A 1 658 ? -47.161 15.363 -2.304 1.00 33.84 658 THR A O 1
ATOM 4858 N N . PRO A 1 659 ? -46.565 13.192 -2.313 1.00 29.06 659 PRO A N 1
ATOM 4859 C CA . PRO A 1 659 ? -47.909 12.649 -2.511 1.00 29.06 659 PRO A CA 1
ATOM 4860 C C . PRO A 1 659 ? -48.535 12.114 -1.203 1.00 29.06 659 PRO A C 1
ATOM 4862 O O . PRO A 1 659 ? -47.867 11.500 -0.372 1.00 29.06 659 PRO A O 1
ATOM 4865 N N . THR A 1 660 ? -49.846 12.309 -1.055 1.00 24.55 660 THR A N 1
ATOM 4866 C CA . THR A 1 660 ? -50.701 11.808 0.047 1.00 24.55 660 THR A CA 1
ATOM 4867 C C . THR A 1 660 ? -51.315 10.443 -0.354 1.00 24.55 660 THR A C 1
ATOM 4869 O O . THR A 1 660 ? -51.507 10.222 -1.551 1.00 24.55 660 THR A O 1
ATOM 4872 N N . PRO A 1 661 ? -51.567 9.482 0.566 1.00 36.28 661 PRO A N 1
ATOM 4873 C CA . PRO A 1 661 ? -51.619 8.057 0.200 1.00 36.28 661 PRO A CA 1
ATOM 4874 C C . PRO A 1 661 ? -52.961 7.545 -0.355 1.00 36.28 661 PRO A C 1
ATOM 4876 O O . PRO A 1 661 ? -54.025 8.105 -0.098 1.00 36.28 661 PRO A O 1
ATOM 4879 N N . ALA A 1 662 ? -52.888 6.400 -1.044 1.00 25.25 662 ALA A N 1
ATOM 4880 C CA . ALA A 1 662 ? -54.015 5.573 -1.488 1.00 25.25 662 ALA A CA 1
ATOM 4881 C C . ALA A 1 662 ? -53.838 4.101 -1.034 1.00 25.25 662 ALA A C 1
ATOM 4883 O O . ALA A 1 662 ? -52.799 3.741 -0.481 1.00 25.25 662 ALA A O 1
ATOM 4884 N N . LEU A 1 663 ? -54.883 3.280 -1.197 1.00 27.03 663 LEU A N 1
ATOM 4885 C CA . LEU A 1 663 ? -55.131 2.075 -0.388 1.00 27.03 663 LEU A CA 1
ATOM 4886 C C . LEU A 1 663 ? -54.225 0.848 -0.638 1.00 27.03 663 LEU A C 1
ATOM 4888 O O . LEU A 1 663 ? -53.699 0.616 -1.723 1.00 27.03 663 LEU A O 1
ATOM 4892 N N . VAL A 1 664 ? -54.157 0.021 0.411 1.00 32.81 664 VAL A N 1
ATOM 4893 C CA . VAL A 1 664 ? -53.559 -1.324 0.488 1.00 32.81 664 VAL A CA 1
ATOM 4894 C C . VAL A 1 664 ? -54.438 -2.377 -0.210 1.00 32.81 664 VAL A C 1
ATOM 4896 O O . VAL A 1 664 ? -55.664 -2.320 -0.101 1.00 32.81 664 VAL A O 1
ATOM 4899 N N . PRO A 1 665 ? -53.821 -3.397 -0.831 1.00 25.38 665 PRO A N 1
ATOM 4900 C CA . PRO A 1 665 ? -54.245 -4.787 -0.626 1.00 25.38 665 PRO A CA 1
ATOM 4901 C C . PRO A 1 665 ? -53.120 -5.665 -0.033 1.00 25.38 665 PRO A C 1
ATOM 4903 O O . PRO A 1 665 ? -51.934 -5.408 -0.235 1.00 25.38 665 PRO A O 1
ATOM 4906 N N . GLU A 1 666 ? -53.507 -6.693 0.727 1.00 26.02 666 GLU A N 1
ATOM 4907 C CA . GLU A 1 666 ? -52.610 -7.560 1.515 1.00 26.02 666 GLU A CA 1
ATOM 4908 C C . GLU A 1 666 ? -52.014 -8.763 0.727 1.00 26.02 666 GLU A C 1
ATOM 4910 O O . GLU A 1 666 ? -52.359 -8.962 -0.442 1.00 26.02 666 GLU A O 1
ATOM 4915 N N . PRO A 1 667 ? -51.041 -9.521 1.288 1.00 30.23 667 PRO A N 1
ATOM 4916 C CA . PRO A 1 667 ? -49.994 -10.156 0.481 1.00 30.23 667 PRO A CA 1
ATOM 4917 C C . PRO A 1 667 ? -50.257 -11.600 0.022 1.00 30.23 667 PRO A C 1
ATOM 4919 O O . PRO A 1 667 ? -50.867 -12.412 0.713 1.00 30.23 667 PRO A O 1
ATOM 4922 N N . ALA A 1 668 ? -49.622 -11.966 -1.097 1.00 24.09 668 ALA A N 1
ATOM 4923 C CA . ALA A 1 668 ? -49.353 -13.356 -1.467 1.00 24.09 668 ALA A CA 1
ATOM 4924 C C . ALA A 1 668 ? -47.973 -13.805 -0.938 1.00 24.09 668 ALA A C 1
ATOM 4926 O O . ALA A 1 668 ? -46.998 -13.053 -0.995 1.00 24.09 668 ALA A O 1
ATOM 4927 N N . ALA A 1 669 ? -47.878 -15.035 -0.425 1.00 25.77 669 ALA A N 1
ATOM 4928 C CA . ALA A 1 669 ? -46.679 -15.526 0.260 1.00 25.77 669 ALA A CA 1
ATOM 4929 C C . ALA A 1 669 ? -45.484 -15.800 -0.689 1.00 25.77 669 ALA A C 1
ATOM 4931 O O . ALA A 1 669 ? -45.673 -16.355 -1.777 1.00 25.77 669 ALA A O 1
ATOM 4932 N N . PRO A 1 670 ? -44.235 -15.495 -0.279 1.00 26.53 670 PRO A N 1
ATOM 4933 C CA . PRO A 1 670 ? -43.052 -15.760 -1.092 1.00 26.53 670 PRO A CA 1
ATOM 4934 C C . PRO A 1 670 ? -42.691 -17.253 -1.095 1.00 26.53 670 PRO A C 1
ATOM 4936 O O . PRO A 1 670 ? -42.409 -17.847 -0.053 1.00 26.53 670 PRO A O 1
ATOM 4939 N N . ARG A 1 671 ? -42.620 -17.860 -2.285 1.00 23.00 671 ARG A N 1
ATOM 4940 C CA . ARG A 1 671 ? -41.961 -19.164 -2.469 1.00 23.00 671 ARG A CA 1
ATOM 4941 C C . ARG A 1 671 ? -40.450 -18.974 -2.329 1.00 23.00 671 ARG A C 1
ATOM 4943 O O . ARG A 1 671 ? -39.895 -18.042 -2.905 1.00 23.00 671 ARG A O 1
ATOM 4950 N N . ALA A 1 672 ? -39.787 -19.860 -1.590 1.00 26.86 672 ALA A N 1
ATOM 4951 C CA . ALA A 1 672 ? -38.340 -19.799 -1.413 1.00 26.86 672 ALA A CA 1
ATOM 4952 C C . ALA A 1 672 ? -37.608 -20.010 -2.751 1.00 26.86 672 ALA A C 1
ATOM 4954 O O . ALA A 1 672 ? -37.768 -21.047 -3.394 1.00 26.86 672 ALA A O 1
ATOM 4955 N N . ALA A 1 673 ? -36.781 -19.038 -3.137 1.00 24.12 673 ALA A N 1
ATOM 4956 C CA . ALA A 1 673 ? -35.755 -19.194 -4.160 1.00 24.12 673 ALA A CA 1
ATOM 4957 C C . ALA A 1 673 ? -34.408 -19.442 -3.466 1.00 24.12 673 ALA A C 1
ATOM 4959 O O . ALA A 1 673 ? -34.117 -18.826 -2.441 1.00 24.12 673 ALA A O 1
ATOM 4960 N N . ALA A 1 674 ? -33.598 -20.356 -3.999 1.00 24.34 674 ALA A N 1
ATOM 4961 C CA . ALA A 1 674 ? -32.271 -20.625 -3.458 1.00 24.34 674 ALA A CA 1
ATOM 4962 C C . ALA A 1 674 ? -31.269 -19.581 -3.974 1.00 24.34 674 ALA A C 1
ATOM 4964 O O . ALA A 1 674 ? -31.080 -19.463 -5.185 1.00 24.34 674 ALA A O 1
ATOM 4965 N N . ASP A 1 675 ? -30.602 -18.866 -3.064 1.00 24.02 675 ASP A N 1
ATOM 4966 C CA . ASP A 1 675 ? -29.491 -17.970 -3.402 1.00 24.02 675 ASP A CA 1
ATOM 4967 C C . ASP A 1 675 ? -28.327 -18.775 -4.005 1.00 24.02 675 ASP A C 1
ATOM 4969 O O . ASP A 1 675 ? -27.512 -19.365 -3.289 1.00 24.02 675 ASP A O 1
ATOM 4973 N N . SER A 1 676 ? -28.207 -18.773 -5.333 1.00 24.36 676 SER A N 1
ATOM 4974 C CA . SER A 1 676 ? -26.964 -19.169 -5.991 1.00 24.36 676 SER A CA 1
ATOM 4975 C C . SER A 1 676 ? -25.875 -18.153 -5.645 1.00 24.36 676 SER A C 1
ATOM 4977 O O . SER A 1 676 ? -26.089 -16.947 -5.785 1.00 24.36 676 SER A O 1
ATOM 4979 N N . ALA A 1 677 ? -24.697 -18.620 -5.231 1.00 25.39 677 ALA A N 1
ATOM 4980 C CA . ALA A 1 677 ? -23.573 -17.739 -4.934 1.00 25.39 677 ALA A CA 1
ATOM 4981 C C . ALA A 1 677 ? -23.149 -16.970 -6.197 1.00 25.39 677 ALA A C 1
ATOM 4983 O O . ALA A 1 677 ? -22.536 -17.545 -7.094 1.00 25.39 677 ALA A O 1
ATOM 4984 N N . VAL A 1 678 ? -23.480 -15.675 -6.259 1.00 23.56 678 VAL A N 1
ATOM 4985 C CA . VAL A 1 678 ? -23.114 -14.786 -7.371 1.00 23.56 678 VAL A CA 1
ATOM 4986 C C . VAL A 1 678 ? -21.588 -14.780 -7.518 1.00 23.56 678 VAL A C 1
ATOM 4988 O O . VAL A 1 678 ? -20.901 -14.321 -6.597 1.00 23.56 678 VAL A O 1
ATOM 4991 N N . PRO A 1 679 ? -21.028 -15.261 -8.645 1.00 23.86 679 PRO A N 1
ATOM 4992 C CA . PRO A 1 679 ? -19.601 -15.149 -8.893 1.00 23.86 679 PRO A CA 1
ATOM 4993 C C . PRO A 1 679 ? -19.244 -13.668 -9.004 1.00 23.86 679 PRO A C 1
ATOM 4995 O O . PRO A 1 679 ? -19.884 -12.931 -9.753 1.00 23.86 679 PRO A O 1
ATOM 4998 N N . VAL A 1 680 ? -18.218 -13.222 -8.278 1.00 28.78 680 VAL A N 1
ATOM 4999 C CA . VAL A 1 680 ? -17.652 -11.889 -8.519 1.00 28.78 680 VAL A CA 1
ATOM 5000 C C . VAL A 1 680 ? -17.094 -11.901 -9.945 1.00 28.78 680 VAL A C 1
ATOM 5002 O O . VAL A 1 680 ? -16.219 -12.730 -10.216 1.00 28.78 680 VAL A O 1
ATOM 5005 N N . PRO A 1 681 ? -17.574 -11.041 -10.862 1.00 23.25 681 PRO A N 1
ATOM 5006 C CA . PRO A 1 681 ? -17.049 -11.016 -12.214 1.00 23.25 681 PRO A CA 1
ATOM 5007 C C . PRO A 1 681 ? -15.592 -10.564 -12.153 1.00 23.25 681 PRO A C 1
ATOM 5009 O O . PRO A 1 681 ? -15.292 -9.425 -11.792 1.00 23.25 681 PRO A O 1
ATOM 5012 N N . VAL A 1 682 ? -14.679 -11.470 -12.501 1.00 27.09 682 VAL A N 1
ATOM 5013 C CA . VAL A 1 682 ? -13.317 -11.081 -12.865 1.00 27.09 682 VAL A CA 1
ATOM 5014 C C . VAL A 1 682 ? -13.463 -10.196 -14.105 1.00 27.09 682 VAL A C 1
ATOM 5016 O O . VAL A 1 682 ? -14.059 -10.667 -15.078 1.00 27.09 682 VAL A O 1
ATOM 5019 N N . PRO A 1 683 ? -12.990 -8.936 -14.098 1.00 26.56 683 PRO A N 1
ATOM 5020 C CA . PRO A 1 683 ? -13.044 -8.114 -15.296 1.00 26.56 683 PRO A CA 1
ATOM 5021 C C . PRO A 1 683 ? -12.270 -8.834 -16.400 1.00 26.56 683 PRO A C 1
ATOM 5023 O O . PRO A 1 683 ? -11.129 -9.258 -16.193 1.00 26.56 683 PRO A O 1
ATOM 5026 N N . ALA A 1 684 ? -12.913 -9.017 -17.554 1.00 24.86 684 ALA A N 1
ATOM 5027 C CA . ALA A 1 684 ? -12.229 -9.530 -18.730 1.00 24.86 684 ALA A CA 1
ATOM 5028 C C . ALA A 1 684 ? -11.054 -8.597 -19.046 1.00 24.86 684 ALA A C 1
ATOM 5030 O O . ALA A 1 684 ? -11.185 -7.379 -18.928 1.00 24.86 684 ALA A O 1
ATOM 5031 N N . ALA A 1 685 ? -9.904 -9.163 -19.409 1.00 28.25 685 ALA A N 1
ATOM 5032 C CA . ALA A 1 685 ? -8.753 -8.356 -19.782 1.00 28.25 685 ALA A CA 1
ATOM 5033 C C . ALA A 1 685 ? -9.092 -7.577 -21.059 1.00 28.25 685 ALA A C 1
ATOM 5035 O O . ALA A 1 685 ? -9.212 -8.170 -22.133 1.00 28.25 685 ALA A O 1
ATOM 5036 N N . GLU A 1 686 ? -9.268 -6.262 -20.931 1.00 23.73 686 GLU A N 1
ATOM 5037 C CA . GLU A 1 686 ? -9.360 -5.365 -22.080 1.00 23.73 686 GLU A CA 1
ATOM 5038 C C . GLU A 1 686 ? -8.085 -5.503 -22.933 1.00 23.73 686 GLU A C 1
ATOM 5040 O O . GLU A 1 686 ? -7.006 -5.763 -22.384 1.00 23.73 686 GLU A O 1
ATOM 5045 N N . PRO A 1 687 ? -8.183 -5.381 -24.271 1.00 26.59 687 PRO A N 1
ATOM 5046 C CA . PRO A 1 687 ? -7.049 -5.601 -25.158 1.00 26.59 687 PRO A CA 1
ATOM 5047 C C . PRO A 1 687 ? -5.923 -4.625 -24.820 1.00 26.59 687 PRO A C 1
ATOM 5049 O O . PRO A 1 687 ? -6.058 -3.412 -24.976 1.00 26.59 687 PRO A O 1
ATOM 5052 N N . THR A 1 688 ? -4.801 -5.163 -24.344 1.00 32.88 688 THR A N 1
ATOM 5053 C CA . THR A 1 688 ? -3.648 -4.365 -23.930 1.00 32.88 688 THR A CA 1
ATOM 5054 C C . THR A 1 688 ? -3.079 -3.603 -25.119 1.00 32.88 688 THR A C 1
ATOM 5056 O O . THR A 1 688 ? -2.543 -4.218 -26.044 1.00 32.88 688 THR A O 1
ATOM 5059 N N . THR A 1 689 ? -3.135 -2.270 -25.062 1.00 35.44 689 THR A N 1
ATOM 5060 C CA . THR A 1 689 ? -2.335 -1.381 -25.915 1.00 35.44 689 THR A CA 1
ATOM 5061 C C . THR A 1 689 ? -0.888 -1.889 -25.967 1.00 35.44 689 THR A C 1
ATOM 5063 O O . THR A 1 689 ? -0.362 -2.219 -24.900 1.00 35.44 689 THR A O 1
ATOM 5066 N N . PRO A 1 690 ? -0.228 -1.958 -27.143 1.00 47.25 690 PRO A N 1
ATOM 5067 C CA . PRO A 1 690 ? 1.143 -2.455 -27.244 1.00 47.25 690 PRO A CA 1
ATOM 5068 C C . PRO A 1 690 ? 2.081 -1.713 -26.285 1.00 47.25 690 PRO A C 1
ATOM 5070 O O . PRO A 1 690 ? 2.327 -0.515 -26.444 1.00 47.25 690 PRO A O 1
ATOM 5073 N N . GLY A 1 691 ? 2.550 -2.423 -25.257 1.00 60.44 691 GLY A N 1
ATOM 5074 C CA . GLY A 1 691 ? 3.378 -1.854 -24.199 1.00 60.44 691 GLY A CA 1
ATOM 5075 C C . GLY A 1 691 ? 4.797 -1.534 -24.663 1.00 60.44 691 GLY A C 1
ATOM 5076 O O . GLY A 1 691 ? 5.200 -1.834 -25.792 1.00 60.44 691 GLY A O 1
ATOM 5077 N N . ALA A 1 692 ? 5.579 -0.917 -23.778 1.00 80.69 692 ALA A N 1
ATOM 5078 C CA . ALA A 1 692 ? 7.008 -0.755 -24.012 1.00 80.69 692 ALA A CA 1
ATOM 5079 C C . ALA A 1 692 ? 7.690 -2.125 -24.178 1.00 80.69 692 ALA A C 1
ATOM 5081 O O . ALA A 1 692 ? 7.347 -3.094 -23.502 1.00 80.69 692 ALA A O 1
ATOM 5082 N N . ILE A 1 693 ? 8.681 -2.213 -25.067 1.00 88.81 693 ILE A N 1
ATOM 5083 C CA . ILE A 1 693 ? 9.527 -3.408 -25.167 1.00 88.81 693 ILE A CA 1
ATOM 5084 C C . ILE A 1 693 ? 10.699 -3.194 -24.198 1.00 88.81 693 ILE A C 1
ATOM 5086 O O . ILE A 1 693 ? 11.529 -2.319 -24.459 1.00 88.81 693 ILE A O 1
ATOM 5090 N N . PRO A 1 694 ? 10.781 -3.924 -23.071 1.00 90.12 694 PRO A N 1
ATOM 5091 C CA . PRO A 1 694 ? 11.820 -3.699 -22.079 1.00 90.12 694 PRO A CA 1
ATOM 5092 C C . PRO A 1 694 ? 13.188 -4.123 -22.622 1.00 90.12 694 PRO A C 1
ATOM 5094 O O . PRO A 1 694 ? 13.353 -5.203 -23.199 1.00 90.12 694 PRO A O 1
ATOM 5097 N N . ALA A 1 695 ? 14.176 -3.254 -22.412 1.00 90.31 695 ALA A N 1
ATOM 5098 C CA . ALA A 1 695 ? 15.537 -3.421 -22.897 1.00 90.31 695 ALA A CA 1
ATOM 5099 C C . ALA A 1 695 ? 16.541 -3.471 -21.736 1.00 90.31 695 ALA A C 1
ATOM 5101 O O . ALA A 1 695 ? 16.480 -2.669 -20.799 1.00 90.31 695 ALA A O 1
ATOM 5102 N N . TYR A 1 696 ? 17.474 -4.417 -21.820 1.00 91.38 696 TYR A N 1
ATOM 5103 C CA . TYR A 1 696 ? 18.409 -4.774 -20.759 1.00 91.38 696 TYR A CA 1
ATOM 5104 C C . TYR A 1 696 ? 19.858 -4.755 -21.271 1.00 91.38 696 TYR A C 1
ATOM 5106 O O . TYR A 1 696 ? 20.129 -5.300 -22.341 1.00 91.38 696 TYR A O 1
ATOM 5114 N N . PRO A 1 697 ? 20.822 -4.235 -20.490 1.00 90.44 697 PRO A N 1
ATOM 5115 C CA . PRO A 1 697 ? 22.224 -4.138 -20.907 1.00 90.44 697 PRO A CA 1
ATOM 5116 C C . PRO A 1 697 ? 23.024 -5.447 -20.723 1.00 90.44 697 PRO A C 1
ATOM 5118 O O . PRO A 1 697 ? 24.250 -5.420 -20.710 1.00 90.44 697 PRO A O 1
ATOM 5121 N N . ALA A 1 698 ? 22.350 -6.572 -20.455 1.00 91.81 698 ALA A N 1
ATOM 5122 C CA . ALA A 1 698 ? 22.955 -7.882 -20.209 1.00 91.81 698 ALA A CA 1
ATOM 5123 C C . ALA A 1 698 ? 21.920 -8.998 -20.437 1.00 91.81 698 ALA A C 1
ATOM 5125 O O . ALA A 1 698 ? 20.744 -8.831 -20.086 1.00 91.81 698 ALA A O 1
ATOM 5126 N N . ALA A 1 699 ? 22.350 -10.133 -20.992 1.00 93.56 699 ALA A N 1
ATOM 5127 C CA . ALA A 1 699 ? 21.466 -11.243 -21.351 1.00 93.56 699 ALA A CA 1
ATOM 5128 C C . ALA A 1 699 ? 20.836 -11.896 -20.112 1.00 93.56 699 ALA A C 1
ATOM 5130 O O . ALA A 1 699 ? 19.630 -12.130 -20.055 1.00 93.56 699 ALA A O 1
ATOM 5131 N N . GLU A 1 700 ? 21.641 -12.092 -19.073 1.00 94.19 700 GLU A N 1
ATOM 5132 C CA . GLU A 1 700 ? 21.272 -12.700 -17.799 1.00 94.19 700 GLU A CA 1
ATOM 5133 C C . GLU A 1 700 ? 20.181 -11.893 -17.084 1.00 94.19 700 GLU A C 1
ATOM 5135 O O . GLU A 1 700 ? 19.317 -12.471 -16.430 1.00 94.19 700 GLU A O 1
ATOM 5140 N N . ARG A 1 701 ? 20.170 -10.560 -17.234 1.00 94.31 701 ARG A N 1
ATOM 5141 C CA . ARG A 1 701 ? 19.136 -9.688 -16.647 1.00 94.31 701 ARG A CA 1
ATOM 5142 C C . ARG A 1 701 ? 17.789 -9.850 -17.351 1.00 94.31 701 ARG A C 1
ATOM 5144 O O . ARG A 1 701 ? 16.784 -10.065 -16.675 1.00 94.31 701 ARG A O 1
ATOM 5151 N N . ALA A 1 702 ? 17.780 -9.809 -18.685 1.00 94.75 702 ALA A N 1
ATOM 5152 C CA . ALA A 1 702 ? 16.572 -10.025 -19.484 1.00 94.75 702 ALA A CA 1
ATOM 5153 C C . ALA A 1 702 ? 15.976 -11.417 -19.229 1.00 94.75 702 ALA A C 1
ATOM 5155 O O . ALA A 1 702 ? 14.788 -11.562 -18.938 1.00 94.75 702 ALA A O 1
ATOM 5156 N N . VAL A 1 703 ? 16.830 -12.441 -19.282 1.00 97.06 703 VAL A N 1
ATOM 5157 C CA . VAL A 1 703 ? 16.432 -13.838 -19.118 1.00 97.06 703 VAL A CA 1
ATOM 5158 C C . VAL A 1 703 ? 15.965 -14.136 -17.694 1.00 97.06 703 VAL A C 1
ATOM 5160 O O . VAL A 1 703 ? 14.980 -14.848 -17.530 1.00 97.06 703 VAL A O 1
ATOM 5163 N N . ARG A 1 704 ? 16.589 -13.563 -16.656 1.00 96.38 704 ARG A N 1
ATOM 5164 C CA . ARG A 1 704 ? 16.150 -13.761 -15.264 1.00 96.38 704 ARG A CA 1
ATOM 5165 C C . ARG A 1 704 ? 14.808 -13.086 -14.973 1.00 96.38 704 ARG A C 1
ATOM 5167 O O . ARG A 1 704 ? 13.968 -13.689 -14.308 1.00 96.38 704 ARG A O 1
ATOM 5174 N N . ALA A 1 705 ? 14.559 -11.898 -15.530 1.00 96.31 705 ALA A N 1
ATOM 5175 C CA . ALA A 1 705 ? 13.238 -11.264 -15.481 1.00 96.31 705 ALA A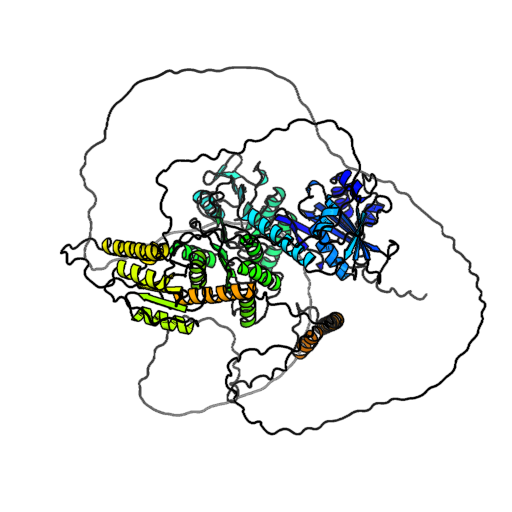 CA 1
ATOM 5176 C C . ALA A 1 705 ? 12.173 -12.121 -16.201 1.00 96.31 705 ALA A C 1
ATOM 5178 O O . ALA A 1 705 ? 11.099 -12.368 -15.645 1.00 96.31 705 ALA A O 1
ATOM 5179 N N . LEU A 1 706 ? 12.490 -12.637 -17.395 1.00 97.31 706 LEU A N 1
ATOM 5180 C CA . LEU A 1 706 ? 11.619 -13.538 -18.160 1.00 97.31 706 LEU A CA 1
ATOM 5181 C C . LEU A 1 706 ? 11.357 -14.861 -17.425 1.00 97.31 706 LEU A C 1
ATOM 5183 O O . LEU A 1 706 ? 10.225 -15.334 -17.379 1.00 97.31 706 LEU A O 1
ATOM 5187 N N . ALA A 1 707 ? 12.369 -15.440 -16.784 1.00 97.25 707 ALA A N 1
ATOM 5188 C CA . ALA A 1 707 ? 12.220 -16.660 -16.004 1.00 97.25 707 ALA A CA 1
ATOM 5189 C C . ALA A 1 707 ? 11.286 -16.466 -14.803 1.00 97.25 707 ALA A C 1
ATOM 5191 O O . ALA A 1 707 ? 10.449 -17.330 -14.535 1.00 97.25 707 ALA A O 1
ATOM 5192 N N . GLU A 1 708 ? 11.354 -15.323 -14.116 1.00 96.88 708 GLU A N 1
ATOM 5193 C CA . GLU A 1 708 ? 10.387 -15.003 -13.065 1.00 96.88 708 GLU A CA 1
ATOM 5194 C C . GLU A 1 708 ? 8.963 -14.787 -13.601 1.00 96.88 708 GLU A C 1
ATOM 5196 O O . GLU A 1 708 ? 8.008 -15.232 -12.958 1.00 96.88 708 GLU A O 1
ATOM 5201 N N . SER A 1 709 ? 8.785 -14.182 -14.784 1.00 96.56 709 SER A N 1
ATOM 5202 C CA . SER A 1 709 ? 7.446 -14.043 -15.380 1.00 96.56 709 SER A CA 1
ATOM 5203 C C . SER A 1 709 ? 6.862 -15.399 -15.807 1.00 96.56 709 SER A C 1
ATOM 5205 O O . SER A 1 709 ? 5.681 -15.645 -15.556 1.00 96.56 709 SER A O 1
ATOM 5207 N N . VAL A 1 710 ? 7.682 -16.330 -16.316 1.00 96.69 710 VAL A N 1
ATOM 5208 C CA . VAL A 1 710 ? 7.303 -17.739 -16.565 1.00 96.69 710 VAL A CA 1
ATOM 5209 C C . VAL A 1 710 ? 6.926 -18.454 -15.263 1.00 96.69 710 VAL A C 1
ATOM 5211 O O . VAL A 1 710 ? 5.855 -19.065 -15.188 1.00 96.69 710 VAL A O 1
ATOM 5214 N N . ARG A 1 711 ? 7.762 -18.355 -14.216 1.00 95.62 711 ARG A N 1
ATOM 5215 C CA . ARG A 1 711 ? 7.507 -18.968 -12.896 1.00 95.62 711 ARG A CA 1
ATOM 5216 C C . ARG A 1 711 ? 6.206 -18.456 -12.268 1.00 95.62 711 ARG A C 1
ATOM 5218 O O . ARG A 1 711 ? 5.450 -19.242 -11.692 1.00 95.62 711 ARG A O 1
ATOM 5225 N N . TYR A 1 712 ? 5.919 -17.164 -12.408 1.00 96.12 712 TYR A N 1
ATOM 5226 C CA . TYR A 1 712 ? 4.678 -16.545 -11.945 1.00 96.12 712 TYR A CA 1
ATOM 5227 C C . TYR A 1 712 ? 3.459 -16.927 -12.798 1.00 96.12 712 TYR A C 1
ATOM 5229 O O . TYR A 1 712 ? 2.416 -17.269 -12.240 1.00 96.12 712 TYR A O 1
ATOM 5237 N N . ALA A 1 713 ? 3.576 -16.928 -14.129 1.00 94.88 713 ALA A N 1
ATOM 5238 C CA . ALA A 1 713 ? 2.487 -17.302 -15.032 1.00 94.88 713 ALA A CA 1
ATOM 5239 C C . ALA A 1 713 ? 2.032 -18.755 -14.801 1.00 94.88 713 ALA A C 1
ATOM 5241 O O . ALA A 1 713 ? 0.833 -19.031 -14.727 1.00 94.88 713 ALA A O 1
ATOM 5242 N N . ASP A 1 714 ? 2.982 -19.672 -14.601 1.00 93.62 714 ASP A N 1
ATOM 5243 C CA . ASP A 1 714 ? 2.704 -21.057 -14.219 1.00 93.62 714 ASP A CA 1
ATOM 5244 C C . ASP A 1 714 ? 2.067 -21.166 -12.820 1.00 93.62 714 ASP A C 1
ATOM 5246 O O . ASP A 1 714 ? 1.043 -21.834 -12.664 1.00 93.62 714 ASP A O 1
ATOM 5250 N N . TRP A 1 715 ? 2.589 -20.454 -11.811 1.00 93.88 715 TRP A N 1
ATOM 5251 C CA . TRP A 1 715 ? 1.955 -20.402 -10.485 1.00 93.88 715 TRP A CA 1
ATOM 5252 C C . TRP A 1 715 ? 0.508 -19.888 -10.554 1.00 93.88 715 TRP A C 1
ATOM 5254 O O . TRP A 1 715 ? -0.365 -20.436 -9.874 1.00 93.88 715 TRP A O 1
ATOM 5264 N N . ARG A 1 716 ? 0.238 -18.872 -11.384 1.00 93.06 716 ARG A N 1
ATOM 5265 C CA . ARG A 1 716 ? -1.090 -18.266 -11.556 1.00 93.06 716 ARG A CA 1
ATOM 5266 C C . ARG A 1 716 ? -2.061 -19.239 -12.226 1.00 93.06 716 ARG A C 1
ATOM 5268 O O . ARG A 1 716 ? -3.167 -19.410 -11.720 1.00 93.06 716 ARG A O 1
ATOM 5275 N N . ARG A 1 717 ? -1.632 -19.930 -13.293 1.00 91.00 717 ARG A N 1
ATOM 5276 C CA . ARG A 1 717 ? -2.408 -21.006 -13.941 1.00 91.00 717 ARG A CA 1
ATOM 5277 C C . ARG A 1 717 ? -2.738 -22.123 -12.948 1.00 91.00 717 ARG A C 1
ATOM 5279 O O . ARG A 1 717 ? -3.911 -22.421 -12.737 1.00 91.00 717 ARG A O 1
ATOM 5286 N N . ARG A 1 718 ? -1.725 -22.679 -12.272 1.00 87.44 718 ARG A N 1
ATOM 5287 C CA . ARG A 1 718 ? -1.914 -23.784 -11.316 1.00 87.44 718 ARG A CA 1
ATOM 5288 C C . ARG A 1 718 ? -2.780 -23.394 -10.119 1.00 87.44 718 ARG A C 1
ATOM 5290 O O . ARG A 1 718 ? -3.624 -24.184 -9.719 1.00 87.44 718 ARG A O 1
ATOM 5297 N N . SER A 1 719 ? -2.642 -22.172 -9.600 1.00 82.88 719 SER A N 1
ATOM 5298 C CA . SER A 1 719 ? -3.465 -21.674 -8.484 1.00 82.88 719 SER A CA 1
ATOM 5299 C C . SER A 1 719 ? -4.927 -21.408 -8.853 1.00 82.88 719 SER A C 1
ATOM 5301 O O . SER A 1 719 ? -5.756 -21.320 -7.950 1.00 82.88 719 SER A O 1
ATOM 5303 N N . ALA A 1 720 ? -5.243 -21.260 -10.144 1.00 78.31 720 ALA A N 1
ATOM 5304 C CA . ALA A 1 720 ? -6.614 -21.141 -10.636 1.00 78.31 720 ALA A CA 1
ATOM 5305 C C . ALA A 1 720 ? -7.278 -22.515 -10.849 1.00 78.31 720 ALA A C 1
ATOM 5307 O O . ALA A 1 720 ? -8.476 -22.646 -10.615 1.00 78.31 720 ALA A O 1
ATOM 5308 N N . THR A 1 721 ? -6.515 -23.537 -11.258 1.00 75.88 721 THR A N 1
ATOM 5309 C CA . THR A 1 721 ? -7.027 -24.907 -11.464 1.00 75.88 721 THR A CA 1
ATOM 5310 C C . THR A 1 721 ? -7.074 -25.738 -10.181 1.00 75.88 721 THR A C 1
ATOM 5312 O O . THR A 1 721 ? -8.019 -26.492 -9.976 1.00 75.88 721 THR A O 1
ATOM 5315 N N . ASP A 1 722 ? -6.069 -25.598 -9.313 1.00 69.88 722 ASP A N 1
ATOM 5316 C CA . ASP A 1 722 ? -6.025 -26.182 -7.971 1.00 69.88 722 ASP A CA 1
ATOM 5317 C C . ASP A 1 722 ? -5.600 -25.092 -6.969 1.00 69.88 722 ASP A C 1
ATOM 5319 O O . ASP A 1 722 ? -4.403 -24.824 -6.788 1.00 69.88 722 ASP A O 1
ATOM 5323 N N . PRO A 1 723 ? -6.558 -24.416 -6.308 1.00 63.72 723 PRO A N 1
ATOM 5324 C CA . PRO A 1 723 ? -6.272 -23.462 -5.245 1.00 63.72 723 PRO A CA 1
ATOM 5325 C C . PRO A 1 723 ? -5.840 -24.213 -3.974 1.00 63.72 723 PRO A C 1
ATOM 5327 O O . PRO A 1 723 ? -6.559 -24.228 -2.977 1.00 63.72 723 PRO A O 1
ATOM 5330 N N . GLY A 1 724 ? -4.633 -24.795 -4.020 1.00 59.38 724 GLY A N 1
ATOM 5331 C CA . GLY A 1 724 ? -4.124 -25.827 -3.109 1.00 59.38 724 GLY A CA 1
ATOM 5332 C C . GLY A 1 724 ? -4.602 -25.695 -1.664 1.00 59.38 724 GLY A C 1
ATOM 5333 O O . GLY A 1 724 ? -4.338 -24.678 -1.003 1.00 59.38 724 GLY A O 1
ATOM 5334 N N . ARG A 1 725 ? -5.331 -26.730 -1.227 1.00 54.50 725 ARG A N 1
ATOM 5335 C CA . ARG A 1 725 ? -6.112 -26.770 0.016 1.00 54.50 725 ARG A CA 1
ATOM 5336 C C . ARG A 1 725 ? -5.229 -26.667 1.260 1.00 54.50 725 ARG A C 1
ATOM 5338 O O . ARG A 1 725 ? -4.083 -27.116 1.276 1.00 54.50 725 ARG A O 1
ATOM 5345 N N . VAL A 1 726 ? -5.791 -26.105 2.329 1.00 59.91 726 VAL A N 1
ATOM 5346 C CA . VAL A 1 726 ? -5.247 -26.298 3.679 1.00 59.91 726 VAL A CA 1
ATOM 5347 C C . VAL A 1 726 ? -5.560 -27.743 4.083 1.00 59.91 726 VAL A C 1
ATOM 5349 O O . VAL A 1 726 ? -6.701 -28.157 3.889 1.00 59.91 726 VAL A O 1
ATOM 5352 N N . PRO A 1 727 ? -4.600 -28.526 4.608 1.00 61.22 727 PRO A N 1
ATOM 5353 C CA . PRO A 1 727 ? -4.909 -29.841 5.153 1.00 61.22 727 PRO A CA 1
ATOM 5354 C C . PRO A 1 727 ? -5.835 -29.703 6.363 1.00 61.22 727 PRO A C 1
ATOM 5356 O O . PRO A 1 727 ? -5.487 -29.045 7.345 1.00 61.22 727 PRO A O 1
ATOM 5359 N N . GLU A 1 728 ? -7.006 -30.321 6.277 1.00 60.41 728 GLU A N 1
ATOM 5360 C CA . GLU A 1 728 ? -7.872 -30.568 7.424 1.00 60.41 728 GLU A CA 1
ATOM 5361 C C . GLU A 1 728 ? -7.314 -31.776 8.192 1.00 60.41 728 GLU A C 1
ATOM 5363 O O . GLU A 1 728 ? -6.830 -32.738 7.592 1.00 60.41 728 GLU A O 1
ATOM 5368 N N . PHE A 1 729 ? -7.319 -31.698 9.523 1.00 74.62 729 PHE A N 1
ATOM 5369 C CA . PHE A 1 729 ? -6.812 -32.748 10.403 1.00 74.62 729 PHE A CA 1
ATOM 5370 C C . PHE A 1 729 ? -7.943 -33.186 11.334 1.00 74.62 729 PHE A C 1
ATOM 5372 O O . PHE A 1 729 ? -8.317 -32.444 12.238 1.00 74.62 729 PHE A O 1
ATOM 5379 N N . ASP A 1 730 ? -8.451 -34.407 11.149 1.00 61.03 730 ASP A N 1
ATOM 5380 C CA . ASP A 1 730 ? -9.655 -34.933 11.824 1.00 61.03 730 ASP A CA 1
ATOM 5381 C C . ASP A 1 730 ? -9.571 -34.998 13.365 1.00 61.03 730 ASP A C 1
ATOM 5383 O O . ASP A 1 730 ? -10.539 -35.363 14.033 1.00 61.03 730 ASP A O 1
ATOM 5387 N N . ARG A 1 731 ? -8.388 -34.745 13.943 1.00 67.12 731 ARG A N 1
ATOM 5388 C CA . ARG A 1 731 ? -8.076 -34.894 15.373 1.00 67.12 731 ARG A CA 1
ATOM 5389 C C . ARG A 1 731 ? -7.080 -33.832 15.838 1.00 67.12 731 ARG A C 1
ATOM 5391 O O . ARG A 1 731 ? -5.921 -34.140 16.110 1.00 67.12 731 ARG A O 1
ATOM 5398 N N . ILE A 1 732 ? -7.537 -32.586 15.928 1.00 80.31 732 ILE A N 1
ATOM 5399 C CA . ILE A 1 732 ? -6.808 -31.526 16.635 1.00 80.31 732 ILE A CA 1
ATOM 5400 C C . ILE A 1 732 ? -7.209 -31.556 18.116 1.00 80.31 732 ILE A C 1
ATOM 5402 O O . ILE A 1 732 ? -8.374 -31.357 18.451 1.00 80.31 732 ILE A O 1
ATOM 5406 N N . ASP A 1 733 ? -6.238 -31.767 19.002 1.00 81.38 733 ASP A N 1
ATOM 5407 C CA . ASP A 1 733 ? -6.403 -31.654 20.453 1.00 81.38 733 ASP A CA 1
ATOM 5408 C C . ASP A 1 733 ? -5.861 -30.300 20.938 1.00 81.38 733 ASP A C 1
ATOM 5410 O O . ASP A 1 733 ? -4.742 -30.176 21.448 1.00 81.38 733 ASP A O 1
ATOM 5414 N N . GLU A 1 734 ? -6.673 -29.252 20.760 1.00 79.44 734 GLU A N 1
ATOM 5415 C CA . GLU A 1 734 ? -6.332 -27.904 21.232 1.00 79.44 734 GLU A CA 1
ATOM 5416 C C . GLU A 1 734 ? -6.145 -27.851 22.757 1.00 79.44 734 GLU A C 1
ATOM 5418 O O . GLU A 1 734 ? -5.377 -27.024 23.252 1.00 79.44 734 GLU A O 1
ATOM 5423 N N . SER A 1 735 ? -6.799 -28.744 23.510 1.00 75.00 735 SER A N 1
ATOM 5424 C CA . SER A 1 735 ? -6.734 -28.774 24.973 1.00 75.00 735 SER A CA 1
ATOM 5425 C C . SER A 1 735 ? -5.378 -29.286 25.460 1.00 75.00 735 SER A C 1
ATOM 5427 O O . SER A 1 735 ? -4.728 -28.635 26.284 1.00 75.00 735 SER A O 1
ATOM 5429 N N . ALA A 1 736 ? -4.890 -30.397 24.904 1.00 82.62 736 ALA A N 1
ATOM 5430 C CA . ALA A 1 736 ? -3.560 -30.909 25.213 1.00 82.62 736 ALA A CA 1
ATOM 5431 C C . ALA A 1 736 ? -2.451 -29.999 24.661 1.00 82.62 736 ALA A C 1
ATOM 5433 O O . ALA A 1 736 ? -1.477 -29.747 25.375 1.00 82.62 736 ALA A O 1
ATOM 5434 N N . ALA A 1 737 ? -2.625 -29.413 23.468 1.00 85.69 737 ALA A N 1
ATOM 5435 C CA . ALA A 1 737 ? -1.707 -28.405 22.931 1.00 85.69 737 ALA A CA 1
ATOM 5436 C C . ALA A 1 737 ? -1.592 -27.179 23.861 1.00 85.69 737 ALA A C 1
ATOM 5438 O O . ALA A 1 737 ? -0.485 -26.778 24.234 1.00 85.69 737 ALA A O 1
ATOM 5439 N N . ALA A 1 738 ? -2.722 -26.620 24.312 1.00 80.25 738 ALA A N 1
ATOM 5440 C CA . ALA A 1 738 ? -2.746 -25.531 25.288 1.00 80.25 738 ALA A CA 1
ATOM 5441 C C . ALA A 1 738 ? -2.153 -25.959 26.642 1.00 80.25 738 ALA A C 1
ATOM 5443 O O . ALA A 1 738 ? -1.386 -25.208 27.246 1.00 80.25 738 ALA A O 1
ATOM 5444 N N . GLY A 1 739 ? -2.435 -27.183 27.098 1.00 84.75 739 GLY A N 1
ATOM 5445 C CA . GLY A 1 739 ? -1.878 -27.765 28.320 1.00 84.75 739 GLY A CA 1
ATOM 5446 C C . GLY A 1 739 ? -0.361 -27.988 28.269 1.00 84.75 739 GLY A C 1
ATOM 5447 O O . GLY A 1 739 ? 0.311 -27.857 29.296 1.00 84.75 739 GLY A O 1
ATOM 5448 N N . LEU A 1 740 ? 0.203 -28.281 27.093 1.00 86.44 740 LEU A N 1
ATOM 5449 C CA . LEU A 1 740 ? 1.646 -28.338 26.841 1.00 86.44 740 LEU A CA 1
ATOM 5450 C C . LEU A 1 740 ? 2.244 -26.926 26.871 1.00 86.44 740 LEU A C 1
ATOM 5452 O O . LEU A 1 740 ? 3.165 -26.672 27.649 1.00 86.44 740 LEU A O 1
ATOM 5456 N N . ILE A 1 741 ? 1.674 -25.979 26.121 1.00 85.56 741 ILE A N 1
ATOM 5457 C CA . ILE A 1 741 ? 2.134 -24.579 26.077 1.00 85.56 741 ILE A CA 1
ATOM 5458 C C . ILE A 1 741 ? 2.113 -23.948 27.481 1.00 85.56 741 ILE A C 1
ATOM 5460 O O . ILE A 1 741 ? 3.120 -23.405 27.938 1.00 85.56 741 ILE A O 1
ATOM 5464 N N . ALA A 1 742 ? 1.009 -24.089 28.219 1.00 82.62 742 ALA A N 1
ATOM 5465 C CA . ALA A 1 742 ? 0.865 -23.576 29.580 1.00 82.62 742 ALA A CA 1
ATOM 5466 C C . ALA A 1 742 ? 1.768 -24.292 30.602 1.00 82.62 742 ALA A C 1
ATOM 5468 O O . ALA A 1 742 ? 2.034 -23.751 31.675 1.00 82.62 742 ALA A O 1
ATOM 5469 N N . ARG A 1 743 ? 2.248 -25.509 30.318 1.00 84.88 743 ARG A N 1
ATOM 5470 C CA . ARG A 1 743 ? 3.268 -26.200 31.128 1.00 84.88 743 ARG A CA 1
ATOM 5471 C C . ARG A 1 743 ? 4.645 -25.590 30.867 1.00 84.88 743 ARG A C 1
ATOM 5473 O O . ARG A 1 743 ? 5.282 -25.127 31.810 1.00 84.88 743 ARG A O 1
ATOM 5480 N N . VAL A 1 744 ? 5.040 -25.496 29.597 1.00 83.81 744 VAL A N 1
ATOM 5481 C CA . VAL A 1 744 ? 6.327 -24.932 29.159 1.00 83.81 744 VAL A CA 1
ATOM 5482 C C . VAL A 1 744 ? 6.506 -23.492 29.660 1.00 83.81 744 VAL A C 1
ATOM 5484 O O . VAL A 1 744 ? 7.528 -23.191 30.280 1.00 83.81 744 VAL A O 1
ATOM 5487 N N . LEU A 1 745 ? 5.488 -22.637 29.495 1.00 80.19 745 LEU A N 1
ATOM 5488 C CA . LEU A 1 745 ? 5.500 -21.236 29.950 1.00 80.19 745 LEU A CA 1
ATOM 5489 C C . LEU A 1 745 ? 5.561 -21.071 31.481 1.00 80.19 745 LEU A C 1
ATOM 5491 O O . LEU A 1 745 ? 6.056 -20.054 31.955 1.00 80.19 745 LEU A O 1
ATOM 5495 N N . ARG A 1 746 ? 5.092 -22.056 32.263 1.00 78.06 746 ARG A N 1
ATOM 5496 C CA . ARG A 1 746 ? 5.238 -22.053 33.733 1.00 78.06 746 ARG A CA 1
ATOM 5497 C C . ARG A 1 746 ? 6.604 -22.559 34.194 1.00 78.06 746 ARG A C 1
ATOM 5499 O O . ARG A 1 746 ? 7.087 -22.121 35.230 1.00 78.06 746 ARG A O 1
ATOM 5506 N N . THR A 1 747 ? 7.222 -23.481 33.453 1.00 72.31 747 THR A N 1
ATOM 5507 C CA . THR A 1 747 ? 8.525 -24.068 33.826 1.00 72.31 747 THR A CA 1
ATOM 5508 C C . THR A 1 747 ? 9.738 -23.250 33.382 1.00 72.31 747 THR A C 1
ATOM 5510 O O . THR A 1 747 ? 10.787 -23.334 34.016 1.00 72.31 747 THR A O 1
ATOM 5513 N N . ARG A 1 748 ? 9.625 -22.470 32.299 1.00 72.06 748 ARG A N 1
ATOM 5514 C CA . ARG A 1 748 ? 10.723 -21.677 31.721 1.00 72.06 748 ARG A CA 1
ATOM 5515 C C . ARG A 1 748 ? 10.408 -20.182 31.906 1.00 72.06 748 ARG A C 1
ATOM 5517 O O . ARG A 1 748 ? 9.759 -19.593 31.052 1.00 72.06 748 ARG A O 1
ATOM 5524 N N . ASP A 1 749 ? 10.842 -19.641 33.054 1.00 53.12 749 ASP A N 1
ATOM 5525 C CA . ASP A 1 749 ? 10.648 -18.275 33.598 1.00 53.12 749 ASP A CA 1
ATOM 5526 C C . ASP A 1 749 ? 9.930 -17.255 32.681 1.00 53.12 749 ASP A C 1
ATOM 5528 O O . ASP A 1 749 ? 10.487 -16.743 31.704 1.00 53.12 749 ASP A O 1
ATOM 5532 N N . ALA A 1 750 ? 8.696 -16.908 33.064 1.00 50.69 750 ALA A N 1
ATOM 5533 C CA . ALA A 1 750 ? 7.767 -16.070 32.305 1.00 50.69 750 ALA A CA 1
ATOM 5534 C C . ALA A 1 750 ? 8.235 -14.619 32.056 1.00 50.69 750 ALA A C 1
ATOM 5536 O O . ALA A 1 750 ? 7.623 -13.908 31.258 1.00 50.69 750 ALA A O 1
ATOM 5537 N N . HIS A 1 751 ? 9.335 -14.168 32.671 1.00 46.59 751 HIS A N 1
ATOM 5538 C CA . HIS A 1 751 ? 9.970 -12.888 32.326 1.00 46.59 751 HIS A CA 1
ATOM 5539 C C . HIS A 1 751 ? 10.615 -12.894 30.922 1.00 46.59 751 HIS A C 1
ATOM 5541 O O . HIS A 1 751 ? 10.884 -11.829 30.348 1.00 46.59 751 HIS A O 1
ATOM 5547 N N . ALA A 1 752 ? 10.855 -14.071 30.332 1.00 43.84 752 ALA A N 1
ATOM 5548 C CA . ALA A 1 752 ? 11.316 -14.204 28.955 1.00 43.84 752 ALA A CA 1
ATOM 5549 C C . ALA A 1 752 ? 10.187 -13.914 27.944 1.00 43.84 752 ALA A C 1
ATOM 5551 O O . ALA A 1 752 ? 9.092 -14.464 28.019 1.00 43.84 752 ALA A O 1
ATOM 5552 N N . ARG A 1 753 ? 10.470 -13.088 26.923 1.00 52.53 753 ARG A N 1
ATOM 5553 C CA . ARG A 1 753 ? 9.504 -12.663 25.881 1.00 52.53 753 ARG A CA 1
ATOM 5554 C C . ARG A 1 753 ? 9.217 -13.743 24.819 1.00 52.53 753 ARG A C 1
ATOM 5556 O O . ARG A 1 753 ? 9.258 -13.460 23.620 1.00 52.53 753 ARG A O 1
ATOM 5563 N N . GLY A 1 754 ? 8.954 -14.967 25.263 1.00 58.69 754 GLY A N 1
ATOM 5564 C CA . GLY A 1 754 ? 8.739 -16.155 24.441 1.00 58.69 754 GLY A CA 1
ATOM 5565 C C . GLY A 1 754 ? 9.788 -17.238 24.694 1.00 58.69 754 GLY A C 1
ATOM 5566 O O . GLY A 1 754 ? 10.976 -16.954 24.854 1.00 58.69 754 GLY A O 1
ATOM 5567 N N . VAL A 1 755 ? 9.330 -18.488 24.694 1.00 69.31 755 VAL A N 1
ATOM 5568 C CA . VAL A 1 755 ? 10.147 -19.694 24.866 1.00 69.31 755 VAL A CA 1
ATOM 5569 C C . VAL A 1 755 ? 10.413 -20.330 23.498 1.00 69.31 755 VAL A C 1
ATOM 5571 O O . VAL A 1 755 ? 9.565 -20.284 22.610 1.00 69.31 755 VAL A O 1
ATOM 5574 N N . THR A 1 756 ? 11.599 -20.912 23.312 1.00 76.31 756 THR A N 1
ATOM 5575 C CA . THR A 1 756 ? 11.897 -21.782 22.161 1.00 76.31 756 THR A CA 1
ATOM 5576 C C . THR A 1 756 ? 11.724 -23.229 22.601 1.00 76.31 756 THR A C 1
ATOM 5578 O O . THR A 1 756 ? 12.351 -23.629 23.580 1.00 76.31 756 THR A O 1
ATOM 5581 N N . LEU A 1 757 ? 10.879 -23.981 21.898 1.00 82.31 757 LEU A N 1
ATOM 5582 C CA . LEU A 1 757 ? 10.712 -25.414 22.126 1.00 82.31 757 LEU A CA 1
ATOM 5583 C C . LEU A 1 757 ? 11.943 -26.182 21.629 1.00 82.31 757 LEU A C 1
ATOM 5585 O O . LEU A 1 757 ? 12.580 -25.768 20.656 1.00 82.31 757 LEU A O 1
ATOM 5589 N N . ASP A 1 758 ? 12.269 -27.292 22.281 1.00 84.12 758 ASP A N 1
ATOM 5590 C CA . ASP A 1 758 ? 13.206 -28.280 21.731 1.00 84.12 758 ASP A CA 1
ATOM 5591 C C . ASP A 1 758 ? 12.516 -29.210 20.708 1.00 84.12 758 ASP A C 1
ATOM 5593 O O . ASP A 1 758 ? 11.346 -29.023 20.363 1.00 84.12 758 ASP A O 1
ATOM 5597 N N . CYS A 1 759 ? 13.258 -30.160 20.130 1.00 82.06 759 CYS A N 1
ATOM 5598 C CA . CYS A 1 759 ? 12.750 -31.016 19.053 1.00 82.06 759 CYS A CA 1
ATOM 5599 C C . CYS A 1 759 ? 11.624 -31.953 19.510 1.00 82.06 759 CYS A C 1
ATOM 5601 O O . CYS A 1 759 ? 10.717 -32.230 18.723 1.00 82.06 759 CYS A O 1
ATOM 5603 N N . ASP A 1 760 ? 11.665 -32.402 20.764 1.00 85.31 760 ASP A N 1
ATOM 5604 C CA . ASP A 1 760 ? 10.689 -33.339 21.316 1.00 85.31 760 ASP A CA 1
ATOM 5605 C C . ASP A 1 760 ? 9.428 -32.562 21.725 1.00 85.31 760 ASP A C 1
ATOM 5607 O O . ASP A 1 760 ? 8.340 -32.878 21.248 1.00 85.31 760 ASP A O 1
ATOM 5611 N N . GLU A 1 761 ? 9.578 -31.433 22.436 1.00 88.06 761 GLU A N 1
ATOM 5612 C CA . GLU A 1 761 ? 8.482 -30.484 22.710 1.00 88.06 761 GLU A CA 1
ATOM 5613 C C . GLU A 1 761 ? 7.781 -29.994 21.426 1.00 88.06 761 GLU A C 1
ATOM 5615 O O . GLU A 1 761 ? 6.563 -29.804 21.407 1.00 88.06 761 GLU A O 1
ATOM 5620 N N . THR A 1 762 ? 8.538 -29.783 20.343 1.00 87.69 762 THR A N 1
ATOM 5621 C CA . THR A 1 762 ? 7.988 -29.402 19.030 1.00 87.69 762 THR A CA 1
ATOM 5622 C C . THR A 1 762 ? 7.243 -30.562 18.370 1.00 87.69 762 THR A C 1
ATOM 5624 O O . THR A 1 762 ? 6.211 -30.337 17.737 1.00 87.69 762 THR A O 1
ATOM 5627 N N . THR A 1 763 ? 7.742 -31.792 18.509 1.00 88.69 763 THR A N 1
ATOM 5628 C CA . THR A 1 763 ? 7.118 -32.993 17.932 1.00 88.69 763 THR A CA 1
ATOM 5629 C C . THR A 1 763 ? 5.817 -33.340 18.648 1.00 88.69 763 THR A C 1
ATOM 5631 O O . THR A 1 763 ? 4.816 -33.571 17.972 1.00 88.69 763 THR A O 1
ATOM 5634 N N . ASP A 1 764 ? 5.790 -33.281 19.981 1.00 88.25 764 ASP A N 1
ATOM 5635 C CA . ASP A 1 764 ? 4.577 -33.467 20.786 1.00 88.25 764 ASP A CA 1
ATOM 5636 C C . ASP A 1 764 ? 3.521 -32.403 20.448 1.00 88.25 764 ASP A C 1
ATOM 5638 O O . ASP A 1 764 ? 2.369 -32.732 20.152 1.00 88.25 764 ASP A O 1
ATOM 5642 N N . LEU A 1 765 ? 3.915 -31.120 20.406 1.00 91.06 765 LEU A N 1
ATOM 5643 C CA . LEU A 1 765 ? 2.992 -30.033 20.071 1.00 91.06 765 LEU A CA 1
ATOM 5644 C C . LEU A 1 765 ? 2.411 -30.182 18.658 1.00 91.06 765 LEU A C 1
ATOM 5646 O O . LEU A 1 765 ? 1.215 -29.981 18.474 1.00 91.06 765 LEU A O 1
ATOM 5650 N N . LEU A 1 766 ? 3.227 -30.544 17.664 1.00 89.62 766 LEU A N 1
ATOM 5651 C CA . LEU A 1 766 ? 2.752 -30.797 16.300 1.00 89.62 766 LEU A CA 1
ATOM 5652 C C . LEU A 1 766 ? 1.890 -32.068 16.216 1.00 89.62 766 LEU A C 1
ATOM 5654 O O . LEU A 1 766 ? 0.902 -32.079 15.479 1.00 89.62 766 LEU A O 1
ATOM 5658 N N . GLY A 1 767 ? 2.185 -33.086 17.027 1.00 88.31 767 GLY A N 1
ATOM 5659 C CA . GLY A 1 767 ? 1.372 -34.292 17.181 1.00 88.31 767 GLY A CA 1
ATOM 5660 C C . GLY A 1 767 ? -0.057 -34.002 17.650 1.00 88.31 767 GLY A C 1
ATOM 5661 O O . GLY A 1 767 ? -0.994 -34.588 17.111 1.00 88.31 767 GLY A O 1
ATOM 5662 N N . HIS A 1 768 ? -0.251 -33.034 18.556 1.00 89.56 768 HIS A N 1
ATOM 5663 C CA . HIS A 1 768 ? -1.586 -32.567 18.964 1.00 89.56 768 HIS A CA 1
ATOM 5664 C C . HIS A 1 768 ? -2.387 -31.888 17.833 1.00 89.56 768 HIS A C 1
ATOM 5666 O O . HIS A 1 768 ? -3.606 -31.794 17.932 1.00 89.56 768 HIS A O 1
ATOM 5672 N N . TYR A 1 769 ? -1.741 -31.464 16.740 1.00 85.62 769 TYR A N 1
ATOM 5673 C CA . TYR A 1 769 ? -2.398 -30.979 15.515 1.00 85.62 769 TYR A CA 1
ATOM 5674 C C . TYR A 1 769 ? -2.444 -32.042 14.397 1.00 85.62 769 TYR A C 1
ATOM 5676 O O . TYR A 1 769 ? -2.694 -31.706 13.244 1.00 85.62 769 TYR A O 1
ATOM 5684 N N . GLY A 1 770 ? -2.151 -33.314 14.698 1.00 82.94 770 GLY A N 1
ATOM 5685 C CA . GLY A 1 770 ? -2.074 -34.398 13.708 1.00 82.94 770 GLY A CA 1
ATOM 5686 C C . GLY A 1 770 ? -0.833 -34.360 12.800 1.00 82.94 770 GLY A C 1
ATOM 5687 O O . GLY A 1 770 ? -0.687 -35.199 11.909 1.00 82.94 770 GLY A O 1
ATOM 5688 N N . ILE A 1 771 ? 0.091 -33.418 13.014 1.00 86.50 771 ILE A N 1
ATOM 5689 C CA . ILE A 1 771 ? 1.267 -33.205 12.164 1.00 86.50 771 ILE A CA 1
ATOM 5690 C C . ILE A 1 771 ? 2.397 -34.139 12.617 1.00 86.50 771 ILE A C 1
ATOM 5692 O O . ILE A 1 771 ? 3.182 -33.830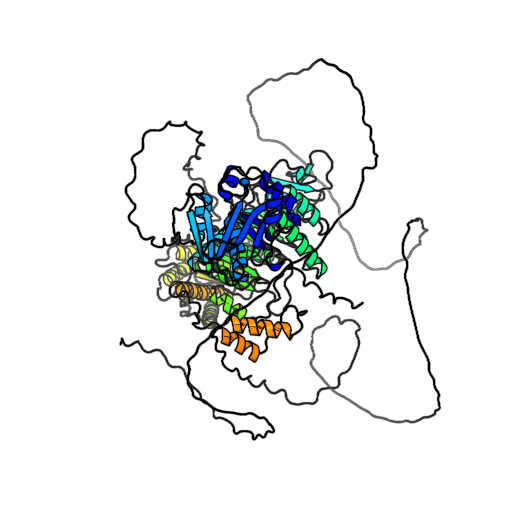 13.515 1.00 86.50 771 ILE A O 1
ATOM 5696 N N . ARG A 1 772 ? 2.506 -35.299 11.960 1.00 84.00 772 ARG A N 1
ATOM 5697 C CA . ARG A 1 772 ? 3.583 -36.267 12.207 1.00 84.00 772 ARG A CA 1
ATOM 5698 C C . ARG A 1 772 ? 4.933 -35.746 11.700 1.00 84.00 772 ARG A C 1
ATOM 5700 O O . ARG A 1 772 ? 5.239 -35.845 10.512 1.00 84.00 772 ARG A O 1
ATOM 5707 N N . VAL A 1 773 ? 5.775 -35.267 12.612 1.00 83.38 773 VAL A N 1
ATOM 5708 C CA . VAL A 1 773 ? 7.195 -35.000 12.335 1.00 83.38 773 VAL A CA 1
ATOM 5709 C C . VAL A 1 773 ? 7.922 -36.329 12.079 1.00 83.38 773 VAL A C 1
ATOM 5711 O O . VAL A 1 773 ? 7.732 -37.303 12.809 1.00 83.38 773 VAL A O 1
ATOM 5714 N N . LEU A 1 774 ? 8.750 -36.391 11.033 1.00 82.38 774 LEU A N 1
ATOM 5715 C CA . LEU A 1 774 ? 9.627 -37.540 10.782 1.00 82.38 774 LEU A CA 1
ATOM 5716 C C . LEU A 1 774 ? 10.939 -37.386 11.574 1.00 82.38 774 LEU A C 1
ATOM 5718 O O . LEU A 1 774 ? 11.499 -36.288 11.569 1.00 82.38 774 LEU A O 1
ATOM 5722 N N . PRO A 1 775 ? 11.474 -38.448 12.211 1.00 73.19 775 PRO A N 1
ATOM 5723 C CA . PRO A 1 775 ? 12.727 -38.363 12.961 1.00 73.19 775 PRO A CA 1
ATOM 5724 C C . PRO A 1 775 ? 13.908 -37.926 12.082 1.00 73.19 775 PRO A C 1
ATOM 5726 O O . PRO A 1 775 ? 14.347 -38.657 11.194 1.00 73.19 775 PRO A O 1
ATOM 5729 N N . THR A 1 776 ? 14.454 -36.738 12.343 1.00 70.69 776 THR A N 1
ATOM 5730 C CA . THR A 1 776 ? 15.623 -36.217 11.624 1.00 70.69 776 THR A CA 1
ATOM 5731 C C . THR A 1 776 ? 16.915 -36.652 12.308 1.00 70.69 776 THR A C 1
ATOM 5733 O O . THR A 1 776 ? 17.246 -36.158 13.387 1.00 70.69 776 THR A O 1
ATOM 5736 N N . LEU A 1 777 ? 17.689 -37.528 11.666 1.00 71.44 777 LEU A N 1
ATOM 5737 C CA . LEU A 1 777 ? 19.065 -37.791 12.085 1.00 71.44 777 LEU A CA 1
ATOM 5738 C C . LEU A 1 777 ? 19.966 -36.623 11.641 1.00 71.44 777 LEU A C 1
ATOM 5740 O O . LEU A 1 777 ? 19.947 -36.272 10.458 1.00 71.44 777 LEU A O 1
ATOM 5744 N N . PRO A 1 778 ? 20.766 -36.013 12.536 1.00 65.00 778 PRO A N 1
ATOM 5745 C CA . PRO A 1 778 ? 21.722 -34.992 12.130 1.00 65.00 778 PRO A CA 1
ATOM 5746 C C . PRO A 1 778 ? 22.808 -35.629 11.259 1.00 65.00 778 PRO A C 1
ATOM 5748 O O . PRO A 1 778 ? 23.482 -36.570 11.683 1.00 65.00 778 PRO A O 1
ATOM 5751 N N . ALA A 1 779 ? 22.993 -35.107 10.046 1.00 64.31 779 ALA A N 1
ATOM 5752 C CA . ALA A 1 779 ? 24.103 -35.515 9.192 1.00 64.31 779 ALA A CA 1
ATOM 5753 C C . ALA A 1 779 ? 25.440 -35.258 9.919 1.00 64.31 779 ALA A C 1
ATOM 5755 O O . ALA A 1 779 ? 25.590 -34.205 10.551 1.00 64.31 779 ALA A O 1
ATOM 5756 N N . PRO A 1 780 ? 26.415 -36.184 9.855 1.00 67.50 780 PRO A N 1
ATOM 5757 C CA . PRO A 1 780 ? 27.710 -35.977 10.486 1.00 67.50 780 PRO A CA 1
ATOM 5758 C C . PRO A 1 780 ? 28.384 -34.750 9.867 1.00 67.50 780 PRO A C 1
ATOM 5760 O O . PRO A 1 780 ? 28.615 -34.695 8.659 1.00 67.50 780 PRO A O 1
ATOM 5763 N N . ALA A 1 781 ? 28.696 -33.755 10.699 1.00 53.34 781 ALA A N 1
ATOM 5764 C CA . ALA A 1 781 ? 29.457 -32.595 10.256 1.00 53.34 781 ALA A CA 1
ATOM 5765 C C . ALA A 1 781 ? 30.826 -33.052 9.712 1.00 53.34 781 ALA A C 1
ATOM 5767 O O . ALA A 1 781 ? 31.423 -33.961 10.301 1.00 53.34 781 ALA A O 1
ATOM 5768 N N . PRO A 1 782 ? 31.354 -32.431 8.637 1.00 54.84 782 PRO A N 1
ATOM 5769 C CA . PRO A 1 782 ? 32.675 -32.766 8.119 1.00 54.84 782 PRO A CA 1
ATOM 5770 C C . PRO A 1 782 ? 33.702 -32.623 9.245 1.00 54.84 782 PRO A C 1
ATOM 5772 O O . PRO A 1 782 ? 33.822 -31.564 9.870 1.00 54.84 782 PRO A O 1
ATOM 5775 N N . THR A 1 783 ? 34.392 -33.719 9.552 1.00 46.59 783 THR A N 1
ATOM 5776 C CA . THR A 1 783 ? 35.218 -33.837 10.755 1.00 46.59 783 THR A CA 1
ATOM 5777 C C . THR A 1 783 ? 36.375 -32.849 10.707 1.00 46.59 783 THR A C 1
ATOM 5779 O O . THR A 1 783 ? 37.341 -33.052 9.972 1.00 46.59 783 THR A O 1
ATOM 5782 N N . ARG A 1 784 ? 36.310 -31.795 11.532 1.00 43.22 784 ARG A N 1
ATOM 5783 C CA . ARG A 1 784 ? 37.491 -30.977 11.832 1.00 43.22 784 ARG A CA 1
ATOM 5784 C C . ARG A 1 784 ? 38.591 -31.899 12.377 1.00 43.22 784 ARG A C 1
ATOM 5786 O O . ARG A 1 784 ? 38.309 -32.627 13.331 1.00 43.22 784 ARG A O 1
ATOM 5793 N N . PRO A 1 785 ? 39.818 -31.871 11.825 1.00 39.81 785 PRO A N 1
ATOM 5794 C CA . PRO A 1 785 ? 40.916 -32.664 12.360 1.00 39.81 785 PRO A CA 1
ATOM 5795 C C . PRO A 1 785 ? 41.202 -32.246 13.807 1.00 39.81 785 PRO A C 1
ATOM 5797 O O . PRO A 1 785 ? 41.257 -31.057 14.131 1.00 39.81 785 PRO A O 1
ATOM 5800 N N . SER A 1 786 ? 41.350 -33.233 14.686 1.00 38.72 786 SER A N 1
ATOM 5801 C CA . SER A 1 786 ? 41.453 -33.047 16.134 1.00 38.72 786 SER A CA 1
ATOM 5802 C C . SER A 1 786 ? 42.861 -32.626 16.568 1.00 38.72 786 SER A C 1
ATOM 5804 O O . SER A 1 786 ? 43.615 -33.424 17.123 1.00 38.72 786 SER A O 1
ATOM 5806 N N . GLY A 1 787 ? 43.214 -31.365 16.316 1.00 40.16 787 GLY A N 1
ATOM 5807 C CA . GLY A 1 787 ? 44.354 -30.702 16.956 1.00 40.16 787 GLY A CA 1
ATOM 5808 C C . GLY A 1 787 ? 43.969 -30.082 18.312 1.00 40.16 787 GLY A C 1
ATOM 5809 O O . GLY A 1 787 ? 42.812 -29.685 18.488 1.00 40.16 787 GLY A O 1
ATOM 5810 N N . PRO A 1 788 ? 44.901 -29.971 19.278 1.00 35.00 788 PRO A N 1
ATOM 5811 C CA . PRO A 1 788 ? 44.647 -29.270 20.535 1.00 35.00 788 PRO A CA 1
ATOM 5812 C C . PRO A 1 788 ? 44.424 -27.763 20.293 1.00 35.00 788 PRO A C 1
ATOM 5814 O O . PRO A 1 788 ? 45.040 -27.188 19.391 1.00 35.00 788 PRO A O 1
ATOM 5817 N N . PRO A 1 789 ? 43.562 -27.091 21.080 1.00 36.84 789 PRO A N 1
ATOM 5818 C CA . PRO A 1 789 ? 43.299 -25.667 20.903 1.00 36.84 789 PRO A CA 1
ATOM 5819 C C . PRO A 1 789 ? 44.523 -24.818 21.298 1.00 36.84 789 PRO A C 1
ATOM 5821 O O . PRO A 1 789 ? 45.143 -25.092 22.329 1.00 36.84 789 PRO A O 1
ATOM 5824 N N . PRO A 1 790 ? 44.864 -23.756 20.541 1.00 35.03 790 PRO A N 1
ATOM 5825 C CA . PRO A 1 790 ? 45.898 -22.812 20.951 1.00 35.03 790 PRO A CA 1
ATOM 5826 C C . PRO A 1 790 ? 45.468 -22.052 22.215 1.00 35.03 790 PRO A C 1
ATOM 5828 O O . PRO A 1 790 ? 44.294 -21.719 22.390 1.00 35.03 790 PRO A O 1
ATOM 5831 N N . ALA A 1 791 ? 46.428 -21.769 23.099 1.00 32.56 791 ALA A N 1
ATOM 5832 C CA . ALA A 1 791 ? 46.163 -21.148 24.393 1.00 32.56 791 ALA A CA 1
ATOM 5833 C C . ALA A 1 791 ? 45.534 -19.747 24.261 1.00 32.56 791 ALA A C 1
ATOM 5835 O O . ALA A 1 791 ? 45.959 -18.917 23.455 1.00 32.56 791 ALA A O 1
ATOM 5836 N N . SER A 1 792 ? 44.530 -19.466 25.093 1.00 31.02 792 SER A N 1
ATOM 5837 C CA . SER A 1 792 ? 43.781 -18.210 25.074 1.00 31.02 792 SER A CA 1
ATOM 5838 C C . SER A 1 792 ? 44.603 -17.038 25.623 1.00 31.02 792 SER A C 1
ATOM 5840 O O . SER A 1 792 ? 44.663 -16.826 26.837 1.00 31.02 792 SER A O 1
ATOM 5842 N N . VAL A 1 793 ? 45.196 -16.235 24.738 1.00 31.25 793 VAL A N 1
ATOM 5843 C CA . VAL A 1 793 ? 45.819 -14.958 25.117 1.00 31.25 793 VAL A CA 1
ATOM 5844 C C . VAL A 1 793 ? 44.730 -13.921 25.389 1.00 31.25 793 VAL A C 1
ATOM 5846 O O . VAL A 1 793 ? 44.065 -13.435 24.474 1.00 31.25 793 VAL A O 1
ATOM 5849 N N . SER A 1 794 ? 44.565 -13.545 26.654 1.00 31.53 794 SER A N 1
ATOM 5850 C CA . SER A 1 794 ? 43.768 -12.383 27.037 1.00 31.53 794 SER A CA 1
ATOM 5851 C C . SER A 1 794 ? 44.501 -11.092 26.655 1.00 31.53 794 SER A C 1
ATOM 5853 O O . SER A 1 794 ? 45.662 -10.896 27.012 1.00 31.53 794 SER A O 1
ATOM 5855 N N . ARG A 1 795 ? 43.827 -10.172 25.952 1.00 30.41 795 ARG A N 1
ATOM 5856 C CA . ARG A 1 795 ? 44.287 -8.780 25.812 1.00 30.41 795 ARG A CA 1
ATOM 5857 C C . ARG A 1 795 ? 43.127 -7.800 25.682 1.00 30.41 795 ARG A C 1
ATOM 5859 O O . ARG A 1 795 ? 42.117 -8.072 25.039 1.00 30.41 795 ARG A O 1
ATOM 5866 N N . SER A 1 796 ? 43.281 -6.668 26.358 1.00 27.38 796 SER A N 1
ATOM 5867 C CA . SER A 1 796 ? 42.321 -5.569 26.434 1.00 27.38 796 SER A CA 1
ATOM 5868 C C . SER A 1 796 ? 42.437 -4.613 25.234 1.00 27.38 796 SER A C 1
ATOM 5870 O O . SER A 1 796 ? 43.337 -4.715 24.405 1.00 27.38 796 SER A O 1
ATOM 5872 N N . ARG A 1 797 ? 41.466 -3.699 25.114 1.00 30.47 797 ARG A N 1
ATOM 5873 C CA . ARG A 1 797 ? 41.269 -2.798 23.963 1.00 30.47 797 ARG A CA 1
ATOM 5874 C C . ARG A 1 797 ? 42.362 -1.723 23.833 1.00 30.47 797 ARG A C 1
ATOM 5876 O O . ARG A 1 797 ? 42.561 -0.983 24.792 1.00 30.47 797 ARG A O 1
ATOM 5883 N N . SER A 1 798 ? 42.857 -1.467 22.614 1.00 29.73 798 SER A N 1
ATOM 5884 C CA . SER A 1 798 ? 43.361 -0.130 22.223 1.00 29.73 798 SER A CA 1
ATOM 5885 C C . SER A 1 798 ? 43.537 0.101 20.703 1.00 29.73 798 SER A C 1
ATOM 5887 O O . SER A 1 798 ? 44.581 -0.187 20.136 1.00 29.73 798 SER A O 1
ATOM 5889 N N . ARG A 1 799 ? 42.554 0.798 20.101 1.00 27.02 799 ARG A N 1
ATOM 5890 C CA . ARG A 1 799 ? 42.642 1.616 18.857 1.00 27.02 799 ARG A CA 1
ATOM 5891 C C . ARG A 1 799 ? 42.973 0.916 17.501 1.00 27.02 799 ARG A C 1
ATOM 5893 O O . ARG A 1 799 ? 43.259 -0.275 17.488 1.00 27.02 799 ARG A O 1
ATOM 5900 N N . PRO A 1 800 ? 42.768 1.604 16.345 1.00 31.64 800 PRO A N 1
ATOM 5901 C CA . PRO A 1 800 ? 42.562 0.941 15.047 1.00 31.64 800 PRO A CA 1
ATOM 5902 C C . PRO A 1 800 ? 43.711 1.108 14.025 1.00 31.64 800 PRO A C 1
ATOM 5904 O O . PRO A 1 800 ? 44.440 2.100 14.083 1.00 31.64 800 PRO A O 1
ATOM 5907 N N . PRO A 1 801 ? 43.802 0.221 13.015 1.00 30.98 801 PRO A N 1
ATOM 5908 C CA . PRO A 1 801 ? 44.613 0.428 11.816 1.00 30.98 801 PRO A CA 1
ATOM 5909 C C . PRO A 1 801 ? 43.858 1.208 10.718 1.00 30.98 801 PRO A C 1
ATOM 5911 O O . PRO A 1 801 ? 42.637 1.108 10.583 1.00 30.98 801 PRO A O 1
ATOM 5914 N N . ARG A 1 802 ? 44.609 1.942 9.886 1.00 26.20 802 ARG A N 1
ATOM 5915 C CA . ARG A 1 802 ? 44.195 2.371 8.533 1.00 26.20 802 ARG A CA 1
ATOM 5916 C C . ARG A 1 802 ? 44.719 1.356 7.488 1.00 26.20 802 ARG A C 1
ATOM 5918 O O . ARG A 1 802 ? 45.542 0.518 7.850 1.00 26.20 802 ARG A O 1
ATOM 5925 N N . PRO A 1 803 ? 44.209 1.356 6.242 1.00 34.72 803 PRO A N 1
ATOM 5926 C CA . PRO A 1 803 ? 44.391 0.239 5.310 1.00 34.72 803 PRO A CA 1
ATOM 5927 C C . PRO A 1 803 ? 45.700 0.307 4.514 1.00 34.72 803 PRO A C 1
ATOM 5929 O O . PRO A 1 803 ? 46.273 1.383 4.371 1.00 34.72 803 PRO A O 1
ATOM 5932 N N . ILE A 1 804 ? 46.068 -0.822 3.898 1.00 25.58 804 ILE A N 1
ATOM 5933 C CA . ILE A 1 804 ? 46.641 -0.925 2.541 1.00 25.58 804 ILE A CA 1
ATOM 5934 C C . ILE A 1 804 ? 46.467 -2.379 2.050 1.00 25.58 804 ILE A C 1
ATOM 5936 O O . ILE A 1 804 ? 46.314 -3.292 2.862 1.00 25.58 804 ILE A O 1
ATOM 5940 N N . CYS A 1 805 ? 46.393 -2.581 0.730 1.00 24.34 805 CYS A N 1
ATOM 5941 C CA . CYS A 1 805 ? 46.224 -3.905 0.118 1.00 24.34 805 CYS A CA 1
ATOM 5942 C C . CYS A 1 805 ? 47.539 -4.699 0.038 1.00 24.34 805 CYS A C 1
ATOM 5944 O O . CYS A 1 805 ? 48.626 -4.167 0.245 1.00 24.34 805 CYS A O 1
ATOM 5946 N N . ALA A 1 806 ? 47.422 -5.990 -0.270 1.00 25.95 806 ALA A N 1
ATOM 5947 C CA . ALA A 1 806 ? 48.559 -6.884 -0.441 1.00 25.95 806 ALA A CA 1
ATOM 5948 C C . ALA A 1 806 ? 49.342 -6.613 -1.735 1.00 25.95 806 ALA A C 1
ATOM 5950 O O . ALA A 1 806 ? 48.731 -6.384 -2.773 1.00 25.95 806 ALA A O 1
ATOM 5951 N N . THR A 1 807 ? 50.661 -6.815 -1.674 1.00 27.17 807 THR A N 1
ATOM 5952 C CA . THR A 1 807 ? 51.392 -7.712 -2.592 1.00 27.17 807 THR A CA 1
ATOM 5953 C C . THR A 1 807 ? 52.711 -8.142 -1.949 1.00 27.17 807 THR A C 1
ATOM 5955 O O . THR A 1 807 ? 53.422 -7.321 -1.377 1.00 27.17 807 THR A O 1
ATOM 5958 N N . ALA A 1 808 ? 53.050 -9.419 -2.103 1.00 24.92 808 ALA A N 1
ATOM 5959 C CA . ALA A 1 808 ? 54.422 -9.925 -2.100 1.00 24.92 808 ALA A CA 1
ATOM 5960 C C . ALA A 1 808 ? 54.641 -10.624 -3.457 1.00 24.92 808 ALA A C 1
ATOM 5962 O O . ALA A 1 808 ? 53.655 -10.985 -4.109 1.00 24.92 808 ALA A O 1
ATOM 5963 N N . PRO A 1 809 ? 55.894 -10.821 -3.894 1.00 35.12 809 PRO A N 1
ATOM 5964 C CA . PRO A 1 809 ? 56.486 -12.136 -3.643 1.00 35.12 809 PRO A CA 1
ATOM 5965 C C . PRO A 1 809 ? 57.958 -12.096 -3.184 1.00 35.12 809 PRO A C 1
ATOM 5967 O O . PRO A 1 809 ? 58.551 -11.046 -2.959 1.00 35.12 809 PRO A O 1
ATOM 5970 N N . THR A 1 810 ? 58.511 -13.289 -2.974 1.00 25.77 810 THR A N 1
ATOM 5971 C CA . THR A 1 810 ? 59.779 -13.589 -2.294 1.00 25.77 810 THR A CA 1
ATOM 5972 C C . THR A 1 810 ? 61.022 -13.617 -3.187 1.00 25.77 810 THR A C 1
ATOM 5974 O O . THR A 1 810 ? 61.034 -14.336 -4.183 1.00 25.77 810 THR A O 1
ATOM 5977 N N . SER A 1 811 ? 62.121 -13.036 -2.696 1.00 25.16 811 SER A N 1
ATOM 5978 C CA . SER A 1 811 ? 63.508 -13.532 -2.840 1.00 25.16 811 SER A CA 1
ATOM 5979 C C . SER A 1 811 ? 64.435 -12.747 -1.891 1.00 25.16 811 SER A C 1
ATOM 5981 O O . SER A 1 811 ? 64.097 -11.614 -1.568 1.00 25.16 811 SER A O 1
ATOM 5983 N N . ALA A 1 812 ? 65.627 -13.184 -1.474 1.00 25.08 812 ALA A N 1
ATOM 5984 C CA . ALA A 1 812 ? 66.194 -14.511 -1.175 1.00 25.08 812 ALA A CA 1
ATOM 5985 C C . ALA A 1 812 ? 67.576 -14.276 -0.499 1.00 25.08 812 ALA A C 1
ATOM 5987 O O . ALA A 1 812 ? 68.187 -13.251 -0.789 1.00 25.08 812 ALA A O 1
ATOM 5988 N N . ALA A 1 813 ? 68.093 -15.229 0.304 1.00 25.12 813 ALA A N 1
ATOM 5989 C CA . ALA A 1 813 ? 69.465 -15.230 0.878 1.00 25.12 813 ALA A CA 1
ATOM 5990 C C . ALA A 1 813 ? 69.790 -14.074 1.885 1.00 25.12 813 ALA A C 1
ATOM 5992 O O . ALA A 1 813 ? 69.071 -13.084 1.937 1.00 25.12 813 ALA A O 1
ATOM 5993 N N . SER A 1 814 ? 70.809 -14.109 2.767 1.00 26.53 814 SER A N 1
ATOM 5994 C CA . SER A 1 814 ? 71.694 -15.181 3.301 1.00 26.53 814 SER A CA 1
ATOM 5995 C C . SER A 1 814 ? 72.493 -14.688 4.534 1.00 26.53 814 SER A C 1
ATOM 5997 O O . SER A 1 814 ? 72.730 -13.491 4.648 1.00 26.53 814 SER A O 1
ATOM 5999 N N . GLY A 1 815 ? 73.017 -15.609 5.363 1.00 24.81 815 GLY A N 1
ATOM 6000 C CA . GLY A 1 815 ? 74.069 -15.358 6.382 1.00 24.81 815 GLY A CA 1
ATOM 6001 C C . GLY A 1 815 ? 73.545 -15.034 7.799 1.00 24.81 815 GLY A C 1
ATOM 6002 O O . GLY A 1 815 ? 72.598 -14.272 7.927 1.00 24.81 815 GLY A O 1
ATOM 6003 N N . SER A 1 816 ? 73.950 -15.691 8.904 1.00 25.34 816 SER A N 1
ATOM 6004 C CA . SER A 1 816 ? 75.293 -15.925 9.514 1.00 25.34 816 SER A CA 1
ATOM 6005 C C . SER A 1 816 ? 75.755 -14.741 10.400 1.00 25.34 816 SER A C 1
ATOM 6007 O O . SER A 1 816 ? 75.716 -13.615 9.923 1.00 25.34 816 SER A O 1
ATOM 6009 N N . THR A 1 817 ? 76.205 -14.879 11.664 1.00 25.02 817 THR A N 1
ATOM 6010 C CA . THR A 1 817 ? 76.591 -16.078 12.460 1.00 25.02 817 THR A CA 1
ATOM 6011 C C . THR A 1 817 ? 76.490 -15.834 13.996 1.00 25.02 817 THR A C 1
ATOM 6013 O O . THR A 1 817 ? 76.219 -14.726 14.443 1.00 25.02 817 THR A O 1
ATOM 6016 N N . TRP A 1 818 ? 76.694 -16.886 14.806 1.00 25.47 818 TRP A N 1
ATOM 6017 C CA . TRP A 1 818 ? 76.762 -16.953 16.296 1.00 25.47 818 TRP A CA 1
ATOM 6018 C C . TRP A 1 818 ? 78.183 -16.613 16.859 1.00 25.47 818 TRP A C 1
ATOM 6020 O O . TRP A 1 818 ? 79.093 -16.523 16.035 1.00 25.47 818 TRP A O 1
ATOM 6030 N N . PRO A 1 819 ? 78.504 -16.686 18.189 1.00 49.06 819 PRO A N 1
ATOM 6031 C CA . PRO A 1 819 ? 77.864 -16.257 19.471 1.00 49.06 819 PRO A CA 1
ATOM 6032 C C . PRO A 1 819 ? 78.947 -15.584 20.416 1.00 49.06 819 PRO A C 1
ATOM 6034 O O . PRO A 1 819 ? 79.741 -14.834 19.857 1.00 49.06 819 PRO A O 1
ATOM 6037 N N . PRO A 1 820 ? 79.192 -15.875 21.740 1.00 51.44 820 PRO A N 1
ATOM 6038 C CA . PRO A 1 820 ? 78.383 -16.195 22.957 1.00 51.44 820 PRO A CA 1
ATOM 6039 C C . PRO A 1 820 ? 78.757 -15.396 24.275 1.00 51.44 820 PRO A C 1
ATOM 6041 O O . PRO A 1 820 ? 79.736 -14.662 24.300 1.00 51.44 820 PRO A O 1
ATOM 6044 N N . ARG A 1 821 ? 78.097 -15.728 25.420 1.00 28.45 821 ARG A N 1
ATOM 6045 C CA . ARG A 1 821 ? 78.435 -15.457 26.872 1.00 28.45 821 ARG A CA 1
ATOM 6046 C C . ARG A 1 821 ? 78.165 -14.030 27.434 1.00 28.45 821 ARG A C 1
ATOM 6048 O O . ARG A 1 821 ? 78.294 -13.061 26.709 1.00 28.45 821 ARG A O 1
ATOM 6055 N N . GLY A 1 822 ? 77.805 -13.833 28.722 1.00 25.53 822 GLY A N 1
ATOM 6056 C CA . GLY A 1 822 ? 77.441 -14.795 29.792 1.00 25.53 822 GLY A CA 1
ATOM 6057 C C . GLY A 1 822 ? 77.096 -14.180 31.185 1.00 25.53 822 GLY A C 1
ATOM 6058 O O . GLY A 1 822 ? 77.431 -13.036 31.451 1.00 25.53 822 GLY A O 1
ATOM 6059 N N . SER A 1 823 ? 76.428 -14.980 32.045 1.00 26.34 823 SER A N 1
ATOM 6060 C CA . SER A 1 823 ? 76.345 -14.984 33.543 1.00 26.34 823 SER A CA 1
ATOM 6061 C C . SER A 1 823 ? 76.261 -13.697 34.409 1.00 26.34 823 SER A C 1
ATOM 6063 O O . SER A 1 823 ? 77.219 -12.933 34.437 1.00 26.34 823 SER A O 1
ATOM 6065 N N . CYS A 1 824 ? 75.239 -13.594 35.296 1.00 25.66 824 CYS A N 1
ATOM 6066 C CA . CYS A 1 824 ? 75.370 -13.600 36.788 1.00 25.66 824 CYS A CA 1
ATOM 6067 C C . CYS A 1 824 ? 74.046 -13.332 37.572 1.00 25.66 824 CYS A C 1
ATOM 6069 O O . CYS A 1 824 ? 73.045 -12.915 36.998 1.00 25.66 824 CYS A O 1
ATOM 6071 N N . ALA A 1 825 ? 74.054 -13.595 38.892 1.00 27.89 825 ALA A N 1
ATOM 6072 C CA . ALA A 1 825 ? 73.004 -13.366 39.921 1.00 27.89 825 ALA A CA 1
ATOM 6073 C C . ALA A 1 825 ? 73.706 -13.234 41.316 1.00 27.89 825 ALA A C 1
ATOM 6075 O O . ALA A 1 825 ? 74.940 -13.192 41.294 1.00 27.89 825 ALA A O 1
ATOM 6076 N N . PRO A 1 826 ? 73.074 -13.256 42.528 1.00 55.06 826 PRO A N 1
ATOM 6077 C CA . PRO A 1 826 ? 71.655 -13.155 42.957 1.00 55.06 826 PRO A CA 1
ATOM 6078 C C . PRO A 1 826 ? 71.421 -12.171 44.160 1.00 55.06 826 PRO A C 1
ATOM 6080 O O . PRO A 1 826 ? 72.382 -11.576 44.638 1.00 55.06 826 PRO A O 1
ATOM 6083 N N . ARG A 1 827 ? 70.191 -12.075 44.733 1.00 25.89 827 ARG A N 1
ATOM 6084 C CA . ARG A 1 827 ? 69.897 -12.058 46.211 1.00 25.89 827 ARG A CA 1
ATOM 6085 C C . ARG A 1 827 ? 68.402 -11.873 46.595 1.00 25.89 827 ARG A C 1
ATOM 6087 O O . ARG A 1 827 ? 67.584 -11.466 45.781 1.00 25.89 827 ARG A O 1
ATOM 6094 N N . THR A 1 828 ? 68.085 -12.199 47.855 1.00 30.28 828 THR A N 1
ATOM 6095 C CA . THR A 1 828 ? 66.798 -12.123 48.616 1.00 30.28 828 THR A CA 1
ATOM 6096 C C . THR A 1 828 ? 67.041 -11.300 49.930 1.00 30.28 828 THR A C 1
ATOM 6098 O O . THR A 1 828 ? 68.170 -10.802 50.020 1.00 30.28 828 THR A O 1
ATOM 6101 N N . PRO A 1 829 ? 66.143 -11.109 50.958 1.00 52.66 829 PRO A N 1
ATOM 6102 C CA . PRO A 1 829 ? 64.874 -11.813 51.287 1.00 52.66 829 PRO A CA 1
ATOM 6103 C C . PRO A 1 829 ? 63.704 -11.057 52.024 1.00 52.66 829 PRO A C 1
ATOM 6105 O O . PRO A 1 829 ? 63.829 -9.917 52.451 1.00 52.66 829 PRO A O 1
ATOM 6108 N N . ASN A 1 830 ? 62.625 -11.821 52.299 1.00 30.02 830 ASN A N 1
ATOM 6109 C CA . ASN A 1 830 ? 61.701 -11.802 53.469 1.00 30.02 830 ASN A CA 1
ATOM 6110 C C . ASN A 1 830 ? 60.519 -10.801 53.661 1.00 30.02 830 ASN A C 1
ATOM 6112 O O . ASN A 1 830 ? 60.408 -9.749 53.044 1.00 30.02 830 ASN A O 1
ATOM 6116 N N . SER A 1 831 ? 59.585 -11.270 54.513 1.00 29.00 831 SER A N 1
ATOM 6117 C CA . SER A 1 831 ? 58.162 -10.897 54.757 1.00 29.00 831 SER A CA 1
ATOM 6118 C C . SER A 1 831 ? 57.975 -10.114 56.105 1.00 29.00 831 SER A C 1
ATOM 6120 O O . SER A 1 831 ? 59.022 -9.796 56.668 1.00 29.00 831 SER A O 1
ATOM 6122 N N . PRO A 1 832 ? 56.768 -9.823 56.708 1.00 49.72 832 PRO A N 1
ATOM 6123 C CA . PRO A 1 832 ? 55.431 -10.466 56.598 1.00 49.72 832 PRO A CA 1
ATOM 6124 C C . PRO A 1 832 ? 54.146 -9.558 56.647 1.00 49.72 832 PRO A C 1
ATOM 6126 O O . PRO A 1 832 ? 54.190 -8.350 56.464 1.00 49.72 832 PRO A O 1
ATOM 6129 N N . ARG A 1 833 ? 52.981 -10.223 56.835 1.00 29.48 833 ARG A N 1
ATOM 6130 C CA . ARG A 1 833 ? 51.551 -9.781 56.936 1.00 29.48 833 ARG A CA 1
ATOM 6131 C C . ARG A 1 833 ? 51.202 -9.011 58.263 1.00 29.48 833 ARG A C 1
ATOM 6133 O O . ARG A 1 833 ? 52.149 -8.844 59.026 1.00 29.48 833 ARG A O 1
ATOM 6140 N N . PRO A 1 834 ? 49.922 -8.675 58.661 1.00 49.41 834 PRO A N 1
ATOM 6141 C CA . PRO A 1 834 ? 48.576 -8.875 58.038 1.00 49.41 834 PRO A CA 1
ATOM 6142 C C . PRO A 1 834 ? 47.450 -7.782 58.204 1.00 49.41 834 PRO A C 1
ATOM 6144 O O . PRO A 1 834 ? 47.482 -6.939 59.088 1.00 49.41 834 PRO A O 1
ATOM 6147 N N . SER A 1 835 ? 46.329 -7.991 57.477 1.00 28.98 835 SER A N 1
ATOM 6148 C CA . SER A 1 835 ? 44.890 -7.862 57.897 1.00 28.98 835 SER A CA 1
ATOM 6149 C C . SER A 1 835 ? 44.106 -6.527 58.065 1.00 28.98 835 SER A C 1
ATOM 6151 O O . SER A 1 835 ? 44.643 -5.500 58.448 1.00 28.98 835 SER A O 1
ATOM 6153 N N . ALA A 1 836 ? 42.767 -6.676 57.907 1.00 27.22 836 ALA A N 1
ATOM 6154 C CA . ALA A 1 836 ? 41.618 -5.892 58.432 1.00 27.22 836 ALA A CA 1
ATOM 6155 C C . ALA A 1 836 ? 40.814 -4.947 57.486 1.00 27.22 836 ALA A C 1
ATOM 6157 O O . ALA A 1 836 ? 41.255 -4.543 56.415 1.00 27.22 836 ALA A O 1
ATOM 6158 N N . SER A 1 837 ? 39.542 -4.707 57.848 1.00 25.80 837 SER A N 1
ATOM 6159 C CA . SER A 1 837 ? 38.440 -3.990 57.137 1.00 25.80 837 SER A CA 1
ATOM 6160 C C . SER A 1 837 ? 37.399 -3.540 58.213 1.00 25.80 837 SER A C 1
ATOM 6162 O O . SER A 1 837 ? 37.763 -3.676 59.383 1.00 25.80 837 SER A O 1
ATOM 6164 N N . PRO A 1 838 ? 36.112 -3.136 57.973 1.00 50.72 838 PRO A N 1
ATOM 6165 C CA . PRO A 1 838 ? 35.332 -2.764 56.761 1.00 50.72 838 PRO A CA 1
ATOM 6166 C C . PRO A 1 838 ? 34.385 -1.514 56.959 1.00 50.72 838 PRO A C 1
ATOM 6168 O O . PRO A 1 838 ? 34.491 -0.833 57.970 1.00 50.72 838 PRO A O 1
ATOM 6171 N N . ARG A 1 839 ? 33.367 -1.321 56.074 1.00 28.95 839 ARG A N 1
ATOM 6172 C CA . ARG A 1 839 ? 32.089 -0.531 56.250 1.00 28.95 839 ARG A CA 1
ATOM 6173 C C . ARG A 1 839 ? 32.184 1.024 56.281 1.00 28.95 839 ARG A C 1
ATOM 6175 O O . ARG A 1 839 ? 33.250 1.548 56.554 1.00 28.95 839 ARG A O 1
ATOM 6182 N N . SER A 1 840 ? 31.128 1.836 56.043 1.00 26.30 840 SER A N 1
ATOM 6183 C CA . SER A 1 840 ? 29.858 1.726 55.256 1.00 26.30 840 SER A CA 1
ATOM 6184 C C . SER A 1 840 ? 29.118 3.098 55.163 1.00 26.30 840 SER A C 1
ATOM 6186 O O . SER A 1 840 ? 29.447 3.985 55.939 1.00 26.30 840 SER A O 1
ATOM 6188 N N . SER A 1 841 ? 28.046 3.213 54.338 1.00 26.50 841 SER A N 1
ATOM 6189 C CA . SER A 1 841 ? 26.953 4.255 54.340 1.00 26.50 841 SER A CA 1
ATOM 6190 C C . SER A 1 841 ? 27.342 5.740 54.062 1.00 26.50 841 SER A C 1
ATOM 6192 O O . SER A 1 841 ? 28.313 6.220 54.618 1.00 26.50 841 SER A O 1
ATOM 6194 N N . SER A 1 842 ? 26.733 6.531 53.147 1.00 24.33 842 SER A N 1
ATOM 6195 C CA . SER A 1 842 ? 25.306 6.877 52.853 1.00 24.33 842 SER A CA 1
ATOM 6196 C C . SER A 1 842 ? 24.665 7.783 53.938 1.00 24.33 842 SER A C 1
ATOM 6198 O O . SER A 1 842 ? 24.930 7.476 55.098 1.00 24.33 842 SER A O 1
ATOM 6200 N N . PRO A 1 843 ? 23.829 8.832 53.656 1.00 44.56 843 PRO A N 1
ATOM 6201 C CA . PRO A 1 843 ? 23.030 9.111 52.443 1.00 44.56 843 PRO A CA 1
ATOM 6202 C C . PRO A 1 843 ? 23.016 10.596 51.934 1.00 44.56 843 PRO A C 1
ATOM 6204 O O . PRO A 1 843 ? 23.926 11.379 52.176 1.00 44.56 843 PRO A O 1
ATOM 6207 N N . SER A 1 844 ? 21.976 10.956 51.164 1.00 27.39 844 SER A N 1
ATOM 6208 C CA . SER A 1 844 ? 21.798 12.124 50.272 1.00 27.39 844 SER A CA 1
ATOM 6209 C C . SER A 1 844 ? 21.136 13.403 50.829 1.00 27.39 844 SER A C 1
ATOM 6211 O O . SER A 1 844 ? 20.206 13.304 51.626 1.00 27.39 844 SER A O 1
ATOM 6213 N N . SER A 1 845 ? 21.391 14.549 50.175 1.00 25.83 845 SER A N 1
ATOM 6214 C CA . SER A 1 845 ? 20.425 15.642 49.879 1.00 25.83 845 SER A CA 1
ATOM 6215 C C . SER A 1 845 ? 21.081 16.687 48.944 1.00 25.83 845 SER A C 1
ATOM 6217 O O . SER A 1 845 ? 22.287 16.648 48.741 1.00 25.83 845 SER A O 1
ATOM 6219 N N . ARG A 1 846 ? 20.421 17.723 48.413 1.00 28.83 846 ARG A N 1
ATOM 6220 C CA . ARG A 1 846 ? 19.288 17.890 47.468 1.00 28.83 846 ARG A CA 1
ATOM 6221 C C . ARG A 1 846 ? 19.204 19.416 47.224 1.00 28.83 846 ARG A C 1
ATOM 6223 O O . ARG A 1 846 ? 19.081 20.118 48.215 1.00 28.83 846 ARG A O 1
ATOM 6230 N N . ARG A 1 847 ? 19.095 19.884 45.960 1.00 24.84 847 ARG A N 1
ATOM 6231 C CA . ARG A 1 847 ? 18.648 21.258 45.554 1.00 24.84 847 ARG A CA 1
ATOM 6232 C C . ARG A 1 847 ? 19.574 22.430 45.976 1.00 24.84 847 ARG A C 1
ATOM 6234 O O . ARG A 1 847 ? 20.245 22.343 46.983 1.00 24.84 847 ARG A O 1
ATOM 6241 N N . TRP A 1 848 ? 19.629 23.606 45.343 1.00 23.16 848 TRP A N 1
ATOM 6242 C CA . TRP A 1 848 ? 19.311 24.192 44.021 1.00 23.16 848 TRP A CA 1
ATOM 6243 C C . TRP A 1 848 ? 19.532 25.710 44.235 1.00 23.16 848 TRP A C 1
ATOM 6245 O O . TRP A 1 848 ? 18.912 26.235 45.155 1.00 23.16 848 TRP A O 1
ATOM 6255 N N . CYS A 1 849 ? 20.301 26.427 43.403 1.00 21.98 849 CYS A N 1
ATOM 6256 C CA . CYS A 1 849 ? 19.955 27.801 42.980 1.00 21.98 849 CYS A CA 1
ATOM 6257 C C . CYS A 1 849 ? 20.866 28.329 41.852 1.00 21.98 849 CYS A C 1
ATOM 6259 O O . CYS A 1 849 ? 21.786 27.638 41.421 1.00 21.98 849 CYS A O 1
ATOM 6261 N N . ARG A 1 850 ? 20.546 29.521 41.324 1.00 23.72 850 ARG A N 1
ATOM 6262 C CA . ARG A 1 850 ? 21.128 30.132 40.111 1.00 23.72 850 ARG A CA 1
ATOM 6263 C C . ARG A 1 850 ? 21.983 31.374 40.410 1.00 23.72 850 ARG A C 1
ATOM 6265 O O . ARG A 1 850 ? 21.618 32.124 41.305 1.00 23.72 850 ARG A O 1
ATOM 6272 N N . ALA A 1 851 ? 22.980 31.624 39.551 1.00 23.58 851 ALA A N 1
ATOM 6273 C CA . ALA A 1 851 ? 23.485 32.910 39.006 1.00 23.58 851 ALA A CA 1
ATOM 6274 C C . ALA A 1 851 ? 24.988 32.724 38.675 1.00 23.58 851 ALA A C 1
ATOM 6276 O O . ALA A 1 851 ? 25.709 32.227 39.529 1.00 23.58 851 ALA A O 1
ATOM 6277 N N . ALA A 1 852 ? 25.545 32.913 37.471 1.00 24.38 852 ALA A N 1
ATOM 6278 C CA . ALA A 1 852 ? 25.350 33.867 36.364 1.00 24.38 852 ALA A CA 1
ATOM 6279 C C . ALA A 1 852 ? 26.250 35.118 36.463 1.00 24.38 852 ALA A C 1
ATOM 6281 O O . ALA A 1 852 ? 25.826 36.146 36.982 1.00 24.38 852 ALA A O 1
ATOM 6282 N N . SER A 1 853 ? 27.461 35.033 35.893 1.00 25.23 853 SER A N 1
ATOM 6283 C CA . SER A 1 853 ? 28.320 36.190 35.590 1.00 25.23 853 SER A CA 1
ATOM 6284 C C . SER A 1 853 ? 29.389 35.893 34.514 1.00 25.23 853 SER A C 1
ATOM 6286 O O . SER A 1 853 ? 30.103 34.895 34.556 1.00 25.23 853 SER A O 1
ATOM 6288 N N . THR A 1 854 ? 29.474 36.810 33.551 1.00 26.81 854 THR A N 1
ATOM 6289 C CA . THR A 1 854 ? 30.525 37.106 32.546 1.00 26.81 854 THR A CA 1
ATOM 6290 C C . THR A 1 854 ? 30.594 38.659 32.472 1.00 26.81 854 THR A C 1
ATOM 6292 O O . THR A 1 854 ? 29.680 39.265 33.047 1.00 26.81 854 THR A O 1
ATOM 6295 N N . PRO A 1 855 ? 31.569 39.369 31.832 1.00 46.72 855 PRO A N 1
ATOM 6296 C CA . PRO A 1 855 ? 32.448 38.979 30.708 1.00 46.72 855 PRO A CA 1
ATOM 6297 C C . PRO A 1 855 ? 33.889 39.600 30.747 1.00 46.72 855 PRO A C 1
ATOM 6299 O O . PRO A 1 855 ? 34.384 39.919 31.821 1.00 46.72 855 PRO A O 1
ATOM 6302 N N . SER A 1 856 ? 34.498 39.839 29.562 1.00 24.41 856 SER A N 1
ATOM 6303 C CA . SER A 1 856 ? 35.699 40.676 29.260 1.00 24.41 856 SER A CA 1
ATOM 6304 C C . SER A 1 856 ? 37.098 40.153 29.659 1.00 24.41 856 SER A C 1
ATOM 6306 O O . SER A 1 856 ? 37.219 39.421 30.631 1.00 24.41 856 SER A O 1
ATOM 6308 N N . SER A 1 857 ? 38.221 40.503 28.994 1.00 25.53 857 SER A N 1
ATOM 6309 C CA . SER A 1 857 ? 38.503 41.032 27.623 1.00 25.53 857 SER A CA 1
ATOM 6310 C C . SER A 1 857 ? 40.033 40.983 27.312 1.00 25.53 857 SER A C 1
ATOM 6312 O O . SER A 1 857 ? 40.827 40.840 28.234 1.00 25.53 857 SER A O 1
ATOM 6314 N N . ALA A 1 858 ? 40.457 41.108 26.039 1.00 27.55 858 ALA A N 1
ATOM 6315 C CA . ALA A 1 858 ? 41.869 41.158 25.548 1.00 27.55 858 ALA A CA 1
ATOM 6316 C C . ALA A 1 858 ? 42.223 42.580 24.992 1.00 27.55 858 ALA A C 1
ATOM 6318 O O . ALA A 1 858 ? 41.362 43.443 25.186 1.00 27.55 858 ALA A O 1
ATOM 6319 N N . PRO A 1 859 ? 43.339 42.897 24.256 1.00 58.19 859 PRO A N 1
ATOM 6320 C CA . PRO A 1 859 ? 44.586 42.189 23.832 1.00 58.19 859 PRO A CA 1
ATOM 6321 C C . PRO A 1 859 ? 45.893 42.987 24.223 1.00 58.19 859 PRO A C 1
ATOM 6323 O O . PRO A 1 859 ? 45.781 43.639 25.262 1.00 58.19 859 PRO A O 1
ATOM 6326 N N . PRO A 1 860 ? 47.106 42.963 23.551 1.00 52.78 860 PRO A N 1
ATOM 6327 C CA . PRO A 1 860 ? 47.381 43.497 22.172 1.00 52.78 860 PRO A CA 1
ATOM 6328 C C . PRO A 1 860 ? 48.620 42.987 21.314 1.00 52.78 860 PRO A C 1
ATOM 6330 O O . PRO A 1 860 ? 49.549 42.363 21.808 1.00 52.78 860 PRO A O 1
ATOM 6333 N N . SER A 1 861 ? 48.620 43.339 20.004 1.00 27.05 861 SER A N 1
ATOM 6334 C CA . SER A 1 861 ? 49.719 43.800 19.072 1.00 27.05 861 SER A CA 1
ATOM 6335 C C . SER A 1 861 ? 51.058 43.055 18.702 1.00 27.05 861 SER A C 1
ATOM 6337 O O . SER A 1 861 ? 52.069 43.255 19.364 1.00 27.05 861 SER A O 1
ATOM 6339 N N . THR A 1 862 ? 51.089 42.404 17.510 1.00 29.03 862 THR A N 1
ATOM 6340 C CA . THR A 1 862 ? 51.875 42.665 16.230 1.00 29.03 862 THR A CA 1
ATOM 6341 C C . THR A 1 862 ? 53.453 42.683 16.053 1.00 29.03 862 THR A C 1
ATOM 6343 O O . THR A 1 862 ? 54.168 42.815 17.036 1.00 29.03 862 THR A O 1
ATOM 6346 N N . PRO A 1 863 ? 54.012 42.508 14.798 1.00 60.19 863 PRO A N 1
ATOM 6347 C CA . PRO A 1 863 ? 55.408 42.058 14.458 1.00 60.19 863 PRO A CA 1
ATOM 6348 C C . PRO A 1 863 ? 56.328 43.095 13.717 1.00 60.19 863 PRO A C 1
ATOM 6350 O O . PRO A 1 863 ? 55.964 44.271 13.722 1.00 60.19 863 PRO A O 1
ATOM 6353 N N . PRO A 1 864 ? 57.492 42.726 13.073 1.00 57.50 864 PRO A N 1
ATOM 6354 C CA . PRO A 1 864 ? 57.533 42.554 11.579 1.00 57.50 864 PRO A CA 1
ATOM 6355 C C . PRO A 1 864 ? 58.677 41.718 10.874 1.00 57.50 864 PRO A C 1
ATOM 6357 O O . PRO A 1 864 ? 59.753 41.496 11.417 1.00 57.50 864 PRO A O 1
ATOM 6360 N N . SER A 1 865 ? 58.491 41.462 9.555 1.00 27.12 865 SER A N 1
ATOM 6361 C CA . SER A 1 865 ? 59.487 41.367 8.424 1.00 27.12 865 SER A CA 1
ATOM 6362 C C . SER A 1 865 ? 60.389 40.121 8.136 1.00 27.12 865 SER A C 1
ATOM 6364 O O . SER A 1 865 ? 60.609 39.268 8.986 1.00 27.12 865 SER A O 1
ATOM 6366 N N . ALA A 1 866 ? 60.863 40.014 6.870 1.00 31.53 866 ALA A N 1
ATOM 6367 C CA . ALA A 1 866 ? 61.638 38.920 6.217 1.00 31.53 866 ALA A CA 1
ATOM 6368 C C . ALA A 1 866 ? 62.634 39.482 5.152 1.00 31.53 866 ALA A C 1
ATOM 6370 O O . ALA A 1 866 ? 62.635 40.703 4.977 1.00 31.53 866 ALA A O 1
ATOM 6371 N N . PRO A 1 867 ? 63.450 38.667 4.421 1.00 45.97 867 PRO A N 1
ATOM 6372 C CA . PRO A 1 867 ? 63.458 38.801 2.937 1.00 45.97 867 PRO A CA 1
ATOM 6373 C C . PRO A 1 867 ? 63.891 37.592 2.037 1.00 45.97 867 PRO A C 1
ATOM 6375 O O . PRO A 1 867 ? 64.790 36.827 2.366 1.00 45.97 867 PRO A O 1
ATOM 6378 N N . CYS A 1 868 ? 63.349 37.608 0.805 1.00 23.67 868 CYS A N 1
ATOM 6379 C CA . CYS A 1 868 ? 63.949 37.287 -0.519 1.00 23.67 868 CYS A CA 1
ATOM 6380 C C . CYS A 1 868 ? 64.314 35.864 -1.029 1.00 23.67 868 CYS A C 1
ATOM 6382 O O . CYS A 1 868 ? 64.617 34.922 -0.308 1.00 23.67 868 CYS A O 1
ATOM 6384 N N . SER A 1 869 ? 64.277 35.778 -2.371 1.00 27.73 869 SER A N 1
ATOM 6385 C CA . SER A 1 869 ? 64.584 34.640 -3.266 1.00 27.73 869 SER A CA 1
ATOM 6386 C C . SER A 1 869 ? 65.701 35.044 -4.270 1.00 27.73 869 SER A C 1
ATOM 6388 O O . SER A 1 869 ? 66.348 36.064 -4.029 1.00 27.73 869 SER A O 1
ATOM 6390 N N . PRO A 1 870 ? 65.996 34.293 -5.358 1.00 46.03 870 PRO A N 1
ATOM 6391 C CA . PRO A 1 870 ? 65.125 34.138 -6.545 1.00 46.03 870 PRO A CA 1
ATOM 6392 C C . PRO A 1 870 ? 64.876 32.631 -6.840 1.00 46.03 870 PRO A C 1
ATOM 6394 O O . PRO A 1 870 ? 65.090 31.823 -5.946 1.00 46.03 870 PRO A O 1
ATOM 6397 N N . SER A 1 871 ? 64.395 32.118 -7.983 1.00 25.81 871 SER A N 1
ATOM 6398 C CA . SER A 1 871 ? 64.012 32.617 -9.326 1.00 25.81 871 SER A CA 1
ATOM 6399 C C . SER A 1 871 ? 63.027 31.573 -9.932 1.00 25.81 871 SER A C 1
ATOM 6401 O O . SER A 1 871 ? 63.025 30.448 -9.441 1.00 25.81 871 SER A O 1
ATOM 6403 N N . ALA A 1 872 ? 62.218 31.742 -10.987 1.00 27.50 872 ALA A N 1
ATOM 6404 C CA . ALA A 1 872 ? 61.780 32.833 -11.884 1.00 27.50 872 ALA A CA 1
ATOM 6405 C C . ALA A 1 872 ? 60.593 32.238 -12.736 1.00 27.50 872 ALA A C 1
ATOM 6407 O O . ALA A 1 872 ? 60.203 31.103 -12.481 1.00 27.50 872 ALA A O 1
ATOM 6408 N N . TRP A 1 873 ? 59.911 32.847 -13.721 1.00 22.52 873 TRP A N 1
ATOM 6409 C CA . TRP A 1 873 ? 60.183 34.017 -14.574 1.00 22.52 873 TRP A CA 1
ATOM 6410 C C . TRP A 1 873 ? 59.053 35.076 -14.570 1.00 22.52 873 TRP A C 1
ATOM 6412 O O . TRP A 1 873 ? 59.012 35.883 -13.645 1.00 22.52 873 TRP A O 1
ATOM 6422 N N . ARG A 1 874 ? 58.206 35.162 -15.609 1.00 22.41 874 ARG A N 1
ATOM 6423 C CA . ARG A 1 874 ? 57.290 36.290 -15.909 1.00 22.41 874 ARG A CA 1
ATOM 6424 C C . ARG A 1 874 ? 55.960 35.764 -16.518 1.00 22.41 874 ARG A C 1
ATOM 6426 O O . ARG A 1 874 ? 56.043 34.770 -17.228 1.00 22.41 874 ARG A O 1
ATOM 6433 N N . VAL A 1 875 ? 54.720 36.237 -16.255 1.00 25.47 875 VAL A N 1
ATOM 6434 C CA . VAL A 1 875 ? 54.133 37.576 -15.911 1.00 25.47 875 VAL A CA 1
ATOM 6435 C C . VAL A 1 875 ? 53.880 38.444 -17.167 1.00 25.47 875 VAL A C 1
ATOM 6437 O O . VAL A 1 875 ? 54.849 38.601 -17.909 1.00 25.47 875 VAL A O 1
ATOM 6440 N N . PRO A 1 876 ? 52.710 39.120 -17.388 1.00 40.09 876 PRO A N 1
ATOM 6441 C CA . PRO A 1 876 ? 51.332 39.031 -16.818 1.00 40.09 876 PRO A CA 1
ATOM 6442 C C . PRO A 1 876 ? 50.193 39.136 -17.914 1.00 40.09 876 PRO A C 1
ATOM 6444 O O . PRO A 1 876 ? 50.502 38.945 -19.088 1.00 40.09 876 PRO A O 1
ATOM 6447 N N . PRO A 1 877 ? 48.896 39.436 -17.609 1.00 56.59 877 PRO A N 1
ATOM 6448 C CA . PRO A 1 877 ? 47.830 39.644 -18.619 1.00 56.59 877 PRO A CA 1
ATOM 6449 C C . PRO A 1 877 ? 47.459 41.135 -18.865 1.00 56.59 877 PRO A C 1
ATOM 6451 O O . PRO A 1 877 ? 47.928 42.004 -18.127 1.00 56.59 877 PRO A O 1
ATOM 6454 N N . PRO A 1 878 ? 46.568 41.448 -19.835 1.00 34.72 878 PRO A N 1
ATOM 6455 C CA . PRO A 1 878 ? 45.939 42.766 -20.003 1.00 34.72 878 PRO A CA 1
ATOM 6456 C C . PRO A 1 878 ? 44.453 42.817 -19.573 1.00 34.72 878 PRO A C 1
ATOM 6458 O O . PRO A 1 878 ? 43.804 41.792 -19.373 1.00 34.72 878 PRO A O 1
ATOM 6461 N N . ASN A 1 879 ? 43.915 44.038 -19.475 1.00 25.08 879 ASN A N 1
ATOM 6462 C CA . ASN A 1 879 ? 42.523 44.353 -19.118 1.00 25.08 879 ASN A CA 1
ATOM 6463 C C . ASN A 1 879 ? 41.785 45.043 -20.297 1.00 25.08 879 ASN A C 1
ATOM 6465 O O . ASN A 1 879 ? 42.394 45.350 -21.319 1.00 25.08 879 ASN A O 1
ATOM 6469 N N . CYS A 1 880 ? 40.482 45.295 -20.143 1.00 25.19 880 CYS A N 1
ATOM 6470 C CA . CYS A 1 880 ? 39.542 45.838 -21.143 1.00 25.19 880 CYS A CA 1
ATOM 6471 C C . CYS A 1 880 ? 40.014 47.011 -22.040 1.00 25.19 880 CYS A C 1
ATOM 6473 O O . CYS A 1 880 ? 40.493 48.021 -21.528 1.00 25.19 880 CYS A O 1
ATOM 6475 N N . SER A 1 881 ? 39.683 46.965 -23.342 1.00 24.66 881 SER A N 1
ATOM 6476 C CA . SER A 1 881 ? 39.170 48.105 -24.149 1.00 24.66 881 SER A CA 1
ATOM 6477 C C . SER A 1 881 ? 38.794 47.675 -25.589 1.00 24.66 881 SER A C 1
ATOM 6479 O O . SER A 1 881 ? 39.243 46.623 -26.029 1.00 24.66 881 SER A O 1
ATOM 6481 N N . ALA A 1 882 ? 38.030 48.424 -26.403 1.00 25.77 882 ALA A N 1
ATOM 6482 C CA . ALA A 1 882 ? 36.755 49.128 -26.156 1.00 25.77 882 ALA A CA 1
ATOM 6483 C C . ALA A 1 882 ? 36.176 49.688 -27.484 1.00 25.77 882 ALA A C 1
ATOM 6485 O O . ALA A 1 882 ? 36.732 50.646 -28.017 1.00 25.77 882 ALA A O 1
ATOM 6486 N N . THR A 1 883 ? 35.018 49.200 -27.962 1.00 23.34 883 THR A N 1
ATOM 6487 C CA . THR A 1 883 ? 34.240 49.911 -29.005 1.00 23.34 883 THR A CA 1
ATOM 6488 C C . THR A 1 883 ? 32.734 49.627 -28.944 1.00 23.34 883 THR A C 1
ATOM 6490 O O . THR A 1 883 ? 32.292 48.484 -28.897 1.00 23.34 883 THR A O 1
ATOM 6493 N N . CYS A 1 884 ? 31.955 50.708 -28.960 1.00 28.34 884 CYS A N 1
ATOM 6494 C CA . CYS A 1 884 ? 30.509 50.785 -29.232 1.00 28.34 884 CYS A CA 1
ATOM 6495 C C . CYS A 1 884 ? 30.284 50.974 -30.766 1.00 28.34 884 CYS A C 1
ATOM 6497 O O . CYS A 1 884 ? 31.304 51.057 -31.457 1.00 28.34 884 CYS A O 1
ATOM 6499 N N . PRO A 1 885 ? 29.050 51.086 -31.338 1.00 43.72 885 PRO A N 1
ATOM 6500 C CA . PRO A 1 885 ? 27.803 51.562 -30.706 1.00 43.72 885 PRO A CA 1
ATOM 6501 C C . PRO A 1 885 ? 26.463 50.934 -31.187 1.00 43.72 885 PRO A C 1
ATOM 6503 O O . PRO A 1 885 ? 26.428 50.061 -32.046 1.00 43.72 885 PRO A O 1
ATOM 6506 N N . THR A 1 886 ? 25.346 51.513 -30.707 1.00 25.91 886 THR A N 1
ATOM 6507 C CA . THR A 1 886 ? 23.949 51.401 -31.220 1.00 25.91 886 THR A CA 1
ATOM 6508 C C . THR A 1 886 ? 23.272 50.021 -31.101 1.00 25.91 886 THR A C 1
ATOM 6510 O O . THR A 1 886 ? 23.937 49.007 -30.962 1.00 25.91 886 THR A O 1
ATOM 6513 N N . GLY A 1 887 ? 21.938 49.899 -31.093 1.00 24.00 887 GLY A N 1
ATOM 6514 C CA . GLY A 1 887 ? 20.866 50.910 -31.056 1.00 24.00 887 GLY A CA 1
ATOM 6515 C C . GLY A 1 887 ? 19.479 50.239 -30.962 1.00 24.00 887 GLY A C 1
ATOM 6516 O O . GLY A 1 887 ? 19.346 49.064 -31.287 1.00 24.00 887 GLY A O 1
ATOM 6517 N N . TRP A 1 888 ? 18.454 50.950 -30.477 1.00 26.61 888 TRP A N 1
ATOM 6518 C CA . TRP A 1 888 ? 17.089 50.420 -30.258 1.00 26.61 888 TRP A CA 1
ATOM 6519 C C . TRP A 1 888 ? 16.108 50.790 -31.390 1.00 26.61 888 TRP A C 1
ATOM 6521 O O . TRP A 1 888 ? 16.292 51.823 -32.031 1.00 26.61 888 TRP A O 1
ATOM 6531 N N . SER A 1 889 ? 14.976 50.064 -31.463 1.00 27.34 889 SER A N 1
ATOM 6532 C CA . SER A 1 889 ? 13.751 50.345 -32.269 1.00 27.34 889 SER A CA 1
ATOM 6533 C C . SER A 1 889 ? 13.761 49.855 -33.738 1.00 27.34 889 SER A C 1
ATOM 6535 O O . SER A 1 889 ? 14.835 49.690 -34.309 1.00 27.34 889 SER A O 1
ATOM 6537 N N . PRO A 1 890 ? 12.593 49.746 -34.417 1.00 49.66 890 PRO A N 1
ATOM 6538 C CA . PRO A 1 890 ? 11.344 49.082 -33.989 1.00 49.66 890 PRO A CA 1
ATOM 6539 C C . PRO A 1 890 ? 10.677 48.251 -35.130 1.00 49.66 890 PRO A C 1
ATOM 6541 O O . PRO A 1 890 ? 11.178 48.212 -36.251 1.00 49.66 890 PRO A O 1
ATOM 6544 N N . PRO A 1 891 ? 9.492 47.651 -34.889 1.00 34.38 891 PRO A N 1
ATOM 6545 C CA . PRO A 1 891 ? 8.429 47.576 -35.913 1.00 34.38 891 PRO A CA 1
ATOM 6546 C C . PRO A 1 891 ? 7.138 48.342 -35.506 1.00 34.38 891 PRO A C 1
ATOM 6548 O O . PRO A 1 891 ? 7.013 48.721 -34.340 1.00 34.38 891 PRO A O 1
ATOM 6551 N N . PRO A 1 892 ? 6.192 48.625 -36.434 1.00 48.94 892 PRO A N 1
ATOM 6552 C CA . PRO A 1 892 ? 5.335 49.817 -36.317 1.00 48.94 892 PRO A CA 1
ATOM 6553 C C . PRO A 1 892 ? 3.811 49.587 -36.141 1.00 48.94 892 PRO A C 1
ATOM 6555 O O . PRO A 1 892 ? 3.304 48.488 -36.324 1.00 48.94 892 PRO A O 1
ATOM 6558 N N . THR A 1 893 ? 3.120 50.695 -35.815 1.00 30.83 893 THR A N 1
ATOM 6559 C CA . THR A 1 893 ? 1.728 51.139 -36.132 1.00 30.83 893 THR A CA 1
ATOM 6560 C C . THR A 1 893 ? 0.621 50.122 -36.511 1.00 30.83 893 THR A C 1
ATOM 6562 O O . THR A 1 893 ? 0.816 49.301 -37.396 1.00 30.83 893 THR A O 1
ATOM 6565 N N . GLY A 1 894 ? -0.629 50.260 -36.032 1.00 26.55 894 GLY A N 1
ATOM 6566 C CA . GLY A 1 894 ? -1.201 51.395 -35.283 1.00 26.55 894 GLY A CA 1
ATOM 6567 C C . GLY A 1 894 ? -2.676 51.255 -34.836 1.00 26.55 894 GLY A C 1
ATOM 6568 O O . GLY A 1 894 ? -3.228 50.162 -34.788 1.00 26.55 894 GLY A O 1
ATOM 6569 N N . THR A 1 895 ? -3.253 52.397 -34.444 1.00 29.36 895 THR A N 1
ATOM 6570 C CA . THR A 1 895 ? -4.579 52.680 -33.827 1.00 29.36 895 THR A CA 1
ATOM 6571 C C . THR A 1 895 ? -5.774 52.578 -34.812 1.00 29.36 895 THR A C 1
ATOM 6573 O O . THR A 1 895 ? -5.497 52.344 -35.989 1.00 29.36 895 THR A O 1
ATOM 6576 N N . PRO A 1 896 ? -7.078 52.767 -34.431 1.00 49.53 896 PRO A N 1
ATOM 6577 C CA . PRO A 1 896 ? -7.662 53.416 -33.221 1.00 49.53 896 PRO A CA 1
ATOM 6578 C C . PRO A 1 896 ? -8.899 52.699 -32.591 1.00 49.53 896 PRO A C 1
ATOM 6580 O O . PRO A 1 896 ? -9.230 51.598 -33.025 1.00 49.53 896 PRO A O 1
ATOM 6583 N N . PRO A 1 897 ? -9.681 53.317 -31.662 1.00 57.47 897 PRO A N 1
ATOM 6584 C CA . PRO A 1 897 ? -9.419 54.407 -30.694 1.00 57.47 897 PRO A CA 1
ATOM 6585 C C . PRO A 1 897 ? -9.353 53.812 -29.250 1.00 57.47 897 PRO A C 1
ATOM 6587 O O . PRO A 1 897 ? -8.468 52.983 -29.078 1.00 57.47 897 PRO A O 1
ATOM 6590 N N . THR A 1 898 ? -10.108 54.048 -28.147 1.00 29.64 898 THR A N 1
ATOM 6591 C CA . THR A 1 898 ? -11.063 55.036 -27.520 1.00 29.64 898 THR A CA 1
ATOM 6592 C C . THR A 1 898 ? -11.240 54.563 -26.045 1.00 29.64 898 THR A C 1
ATOM 6594 O O . THR A 1 898 ? -11.109 53.365 -25.819 1.00 29.64 898 THR A O 1
ATOM 6597 N N . SER A 1 899 ? -11.636 55.309 -24.999 1.00 29.12 899 SER A N 1
ATOM 6598 C CA . SER A 1 899 ? -11.574 56.733 -24.586 1.00 29.12 899 SER A CA 1
ATOM 6599 C C . SER A 1 899 ? -12.043 56.840 -23.103 1.00 29.12 899 SER A C 1
ATOM 6601 O O . SER A 1 899 ? -12.602 55.875 -22.599 1.00 29.12 899 SER A O 1
ATOM 6603 N N . SER A 1 900 ? -11.879 58.004 -22.441 1.00 26.84 900 SER A N 1
ATOM 6604 C CA . SER A 1 900 ? -12.640 58.512 -21.248 1.00 26.84 900 SER A CA 1
ATOM 6605 C C . SER A 1 900 ? -12.869 57.580 -20.015 1.00 26.84 900 SER A C 1
ATOM 6607 O O . SER A 1 900 ? -13.588 56.600 -20.135 1.00 26.84 900 SER A O 1
ATOM 6609 N N . VAL A 1 901 ? -12.376 57.784 -18.771 1.00 28.08 901 VAL A N 1
ATOM 6610 C CA . VAL A 1 901 ? -12.012 58.992 -17.961 1.00 28.08 901 VAL A CA 1
ATOM 6611 C C . VAL A 1 901 ? -13.247 59.866 -17.619 1.00 28.08 901 VAL A C 1
ATOM 6613 O O . VAL A 1 901 ? -13.997 60.101 -18.564 1.00 28.08 901 VAL A O 1
ATOM 6616 N N . PRO A 1 902 ? -13.481 60.420 -16.387 1.00 50.97 902 PRO A N 1
ATOM 6617 C CA . PRO A 1 902 ? -12.729 60.398 -15.100 1.00 50.97 902 PRO A CA 1
ATOM 6618 C C . PRO A 1 902 ? -13.576 60.134 -13.801 1.00 50.97 902 PRO A C 1
ATOM 6620 O O . PRO A 1 902 ? -14.768 59.857 -13.856 1.00 50.97 902 PRO A O 1
ATOM 6623 N N . SER A 1 903 ? -12.944 60.366 -12.631 1.00 26.03 903 SER A N 1
ATOM 6624 C CA . SER A 1 903 ? -13.465 61.142 -11.465 1.00 26.03 903 SER A CA 1
ATOM 6625 C C . SER A 1 903 ? -13.838 60.466 -10.128 1.00 26.03 903 SER A C 1
ATOM 6627 O O . SER A 1 903 ? -14.401 59.383 -10.047 1.00 26.03 903 SER A O 1
ATOM 6629 N N . ALA A 1 904 ? -13.509 61.209 -9.059 1.00 30.30 904 ALA A N 1
ATOM 6630 C CA . ALA A 1 904 ? -13.843 61.025 -7.634 1.00 30.30 904 ALA A CA 1
ATOM 6631 C C . ALA A 1 904 ? -14.954 62.064 -7.234 1.00 30.30 904 ALA A C 1
ATOM 6633 O O . ALA A 1 904 ? -15.485 62.660 -8.174 1.00 30.30 904 ALA A O 1
ATOM 6634 N N . PRO A 1 905 ? -15.317 62.385 -5.953 1.00 44.75 905 PRO A N 1
ATOM 6635 C CA . PRO A 1 905 ? -14.659 62.117 -4.658 1.00 44.75 905 PRO A CA 1
ATOM 6636 C C . PRO A 1 905 ? -15.607 61.725 -3.471 1.00 44.75 905 PRO A C 1
ATOM 6638 O O . PRO A 1 905 ? -16.674 61.157 -3.659 1.00 44.75 905 PRO A O 1
ATOM 6641 N N . ARG A 1 906 ? -15.144 61.984 -2.230 1.00 32.69 906 ARG A N 1
ATOM 6642 C CA . ARG A 1 906 ? -15.785 61.839 -0.885 1.00 32.69 906 ARG A CA 1
ATOM 6643 C C . ARG A 1 906 ? -16.916 62.902 -0.649 1.00 32.69 906 ARG A C 1
ATOM 6645 O O . ARG A 1 906 ? -17.108 63.666 -1.594 1.00 32.69 906 ARG A O 1
ATOM 6652 N N . PRO A 1 907 ? -17.555 63.117 0.552 1.00 47.44 907 PRO A N 1
ATOM 6653 C CA . PRO A 1 907 ? -17.368 62.541 1.920 1.00 47.44 907 PRO A CA 1
ATOM 6654 C C . PRO A 1 907 ? -18.643 62.333 2.822 1.00 47.44 907 PRO A C 1
ATOM 6656 O O . PRO A 1 907 ? -19.756 62.624 2.407 1.00 47.44 907 PRO A O 1
ATOM 6659 N N . SER A 1 908 ? -18.436 61.995 4.123 1.00 28.00 908 SER A N 1
ATOM 6660 C CA . SER A 1 908 ? -19.299 62.298 5.324 1.00 28.00 908 SER A CA 1
ATOM 6661 C C . SER A 1 908 ? -20.695 61.626 5.475 1.00 28.00 908 SER A C 1
ATOM 6663 O O . SER A 1 908 ? -21.267 61.202 4.485 1.00 28.00 908 SER A O 1
ATOM 6665 N N . SER A 1 909 ? -21.334 61.487 6.663 1.00 29.86 909 SER A N 1
ATOM 6666 C CA . SER A 1 909 ? -20.947 61.634 8.102 1.00 29.86 909 SER A CA 1
ATOM 6667 C C . SER A 1 909 ? -22.047 61.110 9.073 1.00 29.86 909 SER A C 1
ATOM 6669 O O . SER A 1 909 ? -23.202 61.061 8.671 1.00 29.86 909 SER A O 1
ATOM 6671 N N . SER A 1 910 ? -21.715 60.914 10.375 1.00 29.94 910 SER A N 1
ATOM 6672 C CA . SER A 1 910 ? -22.608 60.935 11.589 1.00 29.94 910 SER A CA 1
ATOM 6673 C C . SER A 1 910 ? -23.756 59.895 11.714 1.00 29.94 910 SER A C 1
ATOM 6675 O O . SER A 1 910 ? -24.289 59.463 10.708 1.00 29.94 910 SER A O 1
ATOM 6677 N N . ALA A 1 911 ? -24.268 59.468 12.887 1.00 30.14 911 ALA A N 1
ATOM 6678 C CA . ALA A 1 911 ? -23.904 59.488 14.333 1.00 30.14 911 ALA A CA 1
ATOM 6679 C C . ALA A 1 911 ? -24.841 58.463 15.069 1.00 30.14 911 ALA A C 1
ATOM 6681 O O . ALA A 1 911 ? -25.771 57.979 14.436 1.00 30.14 911 ALA A O 1
ATOM 6682 N N . GLY A 1 912 ? -24.740 58.064 16.353 1.00 26.00 912 GLY A N 1
ATOM 6683 C CA . GLY A 1 912 ? -23.812 58.327 17.473 1.00 26.00 912 GLY A CA 1
ATOM 6684 C C . GLY A 1 912 ? -24.356 57.759 18.821 1.00 26.00 912 GLY A C 1
ATOM 6685 O O . GLY A 1 912 ? -25.450 57.209 18.842 1.00 26.00 912 GLY A O 1
ATOM 6686 N N . ALA A 1 913 ? -23.628 57.960 19.941 1.00 29.38 913 ALA A N 1
ATOM 6687 C CA . ALA A 1 913 ? -23.990 57.619 21.350 1.00 29.38 913 ALA A CA 1
ATOM 6688 C C . ALA A 1 913 ? -24.092 56.097 21.717 1.00 29.38 913 ALA A C 1
ATOM 6690 O O . ALA A 1 913 ? -24.229 55.266 20.833 1.00 29.38 913 ALA A O 1
ATOM 6691 N N . ALA A 1 914 ? -23.971 55.618 22.975 1.00 27.89 914 ALA A N 1
ATOM 6692 C CA . ALA A 1 914 ? -23.782 56.265 24.290 1.00 27.89 914 ALA A CA 1
ATOM 6693 C C . ALA A 1 914 ? -22.882 55.450 25.285 1.00 27.89 914 ALA A C 1
ATOM 6695 O O . ALA A 1 914 ? -22.288 54.436 24.945 1.00 27.89 914 ALA A O 1
ATOM 6696 N N . ARG A 1 915 ? -22.763 55.956 26.524 1.00 27.55 915 ARG A N 1
ATOM 6697 C CA . ARG A 1 915 ? -21.752 55.745 27.597 1.00 27.55 915 ARG A CA 1
ATOM 6698 C C . ARG A 1 915 ? -21.580 54.345 28.266 1.00 27.55 915 ARG A C 1
ATOM 6700 O O . ARG A 1 915 ? -22.481 53.522 28.305 1.00 27.55 915 ARG A O 1
ATOM 6707 N N . ARG A 1 916 ? -20.400 54.192 28.907 1.00 31.45 916 ARG A N 1
ATOM 6708 C CA . ARG A 1 916 ? -19.943 53.251 29.987 1.00 31.45 916 ARG A CA 1
ATOM 6709 C C . ARG A 1 916 ? -20.702 53.454 31.345 1.00 31.45 916 ARG A C 1
ATOM 6711 O O . ARG A 1 916 ? -21.428 54.449 31.375 1.00 31.45 916 ARG A O 1
ATOM 6718 N N . PRO A 1 917 ? -20.507 52.684 32.474 1.00 43.88 917 PRO A N 1
ATOM 6719 C CA . PRO A 1 917 ? -19.317 51.876 32.886 1.00 43.88 917 PRO A CA 1
ATOM 6720 C C . PRO A 1 917 ? -19.492 50.579 33.760 1.00 43.88 917 PRO A C 1
ATOM 6722 O O . PRO A 1 917 ? -20.557 50.312 34.296 1.00 43.88 917 PRO A O 1
ATOM 6725 N N . SER A 1 918 ? -18.351 49.913 34.070 1.00 25.27 918 SER A N 1
ATOM 6726 C CA . SER A 1 918 ? -18.041 49.144 35.325 1.00 25.27 918 SER A CA 1
ATOM 6727 C C . SER A 1 918 ? -18.745 47.775 35.571 1.00 25.27 918 SER A C 1
ATOM 6729 O O . SER A 1 918 ? -19.797 47.544 35.000 1.00 25.27 918 SER A O 1
ATOM 6731 N N . THR A 1 919 ? -18.268 46.785 36.363 1.00 26.36 919 THR A N 1
ATOM 6732 C CA . THR A 1 919 ? -16.936 46.410 36.938 1.00 26.36 919 THR A CA 1
ATOM 6733 C C . THR A 1 919 ? -16.923 44.917 37.374 1.00 26.36 919 THR A C 1
ATOM 6735 O O . THR A 1 919 ? -17.976 44.354 37.647 1.00 26.36 919 THR A O 1
ATOM 6738 N N . ARG A 1 920 ? -15.740 44.282 37.526 1.00 31.81 920 ARG A N 1
ATOM 6739 C CA . ARG A 1 920 ? -15.547 43.016 38.298 1.00 31.81 920 ARG A CA 1
ATOM 6740 C C . ARG A 1 920 ? -15.522 43.290 39.820 1.00 31.81 920 ARG A C 1
ATOM 6742 O O . ARG A 1 920 ? -15.128 44.395 40.189 1.00 31.81 920 ARG A O 1
ATOM 6749 N N . PRO A 1 921 ? -15.805 42.299 40.699 1.00 40.38 921 PRO A N 1
ATOM 6750 C CA . PRO A 1 921 ? -14.707 41.701 41.497 1.00 40.38 921 PRO A CA 1
ATOM 6751 C C . PRO A 1 921 ? -14.879 40.189 41.845 1.00 40.38 921 PRO A C 1
ATOM 6753 O O . PRO A 1 921 ? -15.613 39.471 41.174 1.00 40.38 921 PRO A O 1
ATOM 6756 N N . ARG A 1 922 ? -14.124 39.690 42.848 1.00 27.75 922 ARG A N 1
ATOM 6757 C CA . ARG A 1 922 ? -14.019 38.285 43.322 1.00 27.75 922 ARG A CA 1
ATOM 6758 C C . ARG A 1 922 ? -14.461 38.125 44.796 1.00 27.75 922 ARG A C 1
ATOM 6760 O O . ARG A 1 922 ? -14.075 38.968 45.600 1.00 27.75 922 ARG A O 1
ATOM 6767 N N . SER A 1 923 ? -14.982 36.952 45.173 1.00 25.28 923 SER A N 1
ATOM 6768 C CA . SER A 1 923 ? -14.740 36.232 46.459 1.00 25.28 923 SER A CA 1
ATOM 6769 C C . SER A 1 923 ? -15.305 34.792 46.342 1.00 25.28 923 SER A C 1
ATOM 6771 O O . SER A 1 923 ? -16.105 34.566 45.442 1.00 25.28 923 SER A O 1
ATOM 6773 N N . LYS A 1 924 ? -14.884 33.697 47.012 1.00 24.48 924 LYS A N 1
ATOM 6774 C CA . LYS A 1 924 ? -14.173 33.328 48.272 1.00 24.48 924 LYS A CA 1
ATOM 6775 C C . LYS A 1 924 ? -15.045 33.133 49.535 1.00 24.48 924 LYS A C 1
ATOM 6777 O O . LYS A 1 924 ? -15.682 34.078 49.973 1.00 24.48 924 LYS A O 1
ATOM 6782 N N . SER A 1 925 ? -14.848 31.968 50.188 1.00 23.75 925 SER A N 1
ATOM 6783 C CA . SER A 1 925 ? -15.227 31.570 51.576 1.00 23.75 925 SER A CA 1
ATOM 6784 C C . SER A 1 925 ? -16.735 31.388 51.883 1.00 23.75 925 SER A C 1
ATOM 6786 O O . SER A 1 925 ? -17.536 32.050 51.242 1.00 23.75 925 SER A O 1
ATOM 6788 N N . CYS A 1 926 ? -17.205 30.551 52.832 1.00 23.08 926 CYS A N 1
ATOM 6789 C CA . CYS A 1 926 ? -16.618 29.410 53.582 1.00 23.08 926 CYS A CA 1
ATOM 6790 C C . CYS A 1 926 ? -17.700 28.633 54.398 1.00 23.08 926 CYS A C 1
ATOM 6792 O O . CYS A 1 926 ? -18.795 29.144 54.589 1.00 23.08 926 CYS A O 1
ATOM 6794 N N . CYS A 1 927 ? -17.294 27.498 55.000 1.00 22.55 927 CYS A N 1
ATOM 6795 C CA . CYS A 1 927 ? -17.775 26.906 56.276 1.00 22.55 927 CYS A CA 1
ATOM 6796 C C . CYS A 1 927 ? -19.090 26.082 56.400 1.00 22.55 927 CYS A C 1
ATOM 6798 O O . CYS A 1 927 ? -20.186 26.585 56.205 1.00 22.55 927 CYS A O 1
ATOM 6800 N N . CYS A 1 928 ? -18.899 24.884 56.990 1.00 22.89 928 CYS A N 1
ATOM 6801 C CA . CYS A 1 928 ? -19.703 24.193 58.028 1.00 22.89 928 CYS A CA 1
ATOM 6802 C C . CYS A 1 928 ? -21.091 23.585 57.716 1.00 22.89 928 CYS A C 1
ATOM 6804 O O . CYS A 1 928 ? -21.953 24.228 57.132 1.00 22.89 928 CYS A O 1
ATOM 6806 N N . GLY A 1 929 ? -21.340 22.363 58.233 1.00 23.17 929 GLY A N 1
ATOM 6807 C CA . GLY A 1 929 ? -22.674 21.734 58.182 1.00 23.17 929 GLY A CA 1
ATOM 6808 C C . GLY A 1 929 ? -22.820 20.238 58.537 1.00 23.17 929 GLY A C 1
ATOM 6809 O O . GLY A 1 929 ? -23.641 19.583 57.905 1.00 23.17 929 GLY A O 1
ATOM 6810 N N . SER A 1 930 ? -22.082 19.673 59.506 1.00 25.95 930 SER A N 1
ATOM 6811 C CA . SER A 1 930 ? -22.345 18.300 60.018 1.00 25.95 930 SER A CA 1
ATOM 6812 C C . SER A 1 930 ? -23.160 18.335 61.319 1.00 25.95 930 SER A C 1
ATOM 6814 O O . SER A 1 930 ? -22.881 19.170 62.180 1.00 25.95 930 SER A O 1
ATOM 6816 N N . PRO A 1 931 ? -24.149 17.440 61.480 1.00 35.88 931 PRO A N 1
ATOM 6817 C CA . PRO A 1 931 ? -23.996 16.226 62.308 1.00 35.88 931 PRO A CA 1
ATOM 6818 C C . PRO A 1 931 ? -24.429 14.958 61.520 1.00 35.88 931 PRO A C 1
ATOM 6820 O O . PRO A 1 931 ? -24.939 15.075 60.414 1.00 35.88 931 PRO A O 1
ATOM 6823 N N . GLY A 1 932 ? -24.197 13.701 61.916 1.00 24.45 932 GLY A N 1
ATOM 6824 C CA . GLY A 1 932 ? -24.044 13.105 63.251 1.00 24.45 932 GLY A CA 1
ATOM 6825 C C . GLY A 1 932 ? -25.408 12.605 63.768 1.00 24.45 932 GLY A C 1
ATOM 6826 O O . GLY A 1 932 ? -26.379 13.340 63.662 1.00 24.45 932 GLY A O 1
ATOM 6827 N N . SER A 1 933 ? -25.586 11.413 64.342 1.00 25.38 933 SER A N 1
ATOM 6828 C CA . SER A 1 933 ? -24.743 10.212 64.522 1.00 25.38 933 SER A CA 1
ATOM 6829 C C . SER A 1 933 ? -25.617 9.109 65.173 1.00 25.38 933 SER A C 1
ATOM 6831 O O . SER A 1 933 ? -26.714 9.409 65.640 1.00 25.38 933 SER A O 1
ATOM 6833 N N . SER A 1 934 ? -25.108 7.868 65.296 1.00 23.66 934 SER A N 1
ATOM 6834 C CA . SER A 1 934 ? -25.719 6.736 66.046 1.00 23.66 934 SER A CA 1
ATOM 6835 C C . SER A 1 934 ? -27.007 6.124 65.443 1.00 23.66 934 SER A C 1
ATOM 6837 O O . SER A 1 934 ? -27.642 6.750 64.605 1.00 23.66 934 SER A O 1
ATOM 6839 N N . THR A 1 935 ? -27.514 4.938 65.816 1.00 25.08 935 THR A N 1
ATOM 6840 C CA . THR A 1 935 ? -26.968 3.639 66.301 1.00 25.08 935 THR A CA 1
ATOM 6841 C C . THR A 1 935 ? -28.177 2.698 66.458 1.00 25.08 935 THR A C 1
ATOM 6843 O O . THR A 1 935 ? -29.209 3.165 66.931 1.00 25.08 935 THR A O 1
ATOM 6846 N N . THR A 1 936 ? -28.060 1.395 66.147 1.00 24.31 936 THR A N 1
ATOM 6847 C CA . THR A 1 936 ? -28.584 0.244 66.947 1.00 24.31 936 THR A CA 1
ATOM 6848 C C . THR A 1 936 ? -28.649 -1.044 66.114 1.00 24.31 936 THR A C 1
ATOM 6850 O O . THR A 1 936 ? -29.179 -1.062 65.010 1.00 24.31 936 THR A O 1
ATOM 6853 N N . ILE A 1 937 ? -28.165 -2.146 66.695 1.00 25.94 937 ILE A N 1
ATOM 6854 C CA . ILE A 1 937 ? -28.417 -3.531 66.264 1.00 25.94 937 ILE A CA 1
ATOM 6855 C C . ILE A 1 937 ? -29.072 -4.256 67.447 1.00 25.94 937 ILE A C 1
ATOM 6857 O O . ILE A 1 937 ? -28.589 -4.111 68.571 1.00 25.94 937 ILE A O 1
ATOM 6861 N N . PRO A 1 938 ? -30.083 -5.108 67.209 1.00 32.88 938 PRO A N 1
ATOM 6862 C CA . PRO A 1 938 ? -30.178 -6.354 67.971 1.00 32.88 938 PRO A CA 1
ATOM 6863 C C . PRO A 1 938 ? -30.123 -7.594 67.067 1.00 32.88 938 PRO A C 1
ATOM 6865 O O . PRO A 1 938 ? -30.669 -7.636 65.968 1.00 32.88 938 PRO A O 1
ATOM 6868 N N . ARG A 1 939 ? -29.479 -8.649 67.573 1.00 24.27 939 ARG A N 1
ATOM 6869 C CA . ARG A 1 939 ? -29.544 -10.012 67.020 1.00 24.27 939 ARG A CA 1
ATOM 6870 C C . ARG A 1 939 ? -30.853 -10.691 67.461 1.00 24.27 939 ARG A C 1
ATOM 6872 O O . ARG A 1 939 ? -31.304 -10.434 68.573 1.00 24.27 939 ARG A O 1
ATOM 6879 N N . SER A 1 940 ? -31.304 -11.732 66.751 1.00 23.97 940 SER A N 1
ATOM 6880 C CA . SER A 1 940 ? -31.035 -13.143 67.145 1.00 23.97 940 SER A CA 1
ATOM 6881 C C . SER A 1 940 ? -32.138 -14.164 66.807 1.00 23.97 940 SER A C 1
ATOM 6883 O O . SER A 1 940 ? -33.309 -13.942 67.085 1.00 23.97 940 SER A O 1
ATOM 6885 N N . SER A 1 941 ? -31.697 -15.371 66.409 1.00 22.97 941 SER A N 1
ATOM 6886 C CA . SER A 1 941 ? -32.436 -16.655 66.465 1.00 22.97 941 SER A CA 1
ATOM 6887 C C . SER A 1 941 ? -33.676 -16.788 65.542 1.00 22.97 941 SER A C 1
ATOM 6889 O O . SER A 1 941 ? -34.278 -15.799 65.159 1.00 22.97 941 SER A O 1
ATOM 6891 N N . ARG A 1 942 ? -34.101 -17.977 65.086 1.00 24.30 942 ARG A N 1
ATOM 6892 C CA . ARG A 1 942 ? -33.887 -19.365 65.557 1.00 24.30 942 ARG A CA 1
ATOM 6893 C C . ARG A 1 942 ? -33.738 -20.358 64.388 1.00 24.30 942 ARG A C 1
ATOM 6895 O O . ARG A 1 942 ? -34.200 -20.081 63.289 1.00 24.30 942 ARG A O 1
ATOM 6902 N N . SER A 1 943 ? -33.224 -21.558 64.673 1.00 24.27 943 SER A N 1
ATOM 6903 C CA . SER A 1 943 ? -33.600 -22.792 63.956 1.00 24.27 943 SER A CA 1
ATOM 6904 C C . SER A 1 943 ? -34.475 -23.676 64.859 1.00 24.27 943 SER A C 1
ATOM 6906 O O . SER A 1 943 ? -34.441 -23.535 66.086 1.00 24.27 943 SER A O 1
ATOM 6908 N N . PRO A 1 944 ? -35.337 -24.511 64.261 1.00 31.45 944 PRO A N 1
ATOM 6909 C CA . PRO A 1 944 ? -35.215 -25.980 64.342 1.00 31.45 944 PRO A CA 1
ATOM 6910 C C . PRO A 1 944 ? -35.173 -26.586 62.916 1.00 31.45 944 PRO A C 1
ATOM 6912 O O . PRO A 1 944 ? -35.647 -25.947 61.986 1.00 31.45 944 PRO A O 1
ATOM 6915 N N . SER A 1 945 ? -34.533 -27.712 62.570 1.00 22.47 945 SER A N 1
ATOM 6916 C CA . SER A 1 945 ? -34.248 -29.020 63.205 1.00 22.47 945 SER A CA 1
ATOM 6917 C C . SER A 1 945 ? -35.260 -30.140 62.865 1.00 22.47 945 SER A C 1
ATOM 6919 O O . SER A 1 945 ? -36.446 -29.890 62.694 1.00 22.47 945 SER A O 1
ATOM 6921 N N . ASN A 1 946 ? -34.740 -31.380 62.790 1.00 23.39 946 ASN A N 1
ATOM 6922 C CA . ASN A 1 946 ? -35.368 -32.655 62.366 1.00 23.39 946 ASN A CA 1
ATOM 6923 C C . ASN A 1 946 ? -35.645 -32.800 60.848 1.00 23.39 946 ASN A C 1
ATOM 6925 O O . ASN A 1 946 ? -36.106 -31.862 60.218 1.00 23.39 946 ASN A O 1
ATOM 6929 N N . ARG A 1 947 ? -35.261 -33.876 60.128 1.00 22.83 947 ARG A N 1
ATOM 6930 C CA . ARG A 1 947 ? -35.136 -35.352 60.347 1.00 22.83 947 ARG A CA 1
ATOM 6931 C C . ARG A 1 947 ? -36.435 -36.147 60.133 1.00 22.83 947 ARG A C 1
ATOM 6933 O O . ARG A 1 947 ? -37.347 -36.021 60.935 1.00 22.83 947 ARG A O 1
ATOM 6940 N N . TRP A 1 948 ? -36.394 -37.113 59.207 1.00 22.91 948 TRP A N 1
ATOM 6941 C CA . TRP A 1 948 ? -36.780 -38.531 59.396 1.00 22.91 948 TRP A CA 1
ATOM 6942 C C . TRP A 1 948 ? -36.107 -39.383 58.291 1.00 22.91 948 TRP A C 1
ATOM 6944 O O . TRP A 1 948 ? -35.356 -38.817 57.494 1.00 22.91 948 TRP A O 1
ATOM 6954 N N . SER A 1 949 ? -36.245 -40.721 58.267 1.00 21.42 949 SER A N 1
ATOM 6955 C CA . SER A 1 949 ? -35.399 -41.560 57.381 1.00 21.42 949 SER A CA 1
ATOM 6956 C C . SER A 1 949 ? -35.896 -42.986 57.061 1.00 21.42 949 SER A C 1
ATOM 6958 O O . SER A 1 949 ? -36.005 -43.818 57.965 1.00 21.42 949 SER A O 1
ATOM 6960 N N . SER A 1 950 ? -36.014 -43.324 55.770 1.00 23.59 950 SER A N 1
ATOM 6961 C CA . SER A 1 950 ? -36.189 -44.701 55.245 1.00 23.59 950 SER A CA 1
ATOM 6962 C C . SER A 1 950 ? -35.581 -44.806 53.826 1.00 23.59 950 SER A C 1
ATOM 6964 O O . SER A 1 950 ? -35.736 -43.862 53.065 1.00 23.59 950 SER A O 1
ATOM 6966 N N . ARG A 1 951 ? -34.733 -45.790 53.444 1.00 24.81 951 ARG A N 1
ATOM 6967 C CA . ARG A 1 951 ? -34.838 -47.284 53.436 1.00 24.81 951 ARG A CA 1
ATOM 6968 C C . ARG A 1 951 ? -35.802 -47.773 52.330 1.00 24.81 951 ARG A C 1
ATOM 6970 O O . ARG A 1 951 ? -36.900 -47.243 52.278 1.00 24.81 951 ARG A O 1
ATOM 6977 N N . ARG A 1 952 ? -35.509 -48.756 51.451 1.00 24.77 952 ARG A N 1
ATOM 6978 C CA . ARG A 1 952 ? -34.513 -49.877 51.349 1.00 24.77 952 ARG A CA 1
ATOM 6979 C C . ARG A 1 952 ? -34.007 -50.022 49.878 1.00 24.77 952 ARG A C 1
ATOM 6981 O O . ARG A 1 952 ? -34.680 -49.515 48.996 1.00 24.77 952 ARG A O 1
ATOM 6988 N N . ALA A 1 953 ? -32.771 -50.484 49.606 1.00 24.91 953 ALA A N 1
ATOM 6989 C CA . ALA A 1 953 ? -32.341 -51.853 49.180 1.00 24.91 953 ALA A CA 1
ATOM 6990 C C . ALA A 1 953 ? -32.999 -52.385 47.870 1.00 24.91 953 ALA A C 1
ATOM 6992 O O . ALA A 1 953 ? -34.171 -52.120 47.654 1.00 24.91 953 ALA A O 1
ATOM 6993 N N . VAL A 1 954 ? -32.342 -53.131 46.961 1.00 24.09 954 VAL A N 1
ATOM 6994 C CA . VAL A 1 954 ? -31.451 -54.317 47.119 1.00 24.09 954 VAL A CA 1
ATOM 6995 C C . VAL A 1 954 ? -30.319 -54.362 46.049 1.00 24.09 954 VAL A C 1
ATOM 6997 O O . VAL A 1 954 ? -30.377 -53.644 45.059 1.00 24.09 954 VAL A O 1
ATOM 7000 N N . CYS A 1 955 ? -29.286 -55.195 46.257 1.00 23.81 955 CYS A N 1
ATOM 7001 C CA . CYS A 1 955 ? -28.131 -55.475 45.371 1.00 23.81 955 CYS A CA 1
ATOM 7002 C C . CYS A 1 955 ? -27.938 -57.012 45.229 1.00 23.81 955 CYS A C 1
ATOM 7004 O O . CYS A 1 955 ? -28.520 -57.732 46.048 1.00 23.81 955 CYS A O 1
ATOM 7006 N N . PRO A 1 956 ? -27.156 -57.544 44.258 1.00 41.97 956 PRO A N 1
ATOM 7007 C CA . PRO A 1 956 ? -25.919 -58.248 44.671 1.00 41.97 956 PRO A CA 1
ATOM 7008 C C . PRO A 1 956 ? -24.723 -58.266 43.672 1.00 41.97 956 PRO A C 1
ATOM 7010 O O . PRO A 1 956 ? -24.927 -58.345 42.470 1.00 41.97 956 PRO A O 1
ATOM 7013 N N . CYS A 1 957 ? -23.500 -58.299 44.242 1.00 24.88 957 CYS A N 1
ATOM 7014 C CA . CYS A 1 957 ? -22.276 -59.097 43.923 1.00 24.88 957 CYS A CA 1
ATOM 7015 C C . CYS A 1 957 ? -21.768 -59.269 42.452 1.00 24.88 957 CYS A C 1
ATOM 7017 O O . CYS A 1 957 ? -22.542 -59.322 41.512 1.00 24.88 957 CYS A O 1
ATOM 7019 N N . SER A 1 958 ? -20.462 -59.395 42.140 1.00 23.34 958 SER A N 1
ATOM 7020 C CA . SER A 1 958 ? -19.296 -59.939 42.887 1.00 23.34 958 SER A CA 1
ATOM 7021 C C . SER A 1 958 ? -17.950 -59.218 42.569 1.00 23.34 958 SER A C 1
ATOM 7023 O O . SER A 1 958 ? -17.918 -58.289 41.771 1.00 23.34 958 SER A O 1
ATOM 7025 N N . ALA A 1 959 ? -16.841 -59.634 43.209 1.00 27.25 959 ALA A N 1
ATOM 7026 C CA . ALA A 1 959 ? -15.483 -59.023 43.194 1.00 27.25 959 ALA A CA 1
ATOM 7027 C C . ALA A 1 959 ? -14.414 -60.020 42.605 1.00 27.25 959 ALA A C 1
ATOM 7029 O O . ALA A 1 959 ? -14.885 -60.942 41.935 1.00 27.25 959 ALA A O 1
ATOM 7030 N N . PRO A 1 960 ? -13.056 -59.978 42.823 1.00 47.66 960 PRO A N 1
ATOM 7031 C CA . PRO A 1 960 ? -12.186 -59.080 43.632 1.00 47.66 960 PRO A CA 1
ATOM 7032 C C . PRO A 1 960 ? -10.749 -58.741 43.079 1.00 47.66 960 PRO A C 1
ATOM 7034 O O . PRO A 1 960 ? -10.370 -59.169 41.998 1.00 47.66 960 PRO A O 1
ATOM 7037 N N . ALA A 1 961 ? -9.924 -58.086 43.932 1.00 26.45 961 ALA A N 1
ATOM 7038 C CA . ALA A 1 961 ? -8.437 -58.174 44.048 1.00 26.45 961 ALA A CA 1
ATOM 7039 C C . ALA A 1 961 ? -7.505 -57.502 42.987 1.00 26.45 961 ALA A C 1
ATOM 7041 O O . ALA A 1 961 ? -7.899 -57.316 41.845 1.00 26.45 961 ALA A O 1
ATOM 7042 N N . SER A 1 962 ? -6.230 -57.135 43.264 1.00 26.53 962 SER A N 1
ATOM 7043 C CA . SER A 1 962 ? -5.537 -56.729 44.523 1.00 26.53 962 SER A CA 1
ATOM 7044 C C . SER A 1 962 ? -4.088 -56.209 44.292 1.00 26.53 962 SER A C 1
ATOM 7046 O O . SER A 1 962 ? -3.390 -56.754 43.448 1.00 26.53 962 SER A O 1
ATOM 7048 N N . ALA A 1 963 ? -3.609 -55.317 45.180 1.00 27.55 963 ALA A N 1
ATOM 7049 C CA . ALA A 1 963 ? -2.203 -55.095 45.609 1.00 27.55 963 ALA A CA 1
ATOM 7050 C C . ALA A 1 963 ? -1.126 -54.451 44.678 1.00 27.55 963 ALA A C 1
ATOM 7052 O O . ALA A 1 963 ? -0.983 -54.755 43.500 1.00 27.55 963 ALA A O 1
ATOM 7053 N N . SER A 1 964 ? -0.294 -53.599 45.302 1.00 30.53 964 SER A N 1
ATOM 7054 C CA . SER A 1 964 ? 1.009 -53.049 44.840 1.00 30.53 964 SER A CA 1
ATOM 7055 C C . SER A 1 964 ? 2.181 -53.910 45.402 1.00 30.53 964 SER A C 1
ATOM 7057 O O . SER A 1 964 ? 1.878 -54.723 46.280 1.00 30.53 964 SER A O 1
ATOM 7059 N N . PRO A 1 965 ? 3.491 -53.774 45.024 1.00 40.66 965 PRO A N 1
ATOM 7060 C CA . PRO A 1 965 ? 4.302 -52.535 45.137 1.00 40.66 965 PRO A CA 1
ATOM 7061 C C . PRO A 1 965 ? 5.468 -52.349 44.104 1.00 40.66 965 PRO A C 1
ATOM 7063 O O . PRO A 1 965 ? 5.576 -53.060 43.113 1.00 40.66 965 PRO A O 1
ATOM 7066 N N . ARG A 1 966 ? 6.356 -51.358 44.346 1.00 32.38 966 ARG A N 1
ATOM 7067 C CA . ARG A 1 966 ? 7.645 -51.095 43.637 1.00 32.38 966 ARG A CA 1
ATOM 7068 C C . ARG A 1 966 ? 8.779 -52.040 44.114 1.00 32.38 966 ARG A C 1
ATOM 7070 O O . ARG A 1 966 ? 8.707 -52.481 45.260 1.00 32.38 966 ARG A O 1
ATOM 7077 N N . PRO A 1 967 ? 9.847 -52.297 43.316 1.00 40.62 967 PRO A N 1
ATOM 7078 C CA . PRO A 1 967 ? 11.082 -51.474 43.358 1.00 40.62 967 PRO A CA 1
ATOM 7079 C C . PRO A 1 967 ? 11.730 -51.238 41.958 1.00 40.62 967 PRO A C 1
ATOM 7081 O O . PRO A 1 967 ? 11.014 -51.175 40.964 1.00 40.62 967 PRO A O 1
ATOM 7084 N N . ALA A 1 968 ? 13.054 -51.009 41.864 1.00 26.64 968 ALA A N 1
ATOM 7085 C CA . ALA A 1 968 ? 13.777 -50.587 40.643 1.00 26.64 968 ALA A CA 1
ATOM 7086 C C . ALA A 1 968 ? 15.246 -51.087 40.595 1.00 26.64 968 ALA A C 1
ATOM 7088 O O . ALA A 1 968 ? 15.770 -51.388 41.663 1.00 26.64 968 ALA A O 1
ATOM 7089 N N . LEU A 1 969 ? 15.905 -51.092 39.407 1.00 29.78 969 LEU A N 1
ATOM 7090 C CA . LEU A 1 969 ? 17.313 -50.664 39.121 1.00 29.78 969 LEU A CA 1
ATOM 7091 C C . LEU A 1 969 ? 17.974 -51.268 37.837 1.00 29.78 969 LEU A C 1
ATOM 7093 O O . LEU A 1 969 ? 17.708 -52.390 37.433 1.00 29.78 969 LEU A O 1
ATOM 7097 N N . THR A 1 970 ? 18.905 -50.483 37.262 1.00 26.86 970 THR A N 1
ATOM 7098 C CA . THR A 1 970 ? 20.123 -50.829 36.460 1.00 26.86 970 THR A CA 1
ATOM 7099 C C . THR A 1 970 ? 20.106 -51.621 35.126 1.00 26.86 970 THR A C 1
ATOM 7101 O O . THR A 1 970 ? 20.176 -52.840 35.099 1.00 26.86 970 THR A O 1
ATOM 7104 N N . ARG A 1 971 ? 20.274 -50.859 34.024 1.00 30.36 971 ARG A N 1
ATOM 7105 C CA . ARG A 1 971 ? 21.366 -50.898 32.997 1.00 30.36 971 ARG A CA 1
ATOM 7106 C C . ARG A 1 971 ? 22.035 -52.240 32.597 1.00 30.36 971 ARG A C 1
ATOM 7108 O O . ARG A 1 971 ? 22.702 -52.834 33.430 1.00 30.36 971 ARG A O 1
ATOM 7115 N N . HIS A 1 972 ? 22.193 -52.470 31.278 1.00 27.69 972 HIS A N 1
ATOM 7116 C CA . HIS A 1 972 ? 23.499 -52.368 30.566 1.00 27.69 972 HIS A CA 1
ATOM 7117 C C . HIS A 1 972 ? 23.353 -52.309 29.015 1.00 27.69 972 HIS A C 1
ATOM 7119 O O . HIS A 1 972 ? 22.246 -52.408 28.495 1.00 27.69 972 HIS A O 1
ATOM 7125 N N . ARG A 1 973 ? 24.456 -52.067 28.278 1.00 31.88 973 ARG A N 1
ATOM 7126 C CA . ARG A 1 973 ? 24.558 -51.931 26.794 1.00 31.88 973 ARG A CA 1
ATOM 7127 C C . ARG A 1 973 ? 25.476 -53.008 26.184 1.00 31.88 973 ARG A C 1
ATOM 7129 O O . ARG A 1 973 ? 26.432 -53.392 26.855 1.00 31.88 973 ARG A O 1
ATOM 7136 N N . PRO A 1 974 ? 25.294 -53.361 24.894 1.00 32.81 974 PRO A N 1
ATOM 7137 C CA . PRO A 1 974 ? 26.408 -53.252 23.917 1.00 32.81 974 PRO A CA 1
ATOM 7138 C C . PRO A 1 974 ? 26.183 -52.218 22.777 1.00 32.81 974 PRO A C 1
ATOM 7140 O O . PRO A 1 974 ? 25.334 -51.332 22.892 1.00 32.81 974 PRO A O 1
ATOM 7143 N N . ARG A 1 975 ? 27.005 -52.270 21.709 1.00 30.64 975 ARG A N 1
ATOM 7144 C CA . ARG A 1 975 ? 27.057 -51.341 20.545 1.00 30.64 975 ARG A CA 1
ATOM 7145 C C . ARG A 1 975 ? 27.241 -52.114 19.193 1.00 30.64 975 ARG A C 1
ATOM 7147 O O . ARG A 1 975 ? 27.312 -53.336 19.257 1.00 30.64 975 ARG A O 1
ATOM 7154 N N . PRO A 1 976 ? 27.230 -51.464 17.997 1.00 41.34 976 PRO A N 1
ATOM 7155 C CA . PRO A 1 976 ? 26.682 -52.062 16.761 1.00 41.34 976 PRO A CA 1
ATOM 7156 C C . PRO A 1 976 ? 27.700 -52.432 15.654 1.00 41.34 976 PRO A C 1
ATOM 7158 O O . PRO A 1 976 ? 28.895 -52.178 15.782 1.00 41.34 976 PRO A O 1
ATOM 7161 N N . ALA A 1 977 ? 27.171 -52.927 14.524 1.00 26.03 977 ALA A N 1
ATOM 7162 C CA . ALA A 1 977 ? 27.833 -53.093 13.220 1.00 26.03 977 ALA A CA 1
ATOM 7163 C C . ALA A 1 977 ? 27.242 -52.125 12.143 1.00 26.03 977 ALA A C 1
ATOM 7165 O O . ALA A 1 977 ? 26.165 -51.569 12.380 1.00 26.03 977 ALA A O 1
ATOM 7166 N N . PRO A 1 978 ? 27.925 -51.870 11.001 1.00 34.00 978 PRO A N 1
ATOM 7167 C CA . PRO A 1 978 ? 27.560 -50.822 10.028 1.00 34.00 978 PRO A CA 1
ATOM 7168 C C . PRO A 1 978 ? 26.637 -51.283 8.865 1.00 34.00 978 PRO A C 1
ATOM 7170 O O . PRO A 1 978 ? 26.506 -52.485 8.634 1.00 34.00 978 PRO A O 1
ATOM 7173 N N . PRO A 1 979 ? 26.017 -50.346 8.106 1.00 32.72 979 PRO A N 1
ATOM 7174 C CA . PRO A 1 979 ? 25.074 -50.642 7.016 1.00 32.72 979 PRO A CA 1
ATOM 7175 C C . PRO A 1 979 ? 25.691 -50.612 5.592 1.00 32.72 979 PRO A C 1
ATOM 7177 O O . PRO A 1 979 ? 26.705 -49.944 5.381 1.00 32.72 979 PRO A O 1
ATOM 7180 N N . PRO A 1 980 ? 25.046 -51.247 4.590 1.00 32.38 980 PRO A N 1
ATOM 7181 C CA . PRO A 1 980 ? 25.354 -51.077 3.164 1.00 32.38 980 PRO A CA 1
ATOM 7182 C C . PRO A 1 980 ? 24.651 -49.853 2.536 1.00 32.38 980 PRO A C 1
ATOM 7184 O O . PRO A 1 980 ? 23.657 -49.352 3.064 1.00 32.38 980 PRO A O 1
ATOM 7187 N N . LEU A 1 981 ? 25.146 -49.391 1.379 1.00 27.89 981 LEU A N 1
ATOM 7188 C CA . LEU A 1 981 ? 24.501 -48.357 0.554 1.00 27.89 981 LEU A CA 1
ATOM 7189 C C . LEU A 1 981 ? 23.408 -48.941 -0.358 1.00 27.89 981 LEU A C 1
ATOM 7191 O O . LEU A 1 981 ? 23.463 -50.111 -0.731 1.00 27.89 981 LEU A O 1
ATOM 7195 N N . LEU A 1 982 ? 22.489 -48.083 -0.813 1.00 23.33 982 LEU A N 1
ATOM 7196 C CA . LEU A 1 982 ? 21.596 -48.357 -1.942 1.00 23.33 982 LEU A CA 1
ATOM 7197 C C . LEU A 1 982 ? 21.362 -47.077 -2.764 1.00 23.33 982 LEU A C 1
ATOM 7199 O O . LEU A 1 982 ? 20.940 -46.057 -2.219 1.00 23.33 982 LEU A O 1
ATOM 7203 N N . LEU A 1 983 ? 21.642 -47.134 -4.070 1.00 26.22 983 LEU A N 1
ATOM 7204 C CA . LEU A 1 983 ? 21.202 -46.129 -5.045 1.00 26.22 983 LEU A CA 1
ATOM 7205 C C . LEU A 1 983 ? 19.798 -46.480 -5.548 1.00 26.22 983 LEU A C 1
ATOM 7207 O O . LEU A 1 983 ? 19.509 -47.652 -5.776 1.00 26.22 983 LEU A O 1
ATOM 7211 N N . ILE A 1 984 ? 18.971 -45.467 -5.819 1.00 26.52 984 ILE A N 1
ATOM 7212 C CA . ILE A 1 984 ? 17.743 -45.608 -6.613 1.00 26.52 984 ILE A CA 1
ATOM 7213 C C . ILE A 1 984 ? 17.694 -44.460 -7.629 1.00 26.52 984 ILE A C 1
ATOM 7215 O O . ILE A 1 984 ? 17.856 -43.296 -7.265 1.00 26.52 984 ILE A O 1
ATOM 7219 N N . GLY A 1 985 ? 17.524 -44.809 -8.907 1.00 24.80 985 GLY A N 1
ATOM 7220 C CA . GLY A 1 985 ? 17.403 -43.869 -10.026 1.00 24.80 985 GLY A CA 1
ATOM 7221 C C . GLY A 1 985 ? 15.958 -43.439 -10.306 1.00 24.80 985 GLY A C 1
ATOM 7222 O O . GLY A 1 985 ? 15.020 -43.878 -9.645 1.00 24.80 985 GLY A O 1
ATOM 7223 N N . ALA A 1 986 ? 15.779 -42.568 -11.299 1.00 27.62 986 ALA A N 1
ATOM 7224 C CA . ALA A 1 986 ? 14.470 -42.036 -11.672 1.00 27.62 986 ALA A CA 1
ATOM 7225 C C . ALA A 1 986 ? 13.594 -43.051 -12.433 1.00 27.62 986 ALA A C 1
ATOM 7227 O O . ALA A 1 986 ? 14.096 -43.864 -13.207 1.00 27.62 986 ALA A O 1
ATOM 7228 N N . ALA A 1 987 ? 12.273 -42.925 -12.276 1.00 27.73 987 ALA A N 1
ATOM 7229 C CA . ALA A 1 987 ? 11.261 -43.600 -13.088 1.00 27.73 987 ALA A CA 1
ATOM 7230 C C . ALA A 1 987 ? 10.258 -42.566 -13.633 1.00 27.73 987 ALA A C 1
ATOM 7232 O O . ALA A 1 987 ? 9.872 -41.638 -12.920 1.00 27.73 987 ALA A O 1
ATOM 7233 N N . GLY A 1 988 ? 9.867 -42.706 -14.903 1.00 25.53 988 GLY A N 1
ATOM 7234 C CA . GLY A 1 988 ? 8.894 -41.830 -15.568 1.00 25.53 988 GLY A CA 1
ATOM 7235 C C . GLY A 1 988 ? 7.433 -42.266 -15.356 1.00 25.53 988 GLY A C 1
ATOM 7236 O O . GLY A 1 988 ? 7.188 -43.391 -14.920 1.00 25.53 988 GLY A O 1
ATOM 7237 N N . PRO A 1 989 ? 6.449 -41.398 -15.660 1.00 33.72 989 PRO A N 1
ATOM 7238 C CA . PRO A 1 989 ? 5.033 -41.688 -15.443 1.00 33.72 989 PRO A CA 1
ATOM 7239 C C . PRO A 1 989 ? 4.418 -42.551 -16.558 1.00 33.72 989 PRO A C 1
ATOM 7241 O O . PRO A 1 989 ? 4.564 -42.248 -17.742 1.00 33.72 989 PRO A O 1
ATOM 7244 N N . GLY A 1 990 ? 3.666 -43.584 -16.170 1.00 26.52 990 GLY A N 1
ATOM 7245 C CA . GLY A 1 990 ? 2.728 -44.299 -17.045 1.00 26.52 990 GLY A CA 1
ATOM 7246 C C . GLY A 1 990 ? 1.301 -43.718 -16.977 1.00 26.52 990 GLY A C 1
ATOM 7247 O O . GLY A 1 990 ? 0.987 -42.991 -16.031 1.00 26.52 990 GLY A O 1
ATOM 7248 N N . PRO A 1 991 ? 0.427 -44.013 -17.958 1.00 31.81 991 PRO A N 1
ATOM 7249 C CA . PRO A 1 991 ? -0.945 -43.500 -18.003 1.00 31.81 991 PRO A CA 1
ATOM 7250 C C . PRO A 1 991 ? -1.897 -44.230 -17.028 1.00 31.81 991 PRO A C 1
ATOM 7252 O O . PRO A 1 991 ? -1.646 -45.382 -16.668 1.00 31.81 991 PRO A O 1
ATOM 7255 N N . PRO A 1 992 ? -3.011 -43.596 -16.610 1.00 38.56 992 PRO A N 1
ATOM 7256 C CA . PRO A 1 992 ? -3.943 -44.169 -15.638 1.00 38.56 992 PRO A CA 1
ATOM 7257 C C . PRO A 1 992 ? -4.916 -45.189 -16.254 1.00 38.56 992 PRO A C 1
ATOM 7259 O O . PRO A 1 992 ? -5.505 -44.953 -17.309 1.00 38.56 992 PRO A O 1
ATOM 7262 N N . VAL A 1 993 ? -5.156 -46.288 -15.534 1.00 27.81 993 VAL A N 1
ATOM 7263 C CA . VAL A 1 993 ? -6.219 -47.270 -15.823 1.00 27.81 993 VAL A CA 1
ATOM 7264 C C . VAL A 1 993 ? -7.470 -46.935 -14.998 1.00 27.81 993 VAL A C 1
ATOM 7266 O O . VAL A 1 993 ? -7.373 -46.405 -13.892 1.00 27.81 993 VAL A O 1
ATOM 7269 N N . ARG A 1 994 ? -8.662 -47.213 -15.541 1.00 31.88 994 ARG A N 1
ATOM 7270 C CA . ARG A 1 994 ? -9.950 -46.926 -14.888 1.00 31.88 994 ARG A CA 1
ATOM 7271 C C . ARG A 1 994 ? -10.329 -47.979 -13.837 1.00 31.88 994 ARG A C 1
ATOM 7273 O O . ARG A 1 994 ? -10.432 -49.147 -14.178 1.00 31.88 994 ARG A O 1
ATOM 7280 N N . GLY A 1 995 ? -10.693 -47.495 -12.648 1.00 32.19 995 GLY A N 1
ATOM 7281 C CA . GLY A 1 995 ? -11.994 -47.757 -12.015 1.00 32.19 995 GLY A CA 1
ATOM 7282 C C . GLY A 1 995 ? -12.320 -49.151 -11.465 1.00 32.19 995 GLY A C 1
ATOM 7283 O O . GLY A 1 995 ? -12.672 -50.055 -12.219 1.00 32.19 995 GLY A O 1
ATOM 7284 N N . SER A 1 996 ? -12.417 -49.216 -10.135 1.00 29.81 996 SER A N 1
ATOM 7285 C CA . SER A 1 996 ? -13.478 -49.919 -9.395 1.00 29.81 996 SER A CA 1
ATOM 7286 C C . SER A 1 996 ? -13.716 -49.194 -8.072 1.00 29.81 996 SER A C 1
ATOM 7288 O O . SER A 1 996 ? -12.745 -49.172 -7.282 1.00 29.81 996 SER A O 1
#

Foldseek 3Di:
DDDDDDDPDDPQQDADPVLWDWDQWLLQFIWIKGWAALVCLVLVQVLLCQADQVLVCQQPVDRDNGDDPVRSCLQRDARLAQKTKMFIAAQNHGQKIKIWHFADPVRHGDHPPGQEIEIGMGGRPVCQPRCPLLVNVLSVLVSSVVNNHQKYKYKGAPVPVSVVCSQVLLPWDQPADCPPRIGITMDGSPDDPSNVVSVVVSRLSSLLSNVVLQAFPQAEEQAPCDPDPDADSVLLVVQQVQLVFQHAYEYEDLPDDPDWDDRPNHTYYNALVVDPDQHAEYEARDELVCVLVNLVSCLVSLHAEYEALYDPAQVVPDVSLVSLVSNVVSNSSSRYFYQDNNFQAKAANPPNGSHDSGNANHHFHQAQEEEEAQDVVLLNVLSVLCVLLVHGHRMYTHRHLVQGDDVLSVLSNLQPDPSHQEYFYEDQDPADLVSSLVSLLSSLLRHAAEYEHPPQPVLDDRGHHPDDSPPDHPVVSVVSCLLSLYLYDHDSNLSNLLRQLRRQADQFPAQEEEAEEADPVQSVQLCVLSVVLPGHYDRYHHPHLQDALQSVLVVLLVVLQDPRGRAYEYEDEHRDDDPDPDPDPDDPDDPSLVRLLSSLVSNLVSQVPHPDDGHAYAYAYAPPSSNSVSLQPPPPDDDDDDDDPDDDDDDDDDDDDDDDDDDDDDDDDDDDDDDDDDDDDDPDDDPDDNGGHHYDHGSSSNSVSSSSSNSSSVSSVCCVVPVDDDDDDPAQDVPVLVVLVVVCCVVPDVVDPDDDDDPVSVQVNCVNRVRHDDDDDDDDDDDDPDDDDDDDDDDDDDDDDDDDDDDDDDDDDDDDDDDDDDDDDDDDDDDDDDDDDDDDDDDDDDDDDDDDDDDDDDDDDDDDDDDDDDDDDDDDDDDDDDDDDYDDDDDDDDDDDDDDDDDDDDDDDDDDDDDDDDDDDDDDDDDDDDDDDDDDDDDDDDDDDDDDDDDDDDDDDDDDDDDDDDDDDDDDDDDDDDDDDDDDDDDDDDDDDDDD

InterPro domains:
  IPR000182 GNAT domain [PF00583] (76-172)
  IPR000182 GNAT domain [PS51186] (31-190)
  IPR003781 CoA-binding [PF13380] (219-348)
  IPR003781 CoA-binding [SM00881] (214-313)
  IPR016102 Succinyl-CoA synthetase-like [G3DSA:3.40.50.261] (344-503)
  IPR016102 Succinyl-CoA synthetase-like [G3DSA:3.40.50.261] (506-721)
  IPR016102 Succinyl-CoA synthetase-like [SSF52210] (344-505)
  IPR016102 Succinyl-CoA synthetase-like [SSF52210] (508-717)
  IPR016181 Acyl-CoA N-acyltransferase [SSF55729] (33-179)
  IPR032875 Succinyl-CoA synthetase-like, flavodoxin domain [PF13607] (366-499)
  IPR036291 NAD(P)-binding domain superfamily [SSF51735] (212-342)

Radius of gyration: 40.98 Å; chains: 1; bounding box: 134×122×119 Å

pLDDT: mean 70.51, std 27.92, range [21.42, 98.38]

Secondary structure (DSSP, 8-state):
------PPPPPTT---GGG-EEEE-TTS-EEEEEE--GGGHHHHHHHHHTS-HHHHHHHHSS---S--HHHHHHHH---SSSEEEEEEEETTEEEEEEEEEEE-TTS-B--TT--EEEEEEEE-GGGTTTTHHHHHHHHHHHHHHHTT--EEEEEE-TT-HHHHHHHHHTT--------TT-EEEEEE-S--HHHHHHHHHHHHHHHHHHHHHHHS-SEEEEET--SSS-SHHHHHHHHHHHHT-SSEEEEE-TT--SS-EEETTEEEESSSTT-SS---EEEE-S-TTTHHHHHHHHHHTT--EEEE----SGGG-HHHHHHHHHHHHHHHHTT-EEE-SS--EEEE--TTT-EEEES-SSPPPEEEEEEEESSHHHHHHHHHHHHHTT--EEEEEE-TT-SSS-HHHHHHHHHH-TT-SEEEEEES--SSHHHHHHHHHHHHTTS-EEEEE--SSS----TT-SS------HHHHHHHHHHTTEE--SSHHHHHHHHHHHHHSPPPSSSEEEEEES-HHHHHHHHHHHHHTT-EEPPPEE--TT--HHHHHHHHHHHHH-TT-SEEEEEE----S-S--------TTHHHHHHHHHHHHHHHHHHHT--SSPPPEEEEESS-HHHHHHHH-TT-----------PPPPPPPPP-PPPPP----PPPPPPPPP---PPP-PPP----------EESSHHHHHHHHHHHHHHHHHHHHHHH---PPPP-S---HHHHHHHHHHHHHHS-TTSS-PPP-HHHHHHHHHTTT------PPPPPP----PPPPP---------PPP------------------------------------------------------------------------------------------------------------------------------------------------------------------------------PPPP------PPPPPPP--